Protein AF-A0A3R8VRS1-F1 (afdb_monomer_lite)

pLDDT: mean 82.34, std 13.47, range [30.94, 97.69]

Foldseek 3Di:
DPQQQADDPVLLCVLQPDDLDPVVCVVQLDDDPVLVVVLVVDPFLQLSLLLSVQLSSCLPLNAGDDVPDDDDPSSQCSSCVNVVHHSVRNPCHPPPVVSSVVSNVVSCVPVVAAECDDPVVVVLLVVLLVCLLVALGSSRSLNVSSVVCSVVNYHDDDPVVSSNSSLVSNVVSLVVQLQLLLVQDDPVLLVVLLQQLVDDDVVPAGNLVLLLDAAQFAFLVNLVSLLVSLVSLVVSPHDPCSCPPRDPSSLVLLLLVSSLDGSVRLVPDDSSSSSSSSSSNSLASNQVSLVSSLSNLLNNLVVLLVVLVVVLVVLLVVCVVVVVVLVVVCVVLVVQLVVCVVVVHDSQVSCCVPPHPVVVVVSVVSVVVSVCSNVDDSLVRSLVCLVRCVSNVLSSLVSFAKDFDPLCVLLVVLSVCVNVVNQDLVSPSNDDPPDPLVVVSVPDDPPDRSSVVSVSSSSVSVCQVVLRMATCRHDNRHNCVVVDDPPVCCVVPNDWLADPDVVVRVVVVVVVVVVVVVVVVVCQVVVNDVQWHQALNDIAHHDDDDPDDPCPVVVVVVVVVVDDDDDPLVVVVVLCVQQVLQLLQAFSVSSGGDPPPVLLVLLVVCVVVVVDLCSSQVVDPPDHSVSSSVSCSGGNDLSSVLSSLVSSVVSLCPDPLLVVQDDLAEKEKDWDKDFDDPVLVRVVQADPVVNRTGTWIWIWMATSSRRTNDTDIHRNPDQCQVCLVVSLVSHVSSVSHAEYEYEPSNDDPVSCVVCVRNRHHYDYDYPDDDHDDDDDDPPVCVVVLVVLVVVCCVVPVCDPSPDSDPDADPVGDDPPDDDDCVVVCVVCVVVVHDDDDPVNVLLVVLQVCCVVVVDLCVSCVVNVHDSVCSCPPRHDDDCVVVCVVVVVVCVVPVLLFPALAQFTFQDSDFDFAPPADPQAADQDSPDNRNLLRGPRGDQDPDLLSLLRLLQVLLLLVLVVVPDDDDPDDDDPPDDHNSVVSNVSSVVVLVCLCPVDPVSVVSNVVSVVCVVVLNGRPSRSVSNVVSVVVVVVD

Sequence (1033 aa):
MPRRVTLTDRQKDALLRLPTSQTDLLKHYTLSDEDFGHIRLRRRAHNRFGFALQLCVLRYPGRVLAPGELIPAEVIEFIGAQLGLGADDLVDYAAREETRHEHLAELRGLYGFRTFSGRGASELKEWLFREAEMAVSNEDIARRFVAECRRTRTVLPATSTIERLCAAALVDAERRIETRIASRLPMSIREQLLALLEETADDRVTRFVWLRQFEPGSNSSSANRLLDRLEYLQRVDLPEDLLAGVPAHRVTRLRRQGERYYADGMRDLPEDRRLAILAVCVSEWQAMLADAVVETHDRIVGRLYRASERICHAKVADEAGVVRDTLKSFAEIGGALVDAQDDGQPLGDVIASGSGWDGFKTLVAMATRLTATMADDPLNHVLDGYHRFRRYAPRMLRLLDLRAAPVALPLLEAVTALRTGLNDAAMTSFLRPSSKWHRHLRAQRAGDARLWEIAVLFHLRDAFRSGDVWLTRSRRYGDLKHALVPAQAIAEGGRLAVPLRPEEWLADRQARLDMRLRELGRAARAGTIPGGSIENGVLHIEKLEAAAPTGAEDLVLDLYKQIPPTRITDLLLEVDAATGFTEAFTHLRTGAPCADRIGLMNVILAEGINLGLRKMADATNTHTFWELIRIGRWHVEGEAYDRALAMVVEAQAALPMARFWGMGTSASSDGQFFVATEQGEAMNLVNAKYGNTPGLKAYSHVSDQYAPFATQVIPATASEAPYILDGLLMNDAGRHIREQFTDTGGFTDHVFAACAILGYQVRTYKNRREGEVLFEIFASYREWFERYLEWRSEWFPNEPDGLLFPLIRSGGRILEEATQFTNVTRICRELGIPIVRPRKLRGTRINWLLRESQNPQQVAELAQHTVQTLIRVYADPHPQIAMVEITRFHQQTDPSLSPPAPGRCVSATPEPVGTMPKNGPRPDCINAAGCLFCTQHRDIESEDHVWSLGSLRHLKSLELARYRPSSSGKHLTTEHPALLVIDRLTAKLRFFEESSEVRRLWVEEARARISEGDYHPAWDGFIRLAELRQRSA

Secondary structure (DSSP, 8-state):
------S-HHHHHHHHSPP-SHHHHHHHSPPPHHHHHHHTTSSSHHHHHHHHHHHHHHHTT-SPPPTTPPPPHHHHHHHHHHHT--GGGGTTTTSSHHHHHHHHHHHHHHHTPBPS-HHHHHHHHHHHHHHTTT-SSHHHHHHHHHHHHHHTTBPPPPHHHHHHHHHHHHHHHHHHHHHHHHHTS-HHHHHHHHHTTTPEETTTEEHHHHHH-----SSHHHHHHHHHHHHHHHTS---TTTTTT--HHHHHHHHHHHHH--HHHHHTS-HHHHHHHHHHHHHHHHHHHHHHHHHHHHHHHHHHHHHHHHHHHHHHHHTHHHHHHHHHHHHHHHHHHHHHHHTT--HHHHHHHTTHHHHHHHHHHHHHHHHHHHT--GGGGGGGGHHHHHTTHHHHHHHS-EEE-GGGHHHHHHHHHHHHT---TT--TTS-TT-THHHHHHTSPTT--HHHHHHHHHHHHHHHHHTSEEESS-SSSS-GGGGSPPHHHHHHH---SS-SSHHHHHHHHHHHHHHHHHHHHHHHHHT--TTEEEETTEEEE------PPTTHHHHHHHHHHHS----HHHHHHHHHHHH-GGGG-B-TTT-PBPS-HHHHHHHHHHHHTT--HHHHHHH-SS--HHHHHHHHHHH--HHHHHHHHHHHHHHHHTSTTHHHH--SSEEEEEEEEEE--HHHHTTT-B-GGG-SSBEEEEEEEEETTS-EEEEEEEETTS-STHHHHHHHHSSHHHHH--EEEE-GGG--HHHHHHHHHTT-EEEE--------------HHHHHHHHHHHHHHHHH-TT-TT--SS----TT---TTS---THHHHHHHHHTT-----HHHHHHHHHHHHHHHH--HHHHHHHTTS-HHHHHHHT----HHHHHHHHHHHHHHH-TTSS-SSSSEES-SS--B-TT--TTSPPP-SS-HHHHTTBTTEE--SSHHHHHHHHHHHHHHHHHHHT----SS-S------HHHHHHHHHHHHHHHHHHH-HHHHHHHHHHHHHHHHT---HHHHHHHHHHHHHHTT-

Structure (mmCIF, N/CA/C/O backbone):
data_AF-A0A3R8VRS1-F1
#
_entry.id   AF-A0A3R8VRS1-F1
#
loop_
_atom_site.group_PDB
_atom_site.id
_atom_site.type_symbol
_atom_site.label_atom_id
_atom_site.label_alt_id
_atom_site.label_comp_id
_atom_site.label_asym_id
_atom_site.label_entity_id
_atom_site.label_seq_id
_atom_site.pdbx_PDB_ins_code
_atom_site.Cartn_x
_atom_site.Cartn_y
_atom_site.Cartn_z
_atom_site.occupancy
_atom_site.B_iso_or_equiv
_atom_site.auth_seq_id
_atom_site.auth_comp_id
_atom_site.auth_asym_id
_atom_site.auth_atom_id
_atom_site.pdbx_PDB_model_num
ATOM 1 N N . MET A 1 1 ? 4.275 6.989 36.056 1.00 30.94 1 MET A N 1
ATOM 2 C CA . MET A 1 1 ? 4.007 6.864 34.605 1.00 30.94 1 MET A CA 1
ATOM 3 C C . MET A 1 1 ? 2.560 7.251 34.345 1.00 30.94 1 MET A C 1
ATOM 5 O O . MET A 1 1 ? 1.705 6.723 35.052 1.00 30.94 1 MET A O 1
ATOM 9 N N . PRO A 1 2 ? 2.268 8.165 33.404 1.00 34.53 2 PRO A N 1
ATOM 10 C CA . PRO A 1 2 ? 0.888 8.459 33.020 1.00 34.53 2 PRO A CA 1
ATOM 11 C C . PRO A 1 2 ? 0.193 7.171 32.550 1.00 34.53 2 PRO A C 1
ATOM 13 O O . PRO A 1 2 ? 0.825 6.308 31.934 1.00 34.53 2 PRO A O 1
ATOM 16 N N . ARG A 1 3 ? -1.088 7.004 32.902 1.00 52.78 3 ARG A N 1
ATOM 17 C CA . ARG A 1 3 ? -1.889 5.830 32.516 1.00 52.78 3 ARG A CA 1
ATOM 18 C C . ARG A 1 3 ? -1.912 5.736 30.984 1.00 52.78 3 ARG A C 1
ATOM 20 O O . ARG A 1 3 ? -2.276 6.702 30.324 1.00 52.78 3 ARG A O 1
ATOM 27 N N . ARG A 1 4 ? -1.508 4.589 30.421 1.00 63.31 4 ARG A N 1
ATOM 28 C CA . ARG A 1 4 ? -1.592 4.305 28.976 1.00 63.31 4 ARG A CA 1
ATOM 29 C C . ARG A 1 4 ? -3.073 4.326 28.586 1.00 63.31 4 ARG A C 1
ATOM 31 O O . ARG A 1 4 ? -3.785 3.373 28.893 1.00 63.31 4 ARG A O 1
ATOM 38 N N . VAL A 1 5 ? -3.532 5.408 27.958 1.00 66.56 5 VAL A N 1
ATOM 39 C CA . VAL A 1 5 ? -4.848 5.446 27.306 1.00 66.56 5 VAL A CA 1
ATOM 40 C C . VAL A 1 5 ? -4.789 4.448 26.156 1.00 66.56 5 VAL A C 1
ATOM 42 O O . VAL A 1 5 ? -3.890 4.522 25.316 1.00 66.56 5 VAL A O 1
ATOM 45 N N . THR A 1 6 ? -5.669 3.451 26.192 1.00 72.81 6 THR A N 1
ATOM 46 C CA . THR A 1 6 ? -5.644 2.330 25.243 1.00 72.81 6 THR A CA 1
ATOM 47 C C . THR A 1 6 ? -6.783 2.389 24.244 1.00 72.81 6 THR A C 1
ATOM 49 O O . THR A 1 6 ? -6.569 1.942 23.122 1.00 72.81 6 THR A O 1
ATOM 52 N N . LEU A 1 7 ? -7.929 2.969 24.619 1.00 85.12 7 LEU A N 1
ATOM 53 C CA . LEU A 1 7 ? -9.112 3.082 23.772 1.00 85.12 7 LEU A CA 1
ATOM 54 C C . LEU A 1 7 ? -9.527 4.548 23.611 1.00 85.12 7 LEU A C 1
ATOM 56 O O . LEU A 1 7 ? -9.480 5.324 24.570 1.00 85.12 7 LEU A O 1
ATOM 60 N N . THR A 1 8 ? -9.951 4.922 22.407 1.00 86.06 8 THR A N 1
ATOM 61 C CA . THR A 1 8 ? -10.602 6.214 22.146 1.00 86.06 8 THR A CA 1
ATOM 62 C C . THR A 1 8 ? -12.037 6.199 22.661 1.00 86.06 8 THR A C 1
ATOM 64 O O . THR A 1 8 ? -12.597 5.136 22.933 1.00 86.06 8 THR A O 1
ATOM 67 N N . ASP A 1 9 ? -12.660 7.366 22.808 1.00 85.44 9 ASP A N 1
ATOM 68 C CA . ASP A 1 9 ? -14.050 7.425 23.271 1.00 85.44 9 ASP A CA 1
ATOM 69 C C . ASP A 1 9 ? -15.010 6.780 22.261 1.00 85.44 9 ASP A C 1
ATOM 71 O O . ASP A 1 9 ? -15.908 6.048 22.671 1.00 85.44 9 ASP A O 1
ATOM 75 N N . ARG A 1 10 ? -14.733 6.908 20.953 1.00 85.31 10 ARG A N 1
ATOM 76 C CA . ARG A 1 10 ? -15.436 6.164 19.894 1.00 85.31 10 ARG A CA 1
ATOM 77 C C . ARG A 1 10 ? -15.290 4.650 20.049 1.00 85.31 10 ARG A C 1
ATOM 79 O O . ARG A 1 10 ? -16.277 3.929 19.957 1.00 85.31 10 ARG A O 1
ATOM 86 N N . GLN A 1 11 ? -14.085 4.154 20.334 1.00 88.38 11 GLN A N 1
ATOM 87 C CA . GLN A 1 11 ? -13.861 2.721 20.562 1.00 88.38 11 GLN A CA 1
ATOM 88 C C . GLN A 1 11 ? -14.570 2.216 21.825 1.00 88.38 11 GLN A C 1
ATOM 90 O O . GLN A 1 11 ? -15.114 1.113 21.831 1.00 88.38 11 GLN A O 1
ATOM 95 N N . LYS A 1 12 ? -14.590 3.011 22.901 1.00 89.38 12 LYS A N 1
ATOM 96 C CA . LYS A 1 12 ? -15.334 2.676 24.126 1.00 89.38 12 LYS A CA 1
ATOM 97 C C . LYS A 1 12 ? -16.833 2.604 23.856 1.00 89.38 12 LYS A C 1
ATOM 99 O O . LYS A 1 12 ? -17.473 1.661 24.318 1.00 89.38 12 LYS A O 1
ATOM 104 N N . ASP A 1 13 ? -17.365 3.570 23.112 1.00 87.69 13 ASP A N 1
ATOM 105 C CA . ASP A 1 13 ? -18.770 3.592 22.718 1.00 87.69 13 ASP A CA 1
ATOM 106 C C . ASP A 1 13 ? -19.110 2.383 21.837 1.00 87.69 13 ASP A C 1
ATOM 108 O O . ASP A 1 13 ? -19.998 1.607 22.173 1.00 87.69 13 ASP A O 1
ATOM 112 N N . ALA A 1 14 ? -18.314 2.102 20.801 1.00 87.25 14 ALA A N 1
ATOM 113 C CA . ALA A 1 14 ? -18.514 0.950 19.922 1.00 87.25 14 ALA A CA 1
ATOM 114 C C . ALA A 1 14 ? -18.547 -0.401 20.666 1.00 87.25 14 ALA A C 1
ATOM 116 O O . ALA A 1 14 ? -19.270 -1.311 20.261 1.00 87.25 14 ALA A O 1
ATOM 117 N N . LEU A 1 15 ? -17.792 -0.538 21.762 1.00 89.12 15 LEU A N 1
ATOM 118 C CA . LEU A 1 15 ? -17.776 -1.745 22.595 1.00 89.12 15 LEU A CA 1
ATOM 119 C C . LEU A 1 15 ? -19.008 -1.893 23.499 1.00 89.12 15 LEU A C 1
ATOM 121 O O . LEU A 1 15 ? -19.343 -3.017 23.879 1.00 89.12 15 LEU A O 1
ATOM 125 N N . LEU A 1 16 ? -19.630 -0.783 23.908 1.00 90.12 16 LEU A N 1
ATOM 126 C CA . LEU A 1 16 ? -20.580 -0.745 25.026 1.00 90.12 16 LEU A CA 1
ATOM 127 C C . LEU A 1 16 ? -21.947 -0.146 24.675 1.00 90.12 16 LEU A C 1
ATOM 129 O O . LEU A 1 16 ? -22.847 -0.188 25.524 1.00 90.12 16 LEU A O 1
ATOM 133 N N . ARG A 1 17 ? -22.118 0.405 23.471 1.00 91.25 17 ARG A N 1
ATOM 134 C CA . ARG A 1 17 ? -23.378 0.980 22.996 1.00 91.25 17 ARG A CA 1
ATOM 135 C C . ARG A 1 17 ? -24.442 -0.089 22.784 1.00 91.25 17 ARG A C 1
ATOM 137 O O . ARG A 1 17 ? -24.144 -1.248 22.482 1.00 91.25 17 ARG A O 1
ATOM 144 N N . LEU A 1 18 ? -25.698 0.319 22.934 1.00 93.56 18 LEU A N 1
ATOM 145 C CA . LEU A 1 18 ? -26.839 -0.531 22.609 1.00 93.56 18 LEU A CA 1
ATOM 146 C C . LEU A 1 18 ? -26.948 -0.686 21.078 1.00 93.56 18 LEU A C 1
ATOM 148 O O . LEU A 1 18 ? -26.645 0.261 20.346 1.00 93.56 18 LEU A O 1
ATOM 152 N N . PRO A 1 19 ? -27.340 -1.868 20.572 1.00 93.19 19 PRO A N 1
ATOM 153 C CA . PRO A 1 19 ? -27.495 -2.091 19.143 1.00 93.19 19 PRO A CA 1
ATOM 154 C C . PRO A 1 19 ? -28.690 -1.294 18.613 1.00 93.19 19 PRO A C 1
ATOM 156 O O . PRO A 1 19 ? -29.781 -1.372 19.167 1.00 93.19 19 PRO A O 1
ATOM 159 N N . THR A 1 20 ? -28.482 -0.551 17.528 1.00 91.44 20 THR A N 1
ATOM 160 C CA . THR A 1 20 ? -29.537 0.212 16.835 1.00 91.44 20 THR A CA 1
ATOM 161 C C . THR A 1 20 ? -29.851 -0.343 15.449 1.00 91.44 20 THR A C 1
ATOM 163 O O . THR A 1 20 ? -30.882 -0.019 14.869 1.00 91.44 20 THR A O 1
ATOM 166 N N . SER A 1 21 ? -28.989 -1.208 14.902 1.00 89.00 21 SER A N 1
ATOM 167 C CA . SER A 1 21 ? -29.241 -1.836 13.607 1.00 89.00 21 SER A CA 1
ATOM 168 C C . SER A 1 21 ? -30.283 -2.947 13.747 1.00 89.00 21 SER A C 1
ATOM 170 O O . SER A 1 21 ? -30.253 -3.733 14.698 1.00 89.00 21 SER A O 1
ATOM 172 N N . GLN A 1 22 ? -31.183 -3.056 12.769 1.00 88.31 22 GLN A N 1
ATOM 173 C CA . GLN A 1 22 ? -32.208 -4.102 12.760 1.00 88.31 22 GLN A CA 1
ATOM 174 C C . GLN A 1 22 ? -31.589 -5.508 12.831 1.00 88.31 22 GLN A C 1
ATOM 176 O O . GLN A 1 22 ? -32.089 -6.373 13.547 1.00 88.31 22 GLN A O 1
ATOM 181 N N . THR A 1 23 ? -30.474 -5.732 12.132 1.00 89.12 23 THR A N 1
ATOM 182 C CA . THR A 1 23 ? -29.750 -7.009 12.135 1.00 89.12 23 THR A CA 1
ATOM 183 C C . THR A 1 23 ? -29.224 -7.368 13.524 1.00 89.12 23 THR A C 1
ATOM 185 O O . THR A 1 23 ? -29.376 -8.511 13.958 1.00 89.12 23 THR A O 1
ATOM 188 N N . ASP A 1 24 ? -28.630 -6.411 14.243 1.00 90.06 24 ASP A N 1
ATOM 189 C CA . ASP A 1 24 ? -28.095 -6.660 15.584 1.00 90.06 24 ASP A CA 1
ATOM 190 C C . ASP A 1 24 ? -29.215 -6.862 16.608 1.00 90.06 24 ASP A C 1
ATOM 192 O O . ASP A 1 24 ? -29.109 -7.746 17.460 1.00 90.06 24 ASP A O 1
ATOM 196 N N . LEU A 1 25 ? -30.306 -6.098 16.496 1.00 94.31 25 LEU A N 1
ATOM 197 C CA . LEU A 1 25 ? -31.498 -6.262 17.328 1.00 94.31 25 LEU A CA 1
ATOM 198 C C . LEU A 1 25 ? -32.117 -7.653 17.143 1.00 94.31 25 LEU A C 1
ATOM 200 O O . LEU A 1 25 ? -32.318 -8.368 18.122 1.00 94.31 25 LEU A O 1
ATOM 204 N N . LEU A 1 26 ? -32.315 -8.100 15.900 1.00 93.06 26 LEU A N 1
ATOM 205 C CA . LEU A 1 26 ? -32.807 -9.452 15.608 1.00 93.06 26 LEU A CA 1
ATOM 206 C C . LEU A 1 26 ? -31.881 -10.536 16.170 1.00 93.06 26 LEU A C 1
ATOM 208 O O . LEU A 1 26 ? -32.342 -11.543 16.711 1.00 93.06 26 LEU A O 1
ATOM 212 N N . LYS A 1 27 ? -30.567 -10.328 16.071 1.00 92.25 27 LYS A N 1
ATOM 213 C CA . LYS A 1 27 ? -29.567 -11.294 16.528 1.00 92.25 27 LYS A CA 1
ATOM 214 C C . LYS A 1 27 ? -29.473 -11.390 18.049 1.00 92.25 27 LYS A C 1
ATOM 216 O O . LYS A 1 27 ? -29.217 -12.473 18.572 1.00 92.25 27 LYS A O 1
ATOM 221 N N . HIS A 1 28 ? -29.607 -10.270 18.753 1.00 93.31 28 HIS A N 1
ATOM 222 C CA . HIS A 1 28 ? -29.262 -10.190 20.171 1.00 93.31 28 HIS A CA 1
ATOM 223 C C . HIS A 1 28 ? -30.455 -9.944 21.099 1.00 93.31 28 HIS A C 1
ATOM 225 O O . HIS A 1 28 ? -30.385 -10.337 22.263 1.00 93.31 28 HIS A O 1
ATOM 231 N N . TYR A 1 29 ? -31.510 -9.272 20.628 1.00 96.12 29 TYR A N 1
ATOM 232 C CA . TYR A 1 29 ? -32.618 -8.752 21.449 1.00 96.12 29 TYR A CA 1
ATOM 233 C C . TYR A 1 29 ? -33.948 -9.483 21.204 1.00 96.12 29 TYR A C 1
ATOM 235 O O . TYR A 1 29 ? -34.981 -9.081 21.742 1.00 96.12 29 TYR A O 1
ATOM 243 N N . THR A 1 30 ? -33.941 -10.555 20.411 1.00 95.69 30 THR A N 1
ATOM 244 C CA . THR A 1 30 ? -35.110 -11.428 20.253 1.00 95.69 30 THR A CA 1
ATOM 245 C C . THR A 1 30 ? -35.330 -12.241 21.533 1.00 95.69 30 THR A C 1
ATOM 247 O O . THR A 1 30 ? -34.419 -12.926 22.010 1.00 95.69 30 THR A O 1
ATOM 250 N N . LEU A 1 31 ? -36.531 -12.145 22.103 1.00 96.31 31 LEU A N 1
ATOM 251 C CA . LEU A 1 31 ? -36.949 -12.826 23.326 1.00 96.31 31 LEU A CA 1
ATOM 252 C C . LEU A 1 31 ? -37.518 -14.213 23.003 1.00 96.31 31 LEU A C 1
ATOM 254 O O . LEU A 1 31 ? -38.316 -14.378 22.084 1.00 96.31 31 LEU A O 1
ATOM 258 N N . SER A 1 32 ? -37.102 -15.212 23.774 1.00 94.56 32 SER A N 1
ATOM 259 C CA . SER A 1 32 ? -37.603 -16.586 23.703 1.00 94.56 32 SER A CA 1
ATOM 260 C C . SER A 1 32 ? -38.860 -16.786 24.556 1.00 94.56 32 SER A C 1
ATOM 262 O O . SER A 1 32 ? -39.169 -15.974 25.430 1.00 94.56 32 SER A O 1
ATOM 264 N N . ASP A 1 33 ? -39.562 -17.904 24.363 1.00 93.94 33 ASP A N 1
ATOM 265 C CA . ASP A 1 33 ? -40.737 -18.261 25.174 1.00 93.94 33 ASP A CA 1
ATOM 266 C C . ASP A 1 33 ? -40.416 -18.365 26.677 1.00 93.94 33 ASP A C 1
ATOM 268 O O . ASP A 1 33 ? -41.230 -17.975 27.519 1.00 93.94 33 ASP A O 1
ATOM 272 N N . GLU A 1 34 ? -39.209 -18.828 27.022 1.00 94.31 34 GLU A N 1
ATOM 273 C CA . GLU A 1 34 ? -38.708 -18.855 28.403 1.00 94.31 34 GLU A CA 1
ATOM 274 C C . GLU A 1 34 ? -38.570 -17.432 28.970 1.00 94.31 34 GLU A C 1
ATOM 276 O O . GLU A 1 34 ? -39.020 -17.152 30.086 1.00 94.31 34 GLU A O 1
ATOM 281 N N . ASP A 1 35 ? -38.050 -16.499 28.165 1.00 95.75 35 ASP A N 1
ATOM 282 C CA . ASP A 1 35 ? -37.916 -15.092 28.552 1.00 95.75 35 ASP A CA 1
ATOM 283 C C . ASP A 1 35 ? -39.282 -14.470 28.838 1.00 95.75 35 ASP A C 1
ATOM 285 O O . ASP A 1 35 ? -39.471 -13.829 29.875 1.00 95.75 35 ASP A O 1
ATOM 289 N N . PHE A 1 36 ? -40.258 -14.700 27.953 1.00 95.50 36 PHE A N 1
ATOM 290 C CA . PHE A 1 36 ? -41.633 -14.244 28.151 1.00 95.50 36 PHE A CA 1
ATOM 291 C C . PHE A 1 36 ? -42.246 -14.812 29.432 1.00 95.50 36 PHE A C 1
ATOM 293 O O . PHE A 1 36 ? -42.948 -14.084 30.142 1.00 95.50 36 PHE A O 1
ATOM 300 N N . GLY A 1 37 ? -41.965 -16.079 29.752 1.00 93.44 37 GLY A N 1
ATOM 301 C CA . GLY A 1 37 ? -42.376 -16.714 31.002 1.00 93.44 37 GLY A CA 1
ATOM 302 C C . GLY A 1 37 ? -41.897 -15.937 32.228 1.00 93.44 37 GLY A C 1
ATOM 303 O O . GLY A 1 37 ? -42.701 -15.599 33.098 1.00 93.44 37 GLY A O 1
ATOM 304 N N . HIS A 1 38 ? -40.614 -15.570 32.266 1.00 94.81 38 HIS A N 1
ATOM 305 C CA . HIS A 1 38 ? -40.040 -14.788 33.364 1.00 94.81 38 HIS A CA 1
ATOM 306 C C . HIS A 1 38 ? -40.511 -13.329 33.387 1.00 94.81 38 HIS A C 1
ATOM 308 O O . HIS A 1 38 ? -40.818 -12.798 34.457 1.00 94.81 38 HIS A O 1
ATOM 314 N N . ILE A 1 39 ? -40.618 -12.680 32.224 1.00 95.31 39 ILE A N 1
ATOM 315 C CA . ILE A 1 39 ? -41.050 -11.280 32.107 1.00 95.31 39 ILE A CA 1
ATOM 316 C C . ILE A 1 39 ? -42.489 -11.112 32.610 1.00 95.31 39 ILE A C 1
ATOM 318 O O . ILE A 1 39 ? -42.777 -10.172 33.353 1.00 95.31 39 ILE A O 1
ATOM 322 N N . ARG A 1 40 ? -43.398 -12.040 32.279 1.00 93.38 40 ARG A N 1
ATOM 323 C CA . ARG A 1 40 ? -44.820 -11.980 32.675 1.00 93.38 40 ARG A CA 1
ATOM 324 C C . ARG A 1 40 ? -45.052 -12.056 34.189 1.00 93.38 40 ARG A C 1
ATOM 326 O O . ARG A 1 40 ? -46.115 -11.641 34.643 1.00 93.38 40 ARG A O 1
ATOM 333 N N . LEU A 1 41 ? -44.072 -12.513 34.973 1.00 93.12 41 LEU A N 1
ATOM 334 C CA . LEU A 1 41 ? -44.145 -12.530 36.441 1.00 93.12 41 LEU A CA 1
ATOM 335 C C . LEU A 1 41 ? -44.061 -11.125 37.063 1.00 93.12 41 LEU A C 1
ATOM 337 O O . LEU A 1 41 ? -44.398 -10.947 38.236 1.00 93.12 41 LEU A O 1
ATOM 341 N N . ARG A 1 42 ? -43.596 -10.116 36.315 1.00 93.31 42 ARG A N 1
ATOM 342 C CA . ARG A 1 42 ? -43.442 -8.745 36.817 1.00 93.31 42 ARG A CA 1
ATOM 343 C C . ARG A 1 42 ? -44.772 -7.993 36.773 1.00 93.31 42 ARG A C 1
ATOM 345 O O . ARG A 1 42 ? -45.489 -7.999 35.775 1.00 93.31 42 ARG A O 1
ATOM 352 N N . ARG A 1 43 ? -45.100 -7.309 37.873 1.00 88.00 43 ARG A N 1
ATOM 353 C CA . ARG A 1 43 ? -46.319 -6.491 37.982 1.00 88.00 43 ARG A CA 1
ATOM 354 C C . ARG A 1 43 ? -46.114 -5.147 37.282 1.00 88.00 43 ARG A C 1
ATOM 356 O O . ARG A 1 43 ? -45.124 -4.484 37.570 1.00 88.00 43 ARG A O 1
ATOM 363 N N . ARG A 1 44 ? -47.111 -4.699 36.504 1.00 90.44 44 ARG A N 1
ATOM 364 C CA . ARG A 1 44 ? -47.151 -3.431 35.729 1.00 90.44 44 ARG A CA 1
ATOM 365 C C . ARG A 1 44 ? -46.324 -3.456 34.436 1.00 90.44 44 ARG A C 1
ATOM 367 O O . ARG A 1 44 ? -45.413 -4.262 34.282 1.00 90.44 44 ARG A O 1
ATOM 374 N N . ALA A 1 45 ? -46.684 -2.603 33.475 1.00 91.00 45 ALA A N 1
ATOM 375 C CA . ALA A 1 45 ? -46.044 -2.544 32.159 1.00 91.00 45 ALA A CA 1
ATOM 376 C C . ALA A 1 45 ? -44.561 -2.135 32.239 1.00 91.00 45 ALA A C 1
ATOM 378 O O . ALA A 1 45 ? -43.721 -2.890 31.757 1.00 91.00 45 ALA A O 1
ATOM 379 N N . HIS A 1 46 ? -44.230 -1.073 32.982 1.00 90.31 46 HIS A N 1
ATOM 380 C CA . HIS A 1 46 ? -42.846 -0.605 33.155 1.00 90.31 46 HIS A CA 1
ATOM 381 C C . HIS A 1 46 ? -41.889 -1.643 33.729 1.00 90.31 46 HIS A C 1
ATOM 383 O O . HIS A 1 46 ? -40.751 -1.738 33.282 1.00 90.31 46 HIS A O 1
ATOM 389 N N . ASN A 1 47 ? -42.326 -2.478 34.676 1.00 92.12 47 ASN A N 1
ATOM 390 C CA . ASN A 1 47 ? -41.452 -3.516 35.224 1.00 92.12 47 ASN A CA 1
ATOM 391 C C . ASN A 1 47 ? -41.239 -4.669 34.245 1.00 92.12 47 ASN A C 1
ATOM 393 O O . ASN A 1 47 ? -40.145 -5.225 34.214 1.00 92.12 47 ASN A O 1
ATOM 397 N N . ARG A 1 48 ? -42.255 -5.021 33.445 1.00 93.94 48 ARG A N 1
ATOM 398 C CA . ARG A 1 48 ? -42.124 -6.027 32.379 1.00 93.94 48 ARG A CA 1
ATOM 399 C C . ARG A 1 48 ? -41.164 -5.536 31.299 1.00 93.94 48 ARG A C 1
ATOM 401 O O . ARG A 1 48 ? -40.222 -6.246 30.961 1.00 93.94 48 ARG A O 1
ATOM 408 N N . PHE A 1 49 ? -41.363 -4.301 30.837 1.00 95.06 49 PHE A N 1
ATOM 409 C CA . PHE A 1 49 ? -40.496 -3.660 29.854 1.00 95.06 49 PHE A CA 1
ATOM 410 C C . PHE A 1 49 ? -39.065 -3.552 30.382 1.00 95.06 49 PHE A C 1
ATOM 412 O O . PHE A 1 49 ? -38.135 -4.072 29.775 1.00 95.06 49 PHE A O 1
ATOM 419 N N . GLY A 1 50 ? -38.874 -2.945 31.551 1.00 92.81 50 GLY A N 1
ATOM 420 C CA . GLY A 1 50 ? -37.550 -2.730 32.115 1.00 92.81 50 GLY A CA 1
ATOM 421 C C . GLY A 1 50 ? -36.795 -4.014 32.464 1.00 92.81 50 GLY A C 1
ATOM 422 O O . GLY A 1 50 ? -35.578 -4.068 32.306 1.00 92.81 50 GLY A O 1
ATOM 423 N N . PHE A 1 51 ? -37.494 -5.077 32.882 1.00 95.06 51 PHE A N 1
ATOM 424 C CA . PHE A 1 51 ? -36.884 -6.398 33.072 1.00 95.06 51 PHE A CA 1
ATOM 425 C C . PHE A 1 51 ? -36.397 -6.997 31.744 1.00 95.06 51 PHE A C 1
ATOM 427 O O . PHE A 1 51 ? -35.272 -7.491 31.678 1.00 95.06 51 PHE A O 1
ATOM 434 N N . ALA A 1 52 ? -37.201 -6.901 30.678 1.00 96.00 52 ALA A N 1
ATOM 435 C CA . ALA A 1 52 ? -36.801 -7.327 29.336 1.00 96.00 52 ALA A CA 1
ATOM 436 C C . ALA A 1 52 ? -35.618 -6.501 28.804 1.00 96.00 52 ALA A C 1
ATOM 438 O O . ALA A 1 52 ? -34.654 -7.063 28.290 1.00 96.00 52 ALA A O 1
ATOM 439 N N . LEU A 1 53 ? -35.643 -5.180 29.003 1.00 95.25 53 LEU A N 1
ATOM 440 C CA . LEU A 1 53 ? -34.549 -4.285 28.634 1.00 95.25 53 LEU A CA 1
ATOM 441 C C . LEU A 1 53 ? -33.250 -4.674 29.348 1.00 95.25 53 LEU A C 1
ATOM 443 O O . LEU A 1 53 ? -32.229 -4.852 28.690 1.00 95.25 53 LEU A O 1
ATOM 447 N N . GLN A 1 54 ? -33.274 -4.874 30.671 1.00 94.56 54 GLN A N 1
ATOM 448 C CA . GLN A 1 54 ? -32.086 -5.321 31.403 1.00 94.56 54 GLN A CA 1
ATOM 449 C C . GLN A 1 54 ? -31.559 -6.673 30.903 1.00 94.56 54 GLN A C 1
ATOM 451 O O . GLN A 1 54 ? -30.345 -6.836 30.777 1.00 94.56 54 GLN A O 1
ATOM 456 N N . LEU A 1 55 ? -32.444 -7.630 30.600 1.00 95.75 55 LEU A N 1
ATOM 457 C CA . LEU A 1 55 ? -32.052 -8.920 30.030 1.00 95.75 55 LEU A CA 1
ATOM 458 C C . LEU A 1 5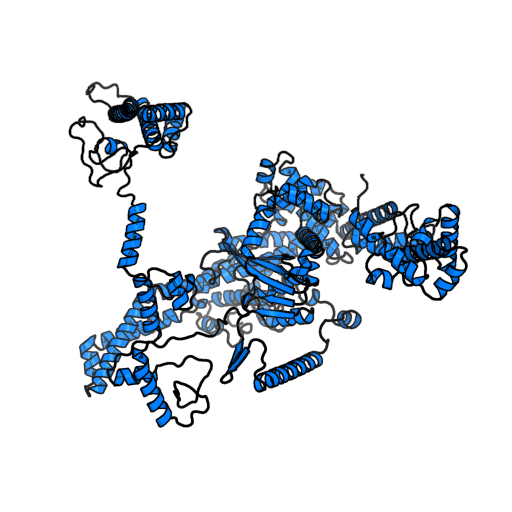5 ? -31.333 -8.739 28.688 1.00 95.75 55 LEU A C 1
ATOM 460 O O . LEU A 1 55 ? -30.257 -9.307 28.492 1.00 95.75 55 LEU A O 1
ATOM 464 N N . CYS A 1 56 ? -31.892 -7.927 27.790 1.00 96.06 56 CYS A N 1
ATOM 465 C CA . CYS A 1 56 ? -31.289 -7.631 26.493 1.00 96.06 56 CYS A CA 1
ATOM 466 C C . CYS A 1 56 ? -29.902 -6.989 26.651 1.00 96.06 56 CYS A C 1
ATOM 468 O O . CYS A 1 56 ? -28.944 -7.493 26.069 1.00 96.06 56 CYS A O 1
ATOM 470 N N . VAL A 1 57 ? -29.755 -5.981 27.522 1.00 95.00 57 VAL A N 1
ATOM 471 C CA . VAL A 1 57 ? -28.467 -5.303 27.784 1.00 95.00 57 VAL A CA 1
ATOM 472 C C . VAL A 1 57 ? -27.417 -6.254 28.395 1.00 95.00 57 VAL A C 1
ATOM 474 O O . VAL A 1 57 ? -26.229 -6.190 28.050 1.00 95.00 57 VAL A O 1
ATOM 477 N N . LEU A 1 58 ? -27.842 -7.191 29.255 1.00 94.50 58 LEU A N 1
ATOM 478 C CA . LEU A 1 58 ? -26.981 -8.241 29.818 1.00 94.50 58 LEU A CA 1
ATOM 479 C C . LEU A 1 58 ? -26.558 -9.291 28.783 1.00 94.50 58 LEU A C 1
ATOM 481 O O . LEU A 1 58 ? -25.465 -9.843 28.894 1.00 94.50 58 LEU A O 1
ATOM 485 N N . ARG A 1 59 ? -27.392 -9.586 27.781 1.00 93.00 59 ARG A N 1
ATOM 486 C CA . ARG A 1 59 ? -27.020 -10.467 26.660 1.00 93.00 59 ARG A CA 1
ATOM 487 C C . ARG A 1 59 ? -26.042 -9.772 25.723 1.00 93.00 59 ARG A C 1
ATOM 489 O O . ARG A 1 59 ? -25.026 -10.351 25.334 1.00 93.00 59 ARG A O 1
ATOM 496 N N . TYR A 1 60 ? -26.347 -8.529 25.376 1.00 93.69 60 TYR A N 1
ATOM 497 C CA . TYR A 1 60 ? -25.533 -7.694 24.513 1.00 93.69 60 TYR A CA 1
ATOM 498 C C . TYR A 1 60 ? -25.775 -6.218 24.863 1.00 93.69 60 TYR A C 1
ATOM 500 O O . TYR A 1 60 ? -26.918 -5.792 24.883 1.00 93.69 60 TYR A O 1
ATOM 508 N N . PRO A 1 61 ? -24.741 -5.410 25.135 1.00 93.69 61 PRO A N 1
ATOM 509 C CA . PRO A 1 61 ? -23.322 -5.709 24.976 1.00 93.69 61 PRO A CA 1
ATOM 510 C C . PRO A 1 61 ? -22.701 -6.516 26.130 1.00 93.69 61 PRO A C 1
ATOM 512 O O . PRO A 1 61 ? -21.514 -6.821 26.070 1.00 93.69 61 PRO A O 1
ATOM 515 N N . GLY A 1 62 ? -23.465 -6.929 27.149 1.00 93.94 62 GLY A N 1
ATOM 516 C CA . GLY A 1 62 ? -22.947 -7.760 28.249 1.00 93.94 62 GLY A CA 1
ATOM 517 C C . GLY A 1 62 ? -22.711 -7.014 29.561 1.00 93.94 62 GLY A C 1
ATOM 518 O O . GLY A 1 62 ? -21.979 -7.497 30.427 1.00 93.94 62 GLY A O 1
ATOM 519 N N . ARG A 1 63 ? -23.285 -5.818 29.712 1.00 94.00 63 ARG A N 1
ATOM 520 C CA . ARG A 1 63 ? -23.098 -4.945 30.881 1.00 94.00 63 ARG A CA 1
ATOM 521 C C . ARG A 1 63 ? -24.410 -4.711 31.620 1.00 94.00 63 ARG A C 1
ATOM 523 O O . ARG A 1 63 ? -25.467 -5.164 31.202 1.00 94.00 63 ARG A O 1
ATOM 530 N N . VAL A 1 64 ? -24.328 -3.972 32.719 1.00 92.06 64 VAL A N 1
ATOM 531 C CA . VAL A 1 64 ? -25.507 -3.470 33.431 1.00 92.06 64 VAL A CA 1
ATOM 532 C C . VAL A 1 64 ? -25.997 -2.181 32.763 1.00 92.06 64 VAL A C 1
ATOM 534 O O . VAL A 1 64 ? -25.185 -1.369 32.307 1.00 92.06 64 VAL A O 1
ATOM 537 N N . LEU A 1 65 ? -27.318 -2.001 32.713 1.00 89.12 65 LEU A N 1
ATOM 538 C CA . LEU A 1 65 ? -27.948 -0.750 32.295 1.00 89.12 65 LEU A CA 1
ATOM 539 C C . LEU A 1 65 ? -27.633 0.360 33.309 1.00 89.12 65 LEU A C 1
ATOM 541 O O . LEU A 1 65 ? -27.866 0.180 34.510 1.00 89.12 65 LEU A O 1
ATOM 545 N N . ALA A 1 66 ? -27.087 1.486 32.847 1.00 84.50 66 ALA A N 1
ATOM 546 C CA . ALA A 1 66 ? -26.699 2.571 33.738 1.00 84.50 66 ALA A CA 1
ATOM 547 C C . ALA A 1 66 ? -27.930 3.360 34.242 1.00 84.50 66 ALA A C 1
ATOM 549 O O . ALA A 1 66 ? -28.949 3.442 33.551 1.00 84.50 66 ALA A O 1
ATOM 550 N N . PRO A 1 67 ? -27.872 3.947 35.454 1.00 82.69 67 PRO A N 1
ATOM 551 C CA . PRO A 1 67 ? -28.918 4.849 35.936 1.00 82.69 67 PRO A CA 1
ATOM 552 C C . PRO A 1 67 ? -29.115 6.031 34.977 1.00 82.69 67 PRO A C 1
ATOM 554 O O . PRO A 1 67 ? -28.144 6.712 34.657 1.00 82.69 67 PRO A O 1
ATOM 557 N N . GLY A 1 68 ? -30.355 6.290 34.549 1.00 81.69 68 GLY A N 1
ATOM 558 C CA . GLY A 1 68 ? -30.677 7.431 33.681 1.00 81.69 68 GLY A CA 1
ATOM 559 C C . GLY A 1 68 ? -30.084 7.352 32.269 1.00 81.69 68 GLY A C 1
ATOM 560 O O . GLY A 1 68 ? -29.983 8.372 31.595 1.00 81.69 68 GLY A O 1
ATOM 561 N N . GLU A 1 69 ? -29.660 6.165 31.829 1.00 87.19 69 GLU A N 1
ATOM 562 C CA . GLU A 1 69 ? -29.146 5.957 30.478 1.00 87.19 69 GLU A CA 1
ATOM 563 C C . GLU A 1 69 ? -30.238 6.209 29.429 1.00 87.19 69 GLU A C 1
ATOM 565 O O . GLU A 1 69 ? -31.338 5.661 29.526 1.00 87.19 69 GLU A O 1
ATOM 570 N N . LEU A 1 70 ? -29.929 7.020 28.414 1.00 88.00 70 LEU A N 1
ATOM 571 C CA . LEU A 1 70 ? -30.831 7.256 27.290 1.00 88.00 70 LEU A CA 1
ATOM 572 C C . LEU A 1 70 ? -30.892 6.007 26.407 1.00 88.00 70 LEU A C 1
ATOM 574 O O . LEU A 1 70 ? -29.877 5.564 25.868 1.00 88.00 70 LEU A O 1
ATOM 578 N N . ILE A 1 71 ? -32.092 5.449 26.259 1.00 92.19 71 ILE A N 1
ATOM 579 C CA . ILE A 1 71 ? -32.327 4.256 25.445 1.00 92.19 71 ILE A CA 1
ATOM 580 C C . ILE A 1 71 ? -32.710 4.692 24.024 1.00 92.19 71 ILE A C 1
ATOM 582 O O . ILE A 1 71 ? -33.639 5.489 23.884 1.00 92.19 71 ILE A O 1
ATOM 586 N N . PRO A 1 72 ? -32.037 4.187 22.972 1.00 93.31 72 PRO A N 1
ATOM 587 C CA . PRO A 1 72 ? -32.401 4.489 21.589 1.00 93.31 72 PRO A CA 1
ATOM 588 C C . PRO A 1 72 ? -33.843 4.085 21.264 1.00 93.31 72 PRO A C 1
ATOM 590 O O . PRO A 1 72 ? -34.318 3.046 21.735 1.00 93.31 72 PRO A O 1
ATOM 593 N N . ALA A 1 73 ? -34.518 4.875 20.427 1.00 93.06 73 ALA A N 1
ATOM 594 C CA . ALA A 1 73 ? -35.908 4.629 20.042 1.00 93.06 73 ALA A CA 1
ATOM 595 C C . ALA A 1 73 ? -36.076 3.253 19.380 1.00 93.06 73 ALA A C 1
ATOM 597 O O . ALA A 1 73 ? -37.000 2.521 19.715 1.00 93.06 73 ALA A O 1
ATOM 598 N N . GLU A 1 74 ? -35.117 2.842 18.549 1.00 94.69 74 GLU A N 1
ATOM 599 C CA . GLU A 1 74 ? -35.116 1.555 17.852 1.00 94.69 74 GLU A CA 1
ATOM 600 C C . GLU A 1 74 ? -35.123 0.374 18.833 1.00 94.69 74 GLU A C 1
ATOM 602 O O . GLU A 1 74 ? -35.778 -0.639 18.600 1.00 94.69 74 GLU A O 1
ATOM 607 N N . VAL A 1 75 ? -34.422 0.507 19.966 1.00 95.50 75 VAL A N 1
ATOM 608 C CA . VAL A 1 75 ? -34.404 -0.510 21.028 1.00 95.50 75 VAL A CA 1
ATOM 609 C C . VAL A 1 75 ? -35.755 -0.567 21.740 1.00 95.50 75 VAL A C 1
ATOM 611 O O . VAL A 1 75 ? -36.265 -1.659 21.999 1.00 95.50 75 VAL A O 1
ATOM 614 N N . ILE A 1 76 ? -36.323 0.599 22.068 1.00 94.38 76 ILE A N 1
ATOM 615 C CA . ILE A 1 76 ? -37.625 0.707 22.737 1.00 94.38 76 ILE A CA 1
ATOM 616 C C . ILE A 1 76 ? -38.708 0.102 21.840 1.00 94.38 76 ILE A C 1
ATOM 618 O O . ILE A 1 76 ? -39.448 -0.772 22.278 1.00 94.38 76 ILE A O 1
ATOM 622 N N . GLU A 1 77 ? -38.768 0.501 20.574 1.00 94.88 77 GLU A N 1
ATOM 623 C CA . GLU A 1 77 ? -39.745 -0.003 19.610 1.00 94.88 77 GLU A CA 1
ATOM 624 C C . GLU A 1 77 ? -39.601 -1.513 19.396 1.00 94.88 77 GLU A C 1
ATOM 626 O O . GLU A 1 77 ? -40.595 -2.238 19.429 1.00 94.88 77 GLU A O 1
ATOM 631 N N . PHE A 1 78 ? -38.371 -2.019 19.257 1.00 96.19 78 PHE A N 1
ATOM 632 C CA . PHE A 1 78 ? -38.127 -3.442 19.020 1.00 96.19 78 PHE A CA 1
ATOM 633 C C . PHE A 1 78 ? -38.509 -4.328 20.216 1.00 96.19 78 PHE A C 1
ATOM 635 O O . PHE A 1 78 ? -39.090 -5.402 20.041 1.00 96.19 78 PHE A O 1
ATOM 642 N N . ILE A 1 79 ? -38.199 -3.907 21.446 1.00 96.38 79 ILE A N 1
ATOM 643 C CA . ILE A 1 79 ? -38.588 -4.649 22.658 1.00 96.38 79 ILE A CA 1
ATOM 644 C C . ILE A 1 79 ? -40.089 -4.477 22.927 1.00 96.38 79 ILE A C 1
ATOM 646 O O . ILE A 1 79 ? -40.777 -5.454 23.227 1.00 96.38 79 ILE A O 1
ATOM 650 N N . GLY A 1 80 ? -40.613 -3.259 22.778 1.00 95.50 80 GLY A N 1
ATOM 651 C CA . GLY A 1 80 ? -42.028 -2.939 22.952 1.00 95.50 80 GLY A CA 1
ATOM 652 C C . GLY A 1 80 ? -42.922 -3.758 22.024 1.00 95.50 80 GLY A C 1
ATOM 653 O O . GLY A 1 80 ? -43.876 -4.381 22.491 1.00 95.50 80 GLY A O 1
ATOM 654 N N . ALA A 1 81 ? -42.554 -3.877 20.744 1.00 95.25 81 ALA A N 1
ATOM 655 C CA . ALA A 1 81 ? -43.271 -4.691 19.764 1.00 95.25 81 ALA A CA 1
ATOM 656 C C . ALA A 1 81 ? -43.354 -6.175 20.162 1.00 95.25 81 ALA A C 1
ATOM 658 O O . ALA A 1 81 ? -44.403 -6.795 20.000 1.00 95.25 81 ALA A O 1
ATOM 659 N N . GLN A 1 82 ? -42.286 -6.740 20.735 1.00 96.56 82 GLN A N 1
ATOM 660 C CA . GLN A 1 82 ? -42.286 -8.126 21.222 1.00 96.56 82 GLN A CA 1
ATOM 661 C C . GLN A 1 82 ? -43.185 -8.315 22.453 1.00 96.56 82 GLN A C 1
ATOM 663 O O . GLN A 1 82 ? -43.790 -9.371 22.624 1.00 96.56 82 GLN A O 1
ATOM 668 N N . LEU A 1 83 ? -43.280 -7.302 23.320 1.00 95.06 83 LEU A N 1
ATOM 669 C CA . LEU A 1 83 ? -44.073 -7.345 24.553 1.00 95.06 83 LEU A CA 1
ATOM 670 C C . LEU A 1 83 ? -45.533 -6.897 24.371 1.00 95.06 83 LEU A C 1
ATOM 672 O O . LEU A 1 83 ? -46.342 -7.117 25.276 1.00 95.06 83 LEU A O 1
ATOM 676 N N . GLY A 1 84 ? -45.862 -6.258 23.245 1.00 93.00 84 GLY A N 1
ATOM 677 C CA . GLY A 1 84 ? -47.134 -5.563 23.037 1.00 93.00 84 GLY A CA 1
ATOM 678 C C . GLY A 1 84 ? -47.277 -4.303 23.901 1.00 93.00 84 GLY A C 1
ATOM 679 O O . GLY A 1 84 ? -48.366 -4.045 24.409 1.00 93.00 84 GLY A O 1
ATOM 680 N N . LEU A 1 85 ? -46.180 -3.568 24.122 1.00 94.06 85 LEU A N 1
ATOM 681 C CA . LEU A 1 85 ? -46.106 -2.358 24.954 1.00 94.06 85 LEU A CA 1
ATOM 682 C C . LEU A 1 85 ? -45.590 -1.156 24.146 1.00 94.06 85 LEU A C 1
ATOM 684 O O . LEU A 1 85 ? -44.828 -1.329 23.194 1.00 94.06 85 LEU A O 1
ATOM 688 N N . GLY A 1 86 ? -45.996 0.053 24.538 1.00 90.62 86 GLY A N 1
ATOM 689 C CA . GLY A 1 86 ? -45.557 1.312 23.928 1.00 90.62 86 GLY A CA 1
ATOM 690 C C . GLY A 1 86 ? -44.331 1.920 24.618 1.00 90.62 86 GLY A C 1
ATOM 691 O O . GLY A 1 86 ? -43.901 1.459 25.673 1.00 90.62 86 GLY A O 1
ATOM 692 N N . ALA A 1 87 ? -43.771 2.988 24.042 1.00 88.81 87 ALA A N 1
ATOM 693 C CA . ALA A 1 87 ? -42.625 3.695 24.626 1.00 88.81 87 ALA A CA 1
ATOM 694 C C . ALA A 1 87 ? -42.943 4.300 26.009 1.00 88.81 87 ALA A C 1
ATOM 696 O O . ALA A 1 87 ? -42.120 4.222 26.923 1.00 88.81 87 ALA A O 1
ATOM 697 N N . ASP A 1 88 ? -44.161 4.821 26.182 1.00 89.44 88 ASP A N 1
ATOM 698 C CA . ASP A 1 88 ? -44.631 5.419 27.439 1.00 89.44 88 ASP A CA 1
ATOM 699 C C . ASP A 1 88 ? -44.652 4.413 28.599 1.00 89.44 88 ASP A C 1
ATOM 701 O O . ASP A 1 88 ? -44.473 4.786 29.759 1.00 89.44 88 ASP A O 1
ATOM 705 N N . ASP A 1 89 ? -44.788 3.117 28.296 1.00 89.69 89 ASP A N 1
ATOM 706 C CA . ASP A 1 89 ? -44.775 2.068 29.311 1.00 89.69 89 ASP A CA 1
ATOM 707 C C . ASP A 1 89 ? -43.413 1.934 29.998 1.00 89.69 89 ASP A C 1
ATOM 709 O O . ASP A 1 89 ? -43.365 1.351 31.074 1.00 89.69 89 ASP A O 1
ATOM 713 N N . LEU A 1 90 ? -42.312 2.443 29.429 1.00 88.50 90 LEU A N 1
ATOM 714 C CA . LEU A 1 90 ? -40.977 2.381 30.037 1.00 88.50 90 LEU A CA 1
ATOM 715 C C . LEU A 1 90 ? -40.688 3.557 30.989 1.00 88.50 90 LEU A C 1
ATOM 717 O O . LEU A 1 90 ? -39.809 3.429 31.838 1.00 88.50 90 LEU A O 1
ATOM 721 N N . VAL A 1 91 ? -41.415 4.675 30.888 1.00 84.50 91 VAL A N 1
ATOM 722 C CA . VAL A 1 91 ? -41.073 5.960 31.539 1.00 84.50 91 VAL A CA 1
ATOM 723 C C . VAL A 1 91 ? -40.921 5.839 33.060 1.00 84.50 91 VAL A C 1
ATOM 725 O O . VAL A 1 91 ? -39.961 6.353 33.628 1.00 84.50 91 VAL A O 1
ATOM 728 N N . ASP A 1 92 ? -41.821 5.101 33.714 1.00 83.00 92 ASP A N 1
ATOM 729 C CA . ASP A 1 92 ? -41.813 4.918 35.174 1.00 83.00 92 ASP A CA 1
ATOM 730 C C . ASP A 1 92 ? -40.851 3.817 35.656 1.00 83.00 92 ASP A C 1
ATOM 732 O O . ASP A 1 92 ? -40.776 3.505 36.853 1.00 83.00 92 ASP A O 1
ATOM 736 N N . TYR A 1 93 ? -40.135 3.158 34.741 1.00 82.00 93 TYR A N 1
ATOM 737 C CA . TYR A 1 93 ? -39.264 2.055 35.108 1.00 82.00 93 TYR A CA 1
ATOM 738 C C . TYR A 1 93 ? -38.085 2.534 35.956 1.00 82.00 93 TYR A C 1
ATOM 740 O O . TYR A 1 93 ? -37.382 3.478 35.612 1.00 82.00 93 TYR A O 1
ATOM 748 N N . ALA A 1 94 ? -37.838 1.825 37.062 1.00 67.44 94 ALA A N 1
ATOM 749 C CA . ALA A 1 94 ? -36.748 2.121 37.988 1.00 67.44 94 ALA A CA 1
ATOM 750 C C . ALA A 1 94 ? -36.773 3.548 38.578 1.00 67.44 94 ALA A C 1
ATOM 752 O O . ALA A 1 94 ? -35.736 4.029 39.032 1.00 67.44 94 ALA A O 1
ATOM 753 N N . ALA A 1 95 ? -37.954 4.181 38.678 1.00 71.62 95 ALA A N 1
ATOM 754 C CA . ALA A 1 95 ? -38.145 5.389 39.492 1.00 71.62 95 ALA A CA 1
ATOM 755 C C . ALA A 1 95 ? -37.664 5.188 40.947 1.00 71.62 95 ALA A C 1
ATOM 757 O O . ALA A 1 95 ? -37.202 6.122 41.598 1.00 71.62 95 ALA A O 1
ATOM 758 N N . ARG A 1 96 ? -37.733 3.941 41.436 1.00 74.38 96 ARG A N 1
ATOM 759 C CA . ARG A 1 96 ? -37.085 3.474 42.662 1.00 74.38 96 ARG A CA 1
ATOM 760 C C . ARG A 1 96 ? -35.859 2.626 42.317 1.00 74.38 96 ARG A C 1
ATOM 762 O O . ARG A 1 96 ? -35.967 1.642 41.581 1.00 74.38 96 ARG A O 1
ATOM 769 N N . GLU A 1 97 ? -34.705 2.978 42.879 1.00 73.94 97 GLU A N 1
ATOM 770 C CA . GLU A 1 97 ? -33.428 2.334 42.561 1.00 73.94 97 GLU A CA 1
ATOM 771 C C . GLU A 1 97 ? -33.408 0.834 42.921 1.00 73.94 97 GLU A C 1
ATOM 773 O O . GLU A 1 97 ? -32.833 0.020 42.192 1.00 73.94 97 GLU A O 1
ATOM 778 N N . GLU A 1 98 ? -34.088 0.445 44.001 1.00 82.31 98 GLU A N 1
ATOM 779 C CA . GLU A 1 98 ? -34.175 -0.940 44.468 1.00 82.31 98 GLU A CA 1
ATOM 780 C C . GLU A 1 98 ? -34.775 -1.881 43.419 1.00 82.31 98 GLU A C 1
ATOM 782 O O . GLU A 1 98 ? -34.256 -2.977 43.226 1.00 82.31 98 GLU A O 1
ATOM 787 N N . THR A 1 99 ? -35.777 -1.438 42.652 1.00 83.81 99 THR A N 1
ATOM 788 C CA . THR A 1 99 ? -36.407 -2.265 41.609 1.00 83.81 99 THR A CA 1
ATOM 789 C C . THR A 1 99 ? -35.416 -2.642 40.505 1.00 83.81 99 THR A C 1
ATOM 791 O O . THR A 1 99 ? -35.422 -3.771 40.013 1.00 83.81 99 THR A O 1
ATOM 794 N N . ARG A 1 100 ? -34.508 -1.729 40.131 1.00 85.44 100 ARG A N 1
ATOM 795 C CA . ARG A 1 100 ? -33.462 -2.014 39.136 1.00 85.44 100 ARG A CA 1
ATOM 796 C C . ARG A 1 100 ? -32.483 -3.067 39.655 1.00 85.44 100 ARG A C 1
ATOM 798 O O . ARG A 1 100 ? -32.101 -3.959 38.899 1.00 85.44 100 ARG A O 1
ATOM 805 N N . HIS A 1 101 ? -32.081 -2.959 40.922 1.00 87.31 101 HIS A N 1
ATOM 806 C CA . HIS A 1 101 ? -31.139 -3.883 41.555 1.00 87.31 101 HIS A CA 1
ATOM 807 C C . HIS A 1 101 ? -31.743 -5.268 41.811 1.00 87.31 101 HIS A C 1
ATOM 809 O O . HIS A 1 101 ? -31.062 -6.267 41.580 1.00 87.31 101 HIS A O 1
ATOM 815 N N . GLU A 1 102 ? -33.010 -5.338 42.224 1.00 90.12 102 GLU A N 1
ATOM 816 C CA . GLU A 1 102 ? -33.755 -6.592 42.382 1.00 90.12 102 GLU A CA 1
ATOM 817 C C . GLU A 1 102 ? -33.865 -7.331 41.046 1.00 90.12 102 GLU A C 1
ATOM 819 O O . GLU A 1 102 ? -33.459 -8.489 40.951 1.00 90.12 102 GLU A O 1
ATOM 824 N N . HIS A 1 103 ? -34.300 -6.640 39.985 1.00 92.31 103 HIS A N 1
ATOM 825 C CA . HIS A 1 103 ? -34.382 -7.223 38.644 1.00 92.31 103 HIS A CA 1
ATOM 826 C C . HIS A 1 103 ? -33.019 -7.737 38.162 1.00 92.31 103 HIS A C 1
ATOM 828 O O . HIS A 1 103 ? -32.926 -8.849 37.648 1.00 92.31 103 HIS A O 1
ATOM 834 N N . LEU A 1 104 ? -31.944 -6.971 38.375 1.00 92.00 104 LEU A N 1
ATOM 835 C CA . LEU A 1 104 ? -30.591 -7.391 38.015 1.00 92.00 104 LEU A CA 1
ATOM 836 C C . LEU A 1 104 ? -30.157 -8.649 38.782 1.00 92.00 104 LEU A C 1
ATOM 838 O O . LEU A 1 104 ? -29.544 -9.548 38.201 1.00 92.00 104 LEU A O 1
ATOM 842 N N . ALA A 1 105 ? -30.440 -8.721 40.084 1.00 93.38 105 ALA A N 1
ATOM 843 C CA . ALA A 1 105 ? -30.104 -9.878 40.911 1.00 93.38 105 ALA A CA 1
ATOM 844 C C . ALA A 1 105 ? -30.861 -11.135 40.457 1.00 93.38 105 ALA A C 1
ATOM 846 O O . ALA A 1 105 ? -30.256 -12.201 40.317 1.00 93.38 105 ALA A O 1
ATOM 847 N N . GLU A 1 106 ? -32.151 -10.998 40.152 1.00 94.38 106 GLU A N 1
ATOM 848 C CA . GLU A 1 106 ? -32.977 -12.079 39.613 1.00 94.38 106 GLU A CA 1
ATOM 849 C C . GLU A 1 106 ? -32.490 -12.542 38.236 1.00 94.38 106 GLU A C 1
ATOM 851 O O . GLU A 1 106 ? -32.301 -13.738 38.028 1.00 94.38 106 GLU A O 1
ATOM 856 N N . LEU A 1 107 ? -32.218 -11.616 37.309 1.00 95.38 107 LEU A N 1
ATOM 857 C CA . LEU A 1 107 ? -31.695 -11.933 35.975 1.00 95.38 107 LEU A CA 1
ATOM 858 C C . LEU A 1 107 ? -30.368 -12.693 36.050 1.00 95.38 107 LEU A C 1
ATOM 860 O O . LEU A 1 107 ? -30.144 -13.648 35.304 1.00 95.38 107 LEU A O 1
ATOM 864 N N . ARG A 1 108 ? -29.491 -12.312 36.982 1.00 94.44 108 ARG A N 1
ATOM 865 C CA . ARG A 1 108 ? -28.239 -13.034 37.223 1.00 94.44 108 ARG A CA 1
ATOM 866 C C . ARG A 1 108 ? -28.471 -14.458 37.715 1.00 94.44 108 ARG A C 1
ATOM 868 O O . ARG A 1 108 ? -27.781 -15.360 37.244 1.00 94.44 108 ARG A O 1
ATOM 875 N N . GLY A 1 109 ? -29.423 -14.652 38.627 1.00 93.31 109 GLY A N 1
ATOM 876 C CA . GLY A 1 109 ? -29.797 -15.971 39.137 1.00 93.31 109 GLY A CA 1
ATOM 877 C C . GLY A 1 109 ? -30.404 -16.872 38.060 1.00 93.31 109 GLY A C 1
ATOM 878 O O . GLY A 1 109 ? -29.973 -18.011 37.916 1.00 93.31 109 GLY A O 1
ATOM 879 N N . LEU A 1 110 ? -31.347 -16.344 37.274 1.00 94.38 110 LEU A N 1
ATOM 880 C CA . LEU A 1 110 ? -32.079 -17.091 36.245 1.00 94.38 110 LEU A CA 1
ATOM 881 C C . LEU A 1 110 ? -31.188 -17.505 35.067 1.00 94.38 110 LEU A C 1
ATOM 883 O O . LEU A 1 110 ? -31.166 -18.670 34.686 1.00 94.38 110 LEU A O 1
ATOM 887 N N . TYR A 1 111 ? -30.407 -16.573 34.514 1.00 93.19 111 TYR A N 1
ATOM 888 C CA . TYR A 1 111 ? -29.632 -16.810 33.284 1.00 93.19 111 TYR A CA 1
ATOM 889 C C . TYR A 1 111 ? -28.152 -17.163 33.541 1.00 93.19 111 TYR A C 1
ATOM 891 O O . TYR A 1 111 ? -27.382 -17.429 32.609 1.00 93.19 111 TYR A O 1
ATOM 899 N N . GLY A 1 112 ? -27.736 -17.196 34.812 1.00 93.00 112 GLY A N 1
ATOM 900 C CA . GLY A 1 112 ? -26.392 -17.594 35.234 1.00 93.00 112 GLY A CA 1
ATOM 901 C C . GLY A 1 112 ? -25.310 -16.532 35.015 1.00 93.00 112 GLY A C 1
ATOM 902 O O . GLY A 1 112 ? -24.140 -16.885 34.852 1.00 93.00 112 GLY A O 1
ATOM 903 N N . PHE A 1 113 ? -25.672 -15.244 35.001 1.00 93.50 113 PHE A N 1
ATOM 904 C CA . PHE A 1 113 ? -24.701 -14.156 34.849 1.00 93.50 113 PHE A CA 1
ATOM 905 C C . PHE A 1 113 ? -23.878 -13.932 36.127 1.00 93.50 113 PHE A C 1
ATOM 907 O O . PHE A 1 113 ? -24.402 -13.734 37.230 1.00 93.50 113 PHE A O 1
ATOM 914 N N . ARG A 1 114 ? -22.553 -13.898 35.974 1.00 92.69 114 ARG A N 1
ATOM 915 C CA . ARG A 1 114 ? -21.583 -13.750 37.070 1.00 92.69 114 ARG A CA 1
ATOM 916 C C . ARG A 1 114 ? -21.045 -12.326 37.131 1.00 92.69 114 ARG A C 1
ATOM 918 O O . ARG A 1 114 ? -20.822 -11.699 36.103 1.00 92.69 114 ARG A O 1
ATOM 925 N N . THR A 1 115 ? -20.790 -11.809 38.329 1.00 91.25 115 THR A N 1
ATOM 926 C CA . THR A 1 115 ? -20.055 -10.544 38.486 1.00 91.25 115 THR A CA 1
ATOM 927 C C . THR A 1 115 ? -18.582 -10.735 38.167 1.00 91.25 115 THR A C 1
ATOM 929 O O . THR A 1 115 ? -18.018 -11.795 38.443 1.00 91.25 115 THR A O 1
ATOM 932 N N . PHE A 1 116 ? -17.932 -9.684 37.671 1.00 91.81 116 PHE A N 1
ATOM 933 C CA . PHE A 1 116 ? -16.481 -9.651 37.522 1.00 91.81 116 PHE A CA 1
ATOM 934 C C . PHE A 1 116 ? -15.783 -9.537 38.893 1.00 91.81 116 PHE A C 1
ATOM 936 O O . PHE A 1 116 ? -15.333 -8.469 39.307 1.00 91.81 116 PHE A O 1
ATOM 943 N N . SER A 1 117 ? -15.721 -10.642 39.636 1.00 89.44 117 SER A N 1
ATOM 944 C CA . SER A 1 117 ? -15.077 -10.731 40.951 1.00 89.44 117 SER A CA 1
ATOM 945 C C . SER A 1 117 ? -14.531 -12.139 41.232 1.00 89.44 117 SER A C 1
ATOM 947 O O . SER A 1 117 ? -14.845 -13.104 40.531 1.00 89.44 117 SER A O 1
ATOM 949 N N . GLY A 1 118 ? -13.671 -12.259 42.250 1.00 89.50 118 GLY A N 1
ATOM 950 C CA . GLY A 1 118 ? -13.155 -13.544 42.734 1.00 89.50 118 GLY A CA 1
ATOM 951 C C . GLY A 1 118 ? -12.435 -14.380 41.666 1.00 89.50 118 GLY A C 1
ATOM 952 O O . GLY A 1 118 ? -11.656 -13.857 40.866 1.00 89.50 118 GLY A O 1
ATOM 953 N N . ARG A 1 119 ? -12.704 -15.693 41.665 1.00 83.94 119 ARG A N 1
ATOM 954 C CA . ARG A 1 119 ? -12.049 -16.683 40.792 1.00 83.94 119 ARG A CA 1
ATOM 955 C C . ARG A 1 119 ? -12.304 -16.437 39.300 1.00 83.94 119 ARG A C 1
ATOM 957 O O . ARG A 1 119 ? -11.352 -16.456 38.530 1.00 83.94 119 ARG A O 1
ATOM 964 N N . GLY A 1 120 ? -13.539 -16.120 38.901 1.00 82.44 120 GLY A N 1
ATOM 965 C CA . GLY A 1 120 ? -13.871 -15.870 37.489 1.00 82.44 120 GLY A CA 1
ATOM 966 C C . GLY A 1 120 ? -13.141 -14.653 36.911 1.00 82.44 120 GLY A C 1
ATOM 967 O O . GLY A 1 120 ? -12.638 -14.693 35.792 1.00 82.44 120 GLY A O 1
ATOM 968 N N . ALA A 1 121 ? -12.981 -13.589 37.705 1.00 88.62 121 ALA A N 1
ATOM 969 C CA . ALA A 1 121 ? -12.159 -12.448 37.304 1.00 88.62 121 ALA A CA 1
ATOM 970 C C . ALA A 1 121 ? -10.665 -12.802 37.192 1.00 88.62 121 ALA A C 1
ATOM 972 O O . ALA A 1 121 ? -9.959 -12.191 36.394 1.00 88.62 121 ALA A O 1
ATOM 973 N N . SER A 1 122 ? -10.167 -13.756 37.985 1.00 89.94 122 SER A N 1
ATOM 974 C CA . SER A 1 122 ? -8.787 -14.249 37.879 1.00 89.94 122 SER A CA 1
ATOM 975 C C . SER A 1 122 ? -8.575 -15.047 36.592 1.00 89.94 122 SER A C 1
ATOM 977 O O . SER A 1 122 ? -7.626 -14.775 35.864 1.00 89.94 122 SER A O 1
ATOM 979 N N . GLU A 1 123 ? -9.496 -15.958 36.274 1.00 91.62 123 GLU A N 1
ATOM 980 C CA . GLU A 1 123 ? -9.465 -16.773 35.050 1.00 91.62 123 GLU A CA 1
ATOM 981 C C . GLU A 1 123 ? -9.496 -15.891 33.789 1.00 91.62 123 GLU A C 1
ATOM 983 O O . GLU A 1 123 ? -8.699 -16.083 32.872 1.00 91.62 123 GLU A O 1
ATOM 988 N N . LEU A 1 124 ? -10.338 -14.849 33.770 1.00 93.69 124 LEU A N 1
ATOM 989 C CA . LEU A 1 124 ? -10.390 -13.883 32.665 1.00 93.69 124 LEU A CA 1
ATOM 990 C C . LEU A 1 124 ? -9.115 -13.036 32.539 1.00 93.69 124 LEU A C 1
ATOM 992 O O . LEU A 1 124 ? -8.708 -12.706 31.426 1.00 93.69 124 LEU A O 1
ATOM 996 N N . LYS A 1 125 ? -8.463 -12.678 33.654 1.00 92.81 125 LYS A N 1
ATOM 997 C CA . LYS A 1 125 ? -7.172 -11.966 33.624 1.00 92.81 125 LYS A CA 1
ATOM 998 C C . LYS A 1 125 ? -6.054 -12.847 33.077 1.00 92.81 125 LYS A C 1
ATOM 1000 O O . LYS A 1 125 ? -5.241 -12.367 32.296 1.00 92.81 125 LYS A O 1
ATOM 1005 N N . GLU A 1 126 ? -6.018 -14.116 33.470 1.00 92.62 126 GLU A N 1
ATOM 1006 C CA . GLU A 1 126 ? -5.044 -15.088 32.970 1.00 92.62 126 GLU A CA 1
ATOM 1007 C C . GLU A 1 126 ? -5.261 -15.390 31.482 1.00 92.62 126 GLU A C 1
ATOM 1009 O O . GLU A 1 126 ? -4.310 -15.471 30.705 1.00 92.62 126 GLU A O 1
ATOM 1014 N N . TRP A 1 127 ? -6.520 -15.491 31.055 1.00 94.81 127 TRP A N 1
ATOM 1015 C CA . TRP A 1 127 ? -6.864 -15.565 29.640 1.00 94.81 127 TRP A CA 1
ATOM 1016 C C . TRP A 1 127 ? -6.373 -14.327 28.876 1.00 94.81 127 TRP A C 1
ATOM 1018 O O . TRP A 1 127 ? -5.638 -14.462 27.900 1.00 94.81 127 TRP A O 1
ATOM 1028 N N . LEU A 1 128 ? -6.674 -13.123 29.377 1.00 94.00 128 LEU A N 1
ATOM 1029 C CA . LEU A 1 128 ? -6.262 -11.860 28.757 1.00 94.00 128 LEU A CA 1
ATOM 1030 C C . LEU A 1 128 ? -4.737 -11.759 28.623 1.00 94.00 128 LEU A C 1
ATOM 1032 O O . LEU A 1 128 ? -4.219 -11.284 27.615 1.00 94.00 128 LEU A O 1
ATOM 1036 N N . PHE A 1 129 ? -4.017 -12.229 29.639 1.00 90.69 129 PHE A N 1
ATOM 1037 C CA . PHE A 1 129 ? -2.562 -12.258 29.667 1.00 90.69 129 PHE A CA 1
ATOM 1038 C C . PHE A 1 129 ? -1.962 -13.135 28.561 1.00 90.69 129 PHE A C 1
ATOM 1040 O O . PHE A 1 129 ? -0.958 -12.744 27.960 1.00 90.69 129 PHE A O 1
ATOM 1047 N N . ARG A 1 130 ? -2.578 -14.291 28.277 1.00 89.88 130 ARG A N 1
ATOM 1048 C CA . ARG A 1 130 ? -2.167 -15.199 27.193 1.00 89.88 130 ARG A CA 1
ATOM 1049 C C . ARG A 1 130 ? -2.494 -14.623 25.816 1.00 89.88 130 ARG A C 1
ATOM 1051 O O . ARG A 1 130 ? -1.632 -14.615 24.942 1.00 89.88 130 ARG A O 1
ATOM 1058 N N . GLU A 1 131 ? -3.688 -14.061 25.650 1.00 93.31 131 GLU A N 1
ATOM 1059 C CA . GLU A 1 131 ? -4.142 -13.505 24.368 1.00 93.31 131 GLU A CA 1
ATOM 1060 C C . GLU A 1 131 ? -3.413 -12.217 23.956 1.00 93.31 131 GLU A C 1
ATOM 1062 O O . GLU A 1 131 ? -3.299 -11.913 22.767 1.00 93.31 131 GLU A O 1
ATOM 1067 N N . ALA A 1 132 ? -2.874 -11.457 24.914 1.00 92.62 132 ALA A N 1
ATOM 1068 C CA . ALA A 1 132 ? -2.238 -10.168 24.645 1.00 92.62 132 ALA A CA 1
ATOM 1069 C C . ALA A 1 132 ? -1.017 -10.238 23.703 1.00 92.62 132 ALA A C 1
ATOM 1071 O O . ALA A 1 132 ? -0.734 -9.247 23.026 1.00 92.62 132 ALA A O 1
ATOM 1072 N N . GLU A 1 133 ? -0.308 -11.373 23.615 1.00 91.50 133 GLU A N 1
ATOM 1073 C CA . GLU A 1 133 ? 0.790 -11.553 22.643 1.00 91.50 133 GLU A CA 1
ATOM 1074 C C . GLU A 1 133 ? 0.269 -11.578 21.197 1.00 91.50 133 GLU A C 1
ATOM 1076 O O . GLU A 1 133 ? 0.920 -11.039 20.300 1.00 91.50 133 GLU A O 1
ATOM 1081 N N . MET A 1 134 ? -0.929 -12.134 20.986 1.00 90.88 134 MET A N 1
ATOM 1082 C CA . MET A 1 134 ? -1.568 -12.294 19.675 1.00 90.88 134 MET A CA 1
ATOM 1083 C C . MET A 1 134 ? -2.390 -11.076 19.241 1.00 90.88 134 MET A C 1
ATOM 1085 O O . MET A 1 134 ? -2.837 -11.016 18.094 1.00 90.88 134 MET A O 1
ATOM 1089 N N . ALA A 1 135 ? -2.598 -10.116 20.142 1.00 90.62 135 ALA A N 1
ATOM 1090 C CA . ALA A 1 135 ? -3.358 -8.909 19.860 1.00 90.62 135 ALA A CA 1
ATOM 1091 C C . ALA A 1 135 ? -2.633 -8.001 18.861 1.00 90.62 135 ALA A C 1
ATOM 1093 O O . ALA A 1 135 ? -1.487 -7.605 19.103 1.00 90.62 135 ALA A O 1
ATOM 1094 N N . VAL A 1 136 ? -3.325 -7.609 17.790 1.00 86.81 136 VAL A N 1
ATOM 1095 C CA . VAL A 1 136 ? -2.767 -6.730 16.744 1.00 86.81 136 VAL A CA 1
ATOM 1096 C C . VAL A 1 136 ? -2.955 -5.243 17.053 1.00 86.81 136 VAL A C 1
ATOM 1098 O O . VAL A 1 136 ? -2.178 -4.410 16.590 1.00 86.81 136 VAL A O 1
ATOM 1101 N N . SER A 1 137 ? -3.938 -4.894 17.886 1.00 86.75 137 SER A N 1
ATOM 1102 C CA . SER A 1 137 ? -4.199 -3.522 18.328 1.00 86.75 137 SER A CA 1
ATOM 1103 C C . SER A 1 137 ? -4.741 -3.479 19.761 1.00 86.75 137 SER A C 1
ATOM 1105 O O . SER A 1 137 ? -5.124 -4.502 20.335 1.00 86.75 137 SER A O 1
ATOM 1107 N N . ASN A 1 138 ? -4.773 -2.281 20.355 1.00 89.06 138 ASN A N 1
ATOM 1108 C CA . ASN A 1 138 ? -5.383 -2.080 21.674 1.00 89.06 138 ASN A CA 1
ATOM 1109 C C . ASN A 1 138 ? -6.896 -2.357 21.646 1.00 89.06 138 ASN A C 1
ATOM 1111 O O . ASN A 1 138 ? -7.457 -2.866 22.613 1.00 89.06 138 ASN A O 1
ATOM 1115 N N . GLU A 1 139 ? -7.543 -2.045 20.527 1.00 89.25 139 GLU A N 1
ATOM 1116 C CA . GLU A 1 139 ? -8.964 -2.292 20.328 1.00 89.25 139 GLU A CA 1
ATOM 1117 C C . GLU A 1 139 ? -9.267 -3.782 20.140 1.00 89.25 139 GLU A C 1
ATOM 1119 O O . GLU A 1 139 ? -10.221 -4.288 20.724 1.00 89.25 139 GLU A O 1
ATOM 1124 N N . ASP A 1 140 ? -8.432 -4.502 19.386 1.00 91.19 140 ASP A N 1
ATOM 1125 C CA . ASP A 1 140 ? -8.571 -5.943 19.155 1.00 91.19 140 ASP A CA 1
ATOM 1126 C C . ASP A 1 140 ? -8.621 -6.713 20.482 1.00 91.19 140 ASP A C 1
ATOM 1128 O O . ASP A 1 140 ? -9.575 -7.445 20.744 1.00 91.19 140 ASP A O 1
ATOM 1132 N N . ILE A 1 141 ? -7.664 -6.471 21.387 1.00 93.12 141 ILE A N 1
ATOM 1133 C CA . ILE A 1 141 ? -7.659 -7.149 22.690 1.00 93.12 141 ILE A CA 1
ATOM 1134 C C . ILE A 1 141 ? -8.872 -6.778 23.554 1.00 93.12 141 ILE A C 1
ATOM 1136 O O . ILE A 1 141 ? -9.414 -7.642 24.245 1.00 93.12 141 ILE A O 1
ATOM 1140 N N . ALA A 1 142 ? -9.349 -5.531 23.484 1.00 93.81 142 ALA A N 1
ATOM 1141 C CA . ALA A 1 142 ? -10.542 -5.104 24.210 1.00 93.81 142 ALA A CA 1
ATOM 1142 C C . ALA A 1 142 ? -11.813 -5.774 23.663 1.00 93.81 142 ALA A C 1
ATOM 1144 O O . ALA A 1 142 ? -12.611 -6.297 24.444 1.00 93.81 142 ALA A O 1
ATOM 1145 N N . ARG A 1 143 ? -11.974 -5.844 22.332 1.00 94.12 143 ARG A N 1
ATOM 1146 C CA . ARG A 1 143 ? -13.079 -6.565 21.675 1.00 94.12 143 ARG A CA 1
ATOM 1147 C C . ARG A 1 143 ? -13.069 -8.047 22.048 1.00 94.12 143 ARG A C 1
ATOM 1149 O O . ARG A 1 143 ? -14.114 -8.588 22.419 1.00 94.12 143 ARG A O 1
ATOM 1156 N N . ARG A 1 144 ? -11.898 -8.696 22.008 1.00 94.81 144 ARG A N 1
ATOM 1157 C CA . ARG A 1 144 ? -11.726 -10.100 22.419 1.00 94.81 144 ARG A CA 1
ATOM 1158 C C . ARG A 1 144 ? -12.088 -10.302 23.890 1.00 94.81 144 ARG A C 1
ATOM 1160 O O . ARG A 1 144 ? -12.836 -11.221 24.204 1.00 94.81 144 ARG A O 1
ATOM 1167 N N . PHE A 1 145 ? -11.639 -9.420 24.782 1.00 95.50 145 PHE A N 1
ATOM 1168 C CA . PHE A 1 145 ? -11.979 -9.480 26.207 1.00 95.50 145 PHE A CA 1
ATOM 1169 C C . PHE A 1 145 ? -13.482 -9.331 26.469 1.00 95.50 145 PHE A C 1
ATOM 1171 O O . PHE A 1 145 ? -14.051 -10.080 27.263 1.00 95.50 145 PHE A O 1
ATOM 1178 N N . VAL A 1 146 ? -14.150 -8.405 25.775 1.00 94.88 146 VAL A N 1
ATOM 1179 C CA . VAL A 1 146 ? -15.609 -8.236 25.855 1.00 94.88 146 VAL A CA 1
ATOM 1180 C C . VAL A 1 146 ? -16.342 -9.471 25.321 1.00 94.88 146 VAL A C 1
ATOM 1182 O O . VAL A 1 146 ? -17.330 -9.918 25.907 1.00 94.88 146 VAL A O 1
ATOM 1185 N N . ALA A 1 147 ? -15.870 -10.058 24.219 1.00 94.25 147 ALA A N 1
ATOM 1186 C CA . ALA A 1 147 ? -16.419 -11.304 23.688 1.00 94.25 147 ALA A CA 1
ATOM 1187 C C . ALA A 1 147 ? -16.252 -12.477 24.667 1.00 94.25 147 ALA A C 1
ATOM 1189 O O . ALA A 1 147 ? -17.204 -13.225 24.880 1.00 94.25 147 ALA A O 1
ATOM 1190 N N . GLU A 1 148 ? -15.096 -12.599 25.317 1.00 95.62 148 GLU A N 1
ATOM 1191 C CA . GLU A 1 148 ? -14.822 -13.671 26.275 1.00 95.62 148 GLU A CA 1
ATOM 1192 C C . GLU A 1 148 ? -15.628 -13.525 27.573 1.00 95.62 148 GLU A C 1
ATOM 1194 O O . GLU A 1 148 ? -16.177 -14.507 28.086 1.00 95.62 148 GLU A O 1
ATOM 1199 N N . CYS A 1 149 ? -15.789 -12.297 28.076 1.00 94.81 149 CYS A N 1
ATOM 1200 C CA . CYS A 1 149 ? -16.710 -12.014 29.177 1.00 94.81 149 CYS A CA 1
ATOM 1201 C C . CYS A 1 149 ? -18.132 -12.485 28.831 1.00 94.81 149 CYS A C 1
ATOM 1203 O O . CYS A 1 149 ? -18.741 -13.217 29.607 1.00 94.81 149 CYS A O 1
ATOM 1205 N N . ARG A 1 150 ? -18.638 -12.161 27.632 1.00 93.31 150 ARG A N 1
ATOM 1206 C CA . ARG A 1 150 ? -19.964 -12.617 27.178 1.00 93.31 150 ARG A CA 1
ATOM 1207 C C . ARG A 1 150 ? -20.048 -14.136 27.048 1.00 93.31 150 ARG A C 1
ATOM 1209 O O . ARG A 1 150 ? -20.998 -14.734 27.550 1.00 93.31 150 ARG A O 1
ATOM 1216 N N . ARG A 1 151 ? -19.043 -14.775 26.439 1.00 93.94 151 ARG A N 1
ATOM 1217 C CA . ARG A 1 151 ? -18.972 -16.239 26.279 1.00 93.94 151 ARG A CA 1
ATOM 1218 C C . ARG A 1 151 ? -19.040 -16.962 27.624 1.00 93.94 151 ARG A C 1
ATOM 1220 O O . ARG A 1 151 ? -19.702 -17.989 27.744 1.00 93.94 151 ARG A O 1
ATOM 1227 N N . THR A 1 152 ? -18.388 -16.407 28.644 1.00 93.19 152 THR A N 1
ATOM 1228 C CA . THR A 1 152 ? -18.374 -16.948 30.011 1.00 93.19 152 THR A CA 1
ATOM 1229 C C . THR A 1 152 ? -19.537 -16.456 30.881 1.00 93.19 152 THR A C 1
ATOM 1231 O O . THR A 1 152 ? -19.597 -16.802 32.061 1.00 93.19 152 THR A O 1
ATOM 1234 N N . ARG A 1 153 ? -20.472 -15.672 30.314 1.00 93.19 153 ARG A N 1
ATOM 1235 C CA . ARG A 1 153 ? -21.591 -15.015 31.019 1.00 93.19 153 ARG A CA 1
ATOM 1236 C C . ARG A 1 153 ? -21.131 -14.163 32.208 1.00 93.19 153 ARG A C 1
ATOM 1238 O O . ARG A 1 153 ? -21.818 -14.058 33.222 1.00 93.19 153 ARG A O 1
ATOM 1245 N N . THR A 1 154 ? -19.959 -13.550 32.094 1.00 95.00 154 THR A N 1
ATOM 1246 C CA . THR A 1 154 ? -19.439 -12.592 33.066 1.00 95.00 154 THR A CA 1
ATOM 1247 C C . THR A 1 154 ? -19.875 -11.185 32.676 1.00 95.00 154 THR A C 1
ATOM 1249 O O . THR A 1 154 ? -19.563 -10.715 31.584 1.00 95.00 154 THR A O 1
ATOM 1252 N N . VAL A 1 155 ? -20.578 -10.503 33.581 1.00 94.25 155 VAL A N 1
ATOM 1253 C CA . VAL A 1 155 ? -20.989 -9.106 33.406 1.00 94.25 155 VAL A CA 1
ATOM 1254 C C . VAL A 1 155 ? -19.746 -8.234 33.277 1.00 94.25 155 VAL A C 1
ATOM 1256 O O . VAL A 1 155 ? -18.838 -8.310 34.113 1.00 94.25 155 VAL A O 1
ATOM 1259 N N . LEU A 1 156 ? -19.714 -7.406 32.233 1.00 94.62 156 LEU A N 1
ATOM 1260 C CA . LEU A 1 156 ? -18.579 -6.544 31.933 1.00 94.62 156 LEU A CA 1
ATOM 1261 C C . LEU A 1 156 ? -18.252 -5.616 33.116 1.00 94.62 156 LEU A C 1
ATOM 1263 O O . LEU A 1 156 ? -19.160 -4.996 33.681 1.00 94.62 156 LEU A O 1
ATOM 1267 N N . PRO A 1 157 ? -16.966 -5.483 33.498 1.00 92.88 157 PRO A N 1
ATOM 1268 C CA . PRO A 1 157 ? -16.560 -4.477 34.466 1.00 92.88 157 PRO A CA 1
ATOM 1269 C C . PRO A 1 157 ? -16.637 -3.073 33.847 1.00 92.88 157 PRO A C 1
ATOM 1271 O O . PRO A 1 157 ? -16.770 -2.916 32.634 1.00 92.88 157 PRO A O 1
ATOM 1274 N N . ALA A 1 158 ? -16.494 -2.039 34.680 1.00 89.75 158 ALA A N 1
ATOM 1275 C CA . ALA A 1 158 ? -16.441 -0.656 34.206 1.00 89.75 158 ALA A CA 1
ATOM 1276 C C . ALA A 1 158 ? -15.370 -0.468 33.114 1.00 89.75 158 ALA A C 1
ATOM 1278 O O . ALA A 1 158 ? -14.292 -1.065 33.188 1.00 89.75 158 ALA A O 1
ATOM 1279 N N . THR A 1 159 ? -15.624 0.420 32.151 1.00 88.94 159 THR A N 1
ATOM 1280 C CA . THR A 1 159 ? -14.741 0.678 30.997 1.00 88.94 159 THR A CA 1
ATOM 1281 C C . THR A 1 159 ? -13.304 0.985 31.411 1.00 88.94 159 THR A C 1
ATOM 1283 O O . THR A 1 159 ? -12.361 0.423 30.861 1.00 88.94 159 THR A O 1
ATOM 1286 N N . SER A 1 160 ? -13.123 1.776 32.472 1.00 89.00 160 SER A N 1
ATOM 1287 C CA . SER A 1 160 ? -11.806 2.094 33.041 1.00 89.00 160 SER A CA 1
ATOM 1288 C C . SER A 1 160 ? -11.052 0.860 33.558 1.00 89.00 160 SER A C 1
ATOM 1290 O O . SER A 1 160 ? -9.820 0.816 33.551 1.00 89.00 160 SER A O 1
ATOM 1292 N N . THR A 1 161 ? -11.774 -0.172 34.001 1.00 91.50 161 THR A N 1
ATOM 1293 C CA . THR A 1 161 ? -11.189 -1.460 34.386 1.00 91.50 161 THR A CA 1
ATOM 1294 C C . THR A 1 161 ? -10.799 -2.270 33.160 1.00 91.50 161 THR A C 1
ATOM 1296 O O . THR A 1 161 ? -9.701 -2.821 33.162 1.00 91.50 161 THR A O 1
ATOM 1299 N N . ILE A 1 162 ? -11.632 -2.300 32.114 1.00 91.88 162 ILE A N 1
ATOM 1300 C CA . ILE A 1 162 ? -11.303 -2.957 30.839 1.00 91.88 162 ILE A CA 1
ATOM 1301 C C . ILE A 1 162 ? -10.010 -2.367 30.265 1.00 91.88 162 ILE A C 1
ATOM 1303 O O . ILE A 1 162 ? -9.058 -3.109 30.022 1.00 91.88 162 ILE A O 1
ATOM 1307 N N . GLU A 1 163 ? -9.931 -1.039 30.144 1.00 90.75 163 GLU A N 1
ATOM 1308 C CA . GLU A 1 163 ? -8.740 -0.338 29.648 1.00 90.75 163 GLU A CA 1
ATOM 1309 C C . GLU A 1 163 ? -7.496 -0.659 30.477 1.00 90.75 163 GLU A C 1
ATOM 1311 O O . GLU A 1 163 ? -6.445 -0.994 29.934 1.00 90.75 163 GLU A O 1
ATOM 1316 N N . ARG A 1 164 ? -7.606 -0.600 31.810 1.00 90.50 164 ARG A N 1
ATOM 1317 C CA . ARG A 1 164 ? -6.480 -0.883 32.708 1.00 90.50 164 ARG A CA 1
ATOM 1318 C C . ARG A 1 164 ? -5.986 -2.323 32.575 1.00 90.50 164 ARG A C 1
ATOM 1320 O O . ARG A 1 164 ? -4.776 -2.538 32.588 1.00 90.50 164 ARG A O 1
ATOM 1327 N N . LEU A 1 165 ? -6.894 -3.294 32.477 1.00 92.31 165 LEU A N 1
ATOM 1328 C CA . LEU A 1 165 ? -6.538 -4.706 32.325 1.00 92.31 165 LEU A CA 1
ATOM 1329 C C . LEU A 1 165 ? -5.882 -4.967 30.968 1.00 92.31 165 LEU A C 1
ATOM 1331 O O . LEU A 1 165 ? -4.825 -5.594 30.927 1.00 92.31 165 LEU A O 1
ATOM 1335 N N . CYS A 1 166 ? -6.446 -4.426 29.885 1.00 92.69 166 CYS A N 1
ATOM 1336 C CA . CYS A 1 166 ? -5.874 -4.550 28.544 1.00 92.69 166 CYS A CA 1
ATOM 1337 C C . CYS A 1 166 ? -4.491 -3.890 28.470 1.00 92.69 166 CYS A C 1
ATOM 1339 O O . CYS A 1 166 ? -3.536 -4.503 27.998 1.00 92.69 166 CYS A O 1
ATOM 1341 N N . ALA A 1 167 ? -4.343 -2.673 29.004 1.00 90.06 167 ALA A N 1
ATOM 1342 C CA . ALA A 1 167 ? -3.063 -1.972 29.056 1.00 90.06 167 ALA A CA 1
ATOM 1343 C C . ALA A 1 167 ? -2.001 -2.759 29.837 1.00 90.06 167 ALA A C 1
ATOM 1345 O O . ALA A 1 167 ? -0.863 -2.865 29.380 1.00 90.06 167 ALA A O 1
ATOM 1346 N N . ALA A 1 168 ? -2.364 -3.315 30.998 1.00 91.38 168 ALA A N 1
ATOM 1347 C CA . ALA A 1 168 ? -1.455 -4.116 31.813 1.00 91.38 168 ALA A CA 1
ATOM 1348 C C . ALA A 1 168 ? -1.027 -5.401 31.090 1.00 91.38 168 ALA A C 1
ATOM 1350 O O . ALA A 1 168 ? 0.166 -5.688 31.024 1.00 91.38 168 ALA A O 1
ATOM 1351 N N . ALA A 1 169 ? -1.977 -6.125 30.493 1.00 93.06 169 ALA A N 1
ATOM 1352 C CA . ALA A 1 169 ? -1.698 -7.348 29.746 1.00 93.06 169 ALA A CA 1
ATOM 1353 C C . ALA A 1 169 ? -0.799 -7.092 28.524 1.00 93.06 169 ALA A C 1
ATOM 1355 O O . ALA A 1 169 ? 0.127 -7.859 28.277 1.00 93.06 169 ALA A O 1
ATOM 1356 N N . LEU A 1 170 ? -1.012 -5.986 27.801 1.00 91.38 170 LEU A N 1
ATOM 1357 C CA . LEU A 1 170 ? -0.172 -5.592 26.663 1.00 91.38 170 LEU A CA 1
ATOM 1358 C C . LEU A 1 170 ? 1.254 -5.216 27.081 1.00 91.38 170 LEU A C 1
ATOM 1360 O O . LEU A 1 170 ? 2.203 -5.610 26.409 1.00 91.38 170 LEU A O 1
ATOM 1364 N N . VAL A 1 171 ? 1.417 -4.460 28.173 1.00 90.94 171 VAL A N 1
ATOM 1365 C CA . VAL A 1 171 ? 2.749 -4.105 28.698 1.00 90.94 171 VAL A CA 1
ATOM 1366 C C . VAL A 1 171 ? 3.505 -5.352 29.146 1.00 90.94 171 VAL A C 1
ATOM 1368 O O . VAL A 1 171 ? 4.704 -5.455 28.896 1.00 90.94 171 VAL A O 1
ATOM 1371 N N . ASP A 1 172 ? 2.822 -6.297 29.787 1.00 92.38 172 ASP A N 1
ATOM 1372 C CA . ASP A 1 172 ? 3.455 -7.544 30.197 1.00 92.38 172 ASP A CA 1
ATOM 1373 C C . ASP A 1 172 ? 3.838 -8.413 28.992 1.00 92.38 172 ASP A C 1
ATOM 1375 O O . ASP A 1 172 ? 4.980 -8.852 28.894 1.00 92.38 172 ASP A O 1
ATOM 1379 N N . ALA A 1 173 ? 2.941 -8.559 28.012 1.00 92.62 173 ALA A N 1
ATOM 1380 C CA . ALA A 1 173 ? 3.229 -9.270 26.768 1.00 92.62 173 ALA A CA 1
ATOM 1381 C C . ALA A 1 173 ? 4.443 -8.687 26.023 1.00 92.62 173 ALA A C 1
ATOM 1383 O O . ALA A 1 173 ? 5.287 -9.444 25.546 1.00 92.62 173 ALA A O 1
ATOM 1384 N N . GLU A 1 174 ? 4.571 -7.355 25.958 1.00 91.69 174 GLU A N 1
ATOM 1385 C CA . GLU A 1 174 ? 5.758 -6.689 25.400 1.00 91.69 174 GLU A CA 1
ATOM 1386 C C . GLU A 1 174 ? 7.037 -7.115 26.142 1.00 91.69 174 GLU A C 1
ATOM 1388 O O . GLU A 1 174 ? 7.985 -7.564 25.500 1.00 91.69 174 GLU A O 1
ATOM 1393 N N . ARG A 1 175 ? 7.041 -7.063 27.481 1.00 93.44 175 ARG A N 1
ATOM 1394 C CA . ARG A 1 175 ? 8.200 -7.465 28.297 1.00 93.44 175 ARG A CA 1
ATOM 1395 C C . ARG A 1 175 ? 8.557 -8.937 28.119 1.00 93.44 175 ARG A C 1
ATOM 1397 O O . ARG A 1 175 ? 9.725 -9.257 27.955 1.00 93.44 175 ARG A O 1
ATOM 1404 N N . ARG A 1 176 ? 7.571 -9.839 28.110 1.00 94.25 176 ARG A N 1
ATOM 1405 C CA . ARG A 1 176 ? 7.817 -11.278 27.917 1.00 94.25 176 ARG A CA 1
ATOM 1406 C C . ARG A 1 176 ? 8.443 -11.573 26.562 1.00 94.25 176 ARG A C 1
ATOM 1408 O O . ARG A 1 176 ? 9.333 -12.413 26.492 1.00 94.25 176 ARG A O 1
ATOM 1415 N N . ILE A 1 177 ? 7.994 -10.899 25.502 1.00 95.31 177 ILE A N 1
ATOM 1416 C CA . ILE A 1 177 ? 8.586 -11.035 24.166 1.00 95.31 177 ILE A CA 1
ATOM 1417 C C . ILE A 1 177 ? 10.027 -10.516 24.174 1.00 95.31 177 ILE A C 1
ATOM 1419 O O . ILE A 1 177 ? 10.919 -11.209 23.690 1.00 95.31 177 ILE A O 1
ATOM 1423 N N . GLU A 1 178 ? 10.260 -9.331 24.747 1.00 96.12 178 GLU A N 1
ATOM 1424 C CA . GLU A 1 178 ? 11.592 -8.721 24.858 1.00 96.12 178 GLU A CA 1
ATOM 1425 C C . GLU A 1 178 ? 12.562 -9.648 25.613 1.00 96.12 178 GLU A C 1
ATOM 1427 O O . GLU A 1 178 ? 13.611 -10.010 25.078 1.00 96.12 178 GLU A O 1
ATOM 1432 N N . THR A 1 179 ? 12.172 -10.130 26.795 1.00 96.62 179 THR A N 1
ATOM 1433 C CA . THR A 1 179 ? 12.975 -11.057 27.602 1.00 96.62 179 THR A CA 1
ATOM 1434 C C . THR A 1 179 ? 13.170 -12.408 26.912 1.00 96.62 179 THR A C 1
ATOM 1436 O O . THR A 1 179 ? 14.280 -12.927 26.935 1.00 96.62 179 THR A O 1
ATOM 1439 N N . ARG A 1 180 ? 12.147 -12.972 26.246 1.00 96.31 180 ARG A N 1
ATOM 1440 C CA . ARG A 1 180 ? 12.250 -14.249 25.503 1.00 96.31 180 ARG A CA 1
ATOM 1441 C C . ARG A 1 180 ? 13.285 -14.172 24.379 1.00 96.31 180 ARG A C 1
ATOM 1443 O O . ARG A 1 180 ? 14.033 -15.125 24.177 1.00 96.31 180 ARG A O 1
ATOM 1450 N N . ILE A 1 181 ? 13.329 -13.055 23.650 1.00 97.50 181 ILE A N 1
ATOM 1451 C CA . ILE A 1 181 ? 14.329 -12.831 22.598 1.00 97.50 181 ILE A CA 1
ATOM 1452 C C . ILE A 1 181 ? 15.706 -12.629 23.236 1.00 97.50 181 ILE A C 1
ATOM 1454 O O . ILE A 1 181 ? 16.659 -13.306 22.858 1.00 97.50 181 ILE A O 1
ATOM 1458 N N . ALA A 1 182 ? 15.812 -11.750 24.237 1.00 96.81 182 ALA A N 1
ATOM 1459 C CA . ALA A 1 182 ? 17.078 -11.457 24.899 1.00 96.81 182 ALA A CA 1
ATOM 1460 C C . ALA A 1 182 ? 17.707 -12.710 25.533 1.00 96.81 182 ALA A C 1
ATOM 1462 O O . ALA A 1 182 ? 18.900 -12.954 25.357 1.00 96.81 182 ALA A O 1
ATOM 1463 N N . SER A 1 183 ? 16.923 -13.556 26.209 1.00 96.06 183 SER A N 1
ATOM 1464 C CA . SER A 1 183 ? 17.407 -14.770 26.883 1.00 96.06 183 SER A CA 1
ATOM 1465 C C . SER A 1 183 ? 18.015 -15.807 25.939 1.00 96.06 183 SER A C 1
ATOM 1467 O O . SER A 1 183 ? 18.805 -16.631 26.385 1.00 96.06 183 SER A O 1
ATOM 1469 N N . ARG A 1 184 ? 17.666 -15.771 24.647 1.00 96.56 184 ARG A N 1
ATOM 1470 C CA . ARG A 1 184 ? 18.230 -16.667 23.626 1.00 96.56 184 ARG A CA 1
ATOM 1471 C C . ARG A 1 184 ? 19.562 -16.177 23.063 1.00 96.56 184 ARG A C 1
ATOM 1473 O O . ARG A 1 184 ? 20.223 -16.929 22.361 1.00 96.56 184 ARG A O 1
ATOM 1480 N N . LEU A 1 185 ? 19.968 -14.939 23.352 1.00 96.75 185 LEU A N 1
ATOM 1481 C CA . LEU A 1 185 ? 21.214 -14.363 22.847 1.00 96.75 185 LEU A CA 1
ATOM 1482 C C . LEU A 1 185 ? 22.405 -14.755 23.743 1.00 96.75 185 LEU A C 1
ATOM 1484 O O . LEU A 1 185 ? 22.431 -14.343 24.912 1.00 96.75 185 LEU A O 1
ATOM 1488 N N . PRO A 1 186 ? 23.417 -15.470 23.208 1.00 95.44 186 PRO A N 1
ATOM 1489 C CA . PRO A 1 186 ? 24.702 -15.679 23.871 1.00 95.44 186 PRO A CA 1
ATOM 1490 C C . PRO A 1 186 ? 25.401 -14.354 24.183 1.00 95.44 186 PRO A C 1
ATOM 1492 O O . PRO A 1 186 ? 25.221 -13.366 23.467 1.00 95.44 186 PRO A O 1
ATOM 1495 N N . MET A 1 187 ? 26.252 -14.340 25.213 1.00 94.94 187 MET A N 1
ATOM 1496 C CA . MET A 1 187 ? 26.924 -13.114 25.663 1.00 94.94 187 MET A CA 1
ATOM 1497 C C . MET A 1 187 ? 27.753 -12.440 24.557 1.00 94.94 187 MET A C 1
ATOM 1499 O O . MET A 1 187 ? 27.656 -11.230 24.376 1.00 94.94 187 MET A O 1
ATOM 1503 N N . SER A 1 188 ? 28.473 -13.222 23.747 1.00 95.25 188 SER A N 1
ATOM 1504 C CA . SER A 1 188 ? 29.255 -12.710 22.612 1.00 95.25 188 SER A CA 1
ATOM 1505 C C . SER A 1 188 ? 28.399 -11.957 21.588 1.00 95.25 188 SER A C 1
ATOM 1507 O O . SER A 1 188 ? 28.807 -10.921 21.070 1.00 95.25 188 SER A O 1
ATOM 1509 N N . ILE A 1 189 ? 27.187 -12.443 21.313 1.00 95.25 189 ILE A N 1
ATOM 1510 C CA . ILE A 1 189 ? 26.255 -11.795 20.385 1.00 95.25 189 ILE A CA 1
ATOM 1511 C C . ILE A 1 189 ? 25.673 -10.529 21.011 1.00 95.25 189 ILE A C 1
ATOM 1513 O O . ILE A 1 189 ? 25.526 -9.521 20.326 1.00 95.25 189 ILE A O 1
ATOM 1517 N N . ARG A 1 190 ? 25.371 -10.542 22.316 1.00 96.75 190 ARG A N 1
ATOM 1518 C CA . ARG A 1 190 ? 24.902 -9.342 23.028 1.00 96.75 190 ARG A CA 1
ATOM 1519 C C . ARG A 1 190 ? 25.913 -8.204 22.909 1.00 96.75 190 ARG A C 1
ATOM 1521 O O . ARG A 1 190 ? 25.520 -7.091 22.576 1.00 96.75 190 ARG A O 1
ATOM 1528 N N . GLU A 1 191 ? 27.195 -8.491 23.113 1.00 95.38 191 GLU A N 1
ATOM 1529 C CA . GLU A 1 191 ? 28.278 -7.512 22.963 1.00 95.38 191 GLU A CA 1
ATOM 1530 C C . GLU A 1 191 ? 28.352 -6.960 21.535 1.00 95.38 191 GLU A C 1
ATOM 1532 O O . GLU A 1 191 ? 28.368 -5.743 21.357 1.00 95.38 191 GLU A O 1
ATOM 1537 N N . GLN A 1 192 ? 28.293 -7.827 20.517 1.00 95.56 192 GLN A N 1
ATOM 1538 C CA . GLN A 1 192 ? 28.277 -7.403 19.110 1.00 95.56 192 GLN A CA 1
ATOM 1539 C C . GLN A 1 192 ? 27.078 -6.507 18.778 1.00 95.56 192 GLN A C 1
ATOM 1541 O O . GLN A 1 192 ? 27.233 -5.499 18.094 1.00 95.56 192 GLN A O 1
ATOM 1546 N N . LEU A 1 193 ? 25.881 -6.846 19.270 1.00 96.31 193 LEU A N 1
ATOM 1547 C CA . LEU A 1 193 ? 24.676 -6.046 19.045 1.00 96.31 193 LEU A CA 1
ATOM 1548 C C . LEU A 1 193 ? 24.785 -4.667 19.702 1.00 96.31 193 LEU A C 1
ATOM 1550 O O . LEU A 1 193 ? 24.409 -3.668 19.090 1.00 96.31 193 LEU A O 1
ATOM 1554 N N . LEU A 1 194 ? 25.303 -4.597 20.929 1.00 95.69 194 LEU A N 1
ATOM 1555 C CA . LEU A 1 194 ? 25.496 -3.331 21.635 1.00 95.69 194 LEU A CA 1
ATOM 1556 C C . LEU A 1 194 ? 26.581 -2.471 20.974 1.00 95.69 194 LEU A C 1
ATOM 1558 O O . LEU A 1 194 ? 26.391 -1.261 20.854 1.00 95.69 194 LEU A O 1
ATOM 1562 N N . ALA A 1 195 ? 27.650 -3.084 20.456 1.00 94.56 195 ALA A N 1
ATOM 1563 C CA . ALA A 1 195 ? 28.703 -2.390 19.716 1.00 94.56 195 ALA A CA 1
ATOM 1564 C C . ALA A 1 195 ? 28.169 -1.642 18.481 1.00 94.56 195 ALA A C 1
ATOM 1566 O O . ALA A 1 195 ? 28.705 -0.594 18.123 1.00 94.56 195 ALA A O 1
ATOM 1567 N N . LEU A 1 196 ? 27.048 -2.082 17.886 1.00 94.56 196 LEU A N 1
ATOM 1568 C CA . LEU A 1 196 ? 26.403 -1.370 16.772 1.00 94.56 196 LEU A CA 1
ATOM 1569 C C . LEU A 1 196 ? 25.994 0.074 17.114 1.00 94.56 196 LEU A C 1
ATOM 1571 O O . LEU A 1 196 ? 25.833 0.898 16.207 1.00 94.56 196 LEU A O 1
ATOM 1575 N N . LEU A 1 197 ? 25.765 0.368 18.398 1.00 94.44 197 LEU A N 1
ATOM 1576 C CA . LEU A 1 197 ? 25.360 1.686 18.892 1.00 94.44 197 LEU A CA 1
ATOM 1577 C C . LEU A 1 197 ? 26.545 2.603 19.227 1.00 94.44 197 LEU A C 1
ATOM 1579 O O . LEU A 1 197 ? 26.335 3.812 19.343 1.00 94.44 197 LEU A O 1
ATOM 1583 N N . GLU A 1 198 ? 27.749 2.041 19.353 1.00 91.81 198 GLU A N 1
ATOM 1584 C CA . GLU A 1 198 ? 28.974 2.752 19.739 1.00 91.81 198 GLU A CA 1
ATOM 1585 C C . GLU A 1 198 ? 29.926 2.932 18.550 1.00 91.81 198 GLU A C 1
ATOM 1587 O O . GLU A 1 198 ? 30.441 4.023 18.315 1.00 91.81 198 GLU A O 1
ATOM 1592 N N . GLU A 1 199 ? 30.132 1.879 17.756 1.00 90.31 199 GLU A N 1
ATOM 1593 C CA . GLU A 1 199 ? 31.047 1.904 16.618 1.00 90.31 199 GLU A CA 1
ATOM 1594 C C . GLU A 1 199 ? 30.513 2.775 15.481 1.00 90.31 199 GLU A C 1
ATOM 1596 O O . GLU A 1 199 ? 29.344 2.684 15.087 1.00 90.31 199 GLU A O 1
ATOM 1601 N N . THR A 1 200 ? 31.396 3.569 14.879 1.00 88.56 200 THR A N 1
ATOM 1602 C CA . THR A 1 200 ? 31.101 4.379 13.699 1.00 88.56 200 THR A CA 1
ATOM 1603 C C . THR A 1 200 ? 31.519 3.676 12.407 1.00 88.56 200 THR A C 1
ATOM 1605 O O . THR A 1 200 ? 32.521 2.964 12.327 1.00 88.56 200 THR A O 1
ATOM 1608 N N . ALA A 1 201 ? 30.724 3.870 11.357 1.00 84.56 201 ALA A N 1
ATOM 1609 C CA . ALA A 1 201 ? 31.123 3.633 9.978 1.00 84.56 201 ALA A CA 1
ATOM 1610 C C . ALA A 1 201 ? 31.554 4.971 9.360 1.00 84.56 201 ALA A C 1
ATOM 1612 O O . ALA A 1 201 ? 30.841 5.974 9.487 1.00 84.56 201 ALA A O 1
ATOM 1613 N N . ASP A 1 202 ? 32.717 4.978 8.704 1.00 79.31 202 ASP A N 1
ATOM 1614 C CA . ASP A 1 202 ? 33.310 6.148 8.039 1.00 79.31 202 ASP A CA 1
ATOM 1615 C C . ASP A 1 202 ? 33.394 7.406 8.938 1.00 79.31 202 ASP A C 1
ATOM 1617 O O . ASP A 1 202 ? 33.235 8.524 8.449 1.00 79.31 202 ASP A O 1
ATOM 1621 N N . ASP A 1 203 ? 33.562 7.223 10.258 1.00 76.25 203 ASP A N 1
ATOM 1622 C CA . ASP A 1 203 ? 33.620 8.266 11.304 1.00 76.25 203 ASP A CA 1
ATOM 1623 C C . ASP A 1 203 ? 32.458 9.278 11.319 1.00 76.25 203 ASP A C 1
ATOM 1625 O O . ASP A 1 203 ? 32.569 10.367 11.882 1.00 76.25 203 ASP A O 1
ATOM 1629 N N . ARG A 1 204 ? 31.316 8.937 10.707 1.00 82.00 204 ARG A N 1
ATOM 1630 C CA . ARG A 1 204 ? 30.178 9.864 10.545 1.00 82.00 204 ARG A CA 1
ATOM 1631 C C . ARG A 1 204 ? 28.883 9.390 11.180 1.00 82.00 204 ARG A C 1
ATOM 1633 O O . ARG A 1 204 ? 28.117 10.207 11.683 1.00 82.00 204 ARG A O 1
ATOM 1640 N N . VAL A 1 205 ? 28.598 8.095 11.110 1.00 89.25 205 VAL A N 1
ATOM 1641 C CA . VAL A 1 205 ? 27.336 7.511 11.587 1.00 89.25 205 VAL A CA 1
ATOM 1642 C C . VAL A 1 205 ? 27.613 6.219 12.334 1.00 89.25 205 VAL A C 1
ATOM 1644 O O . VAL A 1 205 ? 28.558 5.512 12.000 1.00 89.25 205 VAL A O 1
ATOM 1647 N N . THR A 1 206 ? 26.788 5.876 13.322 1.00 92.06 206 THR A N 1
ATOM 1648 C CA . THR A 1 206 ? 26.923 4.584 14.009 1.00 92.06 206 THR A CA 1
ATOM 1649 C C . THR A 1 206 ? 26.644 3.422 13.054 1.00 92.06 206 THR A C 1
ATOM 1651 O O . THR A 1 206 ? 25.875 3.564 12.093 1.00 92.06 206 THR A O 1
ATOM 1654 N N . ARG A 1 207 ? 27.226 2.247 13.323 1.00 93.31 207 ARG A N 1
ATOM 1655 C CA . ARG A 1 207 ? 26.986 1.014 12.554 1.00 93.31 207 ARG A CA 1
ATOM 1656 C C . ARG A 1 207 ? 25.497 0.704 12.444 1.00 93.31 207 ARG A C 1
ATOM 1658 O O . ARG A 1 207 ? 25.029 0.381 11.357 1.00 93.31 207 ARG A O 1
ATOM 1665 N N . PHE A 1 208 ? 24.736 0.906 13.517 1.00 93.81 208 PHE A N 1
ATOM 1666 C CA . PHE A 1 208 ? 23.281 0.766 13.518 1.00 93.81 208 PHE A CA 1
ATOM 1667 C C . PHE A 1 208 ? 22.588 1.651 12.467 1.00 93.81 208 PHE A C 1
ATOM 1669 O O . PHE A 1 208 ? 21.762 1.173 11.689 1.00 93.81 208 PHE A O 1
ATOM 1676 N N . VAL A 1 209 ? 22.941 2.940 12.394 1.00 91.75 209 VAL A N 1
ATOM 1677 C CA . VAL A 1 209 ? 22.355 3.867 11.410 1.00 91.75 209 VAL A CA 1
ATOM 1678 C C . VAL A 1 209 ? 22.808 3.526 9.988 1.00 91.75 209 VAL A C 1
ATOM 1680 O O . VAL A 1 209 ? 21.993 3.579 9.066 1.00 91.75 209 VAL A O 1
ATOM 1683 N N . TRP A 1 210 ? 24.071 3.137 9.808 1.00 93.31 210 TRP A N 1
ATOM 1684 C CA . TRP A 1 210 ? 24.622 2.721 8.515 1.00 93.31 210 TRP A CA 1
ATOM 1685 C C . TRP A 1 210 ? 23.927 1.475 7.944 1.00 93.31 210 TRP A C 1
ATOM 1687 O O . TRP A 1 210 ? 23.617 1.437 6.749 1.00 93.31 210 TRP A O 1
ATOM 1697 N N . LEU A 1 211 ? 23.639 0.487 8.798 1.00 93.94 211 LEU A N 1
ATOM 1698 C CA . LEU A 1 211 ? 22.935 -0.749 8.444 1.00 93.94 211 LEU A CA 1
ATOM 1699 C C . LEU A 1 211 ? 21.463 -0.516 8.106 1.00 93.94 211 LEU A C 1
ATOM 1701 O O . LEU A 1 211 ? 20.938 -1.190 7.228 1.00 93.94 211 LEU A O 1
ATOM 1705 N N . ARG A 1 212 ? 20.819 0.465 8.747 1.00 92.12 212 ARG A N 1
ATOM 1706 C CA . ARG A 1 212 ? 19.442 0.879 8.439 1.00 92.12 212 ARG A CA 1
ATOM 1707 C C . ARG A 1 212 ? 19.316 1.559 7.072 1.00 92.12 212 ARG A C 1
ATOM 1709 O O . ARG A 1 212 ? 18.269 1.488 6.441 1.00 92.12 212 ARG A O 1
ATOM 1716 N N . GLN A 1 213 ? 20.345 2.287 6.639 1.00 89.38 213 GLN A N 1
ATOM 1717 C CA . GLN A 1 213 ? 20.299 3.119 5.435 1.00 89.38 213 GLN A CA 1
ATOM 1718 C C . GLN A 1 213 ? 20.717 2.329 4.193 1.00 89.38 213 GLN A C 1
ATOM 1720 O O . GLN A 1 213 ? 21.900 2.292 3.833 1.00 89.38 213 GLN A O 1
ATOM 1725 N N . PHE A 1 214 ? 19.739 1.728 3.519 1.00 91.19 214 PHE A N 1
ATOM 1726 C CA . PHE A 1 214 ? 19.936 1.061 2.239 1.00 91.19 214 PHE A CA 1
ATOM 1727 C C . PHE A 1 214 ? 18.733 1.228 1.314 1.00 91.19 214 PHE A C 1
ATOM 1729 O O . PHE A 1 214 ? 17.586 1.217 1.746 1.00 91.19 214 PHE A O 1
ATOM 1736 N N . GLU A 1 215 ? 19.021 1.328 0.020 1.00 88.00 215 GLU A N 1
ATOM 1737 C CA . GLU A 1 215 ? 18.029 1.315 -1.049 1.00 88.00 215 GLU A CA 1
ATOM 1738 C C . GLU A 1 215 ? 18.582 0.512 -2.233 1.00 88.00 215 GLU A C 1
ATOM 1740 O O . GLU A 1 215 ? 19.804 0.510 -2.454 1.00 88.00 215 GLU A O 1
ATOM 1745 N N . PRO A 1 216 ? 17.721 -0.161 -3.018 1.00 88.31 216 PRO A N 1
ATOM 1746 C CA . PRO A 1 216 ? 18.155 -0.832 -4.232 1.00 88.31 216 PRO A CA 1
ATOM 1747 C C . PRO A 1 216 ? 18.788 0.162 -5.212 1.00 88.31 216 PRO A C 1
ATOM 1749 O O . PRO A 1 216 ? 18.207 1.185 -5.577 1.00 88.31 216 PRO A O 1
ATOM 1752 N N . GLY A 1 217 ? 19.993 -0.153 -5.672 1.00 86.94 217 GLY A N 1
ATOM 1753 C CA . GLY A 1 217 ? 20.731 0.666 -6.622 1.00 86.94 217 GLY A CA 1
ATOM 1754 C C . GLY A 1 217 ? 20.524 0.231 -8.065 1.00 86.94 217 GLY A C 1
ATOM 1755 O O . GLY A 1 217 ? 19.663 -0.574 -8.395 1.00 86.94 217 GLY A O 1
ATOM 1756 N N . SER A 1 218 ? 21.358 0.756 -8.958 1.00 83.56 218 SER A N 1
ATOM 1757 C CA . SER A 1 218 ? 21.291 0.427 -10.389 1.00 83.56 218 SER A CA 1
ATOM 1758 C C . SER A 1 218 ? 22.668 0.292 -11.052 1.00 83.56 218 SER A C 1
ATOM 1760 O O . SER A 1 218 ? 22.791 0.240 -12.277 1.00 83.56 218 SER A O 1
ATOM 1762 N N . ASN A 1 219 ? 23.732 0.256 -10.249 1.00 88.69 219 ASN A N 1
ATOM 1763 C CA . ASN A 1 219 ? 25.110 0.126 -10.708 1.00 88.69 219 ASN A CA 1
ATOM 1764 C C . ASN A 1 219 ? 25.928 -0.758 -9.749 1.00 88.69 219 ASN A C 1
ATOM 1766 O O . ASN A 1 219 ? 25.523 -1.020 -8.615 1.00 88.69 219 ASN A O 1
ATOM 1770 N N . SER A 1 220 ? 27.106 -1.195 -10.200 1.00 92.25 220 SER A N 1
ATOM 1771 C CA . SER A 1 220 ? 27.976 -2.105 -9.443 1.00 92.25 220 SER A CA 1
ATOM 1772 C C . SER A 1 220 ? 28.508 -1.515 -8.130 1.00 92.25 220 SER A C 1
ATOM 1774 O O . SER A 1 220 ? 28.848 -2.275 -7.228 1.00 92.25 220 SER A O 1
ATOM 1776 N N . SER A 1 221 ? 28.614 -0.184 -8.006 1.00 93.50 221 SER A N 1
ATOM 1777 C CA . SER A 1 221 ? 29.049 0.460 -6.758 1.00 93.50 221 SER A CA 1
ATOM 1778 C C . SER A 1 221 ? 27.960 0.354 -5.695 1.00 93.50 221 SER A C 1
ATOM 1780 O O . SER A 1 221 ? 28.242 -0.075 -4.579 1.00 93.50 221 SER A O 1
ATOM 1782 N N . SER A 1 222 ? 26.708 0.644 -6.056 1.00 92.25 222 SER A N 1
ATOM 1783 C CA . SER A 1 222 ? 25.561 0.444 -5.170 1.00 92.25 222 SER A CA 1
ATOM 1784 C C . SER A 1 222 ? 25.424 -1.019 -4.748 1.00 92.25 222 SER A C 1
ATOM 1786 O O . SER A 1 222 ? 25.253 -1.279 -3.564 1.00 92.25 222 SER A O 1
ATOM 1788 N N . ALA A 1 223 ? 25.582 -1.971 -5.679 1.00 95.19 223 ALA A N 1
ATOM 1789 C CA . ALA A 1 223 ? 25.562 -3.399 -5.354 1.00 95.19 223 ALA A CA 1
ATOM 1790 C C . ALA A 1 223 ? 26.628 -3.761 -4.307 1.00 95.19 223 ALA A C 1
ATOM 1792 O O . ALA A 1 223 ? 26.313 -4.393 -3.305 1.00 95.19 223 ALA A O 1
ATOM 1793 N N . ASN A 1 224 ? 27.874 -3.306 -4.486 1.00 96.12 224 ASN A N 1
ATOM 1794 C CA . ASN A 1 224 ? 28.938 -3.560 -3.511 1.00 96.12 224 ASN A CA 1
ATOM 1795 C C . ASN A 1 224 ? 28.661 -2.924 -2.145 1.00 96.12 224 ASN A C 1
ATOM 1797 O O . ASN A 1 224 ? 28.846 -3.598 -1.142 1.00 96.12 224 ASN A O 1
ATOM 1801 N N . ARG A 1 225 ? 28.125 -1.698 -2.091 1.00 94.75 225 ARG A N 1
ATOM 1802 C CA . ARG A 1 225 ? 27.734 -1.058 -0.821 1.00 94.75 225 ARG A CA 1
ATOM 1803 C C . ARG A 1 225 ? 26.658 -1.847 -0.067 1.00 94.75 225 ARG A C 1
ATOM 1805 O O . ARG A 1 225 ? 26.650 -1.836 1.163 1.00 94.75 225 ARG A O 1
ATOM 1812 N N . LEU A 1 226 ? 25.726 -2.486 -0.778 1.00 96.38 226 LEU A N 1
ATOM 1813 C CA . LEU A 1 226 ? 24.732 -3.374 -0.164 1.00 96.38 226 LEU A CA 1
ATOM 1814 C C . LEU A 1 226 ? 25.381 -4.676 0.319 1.00 96.38 226 LEU A C 1
ATOM 1816 O O . LEU A 1 226 ? 25.110 -5.110 1.434 1.00 96.38 226 LEU A O 1
ATOM 1820 N N . LEU A 1 227 ? 26.283 -5.256 -0.479 1.00 96.69 227 LEU A N 1
ATOM 1821 C CA . LEU A 1 227 ? 27.037 -6.458 -0.111 1.00 96.69 227 LEU A CA 1
ATOM 1822 C C . LEU A 1 227 ? 27.951 -6.225 1.102 1.00 96.69 227 LEU A C 1
ATOM 1824 O O . LEU A 1 227 ? 28.051 -7.113 1.936 1.00 96.69 227 LEU A O 1
ATOM 1828 N N . ASP A 1 228 ? 28.555 -5.040 1.251 1.00 95.25 228 ASP A N 1
ATOM 1829 C CA . ASP A 1 228 ? 29.352 -4.673 2.432 1.00 95.25 228 ASP A CA 1
ATOM 1830 C C . ASP A 1 228 ? 28.517 -4.734 3.719 1.00 95.25 228 ASP A C 1
ATOM 1832 O O . ASP A 1 228 ? 28.975 -5.238 4.745 1.00 95.25 228 ASP A O 1
ATOM 1836 N N . ARG A 1 229 ? 27.271 -4.247 3.661 1.00 95.50 229 ARG A N 1
ATOM 1837 C CA . ARG A 1 229 ? 26.329 -4.298 4.788 1.00 95.50 229 ARG A CA 1
ATOM 1838 C C . ARG A 1 229 ? 25.854 -5.719 5.057 1.00 95.50 229 ARG A C 1
ATOM 1840 O O . ARG A 1 229 ? 25.844 -6.141 6.209 1.00 95.50 229 ARG A O 1
ATOM 1847 N N . LEU A 1 230 ? 25.480 -6.452 4.007 1.00 95.19 230 LEU A N 1
ATOM 1848 C CA . LEU A 1 230 ? 25.018 -7.834 4.125 1.00 95.19 230 LEU A CA 1
ATOM 1849 C C . LEU A 1 230 ? 26.102 -8.729 4.734 1.00 95.19 230 LEU A C 1
ATOM 1851 O O . LEU A 1 230 ? 25.818 -9.489 5.653 1.00 95.19 230 LEU A O 1
ATOM 1855 N N . GLU A 1 231 ? 27.344 -8.593 4.267 1.00 94.69 231 GLU A N 1
ATOM 1856 C CA . GLU A 1 231 ? 28.487 -9.333 4.800 1.00 94.69 231 GLU A CA 1
ATOM 1857 C C . GLU A 1 231 ? 28.747 -8.986 6.270 1.00 94.69 231 GLU A C 1
ATOM 1859 O O . GLU A 1 231 ? 29.035 -9.875 7.066 1.00 94.69 231 GLU A O 1
ATOM 1864 N N . TYR A 1 232 ? 28.617 -7.711 6.654 1.00 94.50 232 TYR A N 1
ATOM 1865 C CA . TYR A 1 232 ? 28.747 -7.306 8.054 1.00 94.50 232 TYR A CA 1
ATOM 1866 C C . TYR A 1 232 ? 27.665 -7.954 8.931 1.00 94.50 232 TYR A C 1
ATOM 1868 O O . TYR A 1 232 ? 27.993 -8.523 9.969 1.00 94.50 232 TYR A O 1
ATOM 1876 N N . LEU A 1 233 ? 26.394 -7.932 8.506 1.00 93.25 233 LEU A N 1
ATOM 1877 C CA . LEU A 1 233 ? 25.301 -8.567 9.255 1.00 93.25 233 LEU A CA 1
ATOM 1878 C C . LEU A 1 233 ? 25.458 -10.086 9.347 1.00 93.25 233 LEU A C 1
ATOM 1880 O O . LEU A 1 233 ? 25.170 -10.655 10.391 1.00 93.25 233 LEU A O 1
ATOM 1884 N N . GLN A 1 234 ? 25.948 -10.741 8.292 1.00 91.50 234 GLN A N 1
ATOM 1885 C CA . GLN A 1 234 ? 26.173 -12.191 8.276 1.00 91.50 234 GLN A CA 1
ATOM 1886 C C . GLN A 1 234 ? 27.244 -12.664 9.267 1.00 91.50 234 GLN A C 1
ATOM 1888 O O . GLN A 1 234 ? 27.273 -13.847 9.590 1.00 91.50 234 GLN A O 1
ATOM 1893 N N . ARG A 1 235 ? 28.108 -11.769 9.767 1.00 91.69 235 ARG A N 1
ATOM 1894 C CA . ARG A 1 235 ? 29.061 -12.090 10.845 1.00 91.69 235 ARG A CA 1
ATOM 1895 C C . ARG A 1 235 ? 28.393 -12.161 12.220 1.00 91.69 235 ARG A C 1
ATOM 1897 O O . ARG A 1 235 ? 28.961 -12.767 13.123 1.00 91.69 235 ARG A O 1
ATOM 1904 N N . VAL A 1 236 ? 27.214 -11.555 12.376 1.00 91.75 236 VAL A N 1
ATOM 1905 C CA . VAL A 1 236 ? 26.400 -11.651 13.591 1.00 91.75 236 VAL A CA 1
ATOM 1906 C C . VAL A 1 236 ? 25.557 -12.922 13.487 1.00 91.75 236 VAL A C 1
ATOM 1908 O O . VAL A 1 236 ? 24.455 -12.913 12.939 1.00 91.75 236 VAL A O 1
ATOM 1911 N N . ASP A 1 237 ? 26.102 -14.034 13.976 1.00 88.19 237 ASP A N 1
ATOM 1912 C CA . ASP A 1 237 ? 25.503 -15.369 13.848 1.00 88.19 237 ASP A CA 1
ATOM 1913 C C . ASP A 1 237 ? 24.332 -15.580 14.824 1.00 88.19 237 ASP A C 1
ATOM 1915 O O . ASP A 1 237 ? 24.459 -16.215 15.869 1.00 88.19 237 ASP A O 1
ATOM 1919 N N . LEU A 1 238 ? 23.186 -14.965 14.520 1.00 92.06 238 LEU A N 1
ATOM 1920 C CA . LEU A 1 238 ? 21.987 -15.058 15.351 1.00 92.06 238 LEU A CA 1
ATOM 1921 C C . LEU A 1 238 ? 21.456 -16.509 15.429 1.00 92.06 238 LEU A C 1
ATOM 1923 O O . LEU A 1 238 ? 21.358 -17.165 14.389 1.00 92.06 238 LEU A O 1
ATOM 1927 N N . PRO A 1 239 ? 21.011 -16.980 16.615 1.00 93.00 239 PRO A N 1
ATOM 1928 C CA . PRO A 1 239 ? 20.408 -18.307 16.769 1.00 93.00 239 PRO A CA 1
ATOM 1929 C C . PRO A 1 239 ? 19.191 -18.517 15.857 1.00 93.00 239 PRO A C 1
ATOM 1931 O O . PRO A 1 239 ? 18.351 -17.625 15.720 1.00 93.00 239 PRO A O 1
ATOM 1934 N N . GLU A 1 240 ? 19.044 -19.709 15.271 1.00 87.69 240 GLU A N 1
ATOM 1935 C CA . GLU A 1 240 ? 17.922 -20.015 14.365 1.00 87.69 240 GLU A CA 1
ATOM 1936 C C . GLU A 1 240 ? 16.554 -19.980 15.067 1.00 87.69 240 GLU A C 1
ATOM 1938 O O . GLU A 1 240 ? 15.544 -19.621 14.463 1.00 87.69 240 GLU A O 1
ATOM 1943 N N . ASP A 1 241 ? 16.516 -20.292 16.363 1.00 91.94 241 ASP A N 1
ATOM 1944 C CA . ASP A 1 241 ? 15.314 -20.291 17.196 1.00 91.94 241 ASP A CA 1
ATOM 1945 C C . ASP A 1 241 ? 15.042 -18.936 17.879 1.00 91.94 241 ASP A C 1
ATOM 1947 O O . ASP A 1 241 ? 14.100 -18.824 18.672 1.00 91.94 241 ASP A O 1
ATOM 1951 N N . LEU A 1 242 ? 15.807 -17.883 17.552 1.00 94.00 242 LEU A N 1
ATOM 1952 C CA . LEU A 1 242 ? 15.705 -16.547 18.158 1.00 94.00 242 LEU A CA 1
ATOM 1953 C C . LEU A 1 242 ? 14.252 -16.054 18.248 1.00 94.00 242 LEU A C 1
ATOM 1955 O O . LEU A 1 242 ? 13.805 -15.603 19.305 1.00 94.00 242 LEU A O 1
ATOM 1959 N N . LEU A 1 243 ? 13.498 -16.189 17.154 1.00 93.38 243 LEU A N 1
ATOM 1960 C CA . LEU A 1 243 ? 12.119 -15.704 17.025 1.00 93.38 243 LEU A CA 1
ATOM 1961 C C . LEU A 1 243 ? 11.059 -16.794 17.260 1.00 93.38 243 LEU A C 1
ATOM 1963 O O . LEU A 1 243 ? 9.866 -16.533 17.100 1.00 93.38 243 LEU A O 1
ATOM 1967 N N . ALA A 1 244 ? 11.449 -18.004 17.674 1.00 91.94 244 ALA A N 1
ATOM 1968 C CA . ALA A 1 244 ? 10.514 -19.106 17.889 1.00 91.94 244 ALA A CA 1
ATOM 1969 C C . ALA A 1 244 ? 9.447 -18.743 18.939 1.00 91.94 244 ALA A C 1
ATOM 1971 O O . ALA A 1 244 ? 9.764 -18.342 20.066 1.00 91.94 244 ALA A O 1
ATOM 1972 N N . GLY A 1 245 ? 8.170 -18.874 18.574 1.00 89.06 245 GLY A N 1
ATOM 1973 C CA . GLY A 1 245 ? 7.039 -18.507 19.432 1.00 89.06 245 GLY A CA 1
ATOM 1974 C C . GLY A 1 245 ? 6.803 -16.999 19.576 1.00 89.06 245 GLY A C 1
ATOM 1975 O O . GLY A 1 245 ? 6.048 -16.601 20.459 1.00 89.06 245 GLY A O 1
ATOM 1976 N N . VAL A 1 246 ? 7.437 -16.146 18.763 1.00 93.00 246 VAL A N 1
ATOM 1977 C CA . VAL A 1 246 ? 7.119 -14.711 18.683 1.00 93.00 246 VAL A CA 1
ATOM 1978 C C . VAL A 1 246 ? 6.193 -14.473 17.484 1.00 93.00 246 VAL A C 1
ATOM 1980 O O . VAL A 1 246 ? 6.552 -14.832 16.363 1.00 93.00 246 VAL A O 1
ATOM 1983 N N . PRO A 1 247 ? 5.014 -13.851 17.664 1.00 91.62 247 PRO A N 1
ATOM 1984 C CA . PRO A 1 247 ? 4.117 -13.572 16.544 1.00 91.62 247 PRO A CA 1
ATOM 1985 C C . PRO A 1 247 ? 4.756 -12.645 15.495 1.00 91.62 247 PRO A C 1
ATOM 1987 O O . PRO A 1 247 ? 5.363 -11.631 15.844 1.00 91.62 247 PRO A O 1
ATOM 1990 N N . ALA A 1 248 ? 4.557 -12.926 14.202 1.00 88.94 248 ALA A N 1
ATOM 1991 C CA . ALA A 1 248 ? 5.185 -12.179 13.100 1.00 88.94 248 ALA A CA 1
ATOM 1992 C C . ALA A 1 248 ? 4.894 -10.662 13.125 1.00 88.94 248 ALA A C 1
ATOM 1994 O O . ALA A 1 248 ? 5.773 -9.838 12.855 1.00 88.94 248 ALA A O 1
ATOM 1995 N N . HIS A 1 249 ? 3.681 -10.265 13.528 1.00 88.50 249 HIS A N 1
ATOM 1996 C CA . HIS A 1 249 ? 3.321 -8.850 13.675 1.00 88.50 249 HIS A CA 1
ATOM 1997 C C . HIS A 1 249 ? 4.127 -8.153 14.792 1.00 88.50 249 HIS A C 1
ATOM 1999 O O . HIS A 1 249 ? 4.420 -6.961 14.695 1.00 88.50 249 HIS A O 1
ATOM 2005 N N . ARG A 1 250 ? 4.554 -8.885 15.835 1.00 91.94 250 ARG A N 1
ATOM 2006 C CA . ARG A 1 250 ? 5.410 -8.360 16.914 1.00 91.94 250 ARG A CA 1
ATOM 2007 C C . ARG A 1 250 ? 6.849 -8.183 16.456 1.00 91.94 250 ARG A C 1
ATOM 2009 O O . ARG A 1 250 ? 7.435 -7.145 16.756 1.00 91.94 250 ARG A O 1
ATOM 2016 N N . VAL A 1 251 ? 7.375 -9.124 15.672 1.00 93.88 251 VAL A N 1
ATOM 2017 C CA . VAL A 1 251 ? 8.687 -8.990 15.016 1.00 93.88 251 VAL A CA 1
ATOM 2018 C C . VAL A 1 251 ? 8.696 -7.749 14.120 1.00 93.88 251 VAL A C 1
ATOM 2020 O O . VAL A 1 251 ? 9.530 -6.859 14.289 1.00 93.88 251 VAL A O 1
ATOM 2023 N N . THR A 1 252 ? 7.680 -7.607 13.263 1.00 91.50 252 THR A N 1
ATOM 2024 C CA . THR A 1 252 ? 7.527 -6.438 12.383 1.00 91.50 252 THR A CA 1
ATOM 2025 C C . THR A 1 252 ? 7.495 -5.132 13.178 1.00 91.50 252 THR A C 1
ATOM 2027 O O . THR A 1 252 ? 8.163 -4.163 12.810 1.00 91.50 252 THR A O 1
ATOM 2030 N N . ARG A 1 253 ? 6.765 -5.103 14.298 1.00 91.25 253 ARG A N 1
ATOM 2031 C CA . ARG A 1 253 ? 6.660 -3.933 15.178 1.00 91.25 253 ARG A CA 1
ATOM 2032 C C . ARG A 1 253 ? 7.980 -3.585 15.874 1.00 91.25 253 ARG A C 1
ATOM 2034 O O . ARG A 1 253 ? 8.277 -2.401 16.020 1.00 91.25 253 ARG A O 1
ATOM 2041 N N . LEU A 1 254 ? 8.761 -4.574 16.319 1.00 95.00 254 LEU A N 1
ATOM 2042 C CA . LEU A 1 254 ? 10.081 -4.354 16.928 1.00 95.00 254 LEU A CA 1
ATOM 2043 C C . LEU A 1 254 ? 11.080 -3.806 15.902 1.00 95.00 254 LEU A C 1
ATOM 2045 O O . LEU A 1 254 ? 11.743 -2.808 16.185 1.00 95.00 254 LEU A O 1
ATOM 2049 N N . ARG A 1 255 ? 11.099 -4.362 14.683 1.00 95.06 255 ARG A N 1
ATOM 2050 C CA . ARG A 1 255 ? 11.888 -3.823 13.564 1.00 95.06 255 ARG A CA 1
ATOM 2051 C C . ARG A 1 255 ? 11.528 -2.362 13.275 1.00 95.06 255 ARG A C 1
ATOM 2053 O O . ARG A 1 255 ? 12.415 -1.512 13.254 1.00 95.06 255 ARG A O 1
ATOM 2060 N N . ARG A 1 256 ? 10.232 -2.050 13.103 1.00 92.56 256 ARG A N 1
ATOM 2061 C CA . ARG A 1 256 ? 9.762 -0.669 12.849 1.00 92.56 256 ARG A CA 1
ATOM 2062 C C . ARG A 1 256 ? 10.183 0.292 13.971 1.00 92.56 256 ARG A C 1
ATOM 2064 O O . ARG A 1 256 ? 10.511 1.443 13.700 1.00 92.56 256 ARG A O 1
ATOM 2071 N N . GLN A 1 257 ? 10.196 -0.160 15.230 1.00 92.94 257 GLN A N 1
ATOM 2072 C CA . GLN A 1 257 ? 10.683 0.655 16.350 1.00 92.94 257 GLN A CA 1
ATOM 2073 C C . GLN A 1 257 ? 12.178 0.957 16.216 1.00 92.94 257 GLN A C 1
ATOM 2075 O O . GLN A 1 257 ? 12.563 2.121 16.325 1.00 92.94 257 GLN A O 1
ATOM 2080 N N . GLY A 1 258 ? 13.007 -0.053 15.936 1.00 92.88 258 GLY A N 1
ATOM 2081 C CA . GLY A 1 258 ? 14.442 0.147 15.718 1.00 92.88 258 GLY A CA 1
ATOM 2082 C C . GLY A 1 258 ? 14.731 1.100 14.558 1.00 92.88 258 GLY A C 1
ATOM 2083 O O . GLY A 1 258 ? 15.580 1.979 14.668 1.00 92.88 258 GLY A O 1
ATOM 2084 N N . GLU A 1 259 ? 13.943 1.037 13.485 1.00 91.25 259 GLU A N 1
ATOM 2085 C CA . GLU A 1 259 ? 14.072 1.960 12.353 1.00 91.25 259 GLU A CA 1
ATOM 2086 C C . GLU A 1 259 ? 13.774 3.425 12.698 1.00 91.25 259 GLU A C 1
ATOM 2088 O O . GLU A 1 259 ? 14.253 4.318 12.000 1.00 91.25 259 GLU A O 1
ATOM 2093 N N . ARG A 1 260 ? 13.048 3.699 13.787 1.00 89.50 260 ARG A N 1
ATOM 2094 C CA . ARG A 1 260 ? 12.685 5.060 14.222 1.00 89.50 260 ARG A CA 1
ATOM 2095 C C . ARG A 1 260 ? 13.620 5.632 15.273 1.00 89.50 260 ARG A C 1
ATOM 2097 O O . ARG A 1 260 ? 13.798 6.854 15.318 1.00 89.50 260 ARG A O 1
ATOM 2104 N N . TYR A 1 261 ? 14.216 4.778 16.100 1.00 89.75 261 TYR A N 1
ATOM 2105 C CA . TYR A 1 261 ? 15.202 5.218 17.075 1.00 89.75 261 TYR A CA 1
ATOM 2106 C C . TYR A 1 261 ? 16.504 5.680 16.396 1.00 89.75 261 TYR A C 1
ATOM 2108 O O . TYR A 1 261 ? 16.903 5.221 15.321 1.00 89.75 261 TYR A O 1
ATOM 2116 N N . TYR A 1 262 ? 17.170 6.638 17.035 1.00 85.94 262 TYR A N 1
ATOM 2117 C CA . TYR A 1 262 ? 18.589 6.918 16.816 1.00 85.94 262 TYR A CA 1
ATOM 2118 C C . TYR A 1 262 ? 19.423 6.140 17.833 1.00 85.94 262 TYR A C 1
ATOM 2120 O O . TYR A 1 262 ? 18.866 5.585 18.778 1.00 85.94 262 TYR A O 1
ATOM 2128 N N . ALA A 1 263 ? 20.746 6.120 17.657 1.00 87.50 263 ALA A N 1
ATOM 2129 C CA . ALA A 1 263 ? 21.637 5.402 18.563 1.00 87.50 263 ALA A CA 1
ATOM 2130 C C . ALA A 1 263 ? 21.462 5.850 20.023 1.00 87.50 263 ALA A C 1
ATOM 2132 O O . ALA A 1 263 ? 21.267 5.001 20.886 1.00 87.50 263 ALA A O 1
ATOM 2133 N N . ASP A 1 264 ? 21.402 7.161 20.281 1.00 86.38 264 ASP A N 1
ATOM 2134 C CA . ASP A 1 264 ? 21.204 7.694 21.636 1.00 86.38 264 ASP A CA 1
ATOM 2135 C C . ASP A 1 264 ? 19.885 7.204 22.252 1.00 86.38 264 ASP A C 1
ATOM 2137 O O . ASP A 1 264 ? 19.875 6.598 23.319 1.00 86.38 264 ASP A O 1
ATOM 2141 N N . GLY A 1 265 ? 18.775 7.340 21.517 1.00 87.25 265 GLY A N 1
ATOM 2142 C CA . GLY A 1 265 ? 17.467 6.873 21.983 1.00 87.25 265 GLY A CA 1
ATOM 2143 C C . GLY A 1 265 ? 17.366 5.350 22.145 1.00 87.25 265 GLY A C 1
ATOM 2144 O O . GLY A 1 265 ? 16.538 4.888 22.924 1.00 87.25 265 GLY A O 1
ATOM 2145 N N . MET A 1 266 ? 18.190 4.569 21.434 1.00 92.12 266 MET A N 1
ATOM 2146 C CA . MET A 1 266 ? 18.330 3.127 21.662 1.00 92.12 266 MET A CA 1
ATOM 2147 C C . MET A 1 266 ? 19.105 2.827 22.948 1.00 92.12 266 MET A C 1
ATOM 2149 O O . MET A 1 266 ? 18.742 1.882 23.648 1.00 92.12 266 MET A O 1
ATOM 2153 N N . ARG A 1 267 ? 20.158 3.596 23.267 1.00 92.69 267 ARG A N 1
ATOM 2154 C CA . ARG A 1 267 ? 20.980 3.384 24.473 1.00 92.69 267 ARG A CA 1
ATOM 2155 C C . ARG A 1 267 ? 20.177 3.564 25.757 1.00 92.69 267 ARG A C 1
ATOM 2157 O O . ARG A 1 267 ? 20.395 2.789 26.685 1.00 92.69 267 ARG A O 1
ATOM 2164 N N . ASP A 1 268 ? 19.223 4.491 25.758 1.00 92.31 268 ASP A N 1
ATOM 2165 C CA . ASP A 1 268 ? 18.355 4.804 26.903 1.00 92.31 268 ASP A CA 1
ATOM 2166 C C . ASP A 1 268 ? 17.305 3.718 27.216 1.00 92.31 268 ASP A C 1
ATOM 2168 O O . ASP A 1 268 ? 16.590 3.798 28.220 1.00 92.31 268 ASP A O 1
ATOM 2172 N N . LEU A 1 269 ? 17.158 2.705 26.355 1.00 93.31 269 LEU A N 1
ATOM 2173 C CA . LEU A 1 269 ? 16.190 1.630 26.562 1.00 93.31 269 LEU A CA 1
ATOM 2174 C C . LEU A 1 269 ? 16.682 0.606 27.599 1.00 93.31 269 LEU A C 1
ATOM 2176 O O . LEU A 1 269 ? 17.881 0.333 27.678 1.00 93.31 269 LEU A O 1
ATOM 2180 N N . PRO A 1 270 ? 15.755 -0.049 28.331 1.00 95.00 270 PRO A N 1
ATOM 2181 C CA . PRO A 1 270 ? 16.083 -1.223 29.137 1.00 95.00 270 PRO A CA 1
ATOM 2182 C C . PRO A 1 270 ? 16.815 -2.284 28.310 1.00 95.00 270 PRO A C 1
ATOM 2184 O O . PRO A 1 270 ? 16.488 -2.485 27.139 1.00 95.00 270 PRO A O 1
ATOM 2187 N N . GLU A 1 271 ? 17.772 -2.983 28.921 1.00 94.75 271 GLU A N 1
ATOM 2188 C CA . GLU A 1 271 ? 18.704 -3.861 28.204 1.00 94.75 271 GLU A CA 1
ATOM 2189 C C . GLU A 1 271 ? 18.004 -4.946 27.374 1.00 94.75 271 GLU A C 1
ATOM 2191 O O . GLU A 1 271 ? 18.245 -5.019 26.170 1.00 94.75 271 GLU A O 1
ATOM 2196 N N . ASP A 1 272 ? 17.085 -5.718 27.966 1.00 96.75 272 ASP A N 1
ATOM 2197 C CA . ASP A 1 272 ? 16.319 -6.758 27.258 1.00 96.75 272 ASP A CA 1
ATOM 2198 C C . ASP A 1 272 ? 15.607 -6.200 26.023 1.00 96.75 272 ASP A C 1
ATOM 2200 O O . ASP A 1 272 ? 15.650 -6.780 24.938 1.00 96.75 272 ASP A O 1
ATOM 2204 N N . ARG A 1 273 ? 14.990 -5.025 26.168 1.00 95.81 273 ARG A N 1
ATOM 2205 C CA . ARG A 1 273 ? 14.284 -4.346 25.081 1.00 95.81 273 ARG A CA 1
ATOM 2206 C C . ARG A 1 273 ? 15.240 -3.897 23.986 1.00 95.81 273 ARG A C 1
ATOM 2208 O O . ARG A 1 273 ? 14.954 -4.079 22.803 1.00 95.81 273 ARG A O 1
ATOM 2215 N N . ARG A 1 274 ? 16.358 -3.289 24.378 1.00 97.25 274 ARG A N 1
ATOM 2216 C CA . ARG A 1 274 ? 17.405 -2.824 23.469 1.00 97.25 274 ARG A CA 1
ATOM 2217 C C . ARG A 1 274 ? 17.953 -3.993 22.653 1.00 97.25 274 ARG A C 1
ATOM 2219 O O . ARG A 1 274 ? 17.979 -3.908 21.429 1.00 97.25 274 ARG A O 1
ATOM 2226 N N . LEU A 1 275 ? 18.303 -5.095 23.317 1.00 97.56 275 LEU A N 1
ATOM 2227 C CA . LEU A 1 275 ? 18.789 -6.324 22.688 1.00 97.56 275 LEU A CA 1
ATOM 2228 C C . LEU A 1 275 ? 17.741 -6.951 21.766 1.00 97.56 275 LEU A C 1
ATOM 2230 O O . LEU A 1 275 ? 18.069 -7.304 20.637 1.00 97.56 275 LEU A O 1
ATOM 2234 N N . ALA A 1 276 ? 16.481 -7.039 22.200 1.00 97.69 276 ALA A N 1
ATOM 2235 C CA . ALA A 1 276 ? 15.408 -7.601 21.386 1.00 97.69 276 ALA A CA 1
ATOM 2236 C C . ALA A 1 276 ? 15.185 -6.808 20.090 1.00 97.69 276 ALA A C 1
ATOM 2238 O O . ALA A 1 276 ? 15.083 -7.400 19.017 1.00 97.69 276 ALA A O 1
ATOM 2239 N N . ILE A 1 277 ? 15.150 -5.471 20.166 1.00 97.44 277 ILE A N 1
ATOM 2240 C CA . ILE A 1 277 ? 15.016 -4.612 18.981 1.00 97.44 277 ILE A CA 1
ATOM 2241 C C . ILE A 1 277 ? 16.234 -4.765 18.063 1.00 97.44 277 ILE A C 1
ATOM 2243 O O . ILE A 1 277 ? 16.054 -4.941 16.861 1.00 97.44 277 ILE A O 1
ATOM 2247 N N . LEU A 1 278 ? 17.458 -4.730 18.604 1.00 97.50 278 LEU A N 1
ATOM 2248 C CA . LEU A 1 278 ? 18.684 -4.872 17.810 1.00 97.50 278 LEU A CA 1
ATOM 2249 C C . LEU A 1 278 ? 18.754 -6.229 17.102 1.00 97.50 278 LEU A C 1
ATOM 2251 O O . LEU A 1 278 ? 19.016 -6.269 15.903 1.00 97.50 278 LEU A O 1
ATOM 2255 N N . ALA A 1 279 ? 18.465 -7.322 17.811 1.00 97.19 279 ALA A N 1
ATOM 2256 C CA . ALA A 1 279 ? 18.483 -8.669 17.250 1.00 97.19 279 ALA A CA 1
ATOM 2257 C C . ALA A 1 279 ? 17.431 -8.839 16.141 1.00 97.19 279 ALA A C 1
ATOM 2259 O O . ALA A 1 279 ? 17.735 -9.371 15.073 1.00 97.19 279 ALA A O 1
ATOM 2260 N N . VAL A 1 280 ? 16.215 -8.320 16.354 1.00 97.00 280 VAL A N 1
ATOM 2261 C CA . VAL A 1 280 ? 15.162 -8.306 15.327 1.00 97.00 280 VAL A CA 1
ATOM 2262 C C . VAL A 1 280 ? 15.575 -7.455 14.123 1.00 97.00 280 VAL A C 1
ATOM 2264 O O . VAL A 1 280 ? 15.412 -7.900 12.992 1.00 97.00 280 VAL A O 1
ATOM 2267 N N . CYS A 1 281 ? 16.135 -6.260 14.334 1.00 96.56 281 CYS A N 1
ATOM 2268 C CA . CYS A 1 281 ? 16.621 -5.408 13.247 1.00 96.56 281 CYS A CA 1
ATOM 2269 C C . CYS A 1 281 ? 17.724 -6.090 12.436 1.00 96.56 281 CYS A C 1
ATOM 2271 O O . CYS A 1 281 ? 17.627 -6.101 11.219 1.00 96.56 281 CYS A O 1
ATOM 2273 N N . VAL A 1 282 ? 18.729 -6.695 13.074 1.00 95.38 282 VAL A N 1
ATOM 2274 C CA . VAL A 1 282 ? 19.804 -7.424 12.378 1.00 95.38 282 VAL A CA 1
ATOM 2275 C C . VAL A 1 282 ? 19.237 -8.570 11.539 1.00 95.38 282 VAL A C 1
ATOM 2277 O O . VAL A 1 282 ? 19.542 -8.656 10.351 1.00 95.38 282 VAL A O 1
ATOM 2280 N N . SER A 1 283 ? 18.365 -9.397 12.126 1.00 93.69 283 SER A N 1
ATOM 2281 C CA . SER A 1 283 ? 17.724 -10.520 11.430 1.00 93.69 283 SER A CA 1
ATOM 2282 C C . SER A 1 283 ? 16.907 -10.057 10.217 1.00 93.69 283 SER A C 1
ATOM 2284 O O . SER A 1 283 ? 17.062 -10.573 9.110 1.00 93.69 283 SER A O 1
ATOM 2286 N N . GLU A 1 284 ? 16.072 -9.036 10.398 1.00 93.69 284 GLU A N 1
ATOM 2287 C CA . GLU A 1 284 ? 15.165 -8.555 9.356 1.00 93.69 284 GLU A CA 1
ATOM 2288 C C . GLU A 1 284 ? 15.895 -7.731 8.285 1.00 93.69 284 GLU A C 1
ATOM 2290 O O . GLU A 1 284 ? 15.601 -7.862 7.096 1.00 93.69 284 GLU A O 1
ATOM 2295 N N . TRP A 1 285 ? 16.884 -6.914 8.666 1.00 95.06 285 TRP A N 1
ATOM 2296 C CA . TRP A 1 285 ? 17.710 -6.160 7.720 1.00 95.06 285 TRP A CA 1
ATOM 2297 C C . TRP A 1 285 ? 18.597 -7.072 6.885 1.00 95.06 285 TRP A C 1
ATOM 2299 O O . TRP A 1 285 ? 18.835 -6.750 5.727 1.00 95.06 285 TRP A O 1
ATOM 2309 N N . GLN A 1 286 ? 19.036 -8.222 7.406 1.00 93.50 286 GLN A N 1
ATOM 2310 C CA . GLN A 1 286 ? 19.753 -9.217 6.608 1.00 93.50 286 GLN A CA 1
ATOM 2311 C C . GLN A 1 286 ? 18.887 -9.714 5.439 1.00 93.50 286 GLN A C 1
ATOM 2313 O O . GLN A 1 286 ? 19.347 -9.709 4.296 1.00 93.50 286 GLN A O 1
ATOM 2318 N N . ALA A 1 287 ? 17.623 -10.065 5.703 1.00 92.19 287 ALA A N 1
ATOM 2319 C CA . ALA A 1 287 ? 16.673 -10.474 4.668 1.00 92.19 287 ALA A CA 1
ATOM 2320 C C . ALA A 1 287 ? 16.363 -9.330 3.683 1.00 92.19 287 ALA A C 1
ATOM 2322 O O . ALA A 1 287 ? 16.393 -9.524 2.469 1.00 92.19 287 ALA A O 1
ATOM 2323 N N . MET A 1 288 ? 16.131 -8.113 4.188 1.00 94.12 288 MET A N 1
ATOM 2324 C CA . MET A 1 288 ? 15.831 -6.943 3.351 1.00 94.12 288 MET A CA 1
ATOM 2325 C C . MET A 1 288 ? 17.025 -6.496 2.489 1.00 94.12 288 MET A C 1
ATOM 2327 O O . MET A 1 288 ? 16.835 -6.073 1.350 1.00 94.12 288 MET A O 1
ATOM 2331 N N . LEU A 1 289 ? 18.257 -6.590 2.997 1.00 95.38 289 LEU A N 1
ATOM 2332 C CA . LEU A 1 289 ? 19.471 -6.289 2.232 1.00 95.38 289 LEU A CA 1
ATOM 2333 C C . LEU A 1 289 ? 19.714 -7.333 1.147 1.00 95.38 289 LEU A C 1
ATOM 2335 O O . LEU A 1 289 ? 20.085 -6.964 0.034 1.00 95.38 289 LEU A O 1
ATOM 2339 N N . ALA A 1 290 ? 19.477 -8.613 1.440 1.00 95.19 290 ALA A N 1
ATOM 2340 C CA . ALA A 1 290 ? 19.537 -9.667 0.436 1.00 95.19 290 ALA A CA 1
ATOM 2341 C C . ALA A 1 290 ? 18.522 -9.412 -0.696 1.00 95.19 290 ALA A C 1
ATOM 2343 O O . ALA A 1 290 ? 18.890 -9.459 -1.872 1.00 95.19 290 ALA A O 1
ATOM 2344 N N . ASP A 1 291 ? 17.297 -9.004 -0.352 1.00 95.38 291 ASP A N 1
ATOM 2345 C CA . ASP A 1 291 ? 16.277 -8.595 -1.326 1.00 95.38 291 ASP A CA 1
ATOM 2346 C C . ASP A 1 291 ? 16.714 -7.376 -2.150 1.00 95.38 291 ASP A C 1
ATOM 2348 O O . ASP A 1 291 ? 16.592 -7.371 -3.378 1.00 95.38 291 ASP A O 1
ATOM 2352 N N . ALA A 1 292 ? 17.284 -6.357 -1.501 1.00 95.19 292 ALA A N 1
ATOM 2353 C CA . ALA A 1 292 ? 17.788 -5.162 -2.173 1.00 95.19 292 ALA A CA 1
ATOM 2354 C C . ALA A 1 292 ? 18.969 -5.467 -3.113 1.00 95.19 292 ALA A C 1
ATOM 2356 O O . ALA A 1 292 ? 19.113 -4.813 -4.151 1.00 95.19 292 ALA A O 1
ATOM 2357 N N . VAL A 1 293 ? 19.811 -6.456 -2.789 1.00 96.56 293 VAL A N 1
ATOM 2358 C CA . VAL A 1 293 ? 20.889 -6.943 -3.665 1.00 96.56 293 VAL A CA 1
ATOM 2359 C C . VAL A 1 293 ? 20.308 -7.604 -4.915 1.00 96.56 293 VAL A C 1
ATOM 2361 O O . VAL A 1 293 ? 20.735 -7.257 -6.019 1.00 96.56 293 VAL A O 1
ATOM 2364 N N . VAL A 1 294 ? 19.319 -8.494 -4.770 1.00 96.00 294 VAL A N 1
ATOM 2365 C CA . VAL A 1 294 ? 18.639 -9.140 -5.909 1.00 96.00 294 VAL A CA 1
ATOM 2366 C C . VAL A 1 294 ? 17.936 -8.100 -6.785 1.00 96.00 294 VAL A C 1
ATOM 2368 O O . VAL A 1 294 ? 18.082 -8.114 -8.006 1.00 96.00 294 VAL A O 1
ATOM 2371 N N . GLU A 1 295 ? 17.253 -7.125 -6.187 1.00 94.00 295 GLU A N 1
ATOM 2372 C CA . GLU A 1 295 ? 16.616 -6.038 -6.937 1.00 94.00 295 GLU A CA 1
ATOM 2373 C C . GLU A 1 295 ? 17.641 -5.121 -7.632 1.00 94.00 295 GLU A C 1
ATOM 2375 O O . GLU A 1 295 ? 17.441 -4.684 -8.766 1.00 94.00 295 GLU A O 1
ATOM 2380 N N . THR A 1 296 ? 18.782 -4.851 -6.996 1.00 93.31 296 THR A N 1
ATOM 2381 C CA . THR A 1 296 ? 19.877 -4.101 -7.630 1.00 93.31 296 THR A CA 1
ATOM 2382 C C . THR A 1 296 ? 20.442 -4.866 -8.825 1.00 93.31 296 THR A C 1
ATOM 2384 O O . THR A 1 296 ? 20.713 -4.266 -9.869 1.00 93.31 296 THR A O 1
ATOM 2387 N N . HIS A 1 297 ? 20.595 -6.187 -8.699 1.00 95.06 297 HIS A N 1
ATOM 2388 C CA . HIS A 1 297 ? 20.994 -7.056 -9.800 1.00 95.06 297 HIS A CA 1
ATOM 2389 C C . HIS A 1 297 ? 19.987 -6.975 -10.955 1.00 95.06 297 HIS A C 1
ATOM 2391 O O . HIS A 1 297 ? 20.384 -6.691 -12.088 1.00 95.06 297 HIS A O 1
ATOM 2397 N N . ASP A 1 298 ? 18.692 -7.094 -10.658 1.00 92.25 298 ASP A N 1
ATOM 2398 C CA . ASP A 1 298 ? 17.607 -6.944 -11.627 1.00 92.25 298 ASP A CA 1
ATOM 2399 C C . ASP A 1 298 ? 17.687 -5.620 -12.407 1.00 92.25 298 ASP A C 1
ATOM 2401 O O . ASP A 1 298 ? 17.690 -5.600 -13.645 1.00 92.25 298 ASP A O 1
ATOM 2405 N N . ARG A 1 299 ? 17.859 -4.505 -11.687 1.00 88.88 299 ARG A N 1
ATOM 2406 C CA . ARG A 1 299 ? 17.988 -3.162 -12.272 1.00 88.88 299 ARG A CA 1
ATOM 2407 C C . ARG A 1 299 ? 19.229 -3.024 -13.158 1.00 88.88 299 ARG A C 1
ATOM 2409 O O . ARG A 1 299 ? 19.140 -2.390 -14.213 1.00 88.88 299 ARG A O 1
ATOM 2416 N N . ILE A 1 300 ? 20.368 -3.609 -12.768 1.00 90.50 300 ILE A N 1
ATOM 2417 C CA . ILE A 1 300 ? 21.613 -3.595 -13.560 1.00 90.50 300 ILE A CA 1
ATOM 2418 C C . ILE A 1 300 ? 21.432 -4.371 -14.868 1.00 90.50 300 ILE A C 1
ATOM 2420 O O . ILE A 1 300 ? 21.782 -3.851 -15.930 1.00 90.50 300 ILE A O 1
ATOM 2424 N N . VAL A 1 301 ? 20.872 -5.584 -14.806 1.00 90.94 301 VAL A N 1
ATOM 2425 C CA . VAL A 1 301 ? 20.627 -6.418 -15.993 1.00 90.94 301 VAL A CA 1
ATOM 2426 C C . VAL A 1 301 ? 19.631 -5.725 -16.931 1.00 90.94 301 VAL A C 1
ATOM 2428 O O . VAL A 1 301 ? 19.884 -5.614 -18.130 1.00 90.94 301 VAL A O 1
ATOM 2431 N N . GLY A 1 302 ? 18.525 -5.196 -16.395 1.00 87.31 302 GLY A N 1
ATOM 2432 C CA . GLY A 1 302 ? 17.529 -4.464 -17.181 1.00 87.31 302 GLY A CA 1
ATOM 2433 C C . GLY A 1 302 ? 18.104 -3.223 -17.871 1.00 87.31 302 GLY A C 1
ATOM 2434 O O . GLY A 1 302 ? 17.849 -2.996 -19.052 1.00 87.31 302 GLY A O 1
ATOM 2435 N N . ARG A 1 303 ? 18.939 -2.444 -17.171 1.00 85.31 303 ARG A N 1
ATOM 2436 C CA . ARG A 1 303 ? 19.615 -1.275 -17.754 1.00 85.31 303 ARG A CA 1
ATOM 2437 C C . ARG A 1 303 ? 20.576 -1.663 -18.873 1.00 85.31 303 ARG A C 1
ATOM 2439 O O . ARG A 1 303 ? 20.636 -0.952 -19.873 1.00 85.31 303 ARG A O 1
ATOM 2446 N N . LEU A 1 304 ? 21.339 -2.743 -18.692 1.00 88.38 304 LEU A N 1
ATOM 2447 C CA . LEU A 1 304 ? 22.260 -3.235 -19.714 1.00 88.38 304 LEU A CA 1
ATOM 2448 C C . LEU A 1 304 ? 21.500 -3.606 -20.988 1.00 88.38 304 LEU A C 1
ATOM 2450 O O . LEU A 1 304 ? 21.832 -3.087 -22.045 1.00 88.38 304 LEU A O 1
ATOM 2454 N N . TYR A 1 305 ? 20.442 -4.410 -20.869 1.00 87.62 305 TYR A N 1
ATOM 2455 C CA . TYR A 1 305 ? 19.653 -4.830 -22.026 1.00 87.62 305 TYR A CA 1
ATOM 2456 C C . TYR A 1 305 ? 19.051 -3.635 -22.785 1.00 87.62 305 TYR A C 1
ATOM 2458 O O . TYR A 1 305 ? 19.188 -3.546 -23.999 1.00 87.62 305 TYR A O 1
ATOM 2466 N N . ARG A 1 306 ? 18.494 -2.643 -22.076 1.00 83.75 306 ARG A N 1
ATOM 2467 C CA . ARG A 1 306 ? 17.970 -1.419 -22.712 1.00 83.75 306 ARG A CA 1
ATOM 2468 C C . ARG A 1 306 ? 19.051 -0.537 -23.334 1.00 83.75 306 ARG A C 1
ATOM 2470 O O . ARG A 1 306 ? 18.774 0.221 -24.257 1.00 83.75 306 ARG A O 1
ATOM 2477 N N . ALA A 1 307 ? 20.268 -0.537 -22.791 1.00 85.19 307 ALA A N 1
ATOM 2478 C CA . ALA A 1 307 ? 21.390 0.146 -23.432 1.00 85.19 307 ALA A CA 1
ATOM 2479 C C . ALA A 1 307 ? 21.744 -0.549 -24.755 1.00 85.19 307 ALA A C 1
ATOM 2481 O O . ALA A 1 307 ? 21.917 0.130 -25.761 1.00 85.19 307 ALA A O 1
ATOM 2482 N N . SER A 1 308 ? 21.748 -1.883 -24.769 1.00 87.12 308 SER A N 1
ATOM 2483 C CA . SER A 1 308 ? 21.950 -2.683 -25.976 1.00 87.12 308 SER A CA 1
ATOM 2484 C C . SER A 1 308 ? 20.842 -2.471 -27.018 1.00 87.12 308 SER A C 1
ATOM 2486 O O . SER A 1 308 ? 21.150 -2.246 -28.183 1.00 87.12 308 SER A O 1
ATOM 2488 N N . GLU A 1 309 ? 19.567 -2.434 -26.611 1.00 84.25 309 GLU A N 1
ATOM 2489 C CA . GLU A 1 309 ? 18.448 -2.091 -27.506 1.00 84.25 309 GLU A CA 1
ATOM 2490 C C . GLU A 1 309 ? 18.607 -0.695 -28.109 1.00 84.25 309 GLU A C 1
ATOM 2492 O O . GLU A 1 309 ? 18.426 -0.513 -29.311 1.00 84.25 309 GLU A O 1
ATOM 2497 N N . ARG A 1 310 ? 18.995 0.296 -27.296 1.00 84.06 310 ARG A N 1
ATOM 2498 C CA . ARG A 1 310 ? 19.243 1.661 -27.780 1.00 84.06 310 ARG A CA 1
ATOM 2499 C C . ARG A 1 310 ? 20.359 1.715 -28.817 1.00 84.06 310 ARG A C 1
ATOM 2501 O O . ARG A 1 310 ? 20.220 2.464 -29.775 1.00 84.06 310 ARG A O 1
ATOM 2508 N N . ILE A 1 311 ? 21.421 0.922 -28.665 1.00 85.81 311 ILE A N 1
ATOM 2509 C CA . ILE A 1 311 ? 22.494 0.825 -29.666 1.00 85.81 311 ILE A CA 1
ATOM 2510 C C . ILE A 1 311 ? 21.946 0.271 -30.988 1.00 85.81 311 ILE A C 1
ATOM 2512 O O . ILE A 1 311 ? 22.209 0.855 -32.038 1.00 85.81 311 ILE A O 1
ATOM 2516 N N . CYS A 1 312 ? 21.154 -0.806 -30.954 1.00 84.81 312 CYS A N 1
ATOM 2517 C CA . CYS A 1 312 ? 20.523 -1.357 -32.159 1.00 84.81 312 CYS A CA 1
ATOM 2518 C C . CYS A 1 312 ? 19.587 -0.336 -32.823 1.00 84.81 312 CYS A C 1
ATOM 2520 O O . CYS A 1 312 ? 19.693 -0.086 -34.022 1.00 84.81 312 CYS A O 1
ATOM 2522 N N . HIS A 1 313 ? 18.716 0.312 -32.044 1.00 82.12 313 HIS A N 1
ATOM 2523 C CA . HIS A 1 313 ? 17.799 1.330 -32.558 1.00 82.12 313 HIS A CA 1
ATOM 2524 C C . HIS A 1 313 ? 18.525 2.549 -33.134 1.00 82.12 313 HIS A C 1
ATOM 2526 O O . HIS A 1 313 ? 18.112 3.042 -34.180 1.00 82.12 313 HIS A O 1
ATOM 2532 N N . ALA A 1 314 ? 19.604 3.011 -32.497 1.00 84.44 314 ALA A N 1
ATOM 2533 C CA . ALA A 1 314 ? 20.419 4.114 -32.999 1.00 84.44 314 ALA A CA 1
ATOM 2534 C C . ALA A 1 314 ? 21.064 3.759 -34.344 1.00 84.44 314 ALA A C 1
ATOM 2536 O O . ALA A 1 314 ? 20.911 4.512 -35.296 1.00 84.44 314 ALA A O 1
ATOM 2537 N N . LYS A 1 315 ? 21.667 2.568 -34.474 1.00 83.69 315 LYS A N 1
ATOM 2538 C CA . LYS A 1 315 ? 22.232 2.103 -35.755 1.00 83.69 315 LYS A CA 1
ATOM 2539 C C . LYS A 1 315 ? 21.189 2.037 -36.871 1.00 83.69 315 LYS A C 1
ATOM 2541 O O . LYS A 1 315 ? 21.474 2.413 -38.002 1.00 83.69 315 LYS A O 1
ATOM 2546 N N . VAL A 1 316 ? 19.980 1.559 -36.564 1.00 82.44 316 VAL A N 1
ATOM 2547 C CA . VAL A 1 316 ? 18.873 1.518 -37.533 1.00 82.44 316 VAL A CA 1
ATOM 2548 C C . VAL A 1 316 ?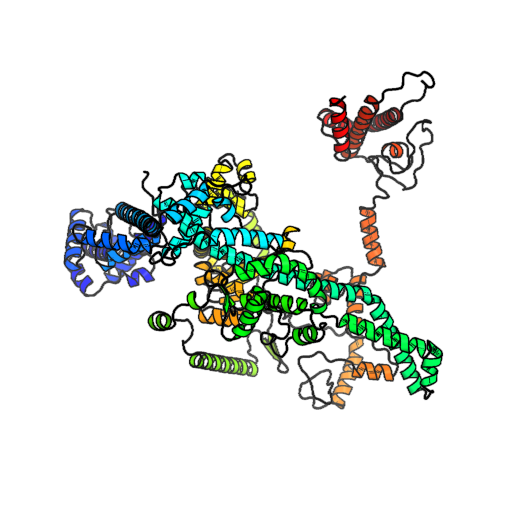 18.416 2.929 -37.913 1.00 82.44 316 VAL A C 1
ATOM 2550 O O . VAL A 1 316 ? 18.113 3.174 -39.079 1.00 82.44 316 VAL A O 1
ATOM 2553 N N . ALA A 1 317 ? 18.375 3.856 -36.954 1.00 82.50 317 ALA A N 1
ATOM 2554 C CA . ALA A 1 317 ? 18.016 5.247 -37.204 1.00 82.50 317 ALA A CA 1
ATOM 2555 C C . ALA A 1 317 ? 19.073 5.978 -38.053 1.00 82.50 317 ALA A C 1
ATOM 2557 O O . ALA A 1 317 ? 18.700 6.658 -39.008 1.00 82.50 317 ALA A O 1
ATOM 2558 N N . ASP A 1 318 ? 20.363 5.786 -37.764 1.00 85.44 318 ASP A N 1
ATOM 2559 C CA . ASP A 1 318 ? 21.481 6.389 -38.504 1.00 85.44 318 ASP A CA 1
ATOM 2560 C C . ASP A 1 318 ? 21.507 5.925 -39.971 1.00 85.44 318 ASP A C 1
ATOM 2562 O O . ASP A 1 318 ? 21.754 6.712 -40.884 1.00 85.44 318 ASP A O 1
ATOM 2566 N N . GLU A 1 319 ? 21.176 4.655 -40.224 1.00 85.31 319 GLU A N 1
ATOM 2567 C CA . GLU A 1 319 ? 21.115 4.080 -41.575 1.00 85.31 319 GLU A CA 1
ATOM 2568 C C . GLU A 1 319 ? 19.757 4.314 -42.273 1.00 85.31 319 GLU A C 1
ATOM 2570 O O . GLU A 1 319 ? 19.584 3.920 -43.427 1.00 85.31 319 GLU A O 1
ATOM 2575 N N . ALA A 1 320 ? 18.776 4.971 -41.637 1.00 81.88 320 ALA A N 1
ATOM 2576 C CA . ALA A 1 320 ? 17.412 5.094 -42.172 1.00 81.88 320 ALA A CA 1
ATOM 2577 C C . ALA A 1 320 ? 17.340 5.831 -43.524 1.00 81.88 320 ALA A C 1
ATOM 2579 O O . ALA A 1 320 ? 16.487 5.519 -44.361 1.00 81.88 320 ALA A O 1
ATOM 2580 N N . GLY A 1 321 ? 18.234 6.802 -43.750 1.00 82.88 321 GLY A N 1
ATOM 2581 C CA . GLY A 1 321 ? 18.394 7.461 -45.050 1.00 82.88 321 GLY A CA 1
ATOM 2582 C C . GLY A 1 321 ? 18.897 6.486 -46.116 1.00 82.88 321 GLY A C 1
ATOM 2583 O O . GLY A 1 321 ? 18.255 6.315 -47.148 1.00 82.88 321 GLY A O 1
ATOM 2584 N N . VAL A 1 322 ? 19.968 5.751 -45.804 1.00 86.50 322 VAL A N 1
ATOM 2585 C CA . VAL A 1 322 ? 20.587 4.763 -46.701 1.00 86.50 322 VAL A CA 1
ATOM 2586 C C . VAL A 1 322 ? 19.624 3.615 -47.028 1.00 86.50 322 VAL A C 1
ATOM 2588 O O . VAL A 1 322 ? 19.577 3.161 -48.171 1.00 86.50 322 VAL A O 1
ATOM 2591 N N . VAL A 1 323 ? 18.799 3.175 -46.068 1.00 84.38 323 VAL A N 1
ATOM 2592 C CA . VAL A 1 323 ? 17.722 2.191 -46.292 1.00 84.38 323 VAL A CA 1
ATOM 2593 C C . VAL A 1 323 ? 16.708 2.709 -47.306 1.00 84.38 323 VAL A C 1
ATOM 2595 O O . VAL A 1 323 ? 16.365 1.995 -48.248 1.00 84.38 323 VAL A O 1
ATOM 2598 N N . ARG A 1 324 ? 16.241 3.951 -47.141 1.00 86.06 324 ARG A N 1
ATOM 2599 C CA . ARG A 1 324 ? 15.279 4.568 -48.061 1.00 86.06 324 ARG A CA 1
ATOM 2600 C C . ARG A 1 324 ? 15.850 4.671 -49.472 1.00 86.06 324 ARG A C 1
ATOM 2602 O O . ARG A 1 324 ? 15.163 4.296 -50.419 1.00 86.06 324 ARG A O 1
ATOM 2609 N N . ASP A 1 325 ? 17.089 5.133 -49.593 1.00 85.25 325 ASP A N 1
ATOM 2610 C CA . ASP A 1 325 ? 17.754 5.319 -50.882 1.00 85.25 325 ASP A CA 1
ATOM 2611 C C . ASP A 1 325 ? 18.024 3.973 -51.566 1.00 85.25 325 ASP A C 1
ATOM 2613 O O . ASP A 1 325 ? 17.734 3.812 -52.747 1.00 85.25 325 ASP A O 1
ATOM 2617 N N . THR A 1 326 ? 18.463 2.959 -50.814 1.00 87.38 326 THR A N 1
ATOM 2618 C CA . THR A 1 326 ? 18.679 1.599 -51.338 1.00 87.38 326 THR A CA 1
ATOM 2619 C C . THR A 1 326 ? 17.368 0.974 -51.827 1.00 87.38 326 THR A C 1
ATOM 2621 O O . THR A 1 326 ? 17.326 0.425 -52.926 1.00 87.38 326 THR A O 1
ATOM 2624 N N . LEU A 1 327 ? 16.275 1.085 -51.056 1.00 86.25 327 LEU A N 1
ATOM 2625 C CA . LEU A 1 327 ? 14.950 0.593 -51.464 1.00 86.25 327 LEU A CA 1
ATOM 2626 C C . LEU A 1 327 ? 14.413 1.328 -52.697 1.00 86.25 327 LEU A C 1
ATOM 2628 O O . LEU A 1 327 ? 13.799 0.699 -53.558 1.00 86.25 327 LEU A O 1
ATOM 2632 N N . LYS A 1 328 ? 14.656 2.640 -52.796 1.00 88.31 328 LYS A N 1
ATOM 2633 C CA . LYS A 1 328 ? 14.298 3.440 -53.969 1.00 88.31 328 LYS A CA 1
ATOM 2634 C C . LYS A 1 328 ? 15.057 2.959 -55.208 1.00 88.31 328 LYS A C 1
ATOM 2636 O O . LYS A 1 328 ? 14.417 2.670 -56.212 1.00 88.31 328 LYS A O 1
ATOM 2641 N N . SER A 1 329 ? 16.371 2.764 -55.109 1.00 86.38 329 SER A N 1
ATOM 2642 C CA . SER A 1 329 ? 17.191 2.244 -56.209 1.00 86.38 329 SER A CA 1
ATOM 2643 C C . SER A 1 329 ? 16.784 0.825 -56.635 1.00 86.38 329 SER A C 1
ATOM 2645 O O . SER A 1 329 ? 16.764 0.530 -57.826 1.00 86.38 329 SER A O 1
ATOM 2647 N N . PHE A 1 330 ? 16.392 -0.056 -55.702 1.00 86.69 330 PHE A N 1
ATOM 2648 C CA . PHE A 1 330 ? 15.811 -1.360 -56.063 1.00 86.69 330 PHE A CA 1
ATOM 2649 C C . PHE A 1 330 ? 14.461 -1.230 -56.766 1.00 86.69 330 PHE A C 1
ATOM 2651 O O . PHE A 1 330 ? 14.189 -2.000 -57.683 1.00 86.69 330 PHE A O 1
ATOM 2658 N N . ALA A 1 331 ? 13.613 -0.288 -56.349 1.00 85.00 331 ALA A N 1
ATOM 2659 C CA . ALA A 1 331 ? 12.328 -0.048 -56.996 1.00 85.00 331 ALA A CA 1
ATOM 2660 C C . ALA A 1 331 ? 12.496 0.531 -58.411 1.00 85.00 331 ALA A C 1
ATOM 2662 O O . ALA A 1 331 ? 11.742 0.152 -59.299 1.00 85.00 331 ALA A O 1
ATOM 2663 N N . GLU A 1 332 ? 13.488 1.397 -58.630 1.00 84.69 332 GLU A N 1
ATOM 2664 C CA . GLU A 1 332 ? 13.822 1.962 -59.945 1.00 84.69 332 GLU A CA 1
ATOM 2665 C C . GLU A 1 332 ? 14.388 0.898 -60.895 1.00 84.69 332 GLU A C 1
ATOM 2667 O O . GLU A 1 332 ? 13.878 0.740 -62.001 1.00 84.69 332 GLU A O 1
ATOM 2672 N N . ILE A 1 333 ? 15.375 0.106 -60.451 1.00 84.88 333 ILE A N 1
ATOM 2673 C CA . ILE A 1 333 ? 15.926 -1.004 -61.251 1.00 84.88 333 ILE A CA 1
ATOM 2674 C C . ILE A 1 333 ? 14.858 -2.077 -61.492 1.00 84.88 333 ILE A C 1
ATOM 2676 O O . ILE A 1 333 ? 14.734 -2.592 -62.598 1.00 84.88 333 ILE A O 1
ATOM 2680 N N . GLY A 1 334 ? 14.067 -2.405 -60.468 1.00 83.69 334 GLY A N 1
ATOM 2681 C CA . GLY A 1 334 ? 12.964 -3.355 -60.580 1.00 83.69 334 GLY A CA 1
ATOM 2682 C C . GLY A 1 334 ? 11.879 -2.882 -61.547 1.00 83.69 334 GLY A C 1
ATOM 2683 O O . GLY A 1 334 ? 11.381 -3.692 -62.316 1.00 83.69 334 GLY A O 1
ATOM 2684 N N . GLY A 1 335 ? 11.553 -1.585 -61.546 1.00 83.94 335 GLY A N 1
ATOM 2685 C CA . GLY A 1 335 ? 10.641 -0.974 -62.515 1.00 83.94 335 GLY A CA 1
ATOM 2686 C C . GLY A 1 335 ? 11.173 -1.082 -63.940 1.00 83.94 335 GLY A C 1
ATOM 2687 O O . GLY A 1 335 ? 10.498 -1.645 -64.788 1.00 83.94 335 GLY A O 1
ATOM 2688 N N . ALA A 1 336 ? 12.424 -0.674 -64.168 1.00 82.62 336 ALA A N 1
ATOM 2689 C CA . ALA A 1 336 ? 13.052 -0.751 -65.488 1.00 82.62 336 ALA A CA 1
ATOM 2690 C C . ALA A 1 336 ? 13.155 -2.190 -66.031 1.00 82.62 336 ALA A C 1
ATOM 2692 O O . ALA A 1 336 ? 13.022 -2.411 -67.231 1.00 82.62 336 ALA A O 1
ATOM 2693 N N . LEU A 1 337 ? 13.378 -3.182 -65.161 1.00 83.25 337 LEU A N 1
ATOM 2694 C CA . LEU A 1 337 ? 13.376 -4.597 -65.546 1.00 83.25 337 LEU A CA 1
ATOM 2695 C C . LEU A 1 337 ? 11.977 -5.110 -65.910 1.00 83.25 337 LEU A C 1
ATOM 2697 O O . LEU A 1 337 ? 11.866 -5.950 -66.797 1.00 83.25 337 LEU A O 1
ATOM 2701 N N . VAL A 1 338 ? 10.931 -4.634 -65.227 1.00 83.62 338 VAL A N 1
ATOM 2702 C CA . VAL A 1 338 ? 9.539 -4.972 -65.559 1.00 83.62 338 VAL A CA 1
ATOM 2703 C C . VAL A 1 338 ? 9.148 -4.335 -66.892 1.00 83.62 338 VAL A C 1
ATOM 2705 O O . VAL A 1 338 ? 8.680 -5.053 -67.767 1.00 83.62 338 VAL A O 1
ATOM 2708 N N . ASP A 1 339 ? 9.449 -3.050 -67.089 1.00 81.81 339 ASP A N 1
ATOM 2709 C CA . ASP A 1 339 ? 9.166 -2.334 -68.340 1.00 81.81 339 ASP A CA 1
ATOM 2710 C C . ASP A 1 339 ? 9.870 -3.008 -69.537 1.00 81.81 339 ASP A C 1
ATOM 2712 O O . ASP A 1 339 ? 9.259 -3.281 -70.565 1.00 81.81 339 ASP A O 1
ATOM 2716 N N . ALA A 1 340 ? 11.146 -3.382 -69.384 1.00 82.31 340 ALA A N 1
ATOM 2717 C CA . ALA A 1 340 ? 11.895 -4.079 -70.429 1.00 82.31 340 ALA A CA 1
ATOM 2718 C C . ALA A 1 340 ? 11.391 -5.506 -70.709 1.00 82.31 340 ALA A C 1
ATOM 2720 O O . ALA A 1 340 ? 11.476 -5.968 -71.848 1.00 82.31 340 ALA A O 1
ATOM 2721 N N . GLN A 1 341 ? 10.878 -6.208 -69.692 1.00 79.56 341 GLN A N 1
ATOM 2722 C CA . GLN A 1 341 ? 10.245 -7.518 -69.862 1.00 79.56 341 GLN A CA 1
ATOM 2723 C C . GLN A 1 341 ? 8.931 -7.396 -70.644 1.00 79.56 341 GLN A C 1
ATOM 2725 O O . GLN A 1 341 ? 8.668 -8.233 -71.511 1.00 79.56 341 GLN A O 1
ATOM 2730 N N . ASP A 1 342 ? 8.138 -6.364 -70.350 1.00 79.62 342 ASP A N 1
ATOM 2731 C CA . ASP A 1 342 ? 6.870 -6.078 -71.023 1.00 79.62 342 ASP A CA 1
ATOM 2732 C C . ASP A 1 342 ? 7.097 -5.637 -72.485 1.00 79.62 342 ASP A C 1
ATOM 2734 O O . ASP A 1 342 ? 6.347 -6.040 -73.376 1.00 79.62 342 ASP A O 1
ATOM 2738 N N . ASP A 1 343 ? 8.195 -4.921 -72.755 1.00 79.75 343 ASP A N 1
ATOM 2739 C CA . ASP A 1 343 ? 8.605 -4.460 -74.092 1.00 79.75 343 ASP A CA 1
ATOM 2740 C C . ASP A 1 343 ? 9.424 -5.495 -74.900 1.00 79.75 343 ASP A C 1
ATOM 2742 O O . ASP A 1 343 ? 9.830 -5.231 -76.036 1.00 79.75 343 ASP A O 1
ATOM 2746 N N . GLY A 1 344 ? 9.692 -6.683 -74.341 1.00 74.94 344 GLY A N 1
ATOM 2747 C CA . GLY A 1 344 ? 10.439 -7.758 -75.010 1.00 74.94 344 GLY A CA 1
ATOM 2748 C C . GLY A 1 344 ? 11.929 -7.464 -75.244 1.00 74.94 344 GLY A C 1
ATOM 2749 O O . GLY A 1 344 ? 12.543 -8.058 -76.135 1.00 74.94 344 GLY A O 1
ATOM 2750 N N . GLN A 1 345 ? 12.520 -6.551 -74.468 1.00 76.94 345 GLN A N 1
ATOM 2751 C CA . GLN A 1 345 ? 13.931 -6.179 -74.566 1.00 76.94 345 GLN A CA 1
ATOM 2752 C C . GLN A 1 345 ? 14.848 -7.135 -73.775 1.00 76.94 345 GLN A C 1
ATOM 2754 O O . GLN A 1 345 ? 14.431 -7.732 -72.778 1.00 76.94 345 GLN A O 1
ATOM 2759 N N . PRO A 1 346 ? 16.131 -7.285 -74.164 1.00 77.00 346 PRO A N 1
ATOM 2760 C CA . PRO A 1 346 ? 17.086 -8.082 -73.399 1.00 77.00 346 PRO A CA 1
ATOM 2761 C C . PRO A 1 346 ? 17.341 -7.477 -72.005 1.00 77.00 346 PRO A C 1
ATOM 2763 O O . PRO A 1 346 ? 17.990 -6.443 -71.862 1.00 77.00 346 PRO A O 1
ATOM 2766 N N . LEU A 1 347 ? 16.898 -8.162 -70.945 1.00 73.88 347 LEU A N 1
ATOM 2767 C CA . LEU A 1 347 ? 17.036 -7.704 -69.549 1.00 73.88 347 LEU A CA 1
ATOM 2768 C C . LEU A 1 347 ? 18.488 -7.433 -69.111 1.00 73.88 347 LEU A C 1
ATOM 2770 O O . LEU A 1 347 ? 18.735 -6.633 -68.207 1.00 73.88 347 LEU A O 1
ATOM 2774 N N . GLY A 1 348 ? 19.454 -8.114 -69.737 1.00 66.62 348 GLY A N 1
ATOM 2775 C CA . GLY A 1 348 ? 20.880 -7.927 -69.461 1.00 66.62 348 GLY A CA 1
ATOM 2776 C C . GLY A 1 348 ? 21.380 -6.522 -69.805 1.00 66.62 348 GLY A C 1
ATOM 2777 O O . GLY A 1 348 ? 22.260 -6.009 -69.108 1.00 66.62 348 GLY A O 1
ATOM 2778 N N . ASP A 1 349 ? 20.774 -5.884 -70.809 1.00 69.81 349 ASP A N 1
ATOM 2779 C CA . ASP A 1 349 ? 21.168 -4.559 -71.286 1.00 69.81 349 ASP A CA 1
ATOM 2780 C C . ASP A 1 349 ? 20.655 -3.451 -70.359 1.00 69.81 349 ASP A C 1
ATOM 2782 O O . ASP A 1 349 ? 21.336 -2.448 -70.186 1.00 69.81 349 ASP A O 1
ATOM 2786 N N . VAL A 1 350 ? 19.536 -3.673 -69.661 1.00 71.50 350 VAL A N 1
ATOM 2787 C CA . VAL A 1 350 ? 18.924 -2.725 -68.707 1.00 71.50 350 VAL A CA 1
ATOM 2788 C C . VAL A 1 350 ? 19.809 -2.497 -67.479 1.00 71.50 350 VAL A C 1
ATOM 2790 O O . VAL A 1 350 ? 19.993 -1.370 -67.016 1.00 71.50 350 VAL A O 1
ATOM 2793 N N . ILE A 1 351 ? 20.400 -3.573 -66.950 1.00 71.19 351 ILE A N 1
ATOM 2794 C CA . ILE A 1 351 ? 21.355 -3.490 -65.834 1.00 71.19 351 ILE A CA 1
ATOM 2795 C C . ILE A 1 351 ? 22.687 -2.905 -66.325 1.00 71.19 351 ILE A C 1
ATOM 2797 O O . ILE A 1 351 ? 23.343 -2.164 -65.589 1.00 71.19 351 ILE A O 1
ATOM 2801 N N . ALA A 1 352 ? 23.078 -3.198 -67.570 1.00 69.62 352 ALA A N 1
ATOM 2802 C CA . ALA A 1 352 ? 24.301 -2.680 -68.177 1.00 69.62 352 ALA A CA 1
ATOM 2803 C C . ALA A 1 352 ? 24.225 -1.178 -68.523 1.00 69.62 352 ALA A C 1
ATOM 2805 O O . ALA A 1 352 ? 25.230 -0.488 -68.378 1.00 69.62 352 ALA A O 1
ATOM 2806 N N . SER A 1 353 ? 23.056 -0.662 -68.921 1.00 66.88 353 SER A N 1
ATOM 2807 C CA . SER A 1 353 ? 22.824 0.747 -69.277 1.00 66.88 353 SER A CA 1
ATOM 2808 C C . SER A 1 353 ? 22.608 1.674 -68.075 1.00 66.88 353 SER A C 1
ATOM 2810 O O . SER A 1 353 ? 22.697 2.891 -68.220 1.00 66.88 353 SER A O 1
ATOM 2812 N N . GLY A 1 354 ? 22.293 1.116 -66.901 1.00 69.44 354 GLY A N 1
ATOM 2813 C CA . GLY A 1 354 ? 22.167 1.848 -65.638 1.00 69.44 354 GLY A CA 1
ATOM 2814 C C . GLY A 1 354 ? 23.517 2.069 -64.943 1.00 69.44 354 GLY A C 1
ATOM 2815 O O . GLY A 1 354 ? 24.468 2.584 -65.520 1.00 69.44 354 GLY A O 1
ATOM 2816 N N . SER A 1 355 ? 23.630 1.659 -63.677 1.00 63.78 355 SER A N 1
ATOM 2817 C CA . SER A 1 355 ? 24.885 1.719 -62.905 1.00 63.78 355 SER A CA 1
ATOM 2818 C C . SER A 1 355 ? 25.865 0.572 -63.210 1.00 63.78 355 SER A C 1
ATOM 2820 O O . SER A 1 355 ? 26.910 0.453 -62.564 1.00 63.78 355 SER A O 1
ATOM 2822 N N . GLY A 1 356 ? 25.535 -0.277 -64.187 1.00 78.88 356 GLY A N 1
ATOM 2823 C CA . GLY A 1 356 ? 26.296 -1.466 -64.545 1.00 78.88 356 GLY A CA 1
ATOM 2824 C C . GLY A 1 356 ? 26.167 -2.597 -63.520 1.00 78.88 356 GLY A C 1
ATOM 2825 O O . GLY A 1 356 ? 25.697 -2.429 -62.390 1.00 78.88 356 GLY A O 1
ATOM 2826 N N . TRP A 1 357 ? 26.653 -3.782 -63.895 1.00 80.69 357 TRP A N 1
ATOM 2827 C CA . TRP A 1 357 ? 26.646 -4.962 -63.023 1.00 80.69 357 TRP A CA 1
ATOM 2828 C C . TRP A 1 357 ? 27.408 -4.755 -61.709 1.00 80.69 357 TRP A C 1
ATOM 2830 O O . TRP A 1 357 ? 27.031 -5.329 -60.688 1.00 80.69 357 TRP A O 1
ATOM 2840 N N . ASP A 1 358 ? 28.444 -3.918 -61.695 1.00 80.19 358 ASP A N 1
ATOM 2841 C CA . ASP A 1 358 ? 29.189 -3.611 -60.470 1.00 80.19 358 ASP A CA 1
ATOM 2842 C C . ASP A 1 358 ? 28.437 -2.632 -59.552 1.00 80.19 358 ASP A C 1
ATOM 2844 O O . ASP A 1 358 ? 28.463 -2.796 -58.326 1.00 80.19 358 ASP A O 1
ATOM 2848 N N . GLY A 1 359 ? 27.668 -1.694 -60.115 1.00 79.25 359 GLY A N 1
ATOM 2849 C CA . GLY A 1 359 ? 26.725 -0.869 -59.357 1.00 79.25 359 GLY A CA 1
ATOM 2850 C C . GLY A 1 359 ? 25.613 -1.708 -58.722 1.00 79.25 359 GLY A C 1
ATOM 2851 O O . GLY A 1 359 ? 25.307 -1.543 -57.539 1.00 79.25 359 GLY A O 1
ATOM 2852 N N . PHE A 1 360 ? 25.077 -2.689 -59.456 1.00 82.19 360 PHE A N 1
ATOM 2853 C CA . PHE A 1 360 ? 24.075 -3.620 -58.932 1.00 82.19 360 PHE A CA 1
ATOM 2854 C C . PHE A 1 360 ? 24.633 -4.539 -57.831 1.00 82.19 360 PHE A C 1
ATOM 2856 O O . PHE A 1 360 ? 24.008 -4.689 -56.782 1.00 82.19 360 PHE A O 1
ATOM 2863 N N . LYS A 1 361 ? 25.844 -5.095 -57.995 1.00 84.50 361 LYS A N 1
ATOM 2864 C CA . LYS A 1 361 ? 26.525 -5.854 -56.924 1.00 84.50 361 LYS A CA 1
ATOM 2865 C C . LYS A 1 361 ? 26.724 -5.007 -55.667 1.00 84.50 361 LYS A C 1
ATOM 2867 O O . LYS A 1 361 ? 26.515 -5.503 -54.562 1.00 84.50 361 LYS A O 1
ATOM 2872 N N . THR A 1 362 ? 27.087 -3.734 -55.829 1.00 86.19 362 THR A N 1
ATOM 2873 C CA . THR A 1 362 ? 27.237 -2.787 -54.713 1.00 86.19 362 THR A CA 1
ATOM 2874 C C . THR A 1 362 ? 25.904 -2.559 -54.000 1.00 86.19 362 THR A C 1
ATOM 2876 O O . THR A 1 362 ? 25.854 -2.586 -52.772 1.00 86.19 362 THR A O 1
ATOM 2879 N N . LEU A 1 363 ? 24.809 -2.421 -54.752 1.00 86.06 363 LEU A N 1
ATOM 2880 C CA . LEU A 1 363 ? 23.457 -2.296 -54.208 1.00 86.06 363 LEU A CA 1
ATOM 2881 C C . LEU A 1 363 ? 23.031 -3.552 -53.427 1.00 86.06 363 LEU A C 1
ATOM 2883 O O . LEU A 1 363 ? 22.519 -3.436 -52.317 1.00 86.06 363 LEU A O 1
ATOM 2887 N N . VAL A 1 364 ? 23.289 -4.753 -53.957 1.00 87.19 364 VAL A N 1
ATOM 2888 C CA . VAL A 1 364 ? 22.999 -6.034 -53.281 1.00 87.19 364 VAL A CA 1
ATOM 2889 C C . VAL A 1 364 ? 23.836 -6.199 -52.010 1.00 87.19 364 VAL A C 1
ATOM 2891 O O . VAL A 1 364 ? 23.308 -6.593 -50.966 1.00 87.19 364 VAL A O 1
ATOM 2894 N N . ALA A 1 365 ? 25.124 -5.850 -52.056 1.00 86.88 365 ALA A N 1
ATOM 2895 C CA . ALA A 1 365 ? 25.990 -5.847 -50.880 1.00 86.88 365 ALA A CA 1
ATOM 2896 C C . ALA A 1 365 ? 25.493 -4.847 -49.820 1.00 86.88 365 ALA A C 1
ATOM 2898 O O . ALA A 1 365 ? 25.438 -5.184 -48.635 1.00 86.88 365 ALA A O 1
ATOM 2899 N N . MET A 1 366 ? 25.055 -3.655 -50.241 1.00 86.12 366 MET A N 1
ATOM 2900 C CA . MET A 1 366 ? 24.460 -2.647 -49.360 1.00 86.12 366 MET A CA 1
ATOM 2901 C C . MET A 1 366 ? 23.161 -3.154 -48.724 1.00 86.12 366 MET A C 1
ATOM 2903 O O . MET A 1 366 ? 23.010 -3.074 -47.509 1.00 86.12 366 MET A O 1
ATOM 2907 N N . ALA A 1 367 ? 22.259 -3.752 -49.507 1.00 85.00 367 ALA A N 1
ATOM 2908 C CA . ALA A 1 367 ? 21.014 -4.348 -49.017 1.00 85.00 367 ALA A CA 1
ATOM 2909 C C . ALA A 1 367 ? 21.278 -5.441 -47.978 1.00 85.00 367 ALA A C 1
ATOM 2911 O O . ALA A 1 367 ? 20.627 -5.487 -46.935 1.00 85.00 367 ALA A O 1
ATOM 2912 N N . THR A 1 368 ? 22.265 -6.298 -48.245 1.00 85.38 368 THR A N 1
ATOM 2913 C CA . THR A 1 368 ? 22.674 -7.379 -47.343 1.00 85.38 368 THR A CA 1
ATOM 2914 C C . THR A 1 368 ? 23.217 -6.812 -46.031 1.00 85.38 368 THR A C 1
ATOM 2916 O O . THR A 1 368 ? 22.806 -7.251 -44.956 1.00 85.38 368 THR A O 1
ATOM 2919 N N . ARG A 1 369 ? 24.076 -5.783 -46.101 1.00 88.25 369 ARG A N 1
ATOM 2920 C CA . ARG A 1 369 ? 24.602 -5.063 -44.928 1.00 88.25 369 ARG A CA 1
ATOM 2921 C C . ARG A 1 369 ? 23.479 -4.425 -44.110 1.00 88.25 369 ARG A C 1
ATOM 2923 O O . ARG A 1 369 ? 23.425 -4.626 -42.903 1.00 88.25 369 ARG A O 1
ATOM 2930 N N . LEU A 1 370 ? 22.569 -3.698 -44.755 1.00 85.38 370 LEU A N 1
ATOM 2931 C CA . LEU A 1 370 ? 21.451 -3.018 -44.095 1.00 85.38 370 LEU A CA 1
ATOM 2932 C C . LEU A 1 370 ? 20.474 -4.008 -43.459 1.00 85.38 370 LEU A C 1
ATOM 2934 O O . LEU A 1 370 ? 20.054 -3.809 -42.323 1.00 85.38 370 LEU A O 1
ATOM 2938 N N . THR A 1 371 ? 20.170 -5.110 -44.147 1.00 82.19 371 THR A N 1
ATOM 2939 C CA . THR A 1 371 ? 19.335 -6.190 -43.603 1.00 82.19 371 THR A CA 1
ATOM 2940 C C . THR A 1 371 ? 19.983 -6.802 -42.361 1.00 82.19 371 THR A C 1
ATOM 2942 O O . THR A 1 371 ? 19.295 -7.046 -41.373 1.00 82.19 371 THR A O 1
ATOM 2945 N N . ALA A 1 372 ? 21.308 -6.989 -42.364 1.00 80.56 372 ALA A N 1
ATOM 2946 C CA . ALA A 1 372 ? 22.045 -7.446 -41.188 1.00 80.56 372 ALA A CA 1
ATOM 2947 C C . ALA A 1 372 ? 22.006 -6.425 -40.034 1.00 80.56 372 ALA A C 1
ATOM 2949 O O . ALA A 1 372 ? 21.818 -6.829 -38.891 1.00 80.56 372 ALA A O 1
ATOM 2950 N N . THR A 1 373 ? 22.110 -5.120 -40.318 1.00 80.69 373 THR A N 1
ATOM 2951 C CA . THR A 1 373 ? 21.964 -4.047 -39.315 1.00 80.69 373 THR A CA 1
ATOM 2952 C C . THR A 1 373 ? 20.558 -4.010 -38.710 1.00 80.69 373 THR A C 1
ATOM 2954 O O . THR A 1 373 ? 20.408 -3.857 -37.503 1.00 80.69 373 THR A O 1
ATOM 2957 N N . MET A 1 374 ? 19.515 -4.174 -39.526 1.00 78.44 374 MET A N 1
ATOM 2958 C CA . MET A 1 374 ? 18.122 -4.191 -39.060 1.00 78.44 374 MET A CA 1
ATOM 2959 C C . MET A 1 374 ? 17.761 -5.473 -38.301 1.00 78.44 374 MET A C 1
ATOM 2961 O O . MET A 1 374 ? 16.860 -5.458 -37.466 1.00 78.44 374 MET A O 1
ATOM 2965 N N . ALA A 1 375 ? 18.463 -6.572 -38.580 1.00 80.06 375 ALA A N 1
ATOM 2966 C CA . ALA A 1 375 ? 18.345 -7.840 -37.868 1.00 80.06 375 ALA A CA 1
ATOM 2967 C C . ALA A 1 375 ? 19.319 -7.963 -36.677 1.00 80.06 375 ALA A C 1
ATOM 2969 O O . ALA A 1 375 ? 19.427 -9.052 -36.104 1.00 80.06 375 ALA A O 1
ATOM 2970 N N . ASP A 1 376 ? 20.038 -6.888 -36.320 1.00 81.44 376 ASP A N 1
ATOM 2971 C CA . ASP A 1 376 ? 20.960 -6.870 -35.182 1.00 81.44 376 ASP A CA 1
ATOM 2972 C C . ASP A 1 376 ? 20.192 -7.148 -33.880 1.00 81.44 376 ASP A C 1
ATOM 2974 O O . ASP A 1 376 ? 19.157 -6.543 -33.593 1.00 81.44 376 ASP A O 1
ATOM 2978 N N . ASP A 1 377 ? 20.687 -8.104 -33.098 1.00 83.75 377 ASP A N 1
ATOM 2979 C CA . ASP A 1 377 ? 20.066 -8.548 -31.852 1.00 83.75 377 ASP A CA 1
ATOM 2980 C C . ASP A 1 377 ? 20.716 -7.790 -30.683 1.00 83.75 377 ASP A C 1
ATOM 2982 O O . ASP A 1 377 ? 21.948 -7.778 -30.597 1.00 83.75 377 ASP A O 1
ATOM 2986 N N . PRO A 1 378 ? 19.947 -7.208 -29.740 1.00 85.94 378 PRO A N 1
ATOM 2987 C CA . PRO A 1 378 ? 20.499 -6.598 -28.529 1.00 85.94 378 PRO A CA 1
ATOM 2988 C C . PRO A 1 378 ? 21.499 -7.494 -27.779 1.00 85.94 378 PRO A C 1
ATOM 2990 O O . PRO A 1 378 ? 22.440 -6.987 -27.167 1.00 85.94 378 PRO A O 1
ATOM 2993 N N . LEU A 1 379 ? 21.354 -8.823 -27.857 1.00 88.50 379 LEU A N 1
ATOM 2994 C CA . LEU A 1 379 ? 22.298 -9.778 -27.267 1.00 88.50 379 LEU A CA 1
ATOM 2995 C C . LEU A 1 379 ? 23.728 -9.675 -27.827 1.00 88.50 379 LEU A C 1
ATOM 2997 O O . LEU A 1 379 ? 24.665 -10.069 -27.139 1.00 88.50 379 LEU A O 1
ATOM 3001 N N . ASN A 1 380 ? 23.936 -9.088 -29.008 1.00 86.06 380 ASN A N 1
ATOM 3002 C CA . ASN A 1 380 ? 25.277 -8.843 -29.548 1.00 86.06 380 ASN A CA 1
ATOM 3003 C C . ASN A 1 380 ? 26.057 -7.785 -28.746 1.00 86.06 380 ASN A C 1
ATOM 3005 O O . ASN A 1 380 ? 27.286 -7.806 -28.739 1.00 86.06 380 ASN A O 1
ATOM 3009 N N . HIS A 1 381 ? 25.360 -6.890 -28.033 1.00 87.81 381 HIS A N 1
ATOM 3010 C CA . HIS A 1 381 ? 25.966 -5.753 -27.319 1.00 87.81 381 HIS A CA 1
ATOM 3011 C C . HIS A 1 381 ? 25.986 -5.932 -25.796 1.00 87.81 381 HIS A C 1
ATOM 3013 O O . HIS A 1 381 ? 26.406 -5.036 -25.069 1.00 87.81 381 HIS A O 1
ATOM 3019 N N . VAL A 1 382 ? 25.532 -7.072 -25.258 1.00 89.94 382 VAL A N 1
ATOM 3020 C CA . VAL A 1 382 ? 25.506 -7.279 -23.792 1.00 89.94 382 VAL A CA 1
ATOM 3021 C C . VAL A 1 382 ? 26.901 -7.478 -23.197 1.00 89.94 382 VAL A C 1
ATOM 3023 O O . VAL A 1 382 ? 27.094 -7.230 -22.006 1.00 89.94 382 VAL A O 1
ATOM 3026 N N . LEU A 1 383 ? 27.889 -7.873 -24.011 1.00 88.12 383 LEU A N 1
ATOM 3027 C CA . LEU A 1 383 ? 29.283 -8.050 -23.584 1.00 88.12 383 LEU A CA 1
ATOM 3028 C C . LEU A 1 383 ? 29.904 -6.766 -23.014 1.00 88.12 383 LEU A C 1
ATOM 3030 O O . LEU A 1 383 ? 30.742 -6.853 -22.114 1.00 88.12 383 LEU A O 1
ATOM 3034 N N . ASP A 1 384 ? 29.422 -5.589 -23.419 1.00 82.81 384 ASP A N 1
ATOM 3035 C CA . ASP A 1 384 ? 29.828 -4.292 -22.857 1.00 82.81 384 ASP A CA 1
ATOM 3036 C C . ASP A 1 384 ? 29.547 -4.194 -21.343 1.00 82.81 384 ASP A C 1
ATOM 3038 O O . ASP A 1 384 ? 30.174 -3.429 -20.603 1.00 82.81 384 ASP A O 1
ATOM 3042 N N . GLY A 1 385 ? 28.608 -5.004 -20.846 1.00 82.06 385 GLY A N 1
ATOM 3043 C CA . GLY A 1 385 ? 28.266 -5.120 -19.434 1.00 82.06 385 GLY A CA 1
ATOM 3044 C C . GLY A 1 385 ? 29.167 -6.049 -18.618 1.00 82.06 385 GLY A C 1
ATOM 3045 O O . GLY A 1 385 ? 29.085 -6.016 -17.389 1.00 82.06 385 GLY A O 1
ATOM 3046 N N . TYR A 1 386 ? 30.043 -6.843 -19.244 1.00 88.81 386 TYR A N 1
ATOM 3047 C CA . TYR A 1 386 ? 30.825 -7.896 -18.578 1.00 88.81 386 TYR A CA 1
ATOM 3048 C C . TYR A 1 386 ? 31.593 -7.389 -17.345 1.00 88.81 386 TYR A C 1
ATOM 3050 O O . TYR A 1 386 ? 31.424 -7.886 -16.227 1.00 88.81 386 TYR A O 1
ATOM 3058 N N . HIS A 1 387 ? 32.382 -6.324 -17.518 1.00 89.06 387 HIS A N 1
ATOM 3059 C CA . HIS A 1 387 ? 33.174 -5.744 -16.430 1.00 89.06 387 HIS A CA 1
ATOM 3060 C C . HIS A 1 387 ? 32.307 -5.174 -15.299 1.00 89.06 387 HIS A C 1
ATOM 3062 O O . HIS A 1 387 ? 32.764 -5.089 -14.159 1.00 89.06 387 HIS A O 1
ATOM 3068 N N . ARG A 1 388 ? 31.051 -4.799 -15.577 1.00 88.88 388 ARG A N 1
ATOM 3069 C CA . ARG A 1 388 ? 30.118 -4.314 -14.551 1.00 88.88 388 ARG A CA 1
ATOM 3070 C C . ARG A 1 388 ? 29.659 -5.455 -13.653 1.00 88.88 388 ARG A C 1
ATOM 3072 O O . ARG A 1 388 ? 29.625 -5.265 -12.437 1.00 88.88 388 ARG A O 1
ATOM 3079 N N . PHE A 1 389 ? 29.349 -6.620 -14.221 1.00 91.19 389 PHE A N 1
ATOM 3080 C CA . PHE A 1 389 ? 28.967 -7.807 -13.454 1.00 91.19 389 PHE A CA 1
ATOM 3081 C C . PHE A 1 389 ? 30.123 -8.347 -12.620 1.00 91.19 389 PHE A C 1
ATOM 3083 O O . PHE A 1 389 ? 29.959 -8.560 -11.419 1.00 91.19 389 PHE A O 1
ATOM 3090 N N . ARG A 1 390 ? 31.322 -8.463 -13.206 1.00 90.50 390 ARG A N 1
ATOM 3091 C CA . ARG A 1 390 ? 32.510 -8.986 -12.510 1.00 90.50 390 ARG A CA 1
ATOM 3092 C C . ARG A 1 390 ? 32.873 -8.232 -11.228 1.00 90.50 390 ARG A C 1
ATOM 3094 O O . ARG A 1 390 ? 33.427 -8.835 -10.317 1.00 90.50 390 ARG A O 1
ATOM 3101 N N . ARG A 1 391 ? 32.515 -6.947 -11.119 1.00 92.62 391 ARG A N 1
ATOM 3102 C CA . ARG A 1 391 ? 32.759 -6.125 -9.920 1.00 92.62 391 ARG A CA 1
ATOM 3103 C C . ARG A 1 391 ? 31.942 -6.527 -8.690 1.00 92.62 391 ARG A C 1
ATOM 3105 O O . ARG A 1 391 ? 32.323 -6.115 -7.603 1.00 92.62 391 ARG A O 1
ATOM 3112 N N . TYR A 1 392 ? 30.820 -7.236 -8.830 1.00 95.38 392 TYR A N 1
ATOM 3113 C CA . TYR A 1 392 ? 29.953 -7.564 -7.683 1.00 95.38 392 TYR A CA 1
ATOM 3114 C C . TYR A 1 392 ? 29.400 -8.992 -7.707 1.00 95.38 392 TYR A C 1
ATOM 3116 O O . TYR A 1 392 ? 29.224 -9.581 -6.643 1.00 95.38 392 TYR A O 1
ATOM 3124 N N . ALA A 1 393 ? 29.151 -9.569 -8.888 1.00 93.81 393 ALA A N 1
ATOM 3125 C CA . ALA A 1 393 ? 28.483 -10.859 -9.028 1.00 93.81 393 ALA A CA 1
ATOM 3126 C C . ALA A 1 393 ? 29.191 -11.997 -8.267 1.00 93.81 393 ALA A C 1
ATOM 3128 O O . ALA A 1 393 ? 28.503 -12.693 -7.527 1.00 93.81 393 ALA A O 1
ATOM 3129 N N . PRO A 1 394 ? 30.533 -12.155 -8.304 1.00 92.12 394 PRO A N 1
ATOM 3130 C CA . PRO A 1 394 ? 31.192 -13.207 -7.525 1.00 92.12 394 PRO A CA 1
ATOM 3131 C C . PRO A 1 394 ? 30.934 -13.091 -6.018 1.00 92.12 394 PRO A C 1
ATOM 3133 O O . PRO A 1 394 ? 30.745 -14.092 -5.335 1.00 92.12 394 PRO A O 1
ATOM 3136 N N . ARG A 1 395 ? 30.895 -11.864 -5.485 1.00 93.94 395 ARG A N 1
ATOM 3137 C CA . ARG A 1 395 ? 30.638 -11.618 -4.062 1.00 93.94 395 ARG A CA 1
ATOM 3138 C C . ARG A 1 395 ? 29.161 -11.830 -3.726 1.00 93.94 395 ARG A C 1
ATOM 3140 O O . ARG A 1 395 ? 28.868 -12.488 -2.739 1.00 93.94 395 ARG A O 1
ATOM 3147 N N . MET A 1 396 ? 28.252 -11.382 -4.592 1.00 95.81 396 MET A N 1
ATOM 3148 C CA . MET A 1 396 ? 26.815 -11.658 -4.494 1.00 95.81 396 MET A CA 1
ATOM 3149 C C . MET A 1 396 ? 26.520 -13.161 -4.430 1.00 95.81 396 MET A C 1
ATOM 3151 O O . MET A 1 396 ? 25.856 -13.608 -3.504 1.00 95.81 396 MET A O 1
ATOM 3155 N N . LEU A 1 397 ? 27.063 -13.951 -5.361 1.00 95.00 397 LEU A N 1
ATOM 3156 C CA . LEU A 1 397 ? 26.830 -15.399 -5.421 1.00 95.00 397 LEU A CA 1
ATOM 3157 C C . LEU A 1 397 ? 27.418 -16.164 -4.226 1.00 95.00 397 LEU A C 1
ATOM 3159 O O . LEU A 1 397 ? 26.981 -17.273 -3.937 1.00 95.00 397 LEU A O 1
ATOM 3163 N N . ARG A 1 398 ? 28.422 -15.602 -3.540 1.00 93.19 398 ARG A N 1
ATOM 3164 C CA . ARG A 1 398 ? 28.970 -16.178 -2.303 1.00 93.19 398 ARG A CA 1
ATOM 3165 C C . ARG A 1 398 ? 28.130 -15.850 -1.073 1.00 93.19 398 ARG A C 1
ATOM 3167 O O . ARG A 1 398 ? 28.003 -16.709 -0.213 1.00 93.19 398 ARG A O 1
ATOM 3174 N N . LEU A 1 399 ? 27.615 -14.623 -0.977 1.00 93.81 399 LEU A N 1
ATOM 3175 C CA . LEU A 1 399 ? 26.881 -14.159 0.205 1.00 93.81 399 LEU A CA 1
ATOM 3176 C C . LEU A 1 399 ? 25.402 -14.572 0.189 1.00 93.81 399 LEU A C 1
ATOM 3178 O O . LEU A 1 399 ? 24.802 -14.700 1.251 1.00 93.81 399 LEU A O 1
ATOM 3182 N N . LEU A 1 400 ? 24.793 -14.769 -0.984 1.00 94.56 400 LEU A N 1
ATOM 3183 C CA . LEU A 1 400 ? 23.397 -15.200 -1.087 1.00 94.56 400 LEU A CA 1
ATOM 3184 C C . LEU A 1 400 ? 23.272 -16.729 -0.972 1.00 94.56 400 LEU A C 1
ATOM 3186 O O . LEU A 1 400 ? 23.891 -17.464 -1.740 1.00 94.56 400 LEU A O 1
ATOM 3190 N N . ASP A 1 401 ? 22.428 -17.201 -0.049 1.00 92.44 401 ASP A N 1
ATOM 3191 C CA . ASP A 1 401 ? 22.061 -18.620 0.071 1.00 92.44 401 ASP A CA 1
ATOM 3192 C C . ASP A 1 401 ? 20.915 -18.949 -0.897 1.00 92.44 401 ASP A C 1
ATOM 3194 O O . ASP A 1 401 ? 19.742 -18.712 -0.597 1.00 92.44 401 ASP A O 1
ATOM 3198 N N . LEU A 1 402 ? 21.288 -19.421 -2.090 1.00 95.31 402 LEU A N 1
ATOM 3199 C CA . LEU A 1 402 ? 20.381 -19.703 -3.202 1.00 95.31 402 LEU A CA 1
ATOM 3200 C C . LEU A 1 402 ? 19.799 -21.117 -3.112 1.00 95.31 402 LEU A C 1
ATOM 3202 O O . LEU A 1 402 ? 20.530 -22.105 -3.011 1.00 95.31 402 LEU A O 1
ATOM 3206 N N . ARG A 1 403 ? 18.480 -21.217 -3.261 1.00 95.44 403 ARG A N 1
ATOM 3207 C CA . ARG A 1 403 ? 17.727 -22.463 -3.437 1.00 95.44 403 ARG A CA 1
ATOM 3208 C C . ARG A 1 403 ? 16.969 -22.410 -4.758 1.00 95.44 403 ARG A C 1
ATOM 3210 O O . ARG A 1 403 ? 16.651 -21.329 -5.242 1.00 95.44 403 ARG A O 1
ATOM 3217 N N . ALA A 1 404 ? 16.708 -23.568 -5.356 1.00 94.81 404 ALA A N 1
ATOM 3218 C CA . ALA A 1 404 ? 16.070 -23.653 -6.664 1.00 94.81 404 ALA A CA 1
ATOM 3219 C C . ALA A 1 404 ? 15.001 -24.744 -6.703 1.00 94.81 404 ALA A C 1
ATOM 3221 O O . ALA A 1 404 ? 15.130 -25.794 -6.067 1.00 94.81 404 ALA A O 1
ATOM 3222 N N . ALA A 1 405 ? 13.962 -24.503 -7.498 1.00 93.31 405 ALA A N 1
ATOM 3223 C CA . ALA A 1 405 ? 12.972 -25.498 -7.866 1.00 93.31 405 ALA A CA 1
ATOM 3224 C C . ALA A 1 405 ? 13.624 -26.560 -8.769 1.00 93.31 405 ALA A C 1
ATOM 3226 O O . ALA A 1 405 ? 14.627 -26.268 -9.428 1.00 93.31 405 ALA A O 1
ATOM 3227 N N . PRO A 1 406 ? 13.040 -27.770 -8.889 1.00 93.31 406 PRO A N 1
ATOM 3228 C CA . PRO A 1 406 ? 13.584 -28.822 -9.750 1.00 93.31 406 PRO A CA 1
ATOM 3229 C C . PRO A 1 406 ? 13.874 -28.364 -11.189 1.00 93.31 406 PRO A C 1
ATOM 3231 O O . PRO A 1 406 ? 14.881 -28.756 -11.770 1.00 93.31 406 PRO A O 1
ATOM 3234 N N . VAL A 1 407 ? 13.036 -27.479 -11.742 1.00 91.50 407 VAL A N 1
ATOM 3235 C CA . VAL A 1 407 ? 13.191 -26.922 -13.098 1.00 91.50 407 VAL A CA 1
ATOM 3236 C C . VAL A 1 407 ? 14.420 -26.012 -13.255 1.00 91.50 407 VAL A C 1
ATOM 3238 O O . VAL A 1 407 ? 14.957 -25.894 -14.353 1.00 91.50 407 VAL A O 1
ATOM 3241 N N . ALA A 1 408 ? 14.894 -25.398 -12.168 1.00 94.44 408 ALA A N 1
ATOM 3242 C CA . ALA A 1 408 ? 16.016 -24.460 -12.159 1.00 94.44 408 ALA A CA 1
ATOM 3243 C C . ALA A 1 408 ? 17.312 -25.056 -11.579 1.00 94.44 408 ALA A C 1
ATOM 3245 O O . ALA A 1 408 ? 18.310 -24.345 -11.465 1.00 94.44 408 ALA A O 1
ATOM 3246 N N . LEU A 1 409 ? 17.348 -26.358 -11.263 1.00 94.94 409 LEU A N 1
ATOM 3247 C CA . LEU A 1 409 ? 18.572 -27.037 -10.816 1.00 94.94 409 LEU A CA 1
ATOM 3248 C C . LEU A 1 409 ? 19.750 -26.872 -11.799 1.00 94.94 409 LEU A C 1
ATOM 3250 O O . LEU A 1 409 ? 20.824 -26.487 -11.334 1.00 94.94 409 LEU A O 1
ATOM 3254 N N . PRO A 1 410 ? 19.580 -27.022 -13.133 1.00 94.62 410 PRO A N 1
ATOM 3255 C CA . PRO A 1 410 ? 20.683 -26.799 -14.073 1.00 94.62 410 PRO A CA 1
ATOM 3256 C C . PRO A 1 410 ? 21.234 -25.365 -14.041 1.00 94.62 410 PRO A C 1
ATOM 3258 O O . PRO A 1 410 ? 22.423 -25.134 -14.262 1.00 94.62 410 PRO A O 1
ATOM 3261 N N . LEU A 1 411 ? 20.378 -24.377 -13.746 1.00 95.31 411 LEU A N 1
ATOM 3262 C CA . LEU A 1 411 ? 20.807 -22.989 -13.572 1.00 95.31 411 LEU A CA 1
ATOM 3263 C C . LEU A 1 411 ? 21.620 -22.831 -12.285 1.00 95.31 411 LEU A C 1
ATOM 3265 O O . LEU A 1 411 ? 22.649 -22.161 -12.295 1.00 95.31 411 LEU A O 1
ATOM 3269 N N . LEU A 1 412 ? 21.187 -23.458 -11.189 1.00 94.38 412 LEU A N 1
ATOM 3270 C CA . LEU A 1 412 ? 21.898 -23.412 -9.913 1.00 94.38 412 LEU A CA 1
ATOM 3271 C C . LEU A 1 412 ? 23.279 -24.085 -9.999 1.00 94.38 412 LEU A C 1
ATOM 3273 O O . LEU A 1 412 ? 24.239 -23.595 -9.400 1.00 94.38 412 LEU A O 1
ATOM 3277 N N . GLU A 1 413 ? 23.409 -25.157 -10.782 1.00 93.38 413 GLU A N 1
ATOM 3278 C CA . GLU A 1 413 ? 24.696 -25.785 -11.103 1.00 93.38 413 GLU A CA 1
ATOM 3279 C C . GLU A 1 413 ? 25.623 -24.810 -11.845 1.00 93.38 413 GLU A C 1
ATOM 3281 O O . GLU A 1 413 ? 26.764 -24.606 -11.423 1.00 93.38 413 GLU A O 1
ATOM 3286 N N . ALA A 1 414 ? 25.126 -24.131 -12.886 1.00 93.44 414 ALA A N 1
ATOM 3287 C CA . ALA A 1 414 ? 25.891 -23.122 -13.625 1.00 93.44 414 ALA A CA 1
ATOM 3288 C C . ALA A 1 414 ? 26.292 -21.925 -12.739 1.00 93.44 414 ALA A C 1
ATOM 3290 O O . ALA A 1 414 ? 27.426 -21.444 -12.794 1.00 93.44 414 ALA A O 1
ATOM 3291 N N . VAL A 1 415 ? 25.393 -21.476 -11.858 1.00 93.94 415 VAL A N 1
ATOM 3292 C CA . VAL A 1 415 ? 25.678 -20.445 -10.847 1.00 93.94 415 VAL A CA 1
ATOM 3293 C C . VAL A 1 415 ? 26.754 -20.9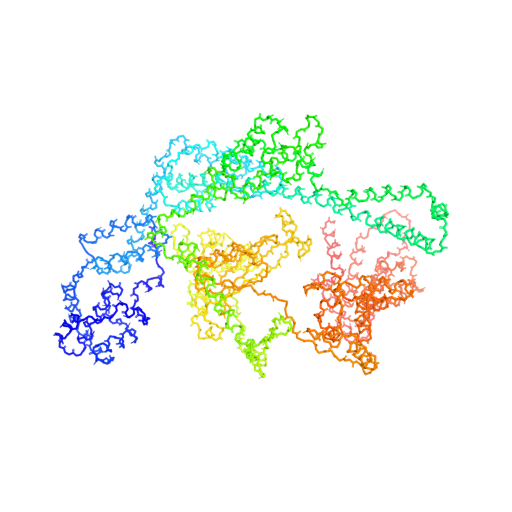13 -9.862 1.00 93.94 415 VAL A C 1
ATOM 3295 O O . VAL A 1 415 ? 27.626 -20.130 -9.481 1.00 93.94 415 VAL A O 1
ATOM 3298 N N . THR A 1 416 ? 26.738 -22.187 -9.467 1.00 91.44 416 THR A N 1
ATOM 3299 C CA . THR A 1 416 ? 27.746 -22.769 -8.571 1.00 91.44 416 THR A CA 1
ATOM 3300 C C . THR A 1 416 ? 29.114 -22.850 -9.246 1.00 91.44 416 THR A C 1
ATOM 3302 O O . THR A 1 416 ? 30.113 -22.471 -8.628 1.00 91.44 416 THR A O 1
ATOM 3305 N N . ALA A 1 417 ? 29.171 -23.255 -10.518 1.00 89.88 417 ALA A N 1
ATOM 3306 C CA . ALA A 1 417 ? 30.395 -23.215 -11.315 1.00 89.88 417 ALA A CA 1
ATOM 3307 C C . ALA A 1 417 ? 30.964 -21.785 -11.358 1.00 89.88 417 ALA A C 1
ATOM 3309 O O . ALA A 1 417 ? 32.095 -21.558 -10.916 1.00 89.88 417 ALA A O 1
ATOM 3310 N N . LEU A 1 418 ? 30.128 -20.800 -11.709 1.00 89.75 418 LEU A N 1
ATOM 3311 C CA . LEU A 1 418 ? 30.504 -19.384 -11.737 1.00 89.75 418 LEU A CA 1
ATOM 3312 C C . LEU A 1 418 ? 31.010 -18.875 -10.375 1.00 89.75 418 LEU A C 1
ATOM 3314 O O . LEU A 1 418 ? 31.998 -18.141 -10.304 1.00 89.75 418 LEU A O 1
ATOM 3318 N N . ARG A 1 419 ? 30.370 -19.289 -9.274 1.00 88.19 419 ARG A N 1
ATOM 3319 C CA . ARG A 1 419 ? 30.766 -18.943 -7.897 1.00 88.19 419 ARG A CA 1
ATOM 3320 C C . ARG A 1 419 ? 32.157 -19.469 -7.535 1.00 88.19 419 ARG A C 1
ATOM 3322 O O . ARG A 1 419 ? 32.894 -18.784 -6.828 1.00 88.19 419 ARG A O 1
ATOM 3329 N N . THR A 1 420 ? 32.508 -20.667 -8.000 1.00 85.12 420 THR A N 1
ATOM 3330 C CA . THR A 1 420 ? 33.815 -21.309 -7.751 1.00 85.12 420 THR A CA 1
ATOM 3331 C C . THR A 1 420 ? 34.915 -20.865 -8.720 1.00 85.12 420 THR A C 1
ATOM 3333 O O . THR A 1 420 ? 36.068 -21.251 -8.553 1.00 85.12 420 THR A O 1
ATOM 3336 N N . GLY A 1 421 ? 34.586 -20.015 -9.700 1.00 78.25 421 GLY A N 1
ATOM 3337 C CA . GLY A 1 421 ? 35.522 -19.562 -10.730 1.00 78.25 421 GLY A CA 1
ATOM 3338 C C . GLY A 1 421 ? 35.726 -20.566 -11.867 1.00 78.25 421 GLY A C 1
ATOM 3339 O O . GLY A 1 421 ? 36.615 -20.362 -12.693 1.00 78.25 421 GLY A O 1
ATOM 3340 N N . LEU A 1 422 ? 34.910 -21.624 -11.923 1.00 76.81 422 LEU A N 1
ATOM 3341 C CA . LEU A 1 422 ? 34.853 -22.546 -13.049 1.00 76.81 422 LEU A CA 1
ATOM 3342 C C . LEU A 1 422 ? 34.018 -21.917 -14.165 1.00 76.81 422 LEU A C 1
ATOM 3344 O O . LEU A 1 422 ? 32.844 -21.596 -13.987 1.00 76.81 422 LEU A O 1
ATOM 3348 N N . ASN A 1 423 ? 34.647 -21.755 -15.323 1.00 71.75 423 ASN A N 1
ATOM 3349 C CA . ASN A 1 423 ? 34.034 -21.187 -16.513 1.00 71.75 423 ASN A CA 1
ATOM 3350 C C . ASN A 1 423 ? 33.802 -22.304 -17.535 1.00 71.75 423 ASN A C 1
ATOM 3352 O O . ASN A 1 423 ? 34.638 -22.526 -18.410 1.00 71.75 423 ASN A O 1
ATOM 3356 N N . ASP A 1 424 ? 32.680 -23.013 -17.407 1.00 73.75 424 ASP A N 1
ATOM 3357 C CA . ASP A 1 424 ? 32.310 -24.084 -18.332 1.00 73.75 424 ASP A CA 1
ATOM 3358 C C . ASP A 1 424 ? 31.235 -23.615 -19.319 1.00 73.75 424 ASP A C 1
ATOM 3360 O O . ASP A 1 424 ? 30.030 -23.726 -19.085 1.00 73.75 424 ASP A O 1
ATOM 3364 N N . ALA A 1 425 ? 31.691 -23.101 -20.463 1.00 73.25 425 ALA A N 1
ATOM 3365 C CA . ALA A 1 425 ? 30.817 -22.659 -21.545 1.00 73.25 425 ALA A CA 1
ATOM 3366 C C . ALA A 1 425 ? 29.973 -23.798 -22.164 1.00 73.25 425 ALA A C 1
ATOM 3368 O O . ALA A 1 425 ? 29.057 -23.511 -22.937 1.00 73.25 425 ALA A O 1
ATOM 3369 N N . ALA A 1 426 ? 30.241 -25.072 -21.837 1.00 74.88 426 ALA A N 1
ATOM 3370 C CA . ALA A 1 426 ? 29.426 -26.202 -22.279 1.00 74.88 426 ALA A CA 1
ATOM 3371 C C . ALA A 1 426 ? 28.128 -26.352 -21.463 1.00 74.88 426 ALA A C 1
ATOM 3373 O O . ALA A 1 426 ? 27.145 -26.902 -21.971 1.00 74.88 426 ALA A O 1
ATOM 3374 N N . MET A 1 427 ? 28.074 -25.821 -20.234 1.00 84.19 427 MET A N 1
ATOM 3375 C CA . MET A 1 427 ? 26.886 -25.872 -19.376 1.00 84.19 427 MET A CA 1
ATOM 3376 C C . MET A 1 427 ? 25.786 -24.945 -19.904 1.00 84.19 427 MET A C 1
ATOM 3378 O O . MET A 1 427 ? 25.700 -23.783 -19.522 1.00 84.19 427 MET A O 1
ATOM 3382 N N . THR A 1 428 ? 24.925 -25.449 -20.785 1.00 88.19 428 THR A N 1
ATOM 3383 C CA . THR A 1 428 ? 23.840 -24.670 -21.421 1.00 88.19 428 THR A CA 1
ATOM 3384 C C . THR A 1 428 ? 22.447 -25.254 -21.185 1.00 88.19 428 THR A C 1
ATOM 3386 O O . THR A 1 428 ? 21.459 -24.697 -21.651 1.00 88.19 428 THR A O 1
ATOM 3389 N N . SER A 1 429 ? 22.342 -26.329 -20.401 1.00 89.25 429 SER A N 1
ATOM 3390 C CA . SER A 1 429 ? 21.089 -27.027 -20.072 1.00 89.25 429 SER A CA 1
ATOM 3391 C C . SER A 1 429 ? 20.064 -26.165 -19.324 1.00 89.25 429 SER A C 1
ATOM 3393 O O . SER A 1 429 ? 18.877 -26.477 -19.345 1.00 89.25 429 SER A O 1
ATOM 3395 N N . PHE A 1 430 ? 20.494 -25.062 -18.701 1.00 91.81 430 PHE A N 1
ATOM 3396 C CA . PHE A 1 430 ? 19.599 -24.082 -18.081 1.00 91.81 430 PHE A CA 1
ATOM 3397 C C . PHE A 1 430 ? 18.833 -23.214 -19.095 1.00 91.81 430 PHE A C 1
ATOM 3399 O O . PHE A 1 430 ? 17.881 -22.522 -18.731 1.00 91.81 430 PHE A O 1
ATOM 3406 N N . LEU A 1 431 ? 19.237 -23.224 -20.367 1.00 91.94 431 LEU A N 1
ATOM 3407 C CA . LEU A 1 431 ? 18.555 -22.512 -21.439 1.00 91.94 431 LEU A CA 1
ATOM 3408 C C . LEU A 1 431 ? 17.415 -23.364 -22.001 1.00 91.94 431 LEU A C 1
ATOM 3410 O O . LEU A 1 431 ? 17.580 -24.544 -22.305 1.00 91.94 431 LEU A O 1
ATOM 3414 N N . ARG A 1 432 ? 16.260 -22.739 -22.253 1.00 87.44 432 ARG A N 1
ATOM 3415 C CA . ARG A 1 432 ? 15.185 -23.391 -23.020 1.00 87.44 432 ARG A CA 1
ATOM 3416 C C . ARG A 1 432 ? 15.687 -23.746 -24.428 1.00 87.44 432 ARG A C 1
ATOM 3418 O O . ARG A 1 432 ? 16.398 -22.925 -25.010 1.00 87.44 432 ARG A O 1
ATOM 3425 N N . PRO A 1 433 ? 15.256 -24.866 -25.039 1.00 84.81 433 PRO A N 1
ATOM 3426 C CA . PRO A 1 433 ? 15.713 -25.272 -26.374 1.00 84.81 433 PRO A CA 1
ATOM 3427 C C . PRO A 1 433 ? 15.580 -24.184 -27.454 1.00 84.81 433 PRO A C 1
ATOM 3429 O O . PRO A 1 433 ? 16.456 -24.035 -28.299 1.00 84.81 433 PRO A O 1
ATOM 3432 N N . SER A 1 434 ? 14.526 -23.365 -27.386 1.00 86.19 434 SER A N 1
ATOM 3433 C CA . SER A 1 434 ? 14.255 -22.248 -28.306 1.00 86.19 434 SER A CA 1
ATOM 3434 C C . SER A 1 434 ? 14.970 -20.933 -27.957 1.00 86.19 434 SER A C 1
ATOM 3436 O O . SER A 1 434 ? 14.724 -19.905 -28.588 1.00 86.19 434 SER A O 1
ATOM 3438 N N . SER A 1 435 ? 15.838 -20.923 -26.943 1.00 87.69 435 SER A N 1
ATOM 3439 C CA . SER A 1 435 ? 16.515 -19.713 -26.477 1.00 87.69 435 SER A CA 1
ATOM 3440 C C . SER A 1 435 ? 17.452 -19.137 -27.540 1.00 87.69 435 SER A C 1
ATOM 3442 O O . SER A 1 435 ? 18.328 -19.835 -28.057 1.00 87.69 435 SER A O 1
ATOM 3444 N N . LYS A 1 436 ? 17.328 -17.827 -27.802 1.00 88.25 436 LYS A N 1
ATOM 3445 C CA . LYS A 1 436 ? 18.213 -17.081 -28.715 1.00 88.25 436 LYS A CA 1
ATOM 3446 C C . LYS A 1 436 ? 19.682 -17.130 -28.275 1.00 88.25 436 LYS A C 1
ATOM 3448 O O . LYS A 1 436 ? 20.571 -17.098 -29.123 1.00 88.25 436 LYS A O 1
ATOM 3453 N N . TRP A 1 437 ? 19.939 -17.285 -26.973 1.00 90.06 437 TRP A N 1
ATOM 3454 C CA . TRP A 1 437 ? 21.284 -17.388 -26.400 1.00 90.06 437 TRP A CA 1
ATOM 3455 C C . TRP A 1 437 ? 22.099 -18.549 -26.981 1.00 90.06 437 TRP A C 1
ATOM 3457 O O . TRP A 1 437 ? 23.308 -18.405 -27.132 1.00 90.06 437 TRP A O 1
ATOM 3467 N N . HIS A 1 438 ? 21.466 -19.658 -27.391 1.00 88.25 438 HIS A N 1
ATOM 3468 C CA . HIS A 1 438 ? 22.175 -20.788 -28.005 1.00 88.25 438 HIS A CA 1
ATOM 3469 C C . HIS A 1 438 ? 22.953 -20.385 -29.261 1.00 88.25 438 HIS A C 1
ATOM 3471 O O . HIS A 1 438 ? 24.093 -20.810 -29.440 1.00 88.25 438 HIS A O 1
ATOM 3477 N N . ARG A 1 439 ? 22.354 -19.557 -30.129 1.00 86.94 439 ARG A N 1
ATOM 3478 C CA . ARG A 1 439 ? 23.012 -19.074 -31.352 1.00 86.94 439 ARG A CA 1
ATOM 3479 C C . ARG A 1 439 ? 24.249 -18.246 -31.010 1.00 86.94 439 ARG A C 1
ATOM 3481 O O . ARG A 1 439 ? 25.298 -18.445 -31.615 1.00 86.94 439 ARG A O 1
ATOM 3488 N N . HIS A 1 440 ? 24.116 -17.350 -30.038 1.00 86.94 440 HIS A N 1
ATOM 3489 C CA . HIS A 1 440 ? 25.169 -16.417 -29.640 1.00 86.94 440 HIS A CA 1
ATOM 3490 C C . HIS A 1 440 ? 26.324 -17.115 -28.915 1.00 86.94 440 HIS A C 1
ATOM 3492 O O . HIS A 1 440 ? 27.483 -16.858 -29.223 1.00 86.94 440 HIS A O 1
ATOM 3498 N N . LEU A 1 441 ? 26.024 -18.069 -28.029 1.00 87.19 441 LEU A N 1
ATOM 3499 C CA . LEU A 1 441 ? 27.038 -18.869 -27.334 1.00 87.19 441 LEU A CA 1
ATOM 3500 C C . LEU A 1 441 ? 27.823 -19.771 -28.297 1.00 87.19 441 LEU A C 1
ATOM 3502 O O . LEU A 1 441 ? 29.038 -19.877 -28.175 1.00 87.19 441 LEU A O 1
ATOM 3506 N N . ARG A 1 442 ? 27.167 -20.365 -29.306 1.00 84.56 442 ARG A N 1
ATOM 3507 C CA . ARG A 1 442 ? 27.851 -21.160 -30.347 1.00 84.56 442 ARG A CA 1
ATOM 3508 C C . ARG A 1 442 ? 28.743 -20.320 -31.263 1.00 84.56 442 ARG A C 1
ATOM 3510 O O . ARG A 1 442 ? 29.712 -20.842 -31.799 1.00 84.56 442 ARG A O 1
ATOM 3517 N N . ALA A 1 443 ? 28.400 -19.048 -31.469 1.00 81.50 443 ALA A N 1
ATOM 3518 C CA . ALA A 1 443 ? 29.183 -18.119 -32.282 1.00 81.50 443 ALA A CA 1
ATOM 3519 C C . ALA A 1 443 ? 30.404 -17.543 -31.536 1.00 81.50 443 ALA A C 1
ATOM 3521 O O . ALA A 1 443 ? 31.230 -16.856 -32.141 1.00 81.50 443 ALA A O 1
ATOM 3522 N N . GLN A 1 444 ? 30.528 -17.801 -30.231 1.00 77.81 444 GLN A N 1
ATOM 3523 C CA . GLN A 1 444 ? 31.621 -17.296 -29.412 1.00 77.81 444 GLN A CA 1
ATOM 3524 C C . GLN A 1 444 ? 32.934 -18.046 -29.700 1.00 77.81 444 GLN A C 1
ATOM 3526 O O . GLN A 1 444 ? 32.945 -19.239 -29.999 1.00 77.81 444 GLN A O 1
ATOM 3531 N N . ARG A 1 445 ? 34.073 -17.344 -29.612 1.00 74.75 445 ARG A N 1
ATOM 3532 C CA . ARG A 1 445 ? 35.398 -17.962 -29.791 1.00 74.75 445 ARG A CA 1
ATOM 3533 C C . ARG A 1 445 ? 35.651 -19.004 -28.699 1.00 74.75 445 ARG A C 1
ATOM 3535 O O . ARG A 1 445 ? 35.393 -18.740 -27.526 1.00 74.75 445 ARG A O 1
ATOM 3542 N N . ALA A 1 446 ? 36.221 -20.147 -29.080 1.00 71.50 446 ALA A N 1
ATOM 3543 C CA . ALA A 1 446 ? 36.610 -21.192 -28.137 1.00 71.50 446 ALA A CA 1
ATOM 3544 C C . ALA A 1 446 ? 37.514 -20.622 -27.024 1.00 71.50 446 ALA A C 1
ATOM 3546 O O . ALA A 1 446 ? 38.505 -19.950 -27.311 1.00 71.50 446 ALA A O 1
ATOM 3547 N N . GLY A 1 447 ? 37.150 -20.870 -25.762 1.00 70.00 447 GLY A N 1
ATOM 3548 C CA . GLY A 1 447 ? 37.870 -20.386 -24.576 1.00 70.00 447 GLY A CA 1
ATOM 3549 C C . GLY A 1 447 ? 37.414 -19.028 -24.019 1.00 70.00 447 GLY A C 1
ATOM 3550 O O . GLY A 1 447 ? 37.843 -18.655 -22.929 1.00 70.00 447 GLY A O 1
ATOM 3551 N N . ASP A 1 448 ? 36.527 -18.294 -24.699 1.00 81.81 448 ASP A N 1
ATOM 3552 C CA . ASP A 1 448 ? 35.909 -17.083 -24.146 1.00 81.81 448 ASP A CA 1
ATOM 3553 C C . ASP A 1 448 ? 34.598 -17.444 -23.431 1.00 81.81 448 ASP A C 1
ATOM 3555 O O . ASP A 1 448 ? 33.613 -17.777 -24.074 1.00 81.81 448 ASP A O 1
ATOM 3559 N N . ALA A 1 449 ? 34.561 -17.369 -22.099 1.00 85.00 449 ALA A N 1
ATOM 3560 C CA . ALA A 1 449 ? 33.364 -17.686 -21.308 1.00 85.00 449 ALA A CA 1
ATOM 3561 C C . ALA A 1 449 ? 32.519 -16.453 -20.939 1.00 85.00 449 ALA A C 1
ATOM 3563 O O . ALA A 1 449 ? 31.502 -16.577 -20.261 1.00 85.00 449 ALA A O 1
ATOM 3564 N N . ARG A 1 450 ? 32.899 -15.244 -21.378 1.00 89.31 450 ARG A N 1
ATOM 3565 C CA . ARG A 1 450 ? 32.280 -13.993 -20.897 1.00 89.31 450 ARG A CA 1
ATOM 3566 C C . ARG A 1 450 ? 30.785 -13.904 -21.188 1.00 89.31 450 ARG A C 1
ATOM 3568 O O . ARG A 1 450 ? 30.023 -13.471 -20.326 1.00 89.31 450 ARG A O 1
ATOM 3575 N N . LEU A 1 451 ? 30.359 -14.307 -22.385 1.00 89.44 451 LEU A N 1
ATOM 3576 C CA . LEU A 1 451 ? 28.945 -14.301 -22.756 1.00 89.44 451 LEU A CA 1
ATOM 3577 C C . LEU A 1 451 ? 28.147 -15.343 -21.964 1.00 89.44 451 LEU A C 1
ATOM 3579 O O . LEU A 1 451 ? 27.020 -15.057 -21.570 1.00 89.44 451 LEU A O 1
ATOM 3583 N N . TRP A 1 452 ? 28.737 -16.509 -21.684 1.00 91.50 452 TRP A N 1
ATOM 3584 C CA . TRP A 1 452 ? 28.132 -17.533 -20.830 1.00 91.50 452 TRP A CA 1
ATOM 3585 C C . TRP A 1 452 ? 27.888 -17.011 -19.409 1.00 91.50 452 TRP A C 1
ATOM 3587 O O . TRP A 1 452 ? 26.778 -17.139 -18.899 1.00 91.50 452 TRP A O 1
ATOM 3597 N N . GLU A 1 453 ? 28.861 -16.321 -18.804 1.00 91.69 453 GLU A N 1
ATOM 3598 C CA . GLU A 1 453 ? 28.688 -15.717 -17.473 1.00 91.69 453 GLU A CA 1
ATOM 3599 C C . GLU A 1 453 ? 27.539 -14.701 -17.446 1.00 91.69 453 GLU A C 1
ATOM 3601 O O . GLU A 1 453 ? 26.737 -14.669 -16.511 1.00 91.69 453 GLU A O 1
ATOM 3606 N N . ILE A 1 454 ? 27.433 -13.875 -18.492 1.00 93.00 454 ILE A N 1
ATOM 3607 C CA . ILE A 1 454 ? 26.328 -12.923 -18.636 1.00 93.00 454 ILE A CA 1
ATOM 3608 C C . ILE A 1 454 ? 25.002 -13.670 -18.800 1.00 93.00 454 ILE A C 1
ATOM 3610 O O . ILE A 1 454 ? 24.028 -13.297 -18.151 1.00 93.00 454 ILE A O 1
ATOM 3614 N N . ALA A 1 455 ? 24.958 -14.735 -19.604 1.00 93.12 455 ALA A N 1
ATOM 3615 C CA . ALA A 1 455 ? 23.758 -15.545 -19.788 1.00 93.12 455 ALA A CA 1
ATOM 3616 C C . ALA A 1 455 ? 23.266 -16.130 -18.454 1.00 93.12 455 ALA A C 1
ATOM 3618 O O . ALA A 1 455 ? 22.091 -15.980 -18.123 1.00 93.12 455 ALA A O 1
ATOM 3619 N N . VAL A 1 456 ? 24.161 -16.712 -17.647 1.00 94.25 456 VAL A N 1
ATOM 3620 C CA . VAL A 1 456 ? 23.829 -17.240 -16.310 1.00 94.25 456 VAL A CA 1
ATOM 3621 C C . VAL A 1 456 ? 23.207 -16.153 -15.430 1.00 94.25 456 VAL A C 1
ATOM 3623 O O . VAL A 1 456 ? 22.175 -16.381 -14.805 1.00 94.25 456 VAL A O 1
ATOM 3626 N N . LEU A 1 457 ? 23.777 -14.946 -15.417 1.00 95.06 457 LEU A N 1
ATOM 3627 C CA . LEU A 1 457 ? 23.268 -13.824 -14.622 1.00 95.06 457 LEU A CA 1
ATOM 3628 C C . LEU A 1 457 ? 21.914 -13.286 -15.121 1.00 95.06 457 LEU A C 1
ATOM 3630 O O . LEU A 1 457 ? 21.046 -12.962 -14.314 1.00 95.06 457 LEU A O 1
ATOM 3634 N N . PHE A 1 458 ? 21.690 -13.231 -16.437 1.00 95.12 458 PHE A N 1
ATOM 3635 C CA . PHE A 1 458 ? 20.380 -12.881 -17.004 1.00 95.12 458 PHE A CA 1
ATOM 3636 C C . PHE A 1 458 ? 19.307 -13.900 -16.614 1.00 95.12 458 PHE A C 1
ATOM 3638 O O . PHE A 1 458 ? 18.207 -13.521 -16.217 1.00 95.12 458 PHE A O 1
ATOM 3645 N N . HIS A 1 459 ? 19.637 -15.188 -16.686 1.00 95.44 459 HIS A N 1
ATOM 3646 C CA . HIS A 1 459 ? 18.709 -16.251 -16.322 1.00 95.44 459 HIS A CA 1
ATOM 3647 C C . HIS A 1 459 ? 18.491 -16.350 -14.808 1.00 95.44 459 HIS A C 1
ATOM 3649 O O . HIS A 1 459 ? 17.377 -16.648 -14.387 1.00 95.44 459 HIS A O 1
ATOM 3655 N N . LEU A 1 460 ? 19.488 -16.011 -13.984 1.00 96.12 460 LEU A N 1
ATOM 3656 C CA . LEU A 1 460 ? 19.327 -15.894 -12.532 1.00 96.12 460 LEU A CA 1
ATOM 3657 C C . LEU A 1 460 ? 18.321 -14.796 -12.160 1.00 96.12 460 LEU A C 1
ATOM 3659 O O . LEU A 1 460 ? 17.447 -15.029 -11.328 1.00 96.12 460 LEU A O 1
ATOM 3663 N N . ARG A 1 461 ? 18.385 -13.627 -12.811 1.00 94.38 461 ARG A N 1
ATOM 3664 C CA . ARG A 1 461 ? 17.361 -12.577 -12.668 1.00 94.38 461 ARG A CA 1
ATOM 3665 C C . ARG A 1 461 ? 15.960 -13.108 -12.982 1.00 94.38 461 ARG A C 1
ATOM 3667 O O . ARG A 1 461 ? 15.029 -12.870 -12.216 1.00 94.38 461 ARG A O 1
ATOM 3674 N N . ASP A 1 462 ? 15.802 -13.799 -14.107 1.00 93.62 462 ASP A N 1
ATOM 3675 C CA . ASP A 1 462 ? 14.494 -14.305 -14.542 1.00 93.62 462 ASP A CA 1
ATOM 3676 C C . ASP A 1 462 ? 13.967 -15.407 -13.606 1.00 93.62 462 ASP A C 1
ATOM 3678 O O . ASP A 1 462 ? 12.766 -15.463 -13.328 1.00 93.62 462 ASP A O 1
ATOM 3682 N N . ALA A 1 463 ? 14.860 -16.228 -13.049 1.00 94.88 463 ALA A N 1
ATOM 3683 C CA . ALA A 1 463 ? 14.525 -17.242 -12.053 1.00 94.88 463 ALA A CA 1
ATOM 3684 C C . ALA A 1 463 ? 14.078 -16.631 -10.711 1.00 94.88 463 ALA A C 1
ATOM 3686 O O . ALA A 1 463 ? 13.118 -17.109 -10.113 1.00 94.88 463 ALA A O 1
ATOM 3687 N N . PHE A 1 464 ? 14.693 -15.528 -10.266 1.00 94.56 464 PHE A N 1
ATOM 3688 C CA . PHE A 1 464 ? 14.201 -14.784 -9.098 1.00 94.56 464 PHE A CA 1
ATOM 3689 C C . PHE A 1 464 ? 12.832 -14.144 -9.341 1.00 94.56 464 PHE A C 1
ATOM 3691 O O . PHE A 1 464 ? 11.978 -14.163 -8.460 1.00 94.56 464 PHE A O 1
ATOM 3698 N N . ARG A 1 465 ? 12.599 -13.580 -10.535 1.00 89.56 465 ARG A N 1
ATOM 3699 C CA . ARG A 1 465 ? 11.307 -12.963 -10.892 1.00 89.56 465 ARG A CA 1
ATOM 3700 C C . ARG A 1 465 ? 10.158 -13.970 -10.949 1.00 89.56 465 ARG A C 1
ATOM 3702 O O . ARG A 1 465 ? 9.026 -13.601 -10.663 1.00 89.56 465 ARG A O 1
ATOM 3709 N N . SER A 1 466 ? 10.445 -15.203 -11.355 1.00 89.12 466 SER A N 1
ATOM 3710 C CA . SER A 1 466 ? 9.463 -16.292 -11.444 1.00 89.12 466 SER A CA 1
ATOM 3711 C C . SER A 1 466 ? 9.272 -17.054 -10.130 1.00 89.12 466 SER A C 1
ATOM 3713 O O . SER A 1 466 ? 8.283 -17.765 -9.993 1.00 89.12 466 SER A O 1
ATOM 3715 N N . GLY A 1 467 ? 10.189 -16.906 -9.167 1.00 90.50 467 GLY A N 1
ATOM 3716 C CA . GLY A 1 467 ? 10.213 -17.710 -7.943 1.00 90.50 467 GLY A CA 1
ATOM 3717 C C . GLY A 1 467 ? 10.808 -19.112 -8.132 1.00 90.50 467 GLY A C 1
ATOM 3718 O O . GLY A 1 467 ? 10.790 -19.907 -7.197 1.00 90.50 467 GLY A O 1
ATOM 3719 N N . ASP A 1 468 ? 11.365 -19.418 -9.310 1.00 93.44 468 ASP A N 1
ATOM 3720 C CA . ASP A 1 468 ? 12.067 -20.680 -9.582 1.00 93.44 468 ASP A CA 1
ATOM 3721 C C . ASP A 1 468 ? 13.393 -20.781 -8.807 1.00 93.44 468 ASP A C 1
ATOM 3723 O O . ASP A 1 468 ? 13.870 -21.880 -8.522 1.00 93.44 468 ASP A O 1
ATOM 3727 N N . VAL A 1 469 ? 13.985 -19.635 -8.457 1.00 95.44 469 VAL A N 1
ATOM 3728 C CA . VAL A 1 469 ? 15.108 -19.507 -7.519 1.00 95.44 469 VAL A CA 1
ATOM 3729 C C . VAL A 1 469 ? 14.701 -18.547 -6.409 1.00 95.44 469 VAL A C 1
ATOM 3731 O O . VAL A 1 469 ? 14.159 -17.475 -6.673 1.00 95.44 469 VAL A O 1
ATOM 3734 N N . TRP A 1 470 ? 14.996 -18.920 -5.169 1.00 95.50 470 TRP A N 1
ATOM 3735 C CA . TRP A 1 470 ? 14.686 -18.133 -3.980 1.00 95.50 470 TRP A CA 1
ATOM 3736 C C . TRP A 1 470 ? 15.847 -18.148 -2.987 1.00 95.50 470 TRP A C 1
ATOM 3738 O O . TRP A 1 470 ? 16.816 -18.899 -3.117 1.00 95.50 470 TRP A O 1
ATOM 3748 N N . LEU A 1 471 ? 15.747 -17.288 -1.984 1.00 94.44 471 LEU A N 1
ATOM 3749 C CA . LEU A 1 471 ? 16.684 -17.170 -0.881 1.00 94.44 471 LEU A CA 1
ATOM 3750 C C . LEU A 1 471 ? 16.096 -17.824 0.370 1.00 94.44 471 LEU A C 1
ATOM 3752 O O . LEU A 1 471 ? 14.916 -17.650 0.673 1.00 94.44 471 LEU A O 1
ATOM 3756 N N . THR A 1 472 ? 16.924 -18.524 1.147 1.00 87.00 472 THR A N 1
ATOM 3757 C CA . THR A 1 472 ? 16.479 -19.161 2.402 1.00 87.00 472 THR A CA 1
ATOM 3758 C C . THR A 1 472 ? 15.989 -18.138 3.438 1.00 87.00 472 THR A C 1
ATOM 3760 O O . THR A 1 472 ? 15.012 -18.381 4.141 1.00 87.00 472 THR A O 1
ATOM 3763 N N . ARG A 1 473 ? 16.656 -16.977 3.533 1.00 81.88 473 ARG A N 1
ATOM 3764 C CA . ARG A 1 473 ? 16.335 -15.887 4.473 1.00 81.88 473 ARG A CA 1
ATOM 3765 C C . ARG A 1 473 ? 16.005 -14.608 3.701 1.00 81.88 473 ARG A C 1
ATOM 3767 O O . ARG A 1 473 ? 16.866 -13.757 3.503 1.00 81.88 473 ARG A O 1
ATOM 3774 N N . SER A 1 474 ? 14.767 -14.499 3.232 1.00 88.31 474 SER A N 1
ATOM 3775 C CA . SER A 1 474 ? 14.275 -13.377 2.424 1.00 88.31 474 SER A CA 1
ATOM 3776 C C . SER A 1 474 ? 12.793 -13.135 2.673 1.00 88.31 474 SER A C 1
ATOM 3778 O O . SER A 1 474 ? 12.074 -14.046 3.085 1.00 88.31 474 SER A O 1
ATOM 3780 N N . ARG A 1 475 ? 12.339 -11.902 2.422 1.00 80.88 475 ARG A N 1
ATOM 3781 C CA . ARG A 1 475 ? 10.916 -11.560 2.462 1.00 80.88 475 ARG A CA 1
ATOM 3782 C C . ARG A 1 475 ? 10.292 -11.593 1.075 1.00 80.88 475 ARG A C 1
ATOM 3784 O O . ARG A 1 475 ? 9.235 -12.186 0.902 1.00 80.88 475 ARG A O 1
ATOM 3791 N N . ARG A 1 476 ? 10.926 -10.935 0.101 1.00 87.12 476 ARG A N 1
ATOM 3792 C CA . ARG A 1 476 ? 10.379 -10.770 -1.254 1.00 87.12 476 ARG A CA 1
ATOM 3793 C C . ARG A 1 476 ? 10.724 -11.927 -2.185 1.00 87.12 476 ARG A C 1
ATOM 3795 O O . ARG A 1 476 ? 9.896 -12.316 -2.997 1.00 87.12 476 ARG A O 1
ATOM 3802 N N . TYR A 1 477 ? 11.937 -12.450 -2.072 1.00 91.75 477 TYR A N 1
ATOM 3803 C CA . TYR A 1 477 ? 12.473 -13.532 -2.896 1.00 91.75 477 TYR A CA 1
ATOM 3804 C C . TYR A 1 477 ? 12.663 -14.813 -2.068 1.00 91.75 477 TYR A C 1
ATOM 3806 O O . TYR A 1 477 ? 13.616 -15.551 -2.297 1.00 91.75 477 TYR A O 1
ATOM 3814 N N . GLY A 1 478 ? 11.809 -15.044 -1.062 1.00 90.62 478 GLY A N 1
ATOM 3815 C CA . GLY A 1 478 ? 11.788 -16.265 -0.251 1.00 90.62 478 GLY A CA 1
ATOM 3816 C C . GLY A 1 478 ? 10.970 -17.388 -0.897 1.00 90.62 478 GLY A C 1
ATOM 3817 O O . GLY A 1 478 ? 10.356 -17.191 -1.945 1.00 90.62 478 GLY A O 1
ATOM 3818 N N . ASP A 1 479 ? 10.937 -18.570 -0.271 1.00 88.81 479 ASP A N 1
ATOM 3819 C CA . ASP A 1 479 ? 10.073 -19.666 -0.738 1.00 88.81 479 ASP A CA 1
ATOM 3820 C C . ASP A 1 479 ? 8.597 -19.273 -0.578 1.00 88.81 479 ASP A C 1
ATOM 3822 O O . ASP A 1 479 ? 8.082 -19.158 0.540 1.00 88.81 479 ASP A O 1
ATOM 3826 N N . LEU A 1 480 ? 7.907 -19.099 -1.707 1.00 80.94 480 LEU A N 1
ATOM 3827 C CA . LEU A 1 480 ? 6.492 -18.736 -1.761 1.00 80.94 480 LEU A CA 1
ATOM 3828 C C . LEU A 1 480 ? 5.606 -19.712 -0.979 1.00 80.94 480 LEU A C 1
ATOM 3830 O O . LEU A 1 480 ? 4.579 -19.299 -0.448 1.00 80.94 480 LEU A O 1
ATOM 3834 N N . LYS A 1 481 ? 5.999 -20.985 -0.841 1.00 80.88 481 LYS A N 1
ATOM 3835 C CA . LYS A 1 481 ? 5.219 -21.989 -0.098 1.00 80.88 481 LYS A CA 1
ATOM 3836 C C . LYS A 1 481 ? 5.044 -21.626 1.371 1.00 80.88 481 LYS A C 1
ATOM 3838 O O . LYS A 1 481 ? 4.008 -21.945 1.942 1.00 80.88 481 LYS A O 1
ATOM 3843 N N . HIS A 1 482 ? 6.017 -20.938 1.972 1.00 77.50 482 HIS A N 1
ATOM 3844 C CA . HIS A 1 482 ? 5.918 -20.482 3.360 1.00 77.50 482 HIS A CA 1
ATOM 3845 C C . HIS A 1 482 ? 4.940 -19.313 3.538 1.00 77.50 482 HIS A C 1
ATOM 3847 O O . HIS A 1 482 ? 4.499 -19.060 4.656 1.00 77.50 482 HIS A O 1
ATOM 3853 N N . ALA A 1 483 ? 4.593 -18.609 2.457 1.00 71.19 483 ALA A N 1
ATOM 3854 C CA . ALA A 1 483 ? 3.600 -17.538 2.471 1.00 71.19 483 ALA A CA 1
ATOM 3855 C C . ALA A 1 483 ? 2.166 -18.042 2.218 1.00 71.19 483 ALA A C 1
ATOM 3857 O O . ALA A 1 483 ? 1.211 -17.293 2.423 1.00 71.19 483 ALA A O 1
ATOM 3858 N N . LEU A 1 484 ? 1.997 -19.292 1.772 1.00 78.00 484 LEU A N 1
ATOM 3859 C CA . LEU A 1 484 ? 0.692 -19.872 1.462 1.00 78.00 484 LEU A CA 1
ATOM 3860 C C . LEU A 1 484 ? 0.068 -20.554 2.684 1.00 78.00 484 LEU A C 1
ATOM 3862 O O . LEU A 1 484 ? 0.744 -21.169 3.507 1.00 78.00 484 LEU A O 1
ATOM 3866 N N . VAL A 1 485 ? -1.261 -20.487 2.773 1.00 72.50 485 VAL A N 1
ATOM 3867 C CA . VAL A 1 485 ? -2.030 -21.226 3.781 1.00 72.50 485 VAL A CA 1
ATOM 3868 C C . VAL A 1 485 ? -2.019 -22.722 3.426 1.00 72.50 485 VAL A C 1
ATOM 3870 O O . VAL A 1 485 ? -2.245 -23.060 2.260 1.00 72.50 485 VAL A O 1
ATOM 3873 N N . PRO A 1 486 ? -1.798 -23.639 4.390 1.00 75.12 486 PRO A N 1
ATOM 3874 C CA . PRO A 1 486 ? -1.872 -25.073 4.129 1.00 75.12 486 PRO A CA 1
ATOM 3875 C C . PRO A 1 486 ? -3.235 -25.477 3.553 1.00 75.12 486 PRO A C 1
ATOM 3877 O O . PRO A 1 486 ? -4.275 -25.064 4.066 1.00 75.12 486 PRO A O 1
ATOM 3880 N N . ALA A 1 487 ? -3.244 -26.344 2.536 1.00 73.50 487 ALA A N 1
ATOM 3881 C CA . ALA A 1 487 ? -4.474 -26.763 1.853 1.00 73.50 487 ALA A CA 1
ATOM 3882 C C . ALA A 1 487 ? -5.527 -27.360 2.809 1.00 73.50 487 ALA A C 1
ATOM 3884 O O . ALA A 1 487 ? -6.725 -27.140 2.638 1.00 73.50 487 ALA A O 1
ATOM 3885 N N . GLN A 1 488 ? -5.082 -28.061 3.855 1.00 74.62 488 GLN A N 1
ATOM 3886 C CA . GLN A 1 488 ? -5.963 -28.638 4.869 1.00 74.62 488 GLN A CA 1
ATOM 3887 C C . GLN A 1 488 ? -6.719 -27.567 5.675 1.00 74.62 488 GLN A C 1
ATOM 3889 O O . GLN A 1 488 ? -7.915 -27.707 5.914 1.00 74.62 488 GLN A O 1
ATOM 3894 N N . ALA A 1 489 ? -6.064 -26.449 6.006 1.00 72.38 489 ALA A N 1
ATOM 3895 C CA . ALA A 1 489 ? -6.700 -25.344 6.723 1.00 72.38 489 ALA A CA 1
ATOM 3896 C C . ALA A 1 489 ? -7.775 -24.640 5.873 1.00 72.38 489 ALA A C 1
ATOM 3898 O O . ALA A 1 489 ? -8.759 -24.133 6.411 1.00 72.38 489 ALA A O 1
ATOM 3899 N N . ILE A 1 490 ? -7.625 -24.647 4.543 1.00 70.50 490 ILE A N 1
ATOM 3900 C CA . ILE A 1 490 ? -8.638 -24.119 3.618 1.00 70.50 490 ILE A CA 1
ATOM 3901 C C . ILE A 1 490 ? -9.884 -25.014 3.629 1.00 70.50 490 ILE A C 1
ATOM 3903 O O . ILE A 1 490 ? -10.996 -24.497 3.704 1.00 70.50 490 ILE A O 1
ATOM 3907 N N . ALA A 1 491 ? -9.711 -26.339 3.612 1.00 67.94 491 ALA A N 1
ATOM 3908 C CA . ALA A 1 491 ? -10.823 -27.290 3.629 1.00 67.94 491 ALA A CA 1
ATOM 3909 C C . ALA A 1 491 ? -11.628 -27.257 4.943 1.00 67.94 491 ALA A C 1
ATOM 3911 O O . ALA A 1 491 ? -12.844 -27.440 4.923 1.00 67.94 491 ALA A O 1
ATOM 3912 N N . GLU A 1 492 ? -10.962 -27.009 6.073 1.00 66.25 492 GLU A N 1
ATOM 3913 C CA . GLU A 1 492 ? -11.581 -27.009 7.406 1.00 66.25 492 GLU A CA 1
ATOM 3914 C C . GLU A 1 492 ? -12.202 -25.651 7.795 1.00 66.25 492 GLU A C 1
ATOM 3916 O O . GLU A 1 492 ? -13.129 -25.616 8.605 1.00 66.25 492 GLU A O 1
ATOM 3921 N N . GLY A 1 493 ? -11.728 -24.534 7.223 1.00 57.00 493 GLY A N 1
ATOM 3922 C CA . GLY A 1 493 ? -12.104 -23.185 7.676 1.00 57.00 493 GLY A CA 1
ATOM 3923 C C . GLY A 1 493 ? -12.485 -22.160 6.601 1.00 57.00 493 GLY A C 1
ATOM 3924 O O . GLY A 1 493 ? -13.003 -21.099 6.950 1.00 57.00 493 GLY A O 1
ATOM 3925 N N . GLY A 1 494 ? -12.253 -22.422 5.310 1.00 57.22 494 GLY A N 1
ATOM 3926 C CA 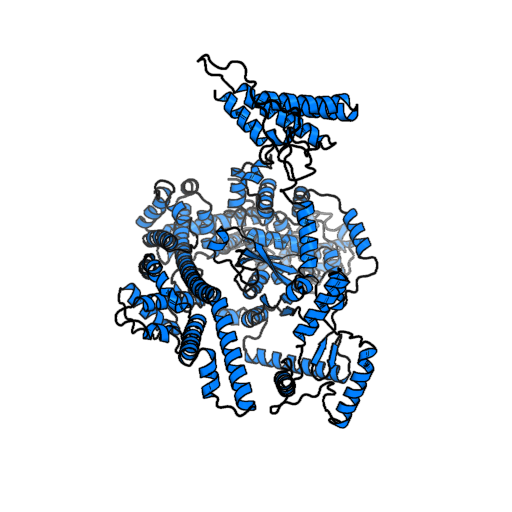. GLY A 1 494 ? -12.422 -21.432 4.241 1.00 57.22 494 GLY A CA 1
ATOM 3927 C C . GLY A 1 494 ? -13.651 -21.669 3.362 1.00 57.22 494 GLY A C 1
ATOM 3928 O O . GLY A 1 494 ? -13.697 -22.626 2.595 1.00 57.22 494 GLY A O 1
ATOM 3929 N N . ARG A 1 495 ? -14.625 -20.749 3.374 1.00 60.03 495 ARG A N 1
ATOM 3930 C CA . ARG A 1 495 ? -15.593 -20.627 2.267 1.00 60.03 495 ARG A CA 1
ATOM 3931 C C . ARG A 1 495 ? -14.974 -19.742 1.184 1.00 60.03 495 ARG A C 1
ATOM 3933 O O . ARG A 1 495 ? -15.043 -18.521 1.288 1.00 60.03 495 ARG A O 1
ATOM 3940 N N . LEU A 1 496 ? -14.342 -20.345 0.177 1.00 65.75 496 LEU A N 1
ATOM 3941 C CA . LEU A 1 496 ? -13.973 -19.626 -1.048 1.00 65.75 496 LEU A CA 1
ATOM 3942 C C . LEU A 1 496 ? -15.243 -19.161 -1.779 1.00 65.75 496 LEU A C 1
ATOM 3944 O O . LEU A 1 496 ? -16.298 -19.785 -1.655 1.00 65.75 496 LEU A O 1
ATOM 3948 N N . ALA A 1 497 ? -15.144 -18.085 -2.565 1.00 74.62 497 ALA A N 1
ATOM 3949 C CA . ALA A 1 497 ? -16.264 -17.623 -3.392 1.00 74.62 497 ALA A CA 1
ATOM 3950 C C . ALA A 1 497 ? -16.552 -18.559 -4.583 1.00 74.62 497 ALA A C 1
ATOM 3952 O O . ALA A 1 497 ? -17.608 -18.464 -5.210 1.00 74.62 497 ALA A O 1
ATOM 3953 N N . VAL A 1 498 ? -15.617 -19.465 -4.883 1.00 75.69 498 VAL A N 1
ATOM 3954 C CA . VAL A 1 498 ? -15.709 -20.484 -5.931 1.00 75.69 498 VAL A CA 1
ATOM 3955 C C . VAL A 1 498 ? -15.578 -21.891 -5.334 1.00 75.69 498 VAL A C 1
ATOM 3957 O O . VAL A 1 498 ? -14.984 -22.043 -4.262 1.00 75.69 498 VAL A O 1
ATOM 3960 N N . PRO A 1 499 ? -16.100 -22.933 -6.006 1.00 79.88 499 PRO A N 1
ATOM 3961 C CA . PRO A 1 499 ? -15.895 -24.317 -5.588 1.00 79.88 499 PRO A CA 1
ATOM 3962 C C . PRO A 1 499 ? -14.408 -24.682 -5.494 1.00 79.88 499 PRO A C 1
ATOM 3964 O O . PRO A 1 499 ? -13.593 -24.219 -6.290 1.00 79.88 499 PRO A O 1
ATOM 3967 N N . LEU A 1 500 ? -14.059 -25.566 -4.553 1.00 78.81 500 LEU A N 1
ATOM 3968 C CA . LEU A 1 500 ? -12.690 -26.087 -4.414 1.00 78.81 500 LEU A CA 1
ATOM 3969 C C . LEU A 1 500 ? -12.271 -26.972 -5.599 1.00 78.81 500 LEU A C 1
ATOM 3971 O O . LEU A 1 500 ? -11.080 -27.105 -5.869 1.00 78.81 500 LEU A O 1
ATOM 3975 N N . ARG A 1 501 ? -13.239 -27.590 -6.288 1.00 83.19 501 ARG A N 1
ATOM 3976 C CA . ARG A 1 501 ? -13.005 -28.450 -7.452 1.00 83.19 501 ARG A CA 1
ATOM 3977 C C . ARG A 1 501 ? -13.139 -27.647 -8.751 1.00 83.19 501 ARG A C 1
ATOM 3979 O O . ARG A 1 501 ? -14.230 -27.134 -9.022 1.00 83.19 501 ARG A O 1
ATOM 3986 N N . PRO A 1 502 ? -12.079 -27.546 -9.573 1.00 83.81 502 PRO A N 1
ATOM 3987 C CA . PRO A 1 502 ? -12.114 -26.794 -10.827 1.00 83.81 502 PRO A CA 1
ATOM 3988 C C . PRO A 1 502 ? -13.194 -27.267 -11.807 1.00 83.81 502 PRO A C 1
ATOM 3990 O O . PRO A 1 502 ? -13.750 -26.458 -12.543 1.00 83.81 502 PRO A O 1
ATOM 3993 N N . GLU A 1 503 ? -13.521 -28.557 -11.815 1.00 89.56 503 GLU A N 1
ATOM 3994 C CA . GLU A 1 503 ? -14.493 -29.146 -12.740 1.00 89.56 503 GLU A CA 1
ATOM 3995 C C . GLU A 1 503 ? -15.919 -28.670 -12.440 1.00 89.56 503 GLU A C 1
ATOM 3997 O O . GLU A 1 503 ? -16.657 -28.317 -13.358 1.00 89.56 503 GLU A O 1
ATOM 4002 N N . GLU A 1 504 ? -16.286 -28.595 -11.155 1.00 88.56 504 GLU A N 1
ATOM 4003 C CA . GLU A 1 504 ? -17.570 -28.038 -10.706 1.00 88.56 504 GLU A CA 1
ATOM 4004 C C . GLU A 1 504 ? -17.682 -26.566 -11.110 1.00 88.56 504 GLU A C 1
ATOM 4006 O O . GLU A 1 504 ? -18.735 -26.097 -11.551 1.00 88.56 504 GLU A O 1
ATOM 4011 N N . TRP A 1 505 ? -16.562 -25.848 -11.001 1.00 83.50 505 TRP A N 1
ATOM 4012 C CA . TRP A 1 505 ? -16.491 -24.444 -11.348 1.00 83.50 505 TRP A CA 1
ATOM 4013 C C . TRP A 1 505 ? -16.680 -24.225 -12.864 1.00 83.50 505 TRP A C 1
ATOM 4015 O O . TRP A 1 505 ? -17.552 -23.466 -13.297 1.00 83.50 505 TRP A O 1
ATOM 4025 N N . LEU A 1 506 ? -15.928 -24.955 -13.690 1.00 85.88 506 LEU A N 1
ATOM 4026 C CA . LEU A 1 506 ? -16.026 -24.895 -15.151 1.00 85.88 506 LEU A CA 1
ATOM 4027 C C . LEU A 1 506 ? -17.413 -25.304 -15.662 1.00 85.88 506 LEU A C 1
ATOM 4029 O O . LEU A 1 506 ? -17.936 -24.643 -16.560 1.00 85.88 506 LEU A O 1
ATOM 4033 N N . ALA A 1 507 ? -18.028 -26.337 -15.080 1.00 88.56 507 ALA A N 1
ATOM 4034 C CA . ALA A 1 507 ? -19.360 -26.798 -15.466 1.00 88.56 507 ALA A CA 1
ATOM 4035 C C . ALA A 1 507 ? -20.442 -25.730 -15.222 1.00 88.56 507 ALA A C 1
ATOM 4037 O O . ALA A 1 507 ? -21.229 -25.438 -16.125 1.00 88.56 507 ALA A O 1
ATOM 4038 N N . ASP A 1 508 ? -20.458 -25.085 -14.046 1.00 85.00 508 ASP A N 1
ATOM 4039 C CA . ASP A 1 508 ? -21.392 -23.980 -13.772 1.00 85.00 508 ASP A CA 1
ATOM 4040 C C . ASP A 1 508 ? -21.181 -22.819 -14.757 1.00 85.00 508 ASP A C 1
ATOM 4042 O O . ASP A 1 508 ? -22.139 -22.227 -15.263 1.00 85.00 508 ASP A O 1
ATOM 4046 N N . ARG A 1 509 ? -19.926 -22.492 -15.070 1.00 84.00 509 ARG A N 1
ATOM 4047 C CA . ARG A 1 509 ? -19.602 -21.341 -15.915 1.00 84.00 509 ARG A CA 1
ATOM 4048 C C . ARG A 1 509 ? -19.902 -21.594 -17.396 1.00 84.00 509 ARG A C 1
ATOM 4050 O O . ARG A 1 509 ? -20.416 -20.692 -18.059 1.00 84.00 509 ARG A O 1
ATOM 4057 N N . GLN A 1 510 ? -19.715 -22.827 -17.874 1.00 86.88 510 GLN A N 1
ATOM 4058 C CA . GLN A 1 510 ? -20.209 -23.293 -19.174 1.00 86.88 510 GLN A CA 1
ATOM 4059 C C . GLN A 1 510 ? -21.739 -23.224 -19.250 1.00 86.88 510 GLN A C 1
ATOM 4061 O O . GLN A 1 510 ? -22.270 -22.649 -20.199 1.00 86.88 510 GLN A O 1
ATOM 4066 N N . ALA A 1 511 ? -22.447 -23.728 -18.233 1.00 88.56 511 ALA A N 1
ATOM 4067 C CA . ALA A 1 511 ? -23.909 -23.703 -18.194 1.00 88.56 511 ALA A CA 1
ATOM 4068 C C . ALA A 1 511 ? -24.470 -22.269 -18.216 1.00 88.56 511 ALA A C 1
ATOM 4070 O O . ALA A 1 511 ? -25.431 -21.981 -18.932 1.00 88.56 511 ALA A O 1
ATOM 4071 N N . ARG A 1 512 ? -23.848 -21.334 -17.483 1.00 85.38 512 ARG A N 1
ATOM 4072 C CA . ARG A 1 512 ? -24.236 -19.913 -17.504 1.00 85.38 512 ARG A CA 1
ATOM 4073 C C . ARG A 1 512 ? -23.974 -19.254 -18.849 1.00 85.38 512 ARG A C 1
ATOM 4075 O O . ARG A 1 512 ? -24.824 -18.496 -19.309 1.00 85.38 512 ARG A O 1
ATOM 4082 N N . LEU A 1 513 ? -22.822 -19.516 -19.467 1.00 84.19 513 LEU A N 1
ATOM 4083 C CA . LEU A 1 513 ? -22.502 -18.979 -20.788 1.00 84.19 513 LEU A CA 1
ATOM 4084 C C . LEU A 1 513 ? -23.506 -19.479 -21.831 1.00 84.19 513 LEU A C 1
ATOM 4086 O O . LEU A 1 513 ? -24.071 -18.675 -22.562 1.00 84.19 513 LEU A O 1
ATOM 4090 N N . ASP A 1 514 ? -23.787 -20.779 -21.844 1.00 89.38 514 ASP A N 1
ATOM 4091 C CA . ASP A 1 514 ? -24.776 -21.407 -22.723 1.00 89.38 514 ASP A CA 1
ATOM 4092 C C . ASP A 1 514 ? -26.188 -20.824 -22.509 1.00 89.38 514 ASP A C 1
ATOM 4094 O O . ASP A 1 514 ? -26.857 -20.429 -23.465 1.00 89.38 514 ASP A O 1
ATOM 4098 N N . MET A 1 515 ? -26.618 -20.638 -21.255 1.00 89.94 515 MET A N 1
ATOM 4099 C CA . MET A 1 515 ? -27.877 -19.955 -20.929 1.00 89.94 515 MET A CA 1
ATOM 4100 C C . MET A 1 515 ? -27.919 -18.513 -21.464 1.00 89.94 515 MET A C 1
ATOM 4102 O O . MET A 1 515 ? -28.893 -18.136 -22.121 1.00 89.94 515 MET A O 1
ATOM 4106 N N . ARG A 1 516 ? -26.869 -17.711 -21.234 1.00 81.69 516 ARG A N 1
ATOM 4107 C CA . ARG A 1 516 ? -26.793 -16.317 -21.709 1.00 81.69 516 ARG A CA 1
ATOM 4108 C C . ARG A 1 516 ? -26.716 -16.222 -23.232 1.00 81.69 516 ARG A C 1
ATOM 4110 O O . ARG A 1 516 ? -27.355 -15.350 -23.809 1.00 81.69 516 ARG A O 1
ATOM 4117 N N . LEU A 1 517 ? -26.010 -17.137 -23.896 1.00 85.56 517 LEU A N 1
ATOM 4118 C CA . LEU A 1 517 ? -25.976 -17.225 -25.358 1.00 85.56 517 LEU A CA 1
ATOM 4119 C C . LEU A 1 517 ? -27.349 -17.597 -25.931 1.00 85.56 517 LEU A C 1
ATOM 4121 O O . LEU A 1 517 ? -27.760 -17.034 -26.943 1.00 85.56 517 LEU A O 1
ATOM 4125 N N . ARG A 1 518 ? -28.108 -18.482 -25.270 1.00 87.38 518 ARG A N 1
ATOM 4126 C CA . ARG A 1 518 ? -29.498 -18.786 -25.654 1.00 87.38 518 ARG A CA 1
ATOM 4127 C C . ARG A 1 518 ? -30.436 -17.599 -25.453 1.00 87.38 518 ARG A C 1
ATOM 4129 O O . ARG A 1 518 ? -31.323 -17.388 -26.278 1.00 87.38 518 ARG A O 1
ATOM 4136 N N . GLU A 1 519 ? -30.283 -16.843 -24.368 1.00 84.75 519 GLU A N 1
ATOM 4137 C CA . GLU A 1 519 ? -31.018 -15.590 -24.131 1.00 84.75 519 GLU A CA 1
ATOM 4138 C C . GLU A 1 519 ? -30.705 -14.546 -25.201 1.00 84.75 519 GLU A C 1
ATOM 4140 O O . GLU A 1 519 ? -31.631 -14.051 -25.842 1.00 84.75 519 GLU A O 1
ATOM 4145 N N . LEU A 1 520 ? -29.420 -14.290 -25.460 1.00 82.44 520 LEU A N 1
ATOM 4146 C CA . LEU A 1 520 ? -28.977 -13.385 -26.517 1.00 82.44 520 LEU A CA 1
ATOM 4147 C C . LEU A 1 520 ? -29.499 -13.840 -27.882 1.00 82.44 520 LEU A C 1
ATOM 4149 O O . LEU A 1 520 ? -30.025 -13.031 -28.632 1.00 82.44 520 LEU A O 1
ATOM 4153 N N . GLY A 1 521 ? -29.440 -15.139 -28.183 1.00 83.50 521 GLY A N 1
ATOM 4154 C CA . GLY A 1 521 ? -29.979 -15.695 -29.421 1.00 83.50 521 GLY A CA 1
ATOM 4155 C C . GLY A 1 521 ? -31.497 -15.523 -29.554 1.00 83.50 521 GLY A C 1
ATOM 4156 O O . GLY A 1 521 ? -31.988 -15.299 -30.657 1.00 83.50 521 GLY A O 1
ATOM 4157 N N . ARG A 1 522 ? -32.259 -15.603 -28.452 1.00 85.56 522 ARG A N 1
ATOM 4158 C CA . ARG A 1 522 ? -33.702 -15.297 -28.448 1.00 85.56 522 ARG A CA 1
ATOM 4159 C C . ARG A 1 522 ? -33.955 -13.811 -28.699 1.00 85.56 522 ARG A C 1
ATOM 4161 O O . ARG A 1 522 ? -34.774 -13.499 -29.556 1.00 85.56 522 ARG A O 1
ATOM 4168 N N . ALA A 1 523 ? -33.235 -12.929 -28.006 1.00 82.94 523 ALA A N 1
ATOM 4169 C CA . ALA A 1 523 ? -33.342 -11.482 -28.185 1.00 82.94 523 ALA A CA 1
ATOM 4170 C C . ALA A 1 523 ? -32.946 -11.053 -29.606 1.00 82.94 523 ALA A C 1
ATOM 4172 O O . ALA A 1 523 ? -33.638 -10.247 -30.215 1.00 82.94 523 ALA A O 1
ATOM 4173 N N . ALA A 1 524 ? -31.897 -11.656 -30.168 1.00 80.62 524 ALA A N 1
ATOM 4174 C CA . ALA A 1 524 ? -31.461 -11.430 -31.542 1.00 80.62 524 ALA A CA 1
ATOM 4175 C C . ALA A 1 524 ? -32.547 -11.804 -32.558 1.00 80.62 524 ALA A C 1
ATOM 4177 O O . ALA A 1 524 ? -32.861 -11.010 -33.435 1.00 80.62 524 ALA A O 1
ATOM 4178 N N . ARG A 1 525 ? -33.167 -12.986 -32.412 1.00 81.56 525 ARG A N 1
ATOM 4179 C CA . ARG A 1 525 ? -34.264 -13.429 -33.294 1.00 81.56 525 ARG A CA 1
ATOM 4180 C C . ARG A 1 525 ? -35.513 -12.558 -33.185 1.00 81.56 525 ARG A C 1
ATOM 4182 O O . ARG A 1 525 ? -36.235 -12.427 -34.164 1.00 81.56 525 ARG A O 1
ATOM 4189 N N . ALA A 1 526 ? -35.780 -12.013 -32.003 1.00 83.56 526 ALA A N 1
ATOM 4190 C CA . ALA A 1 526 ? -36.918 -11.135 -31.763 1.00 83.56 526 ALA A CA 1
ATOM 4191 C C . ALA A 1 526 ? -36.634 -9.663 -32.119 1.00 83.56 526 ALA A C 1
ATOM 4193 O O . ALA A 1 526 ? -37.556 -8.856 -32.076 1.00 83.56 526 ALA A O 1
ATOM 4194 N N . GLY A 1 527 ? -35.384 -9.300 -32.437 1.00 78.94 527 GLY A N 1
ATOM 4195 C CA . GLY A 1 527 ? -34.979 -7.903 -32.621 1.00 78.94 527 GLY A CA 1
ATOM 4196 C C . GLY A 1 527 ? -35.053 -7.068 -31.335 1.00 78.94 527 GLY A C 1
ATOM 4197 O O . GLY A 1 527 ? -35.208 -5.857 -31.401 1.00 78.94 527 GLY A O 1
ATOM 4198 N N . THR A 1 528 ? -34.977 -7.700 -30.160 1.00 82.88 528 THR A N 1
ATOM 4199 C CA . THR A 1 528 ? -35.166 -7.059 -28.845 1.00 82.88 528 THR A CA 1
ATOM 4200 C C . THR A 1 528 ? -33.885 -7.050 -28.007 1.00 82.88 528 THR A C 1
ATOM 4202 O O . THR A 1 528 ? -33.945 -7.203 -26.784 1.00 82.88 528 THR A O 1
ATOM 4205 N N . ILE A 1 529 ? -32.710 -6.972 -28.635 1.00 79.94 529 ILE A N 1
ATOM 4206 C CA . ILE A 1 529 ? -31.453 -6.828 -27.891 1.00 79.94 529 ILE A CA 1
ATOM 4207 C C . ILE A 1 529 ? -31.453 -5.424 -27.255 1.00 79.94 529 ILE A C 1
ATOM 4209 O O . ILE A 1 529 ? -31.587 -4.438 -27.975 1.00 79.94 529 ILE A O 1
ATOM 4213 N N . PRO A 1 530 ? -31.333 -5.294 -25.921 1.00 71.88 530 PRO A N 1
ATOM 4214 C CA . PRO A 1 530 ? -31.354 -3.983 -25.275 1.00 71.88 530 PRO A CA 1
ATOM 4215 C C . PRO A 1 530 ? -30.164 -3.126 -25.724 1.00 71.88 530 PRO A C 1
ATOM 4217 O O . PRO A 1 530 ? -29.018 -3.513 -25.488 1.00 71.88 530 PRO A O 1
ATOM 4220 N N . GLY A 1 531 ? -30.439 -1.983 -26.361 1.00 69.50 531 GLY A N 1
ATOM 4221 C CA . GLY A 1 531 ? -29.410 -1.061 -26.855 1.00 69.50 531 GLY A CA 1
ATOM 4222 C C . GLY A 1 531 ? -28.455 -1.712 -27.855 1.00 69.50 531 GLY A C 1
ATOM 4223 O O . GLY A 1 531 ? -27.257 -1.447 -27.808 1.00 69.50 531 GLY A O 1
ATOM 4224 N N . GLY A 1 532 ? -28.937 -2.630 -28.698 1.00 75.44 532 GLY A N 1
ATOM 4225 C CA . GLY A 1 532 ? -28.103 -3.289 -29.697 1.00 75.44 532 GLY A CA 1
ATOM 4226 C C . GLY A 1 532 ? -28.884 -4.074 -30.747 1.00 75.44 532 GLY A C 1
ATOM 4227 O O . GLY A 1 532 ? -30.078 -4.315 -30.612 1.00 75.44 532 GLY A O 1
ATOM 4228 N N . SER A 1 533 ? -28.188 -4.508 -31.791 1.00 78.75 533 SER A N 1
ATOM 4229 C CA . SER A 1 533 ? -28.717 -5.330 -32.886 1.00 78.75 533 SER A CA 1
ATOM 4230 C C . SER A 1 533 ? -27.655 -6.342 -33.327 1.00 78.75 533 SER A C 1
ATOM 4232 O O . SER A 1 533 ? -26.477 -6.201 -33.004 1.00 78.75 533 SER A O 1
ATOM 4234 N N . ILE A 1 534 ? -28.045 -7.409 -34.027 1.00 75.06 534 ILE A N 1
ATOM 4235 C CA . ILE A 1 534 ? -27.081 -8.254 -34.747 1.00 75.06 534 ILE A CA 1
ATOM 4236 C C . ILE A 1 534 ? -27.340 -8.066 -36.232 1.00 75.06 534 ILE A C 1
ATOM 4238 O O . ILE A 1 534 ? -28.369 -8.503 -36.740 1.00 75.06 534 ILE A O 1
ATOM 4242 N N . GLU A 1 535 ? -26.387 -7.449 -36.917 1.00 72.00 535 GLU A N 1
ATOM 4243 C CA . GLU A 1 535 ? -26.446 -7.157 -38.347 1.00 72.00 535 GLU A CA 1
ATOM 4244 C C . GLU A 1 535 ? -25.277 -7.860 -39.031 1.00 72.00 535 GLU A C 1
ATOM 4246 O O . GLU A 1 535 ? -24.126 -7.722 -38.620 1.00 72.00 535 GLU A O 1
ATOM 4251 N N . ASN A 1 536 ? -25.566 -8.684 -40.044 1.00 71.06 536 ASN A N 1
ATOM 4252 C CA . ASN A 1 536 ? -24.558 -9.450 -40.794 1.00 71.06 536 ASN A CA 1
ATOM 4253 C C . ASN A 1 536 ? -23.597 -10.266 -39.901 1.00 71.06 536 ASN A C 1
ATOM 4255 O O . ASN A 1 536 ? -22.396 -10.347 -40.157 1.00 71.06 536 ASN A O 1
ATOM 4259 N N . GLY A 1 537 ? -24.118 -10.846 -38.814 1.00 67.38 537 GLY A N 1
ATOM 4260 C CA . GLY A 1 537 ? -23.333 -11.631 -37.854 1.00 67.38 537 GLY A CA 1
ATOM 4261 C C . GLY A 1 537 ? -22.484 -10.803 -36.880 1.00 67.38 537 GLY A C 1
ATOM 4262 O O . GLY A 1 537 ? -21.784 -11.381 -36.050 1.00 67.38 537 GLY A O 1
ATOM 4263 N N . VAL A 1 538 ? -22.563 -9.471 -36.931 1.00 69.44 538 VAL A N 1
ATOM 4264 C CA . VAL A 1 538 ? -21.856 -8.557 -36.027 1.00 69.44 538 VAL A CA 1
ATOM 4265 C C . VAL A 1 538 ? -22.840 -8.012 -34.995 1.00 69.44 538 VAL A C 1
ATOM 4267 O O . VAL A 1 538 ? -23.878 -7.463 -35.339 1.00 69.44 538 VAL A O 1
ATOM 4270 N N . LEU A 1 539 ? -22.526 -8.160 -33.706 1.00 70.38 539 LEU A N 1
ATOM 4271 C CA . LEU A 1 539 ? -23.316 -7.576 -32.619 1.00 70.38 539 LEU A CA 1
ATOM 4272 C C . LEU A 1 539 ? -23.012 -6.084 -32.519 1.00 70.38 539 LEU A C 1
ATOM 4274 O O . LEU A 1 539 ? -21.917 -5.757 -32.075 1.00 70.38 539 LEU A O 1
ATOM 4278 N N . HIS A 1 540 ? -23.941 -5.201 -32.867 1.00 66.06 540 HIS A N 1
ATOM 4279 C CA . HIS A 1 540 ? -23.912 -3.755 -32.635 1.00 66.06 540 HIS A CA 1
ATOM 4280 C C . HIS A 1 540 ? -24.485 -3.435 -31.251 1.00 66.06 540 HIS A C 1
ATOM 4282 O O . HIS A 1 540 ? -25.466 -4.034 -30.828 1.00 66.06 540 HIS A O 1
ATOM 4288 N N . ILE A 1 541 ? -23.829 -2.538 -30.513 1.00 69.31 541 ILE A N 1
ATOM 4289 C CA . ILE A 1 541 ? -24.291 -2.049 -29.208 1.00 69.31 541 ILE A CA 1
ATOM 4290 C C . ILE A 1 541 ? -24.231 -0.530 -29.292 1.00 69.31 541 ILE A C 1
ATOM 4292 O O . ILE A 1 541 ? -23.168 0.020 -29.596 1.00 69.31 541 ILE A O 1
ATOM 4296 N N . GLU A 1 542 ? -25.363 0.117 -29.068 1.00 66.50 542 GLU A N 1
ATOM 4297 C CA . GLU A 1 542 ? -25.510 1.563 -29.024 1.00 66.50 542 GLU A CA 1
ATOM 4298 C C . GLU A 1 542 ? -24.778 2.135 -27.807 1.00 66.50 542 GLU A C 1
ATOM 4300 O O . GLU A 1 542 ? -24.658 1.509 -26.748 1.00 66.50 542 GLU A O 1
ATOM 4305 N N . LYS A 1 543 ? -24.256 3.351 -27.959 1.00 63.59 543 LYS A N 1
ATOM 4306 C CA . LYS A 1 543 ? -23.659 4.082 -26.845 1.00 63.59 543 LYS A CA 1
ATOM 4307 C C . LYS A 1 543 ? -24.784 4.560 -25.928 1.00 63.59 543 LYS A C 1
ATOM 4309 O O . LYS A 1 543 ? -25.765 5.116 -26.405 1.00 63.59 543 LYS A O 1
ATOM 4314 N N . LEU A 1 544 ? -24.615 4.402 -24.616 1.00 60.88 544 LEU A N 1
ATOM 4315 C CA . LEU A 1 544 ? -25.500 5.048 -23.647 1.00 60.88 544 LEU A CA 1
ATOM 4316 C C . LEU A 1 544 ? -25.380 6.569 -23.809 1.00 60.88 544 LEU A C 1
ATOM 4318 O O . LEU A 1 544 ? -24.302 7.133 -23.595 1.00 60.88 544 LEU A O 1
ATOM 4322 N N . GLU A 1 545 ? -26.464 7.225 -24.215 1.00 57.97 545 GLU A N 1
ATOM 4323 C CA . GLU A 1 545 ? -26.518 8.683 -24.258 1.00 57.97 545 GLU A CA 1
ATOM 4324 C C . GLU A 1 545 ? -26.621 9.261 -22.844 1.00 57.97 545 GLU A C 1
ATOM 4326 O O . GLU A 1 545 ? -27.270 8.702 -21.956 1.00 57.97 545 GLU A O 1
ATOM 4331 N N . ALA A 1 546 ? -25.952 10.393 -22.625 1.00 60.50 546 ALA A N 1
ATOM 4332 C CA . ALA A 1 546 ? -26.034 11.108 -21.364 1.00 60.50 546 ALA A CA 1
ATOM 4333 C C . ALA A 1 546 ? -27.423 11.753 -21.241 1.00 60.50 546 ALA A C 1
ATOM 4335 O O . ALA A 1 546 ? -27.693 12.785 -21.845 1.00 60.50 546 ALA A O 1
ATOM 4336 N N . ALA A 1 547 ? -28.301 11.155 -20.439 1.00 69.25 547 ALA A N 1
ATOM 4337 C CA . ALA A 1 547 ? -29.643 11.669 -20.164 1.00 69.25 547 ALA A CA 1
ATOM 4338 C C . ALA A 1 547 ? -29.634 12.735 -19.048 1.00 69.25 547 ALA A C 1
ATOM 4340 O O . ALA A 1 547 ? -30.373 12.631 -18.067 1.00 69.25 547 ALA A O 1
ATOM 4341 N N . ALA A 1 548 ? -28.756 13.737 -19.152 1.00 73.88 548 ALA A N 1
ATOM 4342 C CA . ALA A 1 548 ? -28.728 14.838 -18.192 1.00 73.88 548 ALA A CA 1
ATOM 4343 C C . ALA A 1 548 ? -29.983 15.721 -18.371 1.00 73.88 548 ALA A C 1
ATOM 4345 O O . ALA A 1 548 ? -30.284 16.117 -19.500 1.00 73.88 548 ALA A O 1
ATOM 4346 N N . PRO A 1 549 ? -30.727 16.048 -17.298 1.00 80.50 549 PRO A N 1
ATOM 4347 C CA . PRO A 1 549 ? -31.867 16.955 -17.390 1.00 80.50 549 PRO A CA 1
ATOM 4348 C C . PRO A 1 549 ? -31.456 18.338 -17.913 1.00 80.50 549 PRO A C 1
ATOM 4350 O O . PRO A 1 549 ? -30.390 18.854 -17.569 1.00 80.50 549 PRO A O 1
ATOM 4353 N N . THR A 1 550 ? -32.322 18.977 -18.700 1.00 84.06 550 THR A N 1
ATOM 4354 C CA . THR A 1 550 ? -32.123 20.365 -19.143 1.00 84.06 550 THR A CA 1
ATOM 4355 C C . THR A 1 550 ? -31.997 21.298 -17.929 1.00 84.06 550 THR A C 1
ATOM 4357 O O . THR A 1 550 ? -32.838 21.251 -17.034 1.00 84.06 550 THR A O 1
ATOM 4360 N N . GLY A 1 551 ? -30.952 22.133 -17.887 1.00 83.81 551 GLY A N 1
ATOM 4361 C CA . GLY A 1 551 ? -30.672 23.054 -16.770 1.00 83.81 551 GLY A CA 1
ATOM 4362 C C . GLY A 1 551 ? -29.825 22.471 -15.628 1.00 83.81 551 GLY A C 1
ATOM 4363 O O . GLY A 1 551 ? -29.580 23.159 -14.639 1.00 83.81 551 GLY A O 1
ATOM 4364 N N . ALA A 1 552 ? -29.347 21.223 -15.738 1.00 82.38 552 ALA A N 1
ATOM 4365 C CA . ALA A 1 552 ? -28.479 20.621 -14.722 1.00 82.38 552 ALA A CA 1
ATOM 4366 C C . ALA A 1 552 ? -27.155 21.388 -14.531 1.00 82.38 552 ALA A C 1
ATOM 4368 O O . ALA A 1 552 ? -26.698 21.537 -13.401 1.00 82.38 552 ALA A O 1
ATOM 4369 N N . GLU A 1 553 ? -26.556 21.906 -15.607 1.00 84.25 553 GLU A N 1
ATOM 4370 C CA . GLU A 1 553 ? -25.314 22.692 -15.536 1.00 84.25 553 GLU A CA 1
ATOM 4371 C C . GLU A 1 553 ? -25.510 24.026 -14.801 1.00 84.25 553 GLU A C 1
ATOM 4373 O O . GLU A 1 553 ? -24.699 24.373 -13.942 1.00 84.25 553 GLU A O 1
ATOM 4378 N N . ASP A 1 554 ? -26.617 24.728 -15.066 1.00 88.00 554 ASP A N 1
ATOM 4379 C CA . ASP A 1 554 ? -26.966 25.977 -14.375 1.00 88.00 554 ASP A CA 1
ATOM 4380 C C . ASP A 1 554 ? -27.160 25.737 -12.873 1.00 88.00 554 ASP A C 1
ATOM 4382 O O . ASP A 1 554 ? -26.612 26.464 -12.044 1.00 88.00 554 ASP A O 1
ATOM 4386 N N . LEU A 1 555 ? -27.864 24.655 -12.513 1.00 87.38 555 LEU A N 1
ATOM 4387 C CA . LEU A 1 555 ? -28.042 24.253 -11.119 1.00 87.38 555 LEU A CA 1
ATOM 4388 C C . LEU A 1 555 ? -26.706 23.907 -10.447 1.00 87.38 555 LEU A C 1
ATOM 4390 O O . LEU A 1 555 ? -26.481 24.303 -9.306 1.00 87.38 555 LEU A O 1
ATOM 4394 N N . VAL A 1 556 ? -25.809 23.190 -11.133 1.00 86.06 556 VAL A N 1
ATOM 4395 C CA . VAL A 1 556 ? -24.466 22.885 -10.611 1.00 86.06 556 VAL A CA 1
ATOM 4396 C C . VAL A 1 556 ? -23.699 24.178 -10.340 1.00 86.06 556 VAL A C 1
ATOM 4398 O O . VAL A 1 556 ? -23.150 24.335 -9.250 1.00 86.06 556 VAL A O 1
ATOM 4401 N N . LEU A 1 557 ? -23.694 25.128 -11.278 1.00 86.06 557 LEU A N 1
ATOM 4402 C CA . LEU A 1 557 ? -23.035 26.424 -11.096 1.00 86.06 557 LEU A CA 1
ATOM 4403 C C . LEU A 1 557 ? -23.627 27.214 -9.923 1.00 86.06 557 LEU A C 1
ATOM 4405 O O . LEU A 1 557 ? -22.878 27.803 -9.142 1.00 86.06 557 LEU A O 1
ATOM 4409 N N . ASP A 1 558 ? -24.949 27.214 -9.769 1.00 90.50 558 ASP A N 1
ATOM 4410 C CA . ASP A 1 558 ? -25.620 27.903 -8.667 1.00 90.50 558 ASP A CA 1
ATOM 4411 C C . ASP A 1 558 ? -25.369 27.242 -7.308 1.00 90.50 558 ASP A C 1
ATOM 4413 O O . ASP A 1 558 ? -25.200 27.951 -6.314 1.00 90.50 558 ASP A O 1
ATOM 4417 N N . LEU A 1 559 ? -25.264 25.910 -7.250 1.00 87.25 559 LEU A N 1
ATOM 4418 C CA . LEU A 1 559 ? -24.837 25.188 -6.049 1.00 87.25 559 LEU A CA 1
ATOM 4419 C C . LEU A 1 559 ? -23.376 25.497 -5.703 1.00 87.25 559 LEU A C 1
ATOM 4421 O O . LEU A 1 559 ? -23.076 25.775 -4.544 1.00 87.25 559 LEU A O 1
ATOM 4425 N N . TYR A 1 560 ? -22.475 25.531 -6.690 1.00 85.94 560 TYR A N 1
ATOM 4426 C CA . TYR A 1 560 ? -21.066 25.884 -6.473 1.00 85.94 560 TYR A CA 1
ATOM 4427 C C . TYR A 1 560 ? -20.897 27.292 -5.888 1.00 85.94 560 TYR A C 1
ATOM 4429 O O . TYR A 1 560 ? -20.068 27.483 -5.001 1.00 85.94 560 TYR A O 1
ATOM 4437 N N . LYS A 1 561 ? -21.701 28.272 -6.329 1.00 87.62 561 LYS A N 1
ATOM 4438 C CA . LYS A 1 561 ? -21.684 29.644 -5.782 1.00 87.62 561 LYS A CA 1
ATOM 4439 C C . LYS A 1 561 ? -22.153 29.722 -4.324 1.00 87.62 561 LYS A C 1
ATOM 4441 O O . LYS A 1 561 ? -21.802 30.675 -3.635 1.00 87.62 561 LYS A O 1
ATOM 4446 N N . GLN A 1 562 ? -22.960 28.764 -3.867 1.00 91.50 562 GLN A N 1
ATOM 4447 C CA . GLN A 1 562 ? -23.474 28.715 -2.493 1.00 91.50 562 GLN A CA 1
ATOM 4448 C C . GLN A 1 562 ? -22.492 28.064 -1.510 1.00 91.50 562 GLN A C 1
ATOM 4450 O O . GLN A 1 562 ? -22.669 28.206 -0.300 1.00 91.50 562 GLN A O 1
ATOM 4455 N N . ILE A 1 563 ? -21.456 27.371 -1.998 1.00 85.62 563 ILE A N 1
ATOM 4456 C CA . ILE A 1 563 ? -20.432 26.767 -1.142 1.00 85.62 563 ILE A CA 1
ATOM 4457 C C . ILE A 1 563 ? -19.513 27.882 -0.612 1.00 85.62 563 ILE A C 1
ATOM 4459 O O . ILE A 1 563 ? -18.871 28.574 -1.408 1.00 85.62 563 ILE A O 1
ATOM 4463 N N . PRO A 1 564 ? -19.417 28.081 0.716 1.00 86.94 564 PRO A N 1
ATOM 4464 C CA . PRO A 1 564 ? -18.560 29.115 1.276 1.00 86.94 564 PRO A CA 1
ATOM 4465 C C . PRO A 1 564 ? -17.074 28.788 1.051 1.00 86.94 564 PRO A C 1
ATOM 4467 O O . PRO A 1 564 ? -16.683 27.617 1.056 1.00 86.94 564 PRO A O 1
ATOM 4470 N N . PRO A 1 565 ? -16.208 29.806 0.898 1.00 84.94 565 PRO A N 1
ATOM 4471 C CA . PRO A 1 565 ? -14.770 29.592 0.857 1.00 84.94 565 PRO A CA 1
ATOM 4472 C C . PRO A 1 565 ? -14.269 29.174 2.248 1.00 84.94 565 PRO A C 1
ATOM 4474 O O . PRO A 1 565 ? -14.128 30.003 3.146 1.00 84.94 565 PRO A O 1
ATOM 4477 N N . THR A 1 566 ? -13.977 27.886 2.420 1.00 86.81 566 THR A N 1
ATOM 4478 C CA . THR A 1 566 ? -13.475 27.315 3.681 1.00 86.81 566 THR A CA 1
ATOM 4479 C C . THR A 1 566 ? -11.972 27.060 3.597 1.00 86.81 566 THR A C 1
ATOM 4481 O O . THR A 1 566 ? -11.465 26.557 2.591 1.00 86.81 566 THR A O 1
ATOM 4484 N N . ARG A 1 567 ? -11.225 27.389 4.659 1.00 83.81 567 ARG A N 1
ATOM 4485 C CA . ARG A 1 567 ? -9.794 27.062 4.731 1.00 83.81 567 ARG A CA 1
ATOM 4486 C C . ARG A 1 567 ? -9.626 25.553 4.867 1.00 83.81 567 ARG A C 1
ATOM 4488 O O . ARG A 1 567 ? -10.322 24.918 5.653 1.00 83.81 567 ARG A O 1
ATOM 4495 N N . ILE A 1 568 ? -8.642 24.983 4.174 1.00 84.06 568 ILE A N 1
ATOM 4496 C CA . ILE A 1 568 ? -8.380 23.536 4.227 1.00 84.06 568 ILE A CA 1
ATOM 4497 C C . ILE A 1 568 ? -8.107 23.032 5.654 1.00 84.06 568 ILE A C 1
ATOM 4499 O O . ILE A 1 568 ? -8.469 21.912 5.990 1.00 84.06 568 ILE A O 1
ATOM 4503 N N . THR A 1 569 ? -7.521 23.866 6.516 1.00 83.69 569 THR A N 1
ATOM 4504 C CA . THR A 1 569 ? -7.284 23.544 7.930 1.00 83.69 569 THR A CA 1
ATOM 4505 C C . THR A 1 569 ? -8.580 23.392 8.719 1.00 83.69 569 THR A C 1
ATOM 4507 O O . THR A 1 569 ? -8.688 22.480 9.532 1.00 83.69 569 THR A O 1
ATOM 4510 N N . ASP A 1 570 ? -9.565 24.252 8.457 1.00 86.31 570 ASP A N 1
ATOM 4511 C CA . ASP A 1 570 ? -10.861 24.222 9.138 1.00 86.31 570 ASP A CA 1
ATOM 4512 C C . ASP A 1 570 ? -11.663 23.007 8.658 1.00 86.31 570 ASP A C 1
ATOM 4514 O O . ASP A 1 570 ? -12.209 22.265 9.471 1.00 86.31 570 ASP A O 1
ATOM 4518 N N . LEU A 1 571 ? -11.610 22.729 7.349 1.00 89.06 571 LEU A N 1
ATOM 4519 C CA . LEU A 1 571 ? -12.205 21.534 6.753 1.00 89.06 571 LEU A CA 1
ATOM 4520 C C . LEU A 1 571 ? -11.625 20.245 7.353 1.00 89.06 571 LEU A C 1
ATOM 4522 O O . LEU A 1 571 ? -12.374 19.338 7.701 1.00 89.06 571 LEU A O 1
ATOM 4526 N N . LEU A 1 572 ? -10.299 20.152 7.504 1.00 89.12 572 LEU A N 1
ATOM 4527 C CA . LEU A 1 572 ? -9.658 18.980 8.109 1.00 89.12 572 LEU A CA 1
ATOM 4528 C C . LEU A 1 572 ? -10.107 18.768 9.560 1.00 89.12 572 LEU A C 1
ATOM 4530 O O . LEU A 1 572 ? -10.382 17.630 9.942 1.00 89.12 572 LEU A O 1
ATOM 4534 N N . LEU A 1 573 ? -10.206 19.839 10.355 1.00 90.69 573 LEU A N 1
ATOM 4535 C CA . LEU A 1 573 ? -10.678 19.774 11.742 1.00 90.69 573 LEU A CA 1
ATOM 4536 C C . LEU A 1 573 ? -12.146 19.354 11.836 1.00 90.69 573 LEU A C 1
ATOM 4538 O O . LEU A 1 573 ? -12.490 18.540 12.691 1.00 90.69 573 LEU A O 1
ATOM 4542 N N . GLU A 1 574 ? -13.001 19.869 10.954 1.00 91.75 574 GLU A N 1
ATOM 4543 C CA . GLU A 1 574 ? -14.417 19.505 10.901 1.00 91.75 574 GLU A CA 1
ATOM 4544 C C . GLU A 1 574 ? -14.607 18.040 10.486 1.00 91.75 574 GLU A C 1
ATOM 4546 O O . GLU A 1 574 ? -15.343 17.293 11.136 1.00 91.75 574 GLU A O 1
ATOM 4551 N N . VAL A 1 575 ? -13.867 17.587 9.469 1.00 92.12 575 VAL A N 1
ATOM 4552 C CA . VAL A 1 575 ? -13.874 16.184 9.039 1.00 92.12 575 VAL A CA 1
ATOM 4553 C C . VAL A 1 575 ? -13.343 15.273 10.148 1.00 92.12 575 VAL A C 1
ATOM 4555 O O . VAL A 1 575 ? -13.937 14.226 10.398 1.00 92.12 575 VAL A O 1
ATOM 4558 N N . ASP A 1 576 ? -12.281 15.643 10.871 1.00 93.56 576 ASP A N 1
ATOM 4559 C CA . ASP A 1 576 ? -11.807 14.861 12.024 1.00 93.56 576 ASP A CA 1
ATOM 4560 C C . ASP A 1 576 ? -12.826 14.834 13.171 1.00 93.56 576 ASP A C 1
ATOM 4562 O O . ASP A 1 576 ? -13.057 13.786 13.772 1.00 93.56 576 ASP A O 1
ATOM 4566 N N . ALA A 1 577 ? -13.504 15.947 13.453 1.00 91.88 577 ALA A N 1
ATOM 4567 C CA . ALA A 1 577 ? -14.570 15.968 14.449 1.00 91.88 577 ALA A CA 1
ATOM 4568 C C . ALA A 1 577 ? -15.694 14.981 14.081 1.00 91.88 577 ALA A C 1
ATOM 4570 O O . ALA A 1 577 ? -16.123 14.193 14.930 1.00 91.88 577 ALA A O 1
ATOM 4571 N N . ALA A 1 578 ? -16.104 14.950 12.809 1.00 90.94 578 ALA A N 1
ATOM 4572 C CA . ALA A 1 578 ? -17.153 14.065 12.305 1.00 90.94 578 ALA A CA 1
ATOM 4573 C C . ALA A 1 578 ? -16.728 12.585 12.247 1.00 90.94 578 ALA A C 1
ATOM 4575 O O . ALA A 1 578 ? -17.480 11.701 12.663 1.00 90.94 578 ALA A O 1
ATOM 4576 N N . THR A 1 579 ? -15.509 12.305 11.783 1.00 92.56 579 THR A N 1
ATOM 4577 C CA . THR A 1 579 ? -15.048 10.943 11.440 1.00 92.56 579 THR A CA 1
ATOM 4578 C C . THR A 1 579 ? -14.104 10.326 12.468 1.00 92.56 579 THR A C 1
ATOM 4580 O O . THR A 1 579 ? -14.112 9.116 12.674 1.00 92.56 579 THR A O 1
ATOM 4583 N N . GLY A 1 580 ? -13.296 11.145 13.138 1.00 92.25 580 GLY A N 1
ATOM 4584 C CA . GLY A 1 580 ? -12.225 10.713 14.031 1.00 92.25 580 GLY A CA 1
ATOM 4585 C C . GLY A 1 580 ? -11.007 10.144 13.322 1.00 92.25 580 GLY A C 1
ATOM 4586 O O . GLY A 1 580 ? -10.273 9.386 13.949 1.00 92.25 580 GLY A O 1
ATOM 4587 N N . PHE A 1 581 ? -10.789 10.433 12.035 1.00 93.12 581 PHE A N 1
ATOM 4588 C CA . PHE A 1 581 ? -9.727 9.790 11.252 1.00 93.12 581 PHE A CA 1
ATOM 4589 C C . PHE A 1 581 ? -8.324 9.943 11.874 1.00 93.12 581 PHE A C 1
ATOM 4591 O O . PHE A 1 581 ? -7.465 9.081 11.670 1.00 93.12 581 PHE A O 1
ATOM 4598 N N . THR A 1 582 ? -8.075 10.985 12.679 1.00 93.69 582 THR A N 1
ATOM 4599 C CA . THR A 1 582 ? -6.797 11.151 13.395 1.00 93.69 582 THR A CA 1
ATOM 4600 C C . THR A 1 582 ? -6.530 10.044 14.424 1.00 93.69 582 THR A C 1
ATOM 4602 O O . THR A 1 582 ? -5.372 9.753 14.736 1.00 93.69 582 THR A O 1
ATOM 4605 N N . GLU A 1 583 ? -7.568 9.355 14.908 1.00 91.75 583 GLU A N 1
ATOM 4606 C CA . GLU A 1 583 ? -7.461 8.216 15.827 1.00 91.75 583 GLU A CA 1
ATOM 4607 C C . GLU A 1 583 ? -6.728 7.014 15.200 1.00 91.75 583 GLU A C 1
ATOM 4609 O O . GLU A 1 583 ? -6.126 6.214 15.923 1.00 91.75 583 GLU A O 1
ATOM 4614 N N . ALA A 1 584 ? -6.695 6.915 13.865 1.00 91.62 584 ALA A N 1
ATOM 4615 C CA . ALA A 1 584 ? -5.947 5.885 13.143 1.00 91.62 584 ALA A CA 1
ATOM 4616 C C . ALA A 1 584 ? -4.416 6.039 13.278 1.00 91.62 584 ALA A C 1
ATOM 4618 O O . ALA A 1 584 ? -3.674 5.057 13.145 1.00 91.62 584 ALA A O 1
ATOM 4619 N N . PHE A 1 585 ? -3.927 7.243 13.594 1.00 93.44 585 PHE A N 1
ATOM 4620 C CA . PHE A 1 585 ? -2.502 7.575 13.712 1.00 93.44 585 PHE A CA 1
ATOM 4621 C C . PHE A 1 585 ? -1.979 7.301 15.125 1.00 93.44 585 PHE A C 1
ATOM 4623 O O . PHE A 1 585 ? -1.634 8.186 15.921 1.00 93.44 585 PHE A O 1
ATOM 4630 N N . THR A 1 586 ? -1.941 6.017 15.464 1.00 91.62 586 THR A N 1
ATOM 4631 C CA . THR A 1 586 ? -1.502 5.548 16.777 1.00 91.62 586 THR A CA 1
ATOM 4632 C C . THR A 1 586 ? 0.020 5.487 16.894 1.00 91.62 586 THR A C 1
ATOM 4634 O O . THR A 1 586 ? 0.713 5.063 15.974 1.00 91.62 586 THR A O 1
ATOM 4637 N N . HIS A 1 587 ? 0.550 5.807 18.071 1.00 91.19 587 HIS A N 1
ATOM 4638 C CA . HIS A 1 587 ? 1.965 5.691 18.385 1.00 91.19 587 HIS A CA 1
ATOM 4639 C C . HIS A 1 587 ? 2.429 4.239 18.218 1.00 91.19 587 HIS A C 1
ATOM 4641 O O . HIS A 1 587 ? 1.981 3.357 18.953 1.00 91.19 587 HIS A O 1
ATOM 4647 N N . LEU A 1 588 ? 3.415 3.981 17.357 1.00 89.06 588 LEU A N 1
ATOM 4648 C CA . LEU A 1 588 ? 3.851 2.621 17.012 1.00 89.06 588 LEU A CA 1
ATOM 4649 C C . LEU A 1 588 ? 4.144 1.735 18.225 1.00 89.06 588 LEU A C 1
ATOM 4651 O O . LEU A 1 588 ? 3.769 0.568 18.247 1.00 89.06 588 LEU A O 1
ATOM 4655 N N . ARG A 1 589 ? 4.791 2.267 19.264 1.00 85.62 589 ARG A N 1
ATOM 4656 C CA . ARG A 1 589 ? 5.070 1.514 20.498 1.00 85.62 589 ARG A CA 1
ATOM 4657 C C . ARG A 1 589 ? 3.842 1.228 21.364 1.00 85.62 589 ARG A C 1
ATOM 4659 O O . ARG A 1 589 ? 3.696 0.116 21.847 1.00 85.62 589 ARG A O 1
ATOM 4666 N N . THR A 1 590 ? 2.995 2.221 21.623 1.00 85.25 590 THR A N 1
ATOM 4667 C CA . THR A 1 590 ? 1.945 2.113 22.650 1.00 85.25 590 THR A CA 1
ATOM 4668 C C . THR A 1 590 ? 0.560 1.832 22.069 1.00 85.25 590 THR A C 1
ATOM 4670 O O . THR A 1 590 ? -0.341 1.436 22.808 1.00 85.25 590 THR A O 1
ATOM 4673 N N . GLY A 1 591 ? 0.374 2.025 20.764 1.00 86.06 591 GLY A N 1
ATOM 4674 C CA . GLY A 1 591 ? -0.935 2.015 20.116 1.00 86.06 591 GLY A CA 1
ATOM 4675 C C . GLY A 1 591 ? -1.845 3.162 20.569 1.00 86.06 591 GLY A C 1
ATOM 4676 O O . GLY A 1 591 ? -3.031 3.127 20.275 1.00 86.06 591 GLY A O 1
ATOM 4677 N N . ALA A 1 592 ? -1.327 4.142 21.319 1.00 86.94 592 ALA A N 1
ATOM 4678 C CA . ALA A 1 592 ? -2.118 5.276 21.783 1.00 86.94 592 ALA A CA 1
ATOM 4679 C C . ALA A 1 592 ? -2.283 6.307 20.651 1.00 86.94 592 ALA A C 1
ATOM 4681 O O . ALA A 1 592 ? -1.303 6.548 19.943 1.00 86.94 592 ALA A O 1
ATOM 4682 N N . PRO A 1 593 ? -3.455 6.939 20.489 1.00 88.00 593 PRO A N 1
ATOM 4683 C CA . PRO A 1 593 ? -3.646 8.042 19.545 1.00 88.00 593 PRO A CA 1
ATOM 4684 C C . PRO A 1 593 ? -2.651 9.189 19.763 1.00 88.00 593 PRO A C 1
ATOM 4686 O O . PRO A 1 593 ? -2.077 9.334 20.849 1.00 88.00 593 PRO A O 1
ATOM 4689 N N . CYS A 1 594 ? -2.446 10.020 18.741 1.00 90.56 594 CYS A N 1
ATOM 4690 C CA . CYS A 1 594 ? -1.664 11.242 18.905 1.00 90.56 594 CYS A CA 1
ATOM 4691 C C . CYS A 1 594 ? -2.405 12.228 19.817 1.00 90.56 594 CYS A C 1
ATOM 4693 O O . CYS A 1 594 ? -3.541 12.605 19.539 1.00 90.56 594 CYS A O 1
ATOM 4695 N N . ALA A 1 595 ? -1.771 12.628 20.923 1.00 88.19 595 ALA A N 1
ATOM 4696 C CA . ALA A 1 595 ? -2.343 13.622 21.832 1.00 88.19 595 ALA A CA 1
ATOM 4697 C C . ALA A 1 595 ? -2.347 15.026 21.206 1.00 88.19 595 ALA A C 1
ATOM 4699 O O . ALA A 1 595 ? -3.255 15.813 21.457 1.00 88.19 595 ALA A O 1
ATOM 4700 N N . ASP A 1 596 ? -1.344 15.316 20.377 1.00 91.06 596 ASP A N 1
ATOM 4701 C CA . ASP A 1 596 ? -1.204 16.572 19.652 1.00 91.06 596 ASP A CA 1
ATOM 4702 C C . ASP A 1 596 ? -1.835 16.463 18.257 1.00 91.06 596 ASP A C 1
ATOM 4704 O O . ASP A 1 596 ? -1.201 16.074 17.273 1.00 91.06 596 ASP A O 1
ATOM 4708 N N . ARG A 1 597 ? -3.131 16.781 18.193 1.00 89.50 597 ARG A N 1
ATOM 4709 C CA . ARG A 1 597 ? -3.917 16.695 16.955 1.00 89.50 597 ARG A CA 1
ATOM 4710 C C . ARG A 1 597 ? -3.489 17.729 15.915 1.00 89.50 597 ARG A C 1
ATOM 4712 O O . ARG A 1 597 ? -3.461 17.410 14.731 1.00 89.50 597 ARG A O 1
ATOM 4719 N N . ILE A 1 598 ? -3.127 18.940 16.342 1.00 90.94 598 ILE A N 1
ATOM 4720 C CA . ILE A 1 598 ? -2.725 20.015 15.424 1.00 90.94 598 ILE A CA 1
ATOM 4721 C C . ILE A 1 598 ? -1.372 19.687 14.790 1.00 90.94 598 ILE A C 1
ATOM 4723 O O . ILE A 1 598 ? -1.231 19.784 13.571 1.00 90.94 598 ILE A O 1
ATOM 4727 N N . GLY A 1 599 ? -0.399 19.229 15.583 1.00 92.06 599 GLY A N 1
ATOM 4728 C CA . GLY A 1 599 ? 0.884 18.771 15.064 1.00 92.06 599 GLY A CA 1
ATOM 4729 C C . GLY A 1 599 ? 0.730 17.606 14.079 1.00 92.06 599 GLY A C 1
ATOM 4730 O O . GLY A 1 599 ? 1.354 17.614 13.018 1.00 92.06 599 GLY A O 1
ATOM 4731 N N . LEU A 1 600 ? -0.159 16.645 14.365 1.00 93.81 600 LEU A N 1
ATOM 4732 C CA . LEU A 1 600 ? -0.480 15.558 13.433 1.00 93.81 600 LEU A CA 1
ATOM 4733 C C . LEU A 1 600 ? -1.096 16.072 12.124 1.00 93.81 600 LEU A C 1
ATOM 4735 O O . LEU A 1 600 ? -0.668 15.646 11.052 1.00 93.81 600 LEU A O 1
ATOM 4739 N N . MET A 1 601 ? -2.050 17.004 12.184 1.00 92.12 601 MET A N 1
ATOM 4740 C CA . MET A 1 601 ? -2.638 17.591 10.976 1.00 92.12 601 MET A CA 1
ATOM 4741 C C . MET A 1 601 ? -1.613 18.343 10.133 1.00 92.12 601 MET A C 1
ATOM 4743 O O . MET A 1 601 ? -1.627 18.208 8.914 1.00 92.12 601 MET A O 1
ATOM 4747 N N . ASN A 1 602 ? -0.679 19.064 10.757 1.00 91.88 602 ASN A N 1
ATOM 4748 C CA . ASN A 1 602 ? 0.416 19.715 10.040 1.00 91.88 602 ASN A CA 1
ATOM 4749 C C . ASN A 1 602 ? 1.308 18.696 9.317 1.00 91.88 602 ASN A C 1
ATOM 4751 O O . ASN A 1 602 ? 1.718 18.941 8.184 1.00 91.88 602 ASN A O 1
ATOM 4755 N N . VAL A 1 603 ? 1.588 17.542 9.935 1.00 93.25 603 VAL A N 1
ATOM 4756 C CA . VAL A 1 603 ? 2.338 16.452 9.289 1.00 93.25 603 VAL A CA 1
ATOM 4757 C C . VAL A 1 603 ? 1.571 15.894 8.089 1.00 93.25 603 VAL A C 1
ATOM 4759 O O . VAL A 1 603 ? 2.136 15.821 6.999 1.00 93.25 603 VAL A O 1
ATOM 4762 N N . ILE A 1 604 ? 0.289 15.556 8.266 1.00 92.19 604 ILE A N 1
ATOM 4763 C CA . ILE A 1 604 ? -0.564 15.012 7.196 1.00 92.19 604 ILE A CA 1
ATOM 4764 C C . ILE A 1 604 ? -0.678 16.010 6.041 1.00 92.19 604 ILE A C 1
ATOM 4766 O O . ILE A 1 604 ? -0.511 15.639 4.881 1.00 92.19 604 ILE A O 1
ATOM 4770 N N . LEU A 1 605 ? -0.904 17.290 6.345 1.00 90.38 605 LEU A N 1
ATOM 4771 C CA . LEU A 1 605 ? -0.993 18.343 5.341 1.00 90.38 605 LEU A CA 1
ATOM 4772 C C . LEU A 1 605 ? 0.337 18.504 4.598 1.00 90.38 605 LEU A C 1
ATOM 4774 O O . LEU A 1 605 ? 0.332 18.592 3.376 1.00 90.38 605 LEU A O 1
ATOM 4778 N N . ALA A 1 606 ? 1.472 18.496 5.307 1.00 88.38 606 ALA A N 1
ATOM 4779 C CA . ALA A 1 606 ? 2.796 18.640 4.704 1.00 88.38 606 ALA A CA 1
ATOM 4780 C C . ALA A 1 606 ? 3.130 17.515 3.720 1.00 88.38 606 ALA A C 1
ATOM 4782 O O . ALA A 1 606 ? 3.778 17.783 2.704 1.00 88.38 606 ALA A O 1
ATOM 4783 N N . GLU A 1 607 ? 2.707 16.285 4.022 1.00 85.88 607 GLU A N 1
ATOM 4784 C CA . GLU A 1 607 ? 2.826 15.141 3.116 1.00 85.88 607 GLU A CA 1
ATOM 4785 C C . GLU A 1 607 ? 1.826 15.247 1.956 1.00 85.88 607 GLU A C 1
ATOM 4787 O O . GLU A 1 607 ? 2.225 15.122 0.800 1.00 85.88 607 GLU A O 1
ATOM 4792 N N . GLY A 1 608 ? 0.561 15.573 2.241 1.00 82.88 608 GLY A N 1
ATOM 4793 C CA . GLY A 1 608 ? -0.511 15.661 1.245 1.00 82.88 608 GLY A CA 1
ATOM 4794 C C . GLY A 1 608 ? -0.299 16.732 0.171 1.00 82.88 608 GLY A C 1
ATOM 4795 O O . GLY A 1 608 ? -0.650 16.511 -0.984 1.00 82.88 608 GLY A O 1
ATOM 4796 N N . ILE A 1 609 ? 0.317 17.869 0.517 1.00 83.06 609 ILE A N 1
ATOM 4797 C CA . ILE A 1 609 ? 0.647 18.942 -0.445 1.00 83.06 609 ILE A CA 1
ATOM 4798 C C . ILE A 1 609 ? 2.115 18.910 -0.904 1.00 83.06 609 ILE A C 1
ATOM 4800 O O . ILE A 1 609 ? 2.565 19.824 -1.595 1.00 83.06 609 ILE A O 1
ATOM 4804 N N . ASN A 1 610 ? 2.883 17.890 -0.499 1.00 80.50 610 ASN A N 1
ATOM 4805 C CA . ASN A 1 610 ? 4.309 17.738 -0.805 1.00 80.50 610 ASN A CA 1
ATOM 4806 C C . ASN A 1 610 ? 5.176 18.968 -0.424 1.00 80.50 610 ASN A C 1
ATOM 4808 O O . ASN A 1 610 ? 6.155 19.302 -1.094 1.00 80.50 610 ASN A O 1
ATOM 4812 N N . LEU A 1 611 ? 4.819 19.667 0.663 1.00 84.19 611 LEU A N 1
ATOM 4813 C CA . LEU A 1 611 ? 5.559 20.835 1.168 1.00 84.19 611 LEU A CA 1
ATOM 4814 C C . LEU A 1 611 ? 6.795 20.415 1.981 1.00 84.19 611 LEU A C 1
ATOM 4816 O O . LEU A 1 611 ? 7.816 21.108 1.981 1.00 84.19 611 LEU A O 1
ATOM 4820 N N . GLY A 1 612 ? 6.707 19.264 2.653 1.00 85.00 612 GLY A N 1
ATOM 4821 C CA . GLY A 1 612 ? 7.728 18.752 3.562 1.00 85.00 612 GLY A CA 1
ATOM 4822 C C . GLY A 1 612 ? 7.719 19.432 4.938 1.00 85.00 612 GLY A C 1
ATOM 4823 O O . GLY A 1 612 ? 7.359 20.598 5.095 1.00 85.00 612 GLY A O 1
ATOM 4824 N N . LEU A 1 613 ? 8.160 18.697 5.965 1.00 89.62 613 LEU A N 1
ATOM 4825 C CA . LEU A 1 613 ? 7.999 19.102 7.371 1.00 89.62 613 LEU A CA 1
ATOM 4826 C C . LEU A 1 613 ? 8.758 20.375 7.764 1.00 89.62 613 LEU A C 1
ATOM 4828 O O . LEU A 1 613 ? 8.328 21.073 8.674 1.00 89.62 613 LEU A O 1
ATOM 4832 N N . ARG A 1 614 ? 9.890 20.684 7.116 1.00 89.44 614 ARG A N 1
ATOM 4833 C CA . ARG A 1 614 ? 10.666 21.896 7.436 1.00 89.44 614 ARG A CA 1
ATOM 4834 C C . ARG A 1 614 ? 9.926 23.155 7.007 1.00 89.44 614 ARG A C 1
ATOM 4836 O O . ARG A 1 614 ? 9.693 24.020 7.833 1.00 89.44 614 ARG A O 1
ATOM 4843 N N . LYS A 1 615 ? 9.503 23.205 5.743 1.00 88.50 615 LYS A N 1
ATOM 4844 C CA . LYS A 1 615 ? 8.715 24.324 5.225 1.00 88.50 615 LYS A CA 1
ATOM 4845 C C . LYS A 1 615 ? 7.364 24.426 5.926 1.00 88.50 615 LYS A C 1
ATOM 4847 O O . LYS A 1 615 ? 6.899 25.531 6.155 1.00 88.50 615 LYS A O 1
ATOM 4852 N N . MET A 1 616 ? 6.757 23.292 6.290 1.00 90.25 616 MET A N 1
ATOM 4853 C CA . MET A 1 616 ? 5.550 23.308 7.113 1.00 90.25 616 MET A CA 1
ATOM 4854 C C . MET A 1 616 ? 5.813 23.951 8.477 1.00 90.25 616 MET A C 1
ATOM 4856 O O . MET A 1 616 ? 5.058 24.826 8.870 1.00 90.25 616 MET A O 1
ATOM 4860 N N . ALA A 1 617 ? 6.898 23.583 9.165 1.00 90.62 617 ALA A N 1
ATOM 4861 C CA . ALA A 1 617 ? 7.264 24.223 10.427 1.00 90.62 617 ALA A CA 1
ATOM 4862 C C . ALA A 1 617 ? 7.470 25.737 10.262 1.00 90.62 617 ALA A C 1
ATOM 4864 O O . ALA A 1 617 ? 6.947 26.490 11.068 1.00 90.62 617 ALA A O 1
ATOM 4865 N N . ASP A 1 618 ? 8.143 26.183 9.196 1.00 88.00 618 ASP A N 1
ATOM 4866 C CA . ASP A 1 618 ? 8.338 27.615 8.913 1.00 88.00 618 ASP A CA 1
ATOM 4867 C C . ASP A 1 618 ? 7.015 28.342 8.581 1.00 88.00 618 ASP A C 1
ATOM 4869 O O . ASP A 1 618 ? 6.875 29.534 8.845 1.00 88.00 618 ASP A O 1
ATOM 4873 N N . ALA A 1 619 ? 6.040 27.631 8.004 1.00 85.12 619 ALA A N 1
ATOM 4874 C CA . ALA A 1 619 ? 4.713 28.150 7.665 1.00 85.12 619 ALA A CA 1
ATOM 4875 C C . ALA A 1 619 ? 3.717 28.113 8.840 1.00 85.12 619 ALA A C 1
ATOM 4877 O O . ALA A 1 619 ? 2.636 28.697 8.748 1.00 85.12 619 ALA A O 1
ATOM 4878 N N . THR A 1 620 ? 4.051 27.424 9.934 1.00 80.88 620 THR A N 1
ATOM 4879 C CA . THR A 1 620 ? 3.196 27.292 11.118 1.00 80.88 620 THR A CA 1
ATOM 4880 C C . THR A 1 620 ? 3.813 27.993 12.319 1.00 80.88 620 THR A C 1
ATOM 4882 O O . THR A 1 620 ? 4.997 27.861 12.587 1.00 80.88 620 THR A O 1
ATOM 4885 N N . ASN A 1 621 ? 2.993 28.651 13.136 1.00 79.19 621 ASN A N 1
ATOM 4886 C CA . ASN A 1 621 ? 3.486 29.324 14.347 1.00 79.19 621 ASN A CA 1
ATOM 4887 C C . ASN A 1 621 ? 3.418 28.433 15.601 1.00 79.19 621 ASN A C 1
ATOM 4889 O O . ASN A 1 621 ? 3.641 28.912 16.710 1.00 79.19 621 ASN A O 1
ATOM 4893 N N . THR A 1 622 ? 3.034 27.162 15.447 1.00 83.88 622 THR A N 1
ATOM 4894 C CA . THR A 1 622 ? 2.657 26.284 16.565 1.00 83.88 622 THR A CA 1
ATOM 4895 C C . THR A 1 622 ? 3.666 25.180 16.855 1.00 83.88 622 THR A C 1
ATOM 4897 O O . THR A 1 622 ? 3.733 24.744 17.998 1.00 83.88 622 THR A O 1
ATOM 4900 N N . HIS A 1 623 ? 4.439 24.727 15.861 1.00 93.06 623 HIS A N 1
ATOM 4901 C CA . HIS A 1 623 ? 5.341 23.583 16.010 1.00 93.06 623 HIS A CA 1
ATOM 4902 C C . HIS A 1 623 ? 6.668 23.818 15.299 1.00 93.06 623 HIS A C 1
ATOM 4904 O O . HIS A 1 623 ? 6.725 24.304 14.172 1.00 93.06 623 HIS A O 1
ATOM 4910 N N . THR A 1 624 ? 7.747 23.385 15.935 1.00 92.62 624 THR A N 1
ATOM 4911 C CA . THR A 1 624 ? 9.074 23.333 15.327 1.00 92.62 624 THR A CA 1
ATOM 4912 C C . THR A 1 624 ? 9.223 22.111 14.417 1.00 92.62 624 THR A C 1
ATOM 4914 O O . THR A 1 624 ? 8.522 21.103 14.546 1.00 92.62 624 THR A O 1
ATOM 4917 N N . PHE A 1 625 ? 10.227 22.139 13.535 1.00 92.19 625 PHE A N 1
ATOM 4918 C CA . PHE A 1 625 ? 10.578 20.991 12.692 1.00 92.19 625 PHE A CA 1
ATOM 4919 C C . PHE A 1 625 ? 10.800 19.698 13.500 1.00 92.19 625 PHE A C 1
ATOM 4921 O O . PHE A 1 625 ? 10.392 18.620 13.064 1.00 92.19 625 PHE A O 1
ATOM 4928 N N . TRP A 1 626 ? 11.428 19.795 14.679 1.00 91.00 626 TRP A N 1
ATOM 4929 C CA . TRP A 1 626 ? 11.744 18.639 15.526 1.00 91.00 626 TRP A CA 1
ATOM 4930 C C . TRP A 1 626 ? 10.514 18.032 16.214 1.00 91.00 626 TRP A C 1
ATOM 4932 O O . TRP A 1 626 ? 10.483 16.826 16.470 1.00 91.00 626 TRP A O 1
ATOM 4942 N N . GLU A 1 627 ? 9.484 18.831 16.471 1.00 91.81 627 GLU A N 1
ATOM 4943 C CA . GLU A 1 627 ? 8.206 18.339 16.990 1.00 91.81 627 GLU A CA 1
ATOM 4944 C C . GLU A 1 627 ? 7.416 17.627 15.889 1.00 91.81 627 GLU A C 1
ATOM 4946 O O . GLU A 1 627 ? 7.016 16.475 16.073 1.00 91.81 627 GLU A O 1
ATOM 4951 N N . LEU A 1 628 ? 7.303 18.234 14.701 1.00 93.19 628 LEU A N 1
ATOM 4952 C CA . LEU A 1 628 ? 6.602 17.627 13.563 1.00 93.19 628 LEU A CA 1
ATOM 4953 C C . LEU A 1 628 ? 7.263 16.322 13.100 1.00 93.19 628 LEU A C 1
ATOM 4955 O O . LEU A 1 628 ? 6.581 15.320 12.888 1.00 93.19 628 LEU A O 1
ATOM 4959 N N . ILE A 1 629 ? 8.599 16.277 13.003 1.00 92.44 629 ILE A N 1
ATOM 4960 C CA . ILE A 1 629 ? 9.308 15.036 12.647 1.00 92.44 629 ILE A CA 1
ATOM 4961 C C . ILE A 1 629 ? 9.119 13.950 13.708 1.00 92.44 629 ILE A C 1
ATOM 4963 O O . ILE A 1 629 ? 9.055 12.770 13.362 1.00 92.44 629 ILE A O 1
ATOM 4967 N N . ARG A 1 630 ? 9.006 14.309 14.995 1.00 91.19 630 ARG A N 1
ATOM 4968 C CA . ARG A 1 630 ? 8.728 13.343 16.062 1.00 91.19 630 ARG A CA 1
ATOM 4969 C C . ARG A 1 630 ? 7.324 12.763 15.911 1.00 91.19 630 ARG A C 1
ATOM 4971 O O . ARG A 1 630 ? 7.181 11.546 16.021 1.00 91.19 630 ARG A O 1
ATOM 4978 N N . ILE A 1 631 ? 6.321 13.593 15.632 1.00 94.00 631 ILE A N 1
ATOM 4979 C CA . ILE A 1 631 ? 4.946 13.136 15.391 1.00 94.00 631 ILE A CA 1
ATOM 4980 C C . ILE A 1 631 ? 4.907 12.218 14.168 1.00 94.00 631 ILE A C 1
ATOM 4982 O O . ILE A 1 631 ? 4.516 11.057 14.305 1.00 94.00 631 ILE A O 1
ATOM 4986 N N . GLY A 1 632 ? 5.415 12.677 13.020 1.00 92.38 632 GLY A N 1
ATOM 4987 C CA . GLY A 1 632 ? 5.457 11.884 11.789 1.00 92.38 632 GLY A CA 1
ATOM 4988 C C . GLY A 1 632 ? 6.154 10.539 11.984 1.00 92.38 632 GLY A C 1
ATOM 4989 O O . GLY A 1 632 ? 5.594 9.491 11.679 1.00 92.38 632 GLY A O 1
ATOM 4990 N N . ARG A 1 633 ? 7.325 10.528 12.630 1.00 90.88 633 ARG A N 1
ATOM 4991 C CA . ARG A 1 633 ? 8.070 9.286 12.880 1.00 90.88 633 ARG A CA 1
ATOM 4992 C C . ARG A 1 633 ? 7.382 8.298 13.793 1.00 90.88 633 ARG A C 1
ATOM 4994 O O . ARG A 1 633 ? 7.671 7.117 13.668 1.00 90.88 633 ARG A O 1
ATOM 5001 N N . TRP A 1 634 ? 6.590 8.735 14.766 1.00 92.62 634 TRP A N 1
ATOM 5002 C CA . TRP A 1 634 ? 6.028 7.826 15.768 1.00 92.62 634 TRP A CA 1
ATOM 5003 C C . TRP A 1 634 ? 4.570 7.461 15.506 1.00 92.62 634 TRP A C 1
ATOM 5005 O O . TRP A 1 634 ? 4.168 6.376 15.933 1.00 92.62 634 TRP A O 1
ATOM 5015 N N . HIS A 1 635 ? 3.826 8.294 14.776 1.00 92.69 635 HIS A N 1
ATOM 5016 C CA . HIS A 1 635 ? 2.383 8.151 14.561 1.00 92.69 635 HIS A CA 1
ATOM 5017 C C . HIS A 1 635 ? 1.970 7.906 13.107 1.00 92.69 635 HIS A C 1
ATOM 5019 O O . HIS A 1 635 ? 0.931 7.286 12.892 1.00 92.69 635 HIS A O 1
ATOM 5025 N N . VAL A 1 636 ? 2.752 8.360 12.121 1.00 92.12 636 VAL A N 1
ATOM 5026 C CA . VAL A 1 636 ? 2.380 8.258 10.703 1.00 92.12 636 VAL A CA 1
ATOM 5027 C C . VAL A 1 636 ? 3.000 7.005 10.080 1.00 92.12 636 VAL A C 1
ATOM 5029 O O . VAL A 1 636 ? 4.201 6.750 10.196 1.00 92.12 636 VAL A O 1
ATOM 5032 N N . GLU A 1 637 ? 2.143 6.174 9.484 1.00 87.12 637 GLU A N 1
ATOM 5033 C CA . GLU A 1 637 ? 2.465 4.942 8.752 1.00 87.12 637 GLU A CA 1
ATOM 5034 C C . GLU A 1 637 ? 1.484 4.771 7.588 1.00 87.12 637 GLU A C 1
ATOM 5036 O O . GLU A 1 637 ? 0.360 5.260 7.668 1.00 87.12 637 GLU A O 1
ATOM 5041 N N . GLY A 1 638 ? 1.870 4.021 6.549 1.00 85.19 638 GLY A N 1
ATOM 5042 C CA . GLY A 1 638 ? 0.961 3.682 5.442 1.00 85.19 638 GLY A CA 1
ATOM 5043 C C . GLY A 1 638 ? -0.348 3.054 5.935 1.00 85.19 638 GLY A C 1
ATOM 5044 O O . GLY A 1 638 ? -1.418 3.562 5.641 1.00 85.19 638 GLY A O 1
ATOM 5045 N N . GLU A 1 639 ? -0.269 2.069 6.837 1.00 84.88 639 GLU A N 1
ATOM 5046 C CA . GLU A 1 639 ? -1.456 1.443 7.452 1.00 84.88 639 GLU A CA 1
ATOM 5047 C C . GLU A 1 639 ? -2.325 2.428 8.263 1.00 84.88 639 GLU A C 1
ATOM 5049 O O . GLU A 1 639 ? -3.512 2.184 8.488 1.00 84.88 639 GLU A O 1
ATOM 5054 N N . ALA A 1 640 ? -1.749 3.530 8.762 1.00 89.81 640 ALA A N 1
ATOM 5055 C CA . ALA A 1 640 ? -2.526 4.575 9.424 1.00 89.81 640 ALA A CA 1
ATOM 5056 C C . ALA A 1 640 ? -3.313 5.400 8.398 1.00 89.81 640 ALA A C 1
ATOM 5058 O O . ALA A 1 640 ? -4.491 5.657 8.632 1.00 89.81 640 ALA A O 1
ATOM 5059 N N . TYR A 1 641 ? -2.705 5.728 7.251 1.00 90.88 641 TYR A N 1
ATOM 5060 C CA . TYR A 1 641 ? -3.402 6.353 6.125 1.00 90.88 641 TYR A CA 1
ATOM 5061 C C . TYR A 1 641 ? -4.515 5.466 5.573 1.00 90.88 641 TYR A C 1
ATOM 5063 O O . TYR A 1 641 ? -5.624 5.953 5.386 1.00 90.88 641 TYR A O 1
ATOM 5071 N N . ASP A 1 642 ? -4.261 4.171 5.388 1.00 89.00 642 ASP A N 1
ATOM 5072 C CA . ASP A 1 642 ? -5.249 3.236 4.837 1.00 89.00 642 ASP A CA 1
ATOM 5073 C C . ASP A 1 642 ? -6.499 3.148 5.722 1.00 89.00 642 ASP A C 1
ATOM 5075 O O . ASP A 1 642 ? -7.628 3.157 5.229 1.00 89.00 642 ASP A O 1
ATOM 5079 N N . ARG A 1 643 ? -6.299 3.116 7.047 1.00 88.88 643 ARG A N 1
ATOM 5080 C CA . ARG A 1 643 ? -7.392 3.133 8.029 1.00 88.88 643 ARG A CA 1
ATOM 5081 C C . ARG A 1 643 ? -8.090 4.486 8.094 1.00 88.88 643 ARG A C 1
ATOM 5083 O O . ARG A 1 643 ? -9.315 4.517 8.108 1.00 88.88 643 ARG A O 1
ATOM 5090 N N . ALA A 1 644 ? -7.338 5.587 8.115 1.00 92.50 644 ALA A N 1
ATOM 5091 C CA . ALA A 1 644 ? -7.908 6.932 8.106 1.00 92.50 644 ALA A CA 1
ATOM 5092 C C . ALA A 1 644 ? -8.778 7.160 6.860 1.00 92.50 644 ALA A C 1
ATOM 5094 O O . ALA A 1 644 ? -9.890 7.667 6.971 1.00 92.50 644 ALA A O 1
ATOM 5095 N N . LEU A 1 645 ? -8.307 6.718 5.691 1.00 92.62 645 LEU A N 1
ATOM 5096 C CA . LEU A 1 645 ? -9.051 6.786 4.439 1.00 92.62 645 LEU A CA 1
ATOM 5097 C C . LEU A 1 645 ? -10.334 5.955 4.510 1.00 92.62 645 LEU A C 1
ATOM 5099 O O . LEU A 1 645 ? -11.394 6.462 4.161 1.00 92.62 645 LEU A O 1
ATOM 5103 N N . ALA A 1 646 ? -10.269 4.722 5.023 1.00 91.31 646 ALA A N 1
ATOM 5104 C CA . ALA A 1 646 ? -11.460 3.892 5.203 1.00 91.31 646 ALA A CA 1
ATOM 5105 C C . ALA A 1 646 ? -12.507 4.553 6.119 1.00 91.31 646 ALA A C 1
ATOM 5107 O O . ALA A 1 646 ? -13.688 4.532 5.788 1.00 91.31 646 ALA A O 1
ATOM 5108 N N . MET A 1 647 ? -12.081 5.199 7.214 1.00 92.19 647 MET A N 1
ATOM 5109 C CA . MET A 1 647 ? -12.980 5.936 8.117 1.00 92.19 647 MET A CA 1
ATOM 5110 C C . MET A 1 647 ? -13.672 7.112 7.413 1.00 92.19 647 MET A C 1
ATOM 5112 O O . MET A 1 647 ? -14.866 7.335 7.607 1.00 92.19 647 MET A O 1
ATOM 5116 N N . VAL A 1 648 ? -12.940 7.858 6.580 1.00 93.38 648 VAL A N 1
ATOM 5117 C CA . VAL A 1 648 ? -13.504 8.973 5.802 1.00 93.38 648 VAL A CA 1
ATOM 5118 C C . VAL A 1 648 ? -14.470 8.465 4.727 1.00 93.38 648 VAL A C 1
ATOM 5120 O O . VAL A 1 648 ? -15.559 9.018 4.578 1.00 93.38 648 VAL A O 1
ATOM 5123 N N . VAL A 1 649 ? -14.117 7.387 4.019 1.00 92.44 649 VAL A N 1
ATOM 5124 C CA . VAL A 1 649 ? -14.971 6.769 2.990 1.00 92.44 649 VAL A CA 1
ATOM 5125 C C . VAL A 1 649 ? -16.262 6.214 3.596 1.00 92.44 649 VAL A C 1
ATOM 5127 O O . VAL A 1 649 ? -17.335 6.428 3.037 1.00 92.44 649 VAL A O 1
ATOM 5130 N N . GLU A 1 650 ? -16.191 5.552 4.754 1.00 90.25 650 GLU A N 1
ATOM 5131 C CA . GLU A 1 650 ? -17.371 5.046 5.464 1.00 90.25 650 GLU A CA 1
ATOM 5132 C C . GLU A 1 650 ? -18.301 6.188 5.899 1.00 90.25 650 GLU A C 1
ATOM 5134 O O . GLU A 1 650 ? -19.517 6.111 5.707 1.00 90.25 650 GLU A O 1
ATOM 5139 N N . ALA A 1 651 ? -17.739 7.285 6.415 1.00 91.12 651 ALA A N 1
ATOM 5140 C CA . ALA A 1 651 ? -18.520 8.460 6.783 1.00 91.12 651 ALA A CA 1
ATOM 5141 C C . ALA A 1 651 ? -19.201 9.115 5.569 1.00 91.12 651 ALA A C 1
ATOM 5143 O O . ALA A 1 651 ? -20.372 9.482 5.656 1.00 91.12 651 ALA A O 1
ATOM 5144 N N . GLN A 1 652 ? -18.509 9.214 4.427 1.00 91.25 652 GLN A N 1
ATOM 5145 C CA . GLN A 1 652 ? -19.100 9.692 3.173 1.00 91.25 652 GLN A CA 1
ATOM 5146 C C . GLN A 1 652 ? -20.242 8.778 2.711 1.00 91.25 652 GLN A C 1
ATOM 5148 O O . GLN A 1 652 ? -21.308 9.275 2.352 1.00 91.25 652 GLN A O 1
ATOM 5153 N N . ALA A 1 653 ? -20.053 7.457 2.758 1.00 89.12 653 ALA A N 1
ATOM 5154 C CA . ALA A 1 653 ? -21.062 6.475 2.357 1.00 89.12 653 ALA A CA 1
ATOM 5155 C C . ALA A 1 653 ? -22.337 6.530 3.223 1.00 89.12 653 ALA A C 1
ATOM 5157 O O . ALA A 1 653 ? -23.426 6.193 2.752 1.00 89.12 653 ALA A O 1
ATOM 5158 N N . ALA A 1 654 ? -22.219 6.974 4.480 1.00 88.56 654 ALA A N 1
ATOM 5159 C CA . ALA A 1 654 ? -23.349 7.161 5.387 1.00 88.56 654 ALA A CA 1
ATOM 5160 C C . ALA A 1 654 ? -24.187 8.420 5.082 1.00 88.56 654 ALA A C 1
ATOM 5162 O O . ALA A 1 654 ? -25.320 8.527 5.562 1.00 88.56 654 ALA A O 1
ATOM 5163 N N . LEU A 1 655 ? -23.673 9.367 4.286 1.00 89.06 655 LEU A N 1
ATOM 5164 C CA . LEU A 1 655 ? -24.416 10.570 3.913 1.00 89.06 655 LEU A CA 1
ATOM 5165 C C . LEU A 1 655 ? -25.579 10.221 2.968 1.00 89.06 655 LEU A C 1
ATOM 5167 O O . LEU A 1 655 ? -25.387 9.465 2.013 1.00 89.06 655 LEU A O 1
ATOM 5171 N N . PRO A 1 656 ? -26.771 10.830 3.136 1.00 87.31 656 PRO A N 1
ATOM 5172 C CA . PRO A 1 656 ? -27.912 10.579 2.254 1.00 87.31 656 PRO A CA 1
ATOM 5173 C C . PRO A 1 656 ? -27.603 10.795 0.767 1.00 87.31 656 PRO A C 1
ATOM 5175 O O . PRO A 1 656 ? -28.107 10.054 -0.073 1.00 87.31 656 PRO A O 1
ATOM 5178 N N . MET A 1 657 ? -26.740 11.769 0.449 1.00 85.31 657 MET A N 1
ATOM 5179 C CA . MET A 1 657 ? -26.336 12.087 -0.924 1.00 85.31 657 MET A CA 1
ATOM 5180 C C . MET A 1 657 ? -25.611 10.922 -1.614 1.00 85.31 657 MET A C 1
ATOM 5182 O O . MET A 1 657 ? -25.842 10.674 -2.794 1.00 85.31 657 MET A O 1
ATOM 5186 N N . ALA A 1 658 ? -24.788 10.160 -0.886 1.00 88.19 658 ALA A N 1
ATOM 5187 C CA . ALA A 1 658 ? -23.995 9.077 -1.470 1.00 88.19 658 ALA A CA 1
ATOM 5188 C C . ALA A 1 658 ? -24.867 7.976 -2.092 1.00 88.19 658 ALA A C 1
ATOM 5190 O O . ALA A 1 658 ? -24.496 7.387 -3.106 1.00 88.19 658 ALA A O 1
ATOM 5191 N N . ARG A 1 659 ? -26.072 7.758 -1.543 1.00 83.88 659 ARG A N 1
ATOM 5192 C CA . ARG A 1 659 ? -27.052 6.793 -2.069 1.00 83.88 659 ARG A CA 1
ATOM 5193 C C . ARG A 1 659 ? -27.602 7.160 -3.449 1.00 83.88 659 ARG A C 1
ATOM 5195 O O . ARG A 1 659 ? -28.118 6.278 -4.126 1.00 83.88 659 ARG A O 1
ATOM 5202 N N . PHE A 1 660 ? -27.512 8.427 -3.861 1.00 85.38 660 PHE A N 1
ATOM 5203 C CA . PHE A 1 660 ? -27.922 8.853 -5.203 1.00 85.38 660 PHE A CA 1
ATOM 5204 C C . PHE A 1 660 ? -26.857 8.565 -6.264 1.00 85.38 660 PHE A C 1
ATOM 5206 O O . PHE A 1 660 ? -27.197 8.447 -7.437 1.00 85.38 660 PHE A O 1
ATOM 5213 N N . TRP A 1 661 ? -25.585 8.451 -5.871 1.00 85.94 661 TRP A N 1
ATOM 5214 C CA . TRP A 1 661 ? -24.485 8.162 -6.793 1.00 85.94 661 TRP A CA 1
ATOM 5215 C C . TRP A 1 661 ? -24.344 6.669 -7.072 1.00 85.94 661 TRP A C 1
ATOM 5217 O O . TRP A 1 661 ? -24.199 6.262 -8.223 1.00 85.94 661 TRP A O 1
ATOM 5227 N N . GLY A 1 662 ? -24.439 5.850 -6.026 1.00 86.44 662 GLY A N 1
ATOM 5228 C CA . GLY A 1 662 ? -24.257 4.413 -6.141 1.00 86.44 662 GLY A CA 1
ATOM 5229 C C . GLY A 1 662 ? -24.501 3.676 -4.832 1.00 86.44 662 GLY A C 1
ATOM 5230 O O . GLY A 1 662 ? -24.708 4.266 -3.768 1.00 86.44 662 GLY A O 1
ATOM 5231 N N . MET A 1 663 ? -24.464 2.347 -4.909 1.00 85.62 663 MET A N 1
ATOM 5232 C CA . MET A 1 663 ? -24.713 1.473 -3.759 1.00 85.62 663 MET A CA 1
ATOM 5233 C C . MET A 1 663 ? -23.457 1.212 -2.914 1.00 85.62 663 MET A C 1
ATOM 5235 O O . MET A 1 663 ? -23.557 0.536 -1.892 1.00 85.62 663 MET A O 1
ATOM 5239 N N . GLY A 1 664 ? -22.284 1.710 -3.323 1.00 86.50 664 GLY A N 1
ATOM 5240 C CA . GLY A 1 664 ? -21.008 1.455 -2.650 1.00 86.50 664 GLY A CA 1
ATOM 5241 C C . GLY A 1 664 ? -20.452 0.058 -2.931 1.00 86.50 664 GLY A C 1
ATOM 5242 O O . GLY A 1 664 ? -19.571 -0.415 -2.219 1.00 86.50 664 GLY A O 1
ATOM 5243 N N . THR A 1 665 ? -20.988 -0.639 -3.938 1.00 88.56 665 THR A N 1
ATOM 5244 C CA . THR A 1 665 ? -20.637 -2.032 -4.260 1.00 88.56 665 THR A CA 1
ATOM 5245 C C . THR A 1 665 ? -19.888 -2.174 -5.574 1.00 88.56 665 THR A C 1
ATOM 5247 O O . THR A 1 665 ? -19.449 -3.278 -5.901 1.00 88.56 665 THR A O 1
ATOM 5250 N N . SER A 1 666 ? -19.744 -1.099 -6.343 1.00 88.88 666 SER A N 1
ATOM 5251 C CA . SER A 1 666 ? -18.940 -1.102 -7.558 1.00 88.88 666 SER A CA 1
ATOM 5252 C C . SER A 1 666 ? -17.872 -0.014 -7.529 1.00 88.88 666 SER A C 1
ATOM 5254 O O . SER A 1 666 ? -18.000 0.975 -6.807 1.00 88.88 666 SER A O 1
ATOM 5256 N N . ALA A 1 667 ? -16.780 -0.227 -8.256 1.00 90.56 667 ALA A N 1
ATOM 5257 C CA . ALA A 1 667 ? -15.650 0.689 -8.298 1.00 90.56 667 ALA A CA 1
ATOM 5258 C C . ALA A 1 667 ? -14.911 0.619 -9.634 1.00 90.56 667 ALA A C 1
ATOM 5260 O O . ALA A 1 667 ? -15.011 -0.362 -10.363 1.00 90.56 667 ALA A O 1
ATOM 5261 N N . SER A 1 668 ? -14.145 1.657 -9.951 1.00 90.12 668 SER A N 1
ATOM 5262 C CA . SER A 1 668 ? -13.276 1.722 -11.127 1.00 90.12 668 SER A CA 1
ATOM 5263 C C . SER A 1 668 ? -11.841 2.036 -10.734 1.00 90.12 668 SER A C 1
ATOM 5265 O O . SER A 1 668 ? -11.617 2.675 -9.704 1.00 90.12 668 SER A O 1
ATOM 5267 N N . SER A 1 669 ? -10.873 1.593 -11.534 1.00 89.00 669 SER A N 1
ATOM 5268 C CA . SER A 1 669 ? -9.459 1.897 -11.320 1.00 89.00 669 SER A CA 1
ATOM 5269 C C . SER A 1 669 ? -8.753 2.339 -12.593 1.00 89.00 669 SER A C 1
ATOM 5271 O O . SER A 1 669 ? -8.942 1.736 -13.652 1.00 89.00 669 SER A O 1
ATOM 5273 N N . ASP A 1 670 ? -7.922 3.374 -12.466 1.00 85.94 670 ASP A N 1
ATOM 5274 C CA . ASP A 1 670 ? -7.155 3.954 -13.571 1.00 85.94 670 ASP A CA 1
ATOM 5275 C C . ASP A 1 670 ? -5.798 4.508 -13.103 1.00 85.94 670 ASP A C 1
ATOM 5277 O O . ASP A 1 670 ? -5.622 4.913 -11.948 1.00 85.94 670 ASP A O 1
ATOM 5281 N N . GLY A 1 671 ? -4.821 4.496 -14.013 1.00 83.06 671 GLY A N 1
ATOM 5282 C CA . GLY A 1 671 ? -3.444 4.925 -13.790 1.00 83.06 671 GLY A CA 1
ATOM 5283 C C . GLY A 1 671 ? -3.152 6.312 -14.356 1.00 83.06 671 GLY A C 1
ATOM 5284 O O . GLY A 1 671 ? -2.988 6.488 -15.564 1.00 83.06 671 GLY A O 1
ATOM 5285 N N . GLN A 1 672 ? -2.960 7.294 -13.476 1.00 83.25 672 GLN A N 1
ATOM 5286 C CA . GLN A 1 672 ? -2.555 8.652 -13.845 1.00 83.25 672 GLN A CA 1
ATOM 5287 C C . GLN A 1 672 ? -1.029 8.781 -13.868 1.00 83.25 672 GLN A C 1
ATOM 5289 O O . GLN A 1 672 ? -0.366 8.473 -12.881 1.00 83.25 672 GLN A O 1
ATOM 5294 N N . PHE A 1 673 ? -0.453 9.242 -14.981 1.00 80.69 673 PHE A N 1
ATOM 5295 C CA . PHE A 1 673 ? 0.998 9.401 -15.133 1.00 80.69 673 PHE A CA 1
ATOM 5296 C C . PHE A 1 673 ? 1.484 10.774 -14.643 1.00 80.69 673 PHE A C 1
ATOM 5298 O O . PHE A 1 673 ? 1.003 11.808 -15.101 1.00 80.69 673 PHE A O 1
ATOM 5305 N N . PHE A 1 674 ? 2.491 10.771 -13.771 1.00 77.00 674 PHE A N 1
ATOM 5306 C CA . PHE A 1 674 ? 3.166 11.944 -13.223 1.00 77.00 674 PHE A CA 1
ATOM 5307 C C . PHE A 1 674 ? 4.624 11.970 -13.682 1.00 77.00 674 PHE A C 1
ATOM 5309 O O . PHE A 1 674 ? 5.362 10.997 -13.508 1.00 77.00 674 PHE A O 1
ATOM 5316 N N . VAL A 1 675 ? 5.051 13.096 -14.250 1.00 71.19 675 VAL A N 1
ATOM 5317 C CA . VAL A 1 675 ? 6.432 13.296 -14.707 1.00 71.19 675 VAL A CA 1
ATOM 5318 C C . VAL A 1 675 ? 7.375 13.365 -13.503 1.00 71.19 675 VAL A C 1
ATOM 5320 O O . VAL A 1 675 ? 7.113 14.089 -12.545 1.00 71.19 675 VAL A O 1
ATOM 5323 N N . ALA A 1 676 ? 8.484 12.628 -13.561 1.00 64.69 676 ALA A N 1
ATOM 5324 C CA . ALA A 1 676 ? 9.547 12.668 -12.562 1.00 64.69 676 ALA A CA 1
ATOM 5325 C C . ALA A 1 676 ? 10.766 13.447 -13.087 1.00 64.69 676 ALA A C 1
ATOM 5327 O O . ALA A 1 676 ? 10.991 13.548 -14.292 1.00 64.69 676 ALA A O 1
ATOM 5328 N N . THR A 1 677 ? 11.577 13.986 -12.173 1.00 59.31 677 THR A N 1
ATOM 5329 C CA . THR A 1 677 ? 12.872 14.613 -12.499 1.00 59.31 677 THR A CA 1
ATOM 5330 C C . THR A 1 677 ? 13.920 13.555 -12.886 1.00 59.31 677 THR A C 1
ATOM 5332 O O . THR A 1 677 ? 13.652 12.355 -12.812 1.00 59.31 677 THR A O 1
ATOM 5335 N N . GLU A 1 678 ? 15.136 13.967 -13.268 1.00 49.88 678 GLU A N 1
ATOM 5336 C CA . GLU A 1 678 ? 16.234 13.077 -13.710 1.00 49.88 678 GLU A CA 1
ATOM 5337 C C . GLU A 1 678 ? 16.526 11.899 -12.753 1.00 49.88 678 GLU A C 1
ATOM 5339 O O . GLU A 1 678 ? 16.931 10.819 -13.185 1.00 49.88 678 GLU A O 1
ATOM 5344 N N . GLN A 1 679 ? 16.244 12.037 -11.450 1.00 46.22 679 GLN A N 1
ATOM 5345 C CA . GLN A 1 679 ? 16.367 10.931 -10.489 1.00 46.22 679 GLN A CA 1
ATOM 5346 C C . GLN A 1 679 ? 15.401 9.762 -10.772 1.00 46.22 679 GLN A C 1
ATOM 5348 O O . GLN A 1 679 ? 15.733 8.612 -10.480 1.00 46.22 679 GLN A O 1
ATOM 5353 N N . GLY A 1 680 ? 14.251 10.010 -11.407 1.00 48.06 680 GLY A N 1
ATOM 5354 C CA . GLY A 1 680 ? 13.318 8.972 -11.852 1.00 48.06 680 GLY A CA 1
ATOM 5355 C C . GLY A 1 680 ? 13.890 8.073 -12.957 1.00 48.06 680 GLY A C 1
ATOM 5356 O O . GLY A 1 680 ? 13.556 6.888 -13.035 1.00 48.06 680 GLY A O 1
ATOM 5357 N N . GLU A 1 681 ? 14.829 8.575 -13.765 1.00 48.25 681 GLU A N 1
ATOM 5358 C CA . GLU A 1 681 ? 15.524 7.779 -14.786 1.00 48.25 681 GLU A CA 1
ATOM 5359 C C . GLU A 1 681 ? 16.378 6.666 -14.145 1.00 48.25 681 GLU A C 1
ATOM 5361 O O . GLU A 1 681 ? 16.456 5.538 -14.648 1.00 48.25 681 GLU A O 1
ATOM 5366 N N . ALA A 1 682 ? 16.940 6.929 -12.957 1.00 43.94 682 ALA A N 1
ATOM 5367 C CA . ALA A 1 682 ? 17.728 5.960 -12.197 1.00 43.94 682 ALA A CA 1
ATOM 5368 C C . ALA A 1 682 ? 16.906 4.751 -11.704 1.00 43.94 682 ALA A C 1
ATOM 5370 O O . ALA A 1 682 ? 17.487 3.682 -11.480 1.00 43.94 682 ALA A O 1
ATOM 5371 N N . MET A 1 683 ? 15.578 4.897 -11.601 1.00 50.41 683 MET A N 1
ATOM 5372 C CA . MET A 1 683 ? 14.614 3.865 -11.196 1.00 50.41 683 MET A CA 1
ATOM 5373 C C . MET A 1 683 ? 13.978 3.109 -12.376 1.00 50.41 683 MET A C 1
ATOM 5375 O O . MET A 1 683 ? 13.041 2.341 -12.172 1.00 50.41 683 MET A O 1
ATOM 5379 N N . ASN A 1 684 ? 14.493 3.258 -13.607 1.00 50.12 684 ASN A N 1
ATOM 5380 C CA . ASN A 1 684 ? 13.998 2.534 -14.787 1.00 50.12 684 ASN A CA 1
ATOM 5381 C C . ASN A 1 684 ? 12.521 2.863 -15.153 1.00 50.12 684 ASN A C 1
ATOM 5383 O O . ASN A 1 684 ? 11.810 1.994 -15.666 1.00 50.12 684 ASN A O 1
ATOM 5387 N N . LEU A 1 685 ? 12.094 4.117 -14.942 1.00 56.44 685 LEU A N 1
ATOM 5388 C CA . LEU A 1 685 ? 10.709 4.621 -15.022 1.00 56.44 685 LEU A CA 1
ATOM 5389 C C . LEU A 1 685 ? 10.265 5.200 -16.384 1.00 56.44 685 LEU A C 1
ATOM 5391 O O . LEU A 1 685 ? 9.315 5.977 -16.449 1.00 56.44 685 LEU A O 1
ATOM 5395 N N . VAL A 1 686 ? 10.932 4.850 -17.483 1.00 54.38 686 VAL A N 1
ATOM 5396 C CA . VAL A 1 686 ? 10.560 5.338 -18.824 1.00 54.38 686 VAL A CA 1
ATOM 5397 C C . VAL A 1 686 ? 9.599 4.352 -19.483 1.00 54.38 686 VAL A C 1
ATOM 5399 O O . VAL A 1 686 ? 9.970 3.202 -19.719 1.00 54.38 686 VAL A O 1
ATOM 5402 N N . ASN A 1 687 ? 8.373 4.788 -19.782 1.00 53.44 687 ASN A N 1
ATOM 5403 C CA . ASN A 1 687 ? 7.381 3.997 -20.511 1.00 53.44 687 ASN A CA 1
ATOM 5404 C C . ASN A 1 687 ? 7.087 4.639 -21.873 1.00 53.44 687 ASN A C 1
ATOM 5406 O O . ASN A 1 687 ? 6.526 5.728 -21.927 1.00 53.44 687 ASN A O 1
ATOM 5410 N N . ALA A 1 688 ? 7.351 3.900 -22.956 1.00 52.78 688 ALA A N 1
ATOM 5411 C CA . ALA A 1 688 ? 7.132 4.333 -24.336 1.00 52.78 688 ALA A CA 1
ATOM 5412 C C . ALA A 1 688 ? 5.694 4.813 -24.643 1.00 52.78 688 ALA A C 1
ATOM 5414 O O . ALA A 1 688 ? 5.522 5.650 -25.525 1.00 52.78 688 ALA A O 1
ATOM 5415 N N . LYS A 1 689 ? 4.669 4.352 -23.901 1.00 53.78 689 LYS A N 1
ATOM 5416 C CA . LYS A 1 689 ? 3.281 4.858 -23.993 1.00 53.78 689 LYS A CA 1
ATOM 5417 C C . LYS A 1 689 ? 3.187 6.355 -23.662 1.00 53.78 689 LYS A C 1
ATOM 5419 O O . LYS A 1 689 ? 2.361 7.044 -24.251 1.00 53.78 689 LYS A O 1
ATOM 5424 N N . TYR A 1 690 ? 4.023 6.845 -22.745 1.00 53.44 690 TYR A N 1
ATOM 5425 C CA . TYR A 1 690 ? 4.036 8.230 -22.254 1.00 53.44 690 TYR A CA 1
ATOM 5426 C C . TYR A 1 690 ? 5.274 9.017 -22.731 1.00 53.44 690 TYR A C 1
ATOM 5428 O O . TYR A 1 690 ? 5.531 10.121 -22.258 1.00 53.44 690 TYR A O 1
ATOM 5436 N N . GLY A 1 691 ? 6.031 8.468 -23.688 1.00 59.41 691 GLY A N 1
ATOM 5437 C CA . GLY A 1 691 ? 7.252 9.067 -24.227 1.00 59.41 691 GLY A CA 1
ATOM 5438 C C . GLY A 1 691 ? 8.531 8.647 -23.493 1.00 59.41 691 GLY A C 1
ATOM 5439 O O . GLY A 1 691 ? 8.576 7.634 -22.798 1.00 59.41 691 GLY A O 1
ATOM 5440 N N . ASN A 1 692 ? 9.600 9.425 -23.683 1.00 61.53 692 ASN A N 1
ATOM 5441 C CA . ASN A 1 692 ? 10.930 9.126 -23.133 1.00 61.53 692 ASN A CA 1
ATOM 5442 C C . ASN A 1 692 ? 11.193 9.779 -21.767 1.00 61.53 692 ASN A C 1
ATOM 5444 O O . ASN A 1 692 ? 12.287 9.645 -21.221 1.00 61.53 692 ASN A O 1
ATOM 5448 N N . THR A 1 693 ? 10.205 10.478 -21.213 1.00 57.84 693 THR A N 1
ATOM 5449 C CA . THR A 1 693 ? 10.333 11.163 -19.928 1.00 57.84 693 THR A CA 1
ATOM 5450 C C . THR A 1 693 ? 10.080 10.169 -18.791 1.00 57.84 693 THR A C 1
ATOM 5452 O O . THR A 1 693 ? 9.059 9.476 -18.811 1.00 57.84 693 THR A O 1
ATOM 5455 N N . PRO A 1 694 ? 10.982 10.051 -17.801 1.00 63.69 694 PRO A N 1
ATOM 5456 C CA . PRO A 1 694 ? 10.741 9.195 -16.648 1.00 63.69 694 PRO A CA 1
ATOM 5457 C C . PRO A 1 694 ? 9.530 9.694 -15.853 1.00 63.69 694 PRO A C 1
ATOM 5459 O O . PRO A 1 694 ? 9.314 10.898 -15.713 1.00 63.69 694 PRO A O 1
ATOM 5462 N N . GLY A 1 695 ? 8.742 8.771 -15.306 1.00 71.56 695 GLY A N 1
ATOM 5463 C CA . GLY A 1 695 ? 7.589 9.131 -14.487 1.00 71.56 695 GLY A CA 1
ATOM 5464 C C . GLY A 1 695 ? 7.015 7.980 -13.673 1.00 71.56 695 GLY A C 1
ATOM 5465 O O . GLY A 1 695 ? 7.387 6.818 -13.824 1.00 71.56 695 GLY A O 1
ATOM 5466 N N . LEU A 1 696 ? 6.101 8.313 -12.778 1.00 76.62 696 LEU A N 1
ATOM 5467 C CA . LEU A 1 696 ? 5.396 7.370 -11.915 1.00 76.62 696 LEU A CA 1
ATOM 5468 C C . LEU A 1 696 ? 3.924 7.347 -12.310 1.00 76.62 696 LEU A C 1
ATOM 5470 O O . LEU A 1 696 ? 3.410 8.334 -12.826 1.00 76.62 696 LEU A O 1
ATOM 5474 N N . LYS A 1 697 ? 3.232 6.236 -12.068 1.00 81.69 697 LYS A N 1
ATOM 5475 C CA . LYS A 1 697 ? 1.774 6.200 -12.174 1.00 81.69 697 LYS A CA 1
ATOM 5476 C C . LYS A 1 697 ? 1.171 6.187 -10.779 1.00 81.69 697 LYS A C 1
ATOM 5478 O O . LYS A 1 697 ? 1.570 5.354 -9.972 1.00 81.69 697 LYS A O 1
ATOM 5483 N N . ALA A 1 698 ? 0.213 7.064 -10.505 1.00 85.94 698 ALA A N 1
ATOM 5484 C CA . ALA A 1 698 ? -0.694 6.879 -9.381 1.00 85.94 698 ALA A CA 1
ATOM 5485 C C . ALA A 1 698 ? -1.890 6.066 -9.881 1.00 85.94 698 ALA A C 1
ATOM 5487 O O . ALA A 1 698 ? -2.633 6.519 -10.750 1.00 85.94 698 ALA A O 1
ATOM 5488 N N . TYR A 1 699 ? -2.020 4.844 -9.383 1.00 89.12 699 TYR A N 1
ATOM 5489 C CA . TYR A 1 699 ? -3.117 3.944 -9.690 1.00 89.12 699 TYR A CA 1
ATOM 5490 C C . TYR A 1 699 ? -4.186 4.079 -8.612 1.00 89.12 699 TYR A C 1
ATOM 5492 O O . TYR A 1 699 ? -3.973 3.669 -7.468 1.00 89.12 699 TYR A O 1
ATOM 5500 N N . SER A 1 700 ? -5.304 4.700 -8.972 1.00 90.25 700 SER A N 1
ATOM 5501 C CA . SER A 1 700 ? -6.361 5.091 -8.037 1.00 90.25 700 SER A CA 1
ATOM 5502 C C . SER A 1 700 ? -7.599 4.232 -8.244 1.00 90.25 700 SER A C 1
ATOM 5504 O O . SER A 1 700 ? -7.979 3.972 -9.382 1.00 90.25 700 SER A O 1
ATOM 5506 N N . HIS A 1 701 ? -8.242 3.826 -7.152 1.00 92.31 701 HIS A N 1
ATOM 5507 C CA . HIS A 1 701 ? -9.521 3.124 -7.139 1.00 92.31 701 HIS A CA 1
ATOM 5508 C C . HIS A 1 701 ? -10.591 4.030 -6.543 1.00 92.31 701 HIS A C 1
ATOM 5510 O O . HIS A 1 701 ? -10.414 4.571 -5.449 1.00 92.31 701 HIS A O 1
ATOM 5516 N N . VAL A 1 702 ? -11.700 4.176 -7.259 1.00 93.06 702 VAL A N 1
ATOM 5517 C CA . VAL A 1 702 ? -12.807 5.068 -6.908 1.00 93.06 702 VAL A CA 1
ATOM 5518 C C . VAL A 1 702 ? -14.104 4.273 -6.926 1.00 93.06 702 VAL A C 1
ATOM 5520 O O . VAL A 1 702 ? -14.376 3.579 -7.905 1.00 93.06 702 VAL A O 1
ATOM 5523 N N . SER A 1 703 ? -14.889 4.351 -5.852 1.00 92.56 703 SER A N 1
ATOM 5524 C CA . SER A 1 703 ? -16.204 3.707 -5.779 1.00 92.56 703 SER A CA 1
ATOM 5525 C C . SER A 1 703 ? -17.251 4.431 -6.632 1.00 92.56 703 SER A C 1
ATOM 5527 O O . SER A 1 703 ? -17.093 5.598 -6.990 1.00 92.56 703 SER A O 1
ATOM 5529 N N . ASP A 1 704 ? -18.371 3.763 -6.896 1.00 89.38 704 ASP A N 1
ATOM 5530 C CA . ASP A 1 704 ? -19.583 4.352 -7.487 1.00 89.38 704 ASP A CA 1
ATOM 5531 C C . ASP A 1 704 ? -20.246 5.433 -6.615 1.00 89.38 704 ASP A C 1
ATOM 5533 O O . ASP A 1 704 ? -21.172 6.103 -7.053 1.00 89.38 704 ASP A O 1
ATOM 5537 N N . GLN A 1 705 ? -19.739 5.652 -5.400 1.00 90.88 705 GLN A N 1
ATOM 5538 C CA . GLN A 1 705 ? -20.096 6.774 -4.532 1.00 90.88 705 GLN A CA 1
ATOM 5539 C C . GLN A 1 705 ? -19.075 7.920 -4.603 1.00 90.88 705 GLN A C 1
ATOM 5541 O O . GLN A 1 705 ? -19.038 8.763 -3.707 1.00 90.88 705 GLN A O 1
ATOM 5546 N N . TYR A 1 706 ? -18.231 7.945 -5.642 1.00 88.50 706 TYR A N 1
ATOM 5547 C CA . TYR A 1 706 ? -17.191 8.955 -5.877 1.00 88.50 706 TYR A CA 1
ATOM 5548 C C . TYR A 1 706 ? -16.180 9.096 -4.727 1.00 88.50 706 TYR A C 1
ATOM 5550 O O . TYR A 1 706 ? -15.594 10.159 -4.526 1.00 88.50 706 TYR A O 1
ATOM 5558 N N . ALA A 1 707 ? -15.954 8.023 -3.968 1.00 89.94 707 ALA A N 1
ATOM 5559 C CA . ALA A 1 707 ? -14.964 7.986 -2.897 1.00 89.94 707 ALA A CA 1
ATOM 5560 C C . ALA A 1 707 ? -13.698 7.255 -3.382 1.00 89.94 707 ALA A C 1
ATOM 5562 O O . ALA A 1 707 ? -13.775 6.058 -3.690 1.00 89.94 707 ALA A O 1
ATOM 5563 N N . PRO A 1 708 ? -12.527 7.920 -3.458 1.00 91.75 708 PRO A N 1
ATOM 5564 C CA . PRO A 1 708 ? -11.268 7.220 -3.669 1.00 91.75 708 PRO A CA 1
ATOM 5565 C C . PRO A 1 708 ? -10.927 6.423 -2.408 1.00 91.75 708 PRO A C 1
ATOM 5567 O O . PRO A 1 708 ? -10.824 6.994 -1.326 1.00 91.75 708 PRO A O 1
ATOM 5570 N N . PHE A 1 709 ? -10.752 5.109 -2.530 1.00 91.75 709 PHE A N 1
ATOM 5571 C CA . PHE A 1 709 ? -10.470 4.245 -1.376 1.00 91.75 709 PHE A CA 1
ATOM 5572 C C . PHE A 1 709 ? -9.097 3.579 -1.430 1.00 91.75 709 PHE A C 1
ATOM 5574 O O . PHE A 1 709 ? -8.656 3.044 -0.421 1.00 91.75 709 PHE A O 1
ATOM 5581 N N . ALA A 1 710 ? -8.399 3.613 -2.563 1.00 90.88 710 ALA A N 1
ATOM 5582 C CA . ALA A 1 710 ? -7.028 3.125 -2.654 1.00 90.88 710 ALA A CA 1
ATOM 5583 C C . ALA A 1 710 ? -6.257 3.900 -3.720 1.00 90.88 710 ALA A C 1
ATOM 5585 O O . ALA A 1 710 ? -6.746 4.060 -4.836 1.00 90.88 710 ALA A O 1
ATOM 5586 N N . THR A 1 711 ? -5.036 4.323 -3.397 1.00 87.88 711 THR A N 1
ATOM 5587 C CA . THR A 1 711 ? -4.123 4.966 -4.349 1.00 87.88 711 THR A CA 1
ATOM 5588 C C . THR A 1 711 ? -2.729 4.397 -4.162 1.00 87.88 711 THR A C 1
ATOM 5590 O O . THR A 1 711 ? -2.195 4.403 -3.054 1.00 87.88 711 THR A O 1
ATOM 5593 N N . GLN A 1 712 ? -2.127 3.913 -5.245 1.00 85.75 712 GLN A N 1
ATOM 5594 C CA . GLN A 1 712 ? -0.810 3.283 -5.214 1.00 85.75 712 GLN A CA 1
ATOM 5595 C C . GLN A 1 712 ? 0.122 3.908 -6.237 1.00 85.75 712 GLN A C 1
ATOM 5597 O O . GLN A 1 712 ? -0.245 4.114 -7.390 1.00 85.75 712 GLN A O 1
ATOM 5602 N N . VAL A 1 713 ? 1.357 4.180 -5.828 1.00 82.69 713 VAL A N 1
ATOM 5603 C CA . VAL A 1 713 ? 2.394 4.643 -6.749 1.00 82.69 713 VAL A CA 1
ATOM 5604 C C . VAL A 1 713 ? 3.069 3.427 -7.368 1.00 82.69 713 VAL A C 1
ATOM 5606 O O . VAL A 1 713 ? 3.764 2.678 -6.683 1.00 82.69 713 VAL A O 1
ATOM 5609 N N . ILE A 1 714 ? 2.881 3.240 -8.672 1.00 80.25 714 ILE A N 1
ATOM 5610 C CA . ILE A 1 714 ? 3.449 2.126 -9.430 1.00 80.25 714 ILE A CA 1
ATOM 5611 C C . ILE A 1 714 ? 4.460 2.644 -10.463 1.00 80.25 714 ILE A C 1
ATOM 5613 O O . ILE A 1 714 ? 4.317 3.758 -10.986 1.00 80.25 714 ILE A O 1
ATOM 5617 N N . PRO A 1 715 ? 5.507 1.864 -10.794 1.00 73.25 715 PRO A N 1
ATOM 5618 C CA . PRO A 1 715 ? 6.426 2.227 -11.863 1.00 73.25 715 PRO A CA 1
ATOM 5619 C C . PRO A 1 715 ? 5.670 2.449 -13.173 1.00 73.25 715 PRO A C 1
ATOM 5621 O O . PRO A 1 715 ? 4.804 1.649 -13.522 1.00 73.25 715 PRO A O 1
ATOM 5624 N N . ALA A 1 716 ? 6.032 3.467 -13.960 1.00 72.31 716 ALA A N 1
ATOM 5625 C CA . ALA A 1 716 ? 5.339 3.703 -15.226 1.00 72.31 716 ALA A CA 1
ATOM 5626 C C . ALA A 1 716 ? 5.397 2.502 -16.179 1.00 72.31 716 ALA A C 1
ATOM 5628 O O . ALA A 1 716 ? 4.480 2.314 -16.970 1.00 72.31 716 ALA A O 1
ATOM 5629 N N . THR A 1 717 ? 6.446 1.683 -16.096 1.00 68.00 717 THR A N 1
ATOM 5630 C CA . THR A 1 717 ? 6.642 0.466 -16.897 1.00 68.00 717 THR A CA 1
ATOM 5631 C C . THR A 1 717 ? 5.878 -0.754 -16.383 1.00 68.00 717 THR A C 1
ATOM 5633 O O . THR A 1 717 ? 5.826 -1.760 -17.089 1.00 68.00 717 THR A O 1
ATOM 5636 N N . ALA A 1 718 ? 5.302 -0.697 -15.181 1.00 72.62 718 ALA A N 1
ATOM 5637 C CA . ALA A 1 718 ? 4.553 -1.810 -14.621 1.00 72.62 718 ALA A CA 1
ATOM 5638 C C . ALA A 1 718 ? 3.173 -1.944 -15.290 1.00 72.62 718 ALA A C 1
ATOM 5640 O O . ALA A 1 718 ? 2.557 -0.953 -15.700 1.00 72.62 718 ALA A O 1
ATOM 5641 N N . SER A 1 719 ? 2.700 -3.188 -15.406 1.00 79.50 719 SER A N 1
ATOM 5642 C CA . SER A 1 719 ? 1.301 -3.470 -15.742 1.00 79.50 719 SER A CA 1
ATOM 5643 C C . SER A 1 719 ? 0.418 -3.031 -14.577 1.00 79.50 719 SER A C 1
ATOM 5645 O O . SER A 1 719 ? 0.791 -3.230 -13.426 1.00 79.50 719 SER A O 1
ATOM 5647 N N . GLU A 1 720 ? -0.735 -2.439 -14.876 1.00 83.75 720 GLU A N 1
ATOM 5648 C CA . GLU A 1 720 ? -1.710 -2.010 -13.866 1.00 83.75 720 GLU A CA 1
ATOM 5649 C C . GLU A 1 720 ? -2.505 -3.197 -13.302 1.00 83.75 720 GLU A C 1
ATOM 5651 O O . GLU A 1 720 ? -2.978 -3.137 -12.171 1.00 83.75 720 GLU A O 1
ATOM 5656 N N . ALA A 1 721 ? -2.591 -4.307 -14.047 1.00 82.94 721 ALA A N 1
ATOM 5657 C CA . ALA A 1 721 ? -3.428 -5.451 -13.692 1.00 82.94 721 ALA A CA 1
ATOM 5658 C C . ALA A 1 721 ? -3.141 -6.031 -12.294 1.00 82.94 721 ALA A C 1
ATOM 5660 O O . ALA A 1 721 ? -4.092 -6.195 -11.533 1.00 82.94 721 ALA A O 1
ATOM 5661 N N . PRO A 1 722 ? -1.881 -6.313 -11.895 1.00 82.50 722 PRO A N 1
ATOM 5662 C CA . PRO A 1 722 ? -1.607 -6.886 -10.575 1.00 82.50 722 PRO A CA 1
ATOM 5663 C C . PRO A 1 722 ? -2.080 -5.992 -9.418 1.00 82.50 722 PRO A C 1
ATOM 5665 O O . PRO A 1 722 ? -2.509 -6.504 -8.390 1.00 82.50 722 PRO A O 1
ATOM 5668 N N . TYR A 1 723 ? -2.074 -4.671 -9.614 1.00 87.69 723 TYR A N 1
ATOM 5669 C CA . TYR A 1 723 ? -2.393 -3.684 -8.580 1.00 87.69 723 TYR A CA 1
ATOM 5670 C C . TYR A 1 723 ? -3.897 -3.491 -8.345 1.00 87.69 723 TYR A C 1
ATOM 5672 O O . TYR A 1 723 ? -4.286 -2.815 -7.394 1.00 87.69 723 TYR A O 1
ATOM 5680 N N . ILE A 1 724 ? -4.760 -4.096 -9.174 1.00 87.56 724 ILE A N 1
ATOM 5681 C CA . ILE A 1 724 ? -6.213 -4.120 -8.931 1.00 87.56 724 ILE A CA 1
ATOM 5682 C C . ILE A 1 724 ? -6.519 -4.828 -7.613 1.00 87.56 724 ILE A C 1
ATOM 5684 O O . ILE A 1 724 ? -7.278 -4.331 -6.783 1.00 87.56 724 ILE A O 1
ATOM 5688 N N . LEU A 1 725 ? -5.918 -6.003 -7.419 1.00 85.25 725 LEU A N 1
ATOM 5689 C CA . LEU A 1 725 ? -6.116 -6.789 -6.205 1.00 85.25 725 LEU A CA 1
ATOM 5690 C C . LEU A 1 725 ? -5.557 -6.072 -4.985 1.00 85.25 725 LEU A C 1
ATOM 5692 O O . LEU A 1 725 ? -6.216 -6.047 -3.947 1.00 85.25 725 LEU A O 1
ATOM 5696 N N . ASP A 1 726 ? -4.386 -5.453 -5.127 1.00 86.88 726 ASP A N 1
ATOM 5697 C CA . ASP A 1 726 ? -3.774 -4.700 -4.040 1.00 86.88 726 ASP A CA 1
ATOM 5698 C C . ASP A 1 726 ? -4.706 -3.570 -3.576 1.00 86.88 726 ASP A C 1
ATOM 5700 O O . ASP A 1 726 ? -4.911 -3.420 -2.376 1.00 86.88 726 ASP A O 1
ATOM 5704 N N . GLY A 1 727 ? -5.320 -2.820 -4.501 1.00 88.06 727 GLY A N 1
ATOM 5705 C CA . GLY A 1 727 ? -6.271 -1.755 -4.166 1.00 88.06 727 GLY A CA 1
ATOM 5706 C C . GLY A 1 727 ? -7.561 -2.259 -3.510 1.00 88.06 727 GLY A C 1
ATOM 5707 O O . GLY A 1 727 ? -8.004 -1.694 -2.511 1.00 88.06 727 GLY A O 1
ATOM 5708 N N . LEU A 1 728 ? -8.140 -3.353 -4.014 1.00 87.94 728 LEU A N 1
ATOM 5709 C CA . LEU A 1 728 ? -9.356 -3.962 -3.451 1.00 87.94 728 LEU A CA 1
ATOM 5710 C C . LEU A 1 728 ? -9.146 -4.550 -2.047 1.00 87.94 728 LEU A C 1
ATOM 5712 O O . LEU A 1 728 ? -10.072 -4.569 -1.237 1.00 87.94 728 LEU A O 1
ATOM 5716 N N . LEU A 1 729 ? -7.940 -5.032 -1.744 1.00 87.06 729 LEU A N 1
ATOM 5717 C CA . LEU A 1 729 ? -7.613 -5.653 -0.457 1.00 87.06 729 LEU A CA 1
ATOM 5718 C C . LEU A 1 729 ? -6.990 -4.680 0.557 1.00 87.06 729 LEU A C 1
ATOM 5720 O O . LEU A 1 729 ? -6.852 -5.055 1.728 1.00 87.06 729 LEU A O 1
ATOM 5724 N N . MET A 1 730 ? -6.644 -3.462 0.120 1.00 84.69 730 MET A N 1
ATOM 5725 C CA . MET A 1 730 ? -5.891 -2.452 0.877 1.00 84.69 730 MET A CA 1
ATOM 5726 C C . MET A 1 730 ? -6.561 -2.071 2.198 1.00 84.69 730 MET A C 1
ATOM 5728 O O . MET A 1 730 ? -5.906 -1.992 3.234 1.00 84.69 730 MET A O 1
ATOM 5732 N N . ASN A 1 731 ? -7.877 -1.865 2.179 1.00 84.12 731 ASN A N 1
ATOM 5733 C CA . ASN A 1 731 ? -8.658 -1.513 3.358 1.00 84.12 731 ASN A CA 1
ATOM 5734 C C . ASN A 1 731 ? -10.085 -2.063 3.271 1.00 84.12 731 ASN A C 1
ATOM 5736 O O . ASN A 1 731 ? -10.478 -2.698 2.291 1.00 84.12 731 ASN A O 1
ATOM 5740 N N . ASP A 1 732 ? -10.863 -1.834 4.327 1.00 82.00 732 ASP A N 1
ATOM 5741 C CA . ASP A 1 732 ? -12.211 -2.380 4.412 1.00 82.00 732 ASP A CA 1
ATOM 5742 C C . ASP A 1 732 ? -13.146 -1.797 3.346 1.00 82.00 732 ASP A C 1
ATOM 5744 O O . ASP A 1 732 ? -13.973 -2.543 2.832 1.00 82.00 732 ASP A O 1
ATOM 5748 N N . ALA A 1 733 ? -12.983 -0.541 2.913 1.00 85.62 733 ALA A N 1
ATOM 5749 C CA . ALA A 1 733 ? -13.798 0.027 1.834 1.00 85.62 733 ALA A CA 1
ATOM 5750 C C . ALA A 1 733 ? -13.642 -0.763 0.518 1.00 85.62 733 ALA A C 1
ATOM 5752 O O . ALA A 1 733 ? -14.642 -1.137 -0.094 1.00 85.62 733 ALA A O 1
ATOM 5753 N N . GLY A 1 734 ? -12.412 -1.134 0.145 1.00 84.19 734 GLY A N 1
ATOM 5754 C CA . GLY A 1 734 ? -12.162 -1.997 -1.018 1.00 84.19 734 GLY A CA 1
ATOM 5755 C C . GLY A 1 734 ? -12.776 -3.400 -0.894 1.00 84.19 734 GLY A C 1
ATOM 5756 O O . GLY A 1 734 ? -13.254 -3.966 -1.878 1.00 84.19 734 GLY A O 1
ATOM 5757 N N . ARG A 1 735 ? -12.855 -3.955 0.323 1.00 84.94 735 ARG A N 1
ATOM 5758 C CA . ARG A 1 735 ? -13.447 -5.285 0.585 1.00 84.94 735 ARG A CA 1
ATOM 5759 C C . ARG A 1 735 ? -14.968 -5.332 0.449 1.00 84.94 735 ARG A C 1
ATOM 5761 O O . ARG A 1 735 ? -15.523 -6.421 0.303 1.00 84.94 735 ARG A O 1
ATOM 5768 N N . HIS A 1 736 ? -15.643 -4.183 0.489 1.00 85.75 736 HIS A N 1
ATOM 5769 C CA . HIS A 1 736 ? -17.087 -4.096 0.251 1.00 85.75 736 HIS A CA 1
ATOM 5770 C C . HIS A 1 736 ? -17.439 -4.116 -1.242 1.00 85.75 736 HIS A C 1
ATOM 5772 O O . HIS A 1 736 ? -18.560 -4.492 -1.599 1.00 85.75 736 HIS A O 1
ATOM 5778 N N . ILE A 1 737 ? -16.481 -3.771 -2.110 1.00 88.19 737 ILE A N 1
ATOM 5779 C CA . ILE A 1 737 ? -16.663 -3.802 -3.558 1.00 88.19 737 ILE A CA 1
ATOM 5780 C C . ILE A 1 737 ? -16.953 -5.231 -4.017 1.00 88.19 737 ILE A C 1
ATOM 5782 O O . ILE A 1 737 ? -16.333 -6.204 -3.593 1.00 88.19 737 ILE A O 1
ATOM 5786 N N . ARG A 1 738 ? -17.928 -5.356 -4.910 1.00 86.31 738 ARG A N 1
ATOM 5787 C CA . ARG A 1 738 ? -18.327 -6.601 -5.570 1.00 86.31 738 ARG A CA 1
ATOM 5788 C C . ARG A 1 738 ? -17.995 -6.573 -7.050 1.00 86.31 738 ARG A C 1
ATOM 5790 O O . ARG A 1 738 ? -17.623 -7.612 -7.588 1.00 86.31 738 ARG A O 1
ATOM 5797 N N . GLU A 1 739 ? -18.092 -5.407 -7.687 1.00 87.19 739 GLU A N 1
ATOM 5798 C CA . GLU A 1 739 ? -17.772 -5.228 -9.103 1.00 87.19 739 GLU A CA 1
ATOM 5799 C C . GLU A 1 739 ? -16.658 -4.191 -9.309 1.00 87.19 739 GLU A C 1
ATOM 5801 O O . GLU A 1 739 ? -16.787 -3.051 -8.874 1.00 87.19 739 GLU A O 1
ATOM 5806 N N . GLN A 1 740 ? -15.577 -4.570 -9.993 1.00 86.75 740 GLN A N 1
ATOM 5807 C CA . GLN A 1 740 ? -14.451 -3.686 -10.306 1.00 86.75 740 GLN A CA 1
ATOM 5808 C C . GLN A 1 740 ? -14.329 -3.479 -11.816 1.00 86.75 740 GLN A C 1
ATOM 5810 O O . GLN A 1 740 ? -14.211 -4.437 -12.580 1.00 86.75 740 GLN A O 1
ATOM 5815 N N . PHE A 1 741 ? -14.288 -2.226 -12.247 1.00 85.62 741 PHE A N 1
ATOM 5816 C CA . PHE A 1 741 ? -14.084 -1.823 -13.629 1.00 85.62 741 PHE A CA 1
ATOM 5817 C C . PHE A 1 741 ? -12.637 -1.386 -13.850 1.00 85.62 741 PHE A C 1
ATOM 5819 O O . PHE A 1 741 ? -12.064 -0.638 -13.061 1.00 85.62 741 PHE A O 1
ATOM 5826 N N . THR A 1 742 ? -12.042 -1.839 -14.946 1.00 82.56 742 THR A N 1
ATOM 5827 C CA . THR A 1 742 ? -10.700 -1.421 -15.360 1.00 82.56 742 THR A CA 1
ATOM 5828 C C . THR A 1 742 ? -10.619 -1.316 -16.880 1.00 82.56 742 THR A C 1
ATOM 5830 O O . THR A 1 742 ? -11.460 -1.864 -17.601 1.00 82.56 742 THR A O 1
ATOM 5833 N N . ASP A 1 743 ? -9.628 -0.594 -17.388 1.00 78.69 743 ASP A N 1
ATOM 5834 C CA . ASP A 1 743 ? -9.354 -0.524 -18.815 1.00 78.69 743 ASP A CA 1
ATOM 5835 C C . ASP A 1 743 ? -8.588 -1.777 -19.298 1.00 78.69 743 ASP A C 1
ATOM 5837 O O . ASP A 1 743 ? -8.390 -2.763 -18.582 1.00 78.69 743 ASP A O 1
ATOM 5841 N N . THR A 1 744 ? -8.149 -1.774 -20.556 1.00 70.31 744 THR A N 1
ATOM 5842 C CA . THR A 1 744 ? -7.335 -2.876 -21.090 1.00 70.31 744 THR A CA 1
ATOM 5843 C C . THR A 1 744 ? -5.938 -2.973 -20.463 1.00 70.31 744 THR A C 1
ATOM 5845 O O . THR A 1 744 ? -5.313 -4.024 -20.571 1.00 70.31 744 THR A O 1
ATOM 5848 N N . GLY A 1 745 ? -5.429 -1.905 -19.839 1.00 72.50 745 GLY A N 1
ATOM 5849 C CA . GLY A 1 745 ? -4.148 -1.886 -19.130 1.00 72.50 745 GLY A CA 1
ATOM 5850 C C . GLY A 1 745 ? -4.175 -2.669 -17.815 1.00 72.50 745 GLY A C 1
ATOM 5851 O O . GLY A 1 745 ? -3.161 -3.271 -17.443 1.00 72.50 745 GLY A O 1
ATOM 5852 N N . GLY A 1 746 ? -5.343 -2.732 -17.169 1.00 73.19 746 GLY A N 1
ATOM 5853 C CA . GLY A 1 746 ? -5.600 -3.540 -15.976 1.00 73.19 746 GLY A CA 1
ATOM 5854 C C . GLY A 1 746 ? -6.040 -4.989 -16.233 1.00 73.19 746 GLY A C 1
ATOM 5855 O O . GLY A 1 746 ? -6.339 -5.719 -15.289 1.00 73.19 746 GLY A O 1
ATOM 5856 N N . PHE A 1 747 ? -6.075 -5.458 -17.484 1.00 78.94 747 PHE A N 1
ATOM 5857 C CA . PHE A 1 747 ? -6.538 -6.812 -17.811 1.00 78.94 747 PHE A CA 1
ATOM 5858 C C . PHE A 1 747 ? -5.397 -7.837 -17.920 1.00 78.94 747 PHE A C 1
ATOM 5860 O O . PHE A 1 747 ? -4.491 -7.689 -18.739 1.00 78.94 747 PHE A O 1
ATOM 5867 N N . THR A 1 748 ? -5.501 -8.937 -17.163 1.00 81.62 748 THR A N 1
ATOM 5868 C CA . THR A 1 748 ? -4.820 -10.218 -17.441 1.00 81.62 748 THR A CA 1
ATOM 5869 C C . THR A 1 748 ? -5.688 -11.387 -16.966 1.00 81.62 748 THR A C 1
ATOM 5871 O O . THR A 1 748 ? -6.378 -11.263 -15.951 1.00 81.62 748 THR A O 1
ATOM 5874 N N . ASP A 1 749 ? -5.608 -12.542 -17.638 1.00 80.56 749 ASP A N 1
ATOM 5875 C CA . ASP A 1 749 ? -6.392 -13.734 -17.267 1.00 80.56 749 ASP A CA 1
ATOM 5876 C C . ASP A 1 749 ? -6.126 -14.187 -15.820 1.00 80.56 749 ASP A C 1
ATOM 5878 O O . ASP A 1 749 ? -7.047 -14.540 -15.086 1.00 80.56 749 ASP A O 1
ATOM 5882 N N . HIS A 1 750 ? -4.864 -14.114 -15.382 1.00 81.44 750 HIS A N 1
ATOM 5883 C CA . HIS A 1 750 ? -4.443 -14.523 -14.040 1.00 81.44 750 HIS A CA 1
ATOM 5884 C C . HIS A 1 750 ? -5.068 -13.649 -12.945 1.00 81.44 750 HIS A C 1
ATOM 5886 O O . HIS A 1 750 ? -5.578 -14.176 -11.957 1.00 81.44 750 HIS A O 1
ATOM 5892 N N . VAL A 1 751 ? -5.063 -12.323 -13.122 1.00 80.69 751 VAL A N 1
ATOM 5893 C CA . VAL A 1 751 ? -5.665 -11.392 -12.153 1.00 80.69 751 VAL A CA 1
ATOM 5894 C C . VAL A 1 751 ? -7.179 -11.567 -12.118 1.00 80.69 751 VAL A C 1
ATOM 5896 O O . VAL A 1 751 ? -7.758 -11.617 -11.039 1.00 80.69 751 VAL A O 1
ATOM 5899 N N . PHE A 1 752 ? -7.826 -11.735 -13.274 1.00 80.81 752 PHE A N 1
ATOM 5900 C CA . PHE A 1 752 ? -9.272 -11.955 -13.341 1.00 80.81 752 PHE A CA 1
ATOM 5901 C C . PHE A 1 752 ? -9.685 -13.250 -12.633 1.00 80.81 752 PHE A C 1
ATOM 5903 O O . PHE A 1 752 ? -10.660 -13.255 -11.878 1.00 80.81 752 PHE A O 1
ATOM 5910 N N . ALA A 1 753 ? -8.918 -14.327 -12.817 1.00 78.50 753 ALA A N 1
ATOM 5911 C CA . ALA A 1 753 ? -9.130 -15.577 -12.098 1.00 78.50 753 ALA A CA 1
ATOM 5912 C C . ALA A 1 753 ? -8.959 -15.398 -10.579 1.00 78.50 753 ALA A C 1
ATOM 5914 O O . ALA A 1 753 ? -9.812 -15.842 -9.809 1.00 78.50 753 ALA A O 1
ATOM 5915 N N . ALA A 1 754 ? -7.903 -14.708 -10.140 1.00 81.81 754 ALA A N 1
ATOM 5916 C CA . ALA A 1 754 ? -7.648 -14.448 -8.724 1.00 81.81 754 ALA A CA 1
ATOM 5917 C C . ALA A 1 754 ? -8.740 -13.575 -8.074 1.00 81.81 754 ALA A C 1
ATOM 5919 O O . ALA A 1 754 ? -9.235 -13.913 -6.999 1.00 81.81 754 ALA A O 1
ATOM 5920 N N . CYS A 1 755 ? -9.189 -12.511 -8.746 1.00 81.75 755 CYS A N 1
ATOM 5921 C CA . CYS A 1 755 ? -10.317 -11.693 -8.300 1.00 81.75 755 CYS A CA 1
ATOM 5922 C C . CYS A 1 755 ? -11.598 -12.521 -8.140 1.00 81.75 755 CYS A C 1
ATOM 5924 O O . CYS A 1 755 ? -12.279 -12.401 -7.121 1.00 81.75 755 CYS A O 1
ATOM 5926 N N . ALA A 1 756 ? -11.898 -13.404 -9.098 1.00 78.50 756 ALA A N 1
ATOM 5927 C CA . ALA A 1 756 ? -13.074 -14.269 -9.032 1.00 78.50 756 ALA A CA 1
ATOM 5928 C C . ALA A 1 756 ? -13.020 -15.244 -7.842 1.00 78.50 756 ALA A C 1
ATOM 5930 O O . ALA A 1 756 ? -14.034 -15.434 -7.171 1.00 78.50 756 ALA A O 1
ATOM 5931 N N . ILE A 1 757 ? -11.846 -15.815 -7.534 1.00 77.62 757 ILE A N 1
ATOM 5932 C CA . ILE A 1 757 ? -11.641 -16.684 -6.357 1.00 77.62 757 ILE A CA 1
ATOM 5933 C C . ILE A 1 757 ? -11.935 -15.930 -5.050 1.00 77.62 757 ILE A C 1
ATOM 5935 O O . ILE A 1 757 ? -12.507 -16.500 -4.118 1.00 77.62 757 ILE A O 1
ATOM 5939 N N . LEU A 1 758 ? -11.583 -14.643 -5.002 1.00 76.31 758 LEU A N 1
ATOM 5940 C CA . LEU A 1 758 ? -11.833 -13.750 -3.868 1.00 76.31 758 LEU A CA 1
ATOM 5941 C C . LEU A 1 758 ? -13.261 -13.170 -3.843 1.00 76.31 758 LEU A C 1
ATOM 5943 O O . LEU A 1 758 ? -13.628 -12.490 -2.888 1.00 76.31 758 LEU A O 1
ATOM 5947 N N . GLY A 1 759 ? -14.087 -13.469 -4.850 1.00 77.12 759 GLY A N 1
ATOM 5948 C CA . GLY A 1 759 ? -15.487 -13.046 -4.920 1.00 77.12 759 GLY A CA 1
ATOM 5949 C C . GLY A 1 759 ? -15.726 -11.683 -5.572 1.00 77.12 759 GLY A C 1
ATOM 5950 O O . GLY A 1 759 ? -16.841 -11.167 -5.478 1.00 77.12 759 GLY A O 1
ATOM 5951 N N . TYR A 1 760 ? -14.724 -11.121 -6.250 1.00 82.00 760 TYR A N 1
ATOM 5952 C CA . TYR A 1 760 ? -14.853 -9.899 -7.040 1.00 82.00 760 TYR A CA 1
ATOM 5953 C C . TYR A 1 760 ? -15.189 -10.221 -8.498 1.00 82.00 760 TYR A C 1
ATOM 5955 O O . TYR A 1 760 ? -14.585 -11.097 -9.122 1.00 82.00 760 TYR A O 1
ATOM 5963 N N . GLN A 1 761 ? -16.123 -9.471 -9.074 1.00 80.25 761 GLN A N 1
ATOM 5964 C CA . GLN A 1 761 ? -16.407 -9.493 -10.504 1.00 80.25 761 GLN A CA 1
ATOM 5965 C C . GLN A 1 761 ? -15.630 -8.367 -11.179 1.00 80.25 761 GLN A C 1
ATOM 5967 O O . GLN A 1 761 ? -15.969 -7.199 -11.019 1.00 80.25 761 GLN A O 1
ATOM 5972 N N . VAL A 1 762 ? -14.589 -8.703 -11.938 1.00 76.25 762 VAL A N 1
ATOM 5973 C CA . VAL A 1 762 ? -13.839 -7.695 -12.697 1.00 76.25 762 VAL A CA 1
ATOM 5974 C C . VAL A 1 762 ? -14.395 -7.605 -14.109 1.00 76.25 762 VAL A C 1
ATOM 5976 O O . VAL A 1 762 ? -14.607 -8.620 -14.776 1.00 76.25 762 VAL A O 1
ATOM 5979 N N . ARG A 1 763 ? -14.633 -6.382 -14.572 1.00 76.12 763 ARG A N 1
ATOM 5980 C CA . ARG A 1 763 ? -15.099 -6.078 -15.922 1.00 76.12 763 ARG A CA 1
ATOM 5981 C C . ARG A 1 763 ? -14.068 -5.183 -16.601 1.00 76.12 763 ARG A C 1
ATOM 5983 O O . ARG A 1 763 ? -13.625 -4.187 -16.035 1.00 76.12 763 ARG A O 1
ATOM 5990 N N . THR A 1 764 ? -13.702 -5.524 -17.833 1.00 58.16 764 THR A N 1
ATOM 5991 C CA . THR A 1 764 ? -12.860 -4.657 -18.664 1.00 58.16 764 THR A CA 1
ATOM 5992 C C . THR A 1 764 ? -13.741 -3.790 -19.544 1.00 58.16 764 THR A C 1
ATOM 5994 O O . THR A 1 764 ? -14.528 -4.309 -20.338 1.00 58.16 764 THR A O 1
ATOM 5997 N N . TYR A 1 765 ? -13.582 -2.474 -19.450 1.00 52.84 765 TYR A N 1
ATOM 5998 C CA . TYR A 1 765 ? -14.223 -1.540 -20.364 1.00 52.84 765 TYR A CA 1
ATOM 5999 C C . TYR A 1 765 ? -13.315 -1.297 -21.576 1.00 52.84 765 TYR A C 1
ATOM 6001 O O . TYR A 1 765 ? -12.183 -0.826 -21.453 1.00 52.84 765 TYR A O 1
ATOM 6009 N N . LYS A 1 766 ? -13.795 -1.636 -22.779 1.00 40.72 766 LYS A N 1
ATOM 6010 C CA . LYS A 1 766 ? -13.096 -1.330 -24.035 1.00 40.72 766 LYS A CA 1
ATOM 6011 C C . LYS A 1 766 ? -13.583 0.015 -24.565 1.00 40.72 766 LYS A C 1
ATOM 6013 O O . LYS A 1 766 ? -14.649 0.100 -25.160 1.00 40.72 766 LYS A O 1
ATOM 6018 N N . ASN A 1 767 ? -12.750 1.042 -24.436 1.00 35.66 767 ASN A N 1
ATOM 6019 C CA . ASN A 1 767 ? -13.016 2.418 -24.877 1.00 35.66 767 ASN A CA 1
ATOM 6020 C C . ASN A 1 767 ? -13.006 2.619 -26.418 1.00 35.66 767 ASN A C 1
ATOM 6022 O O . ASN A 1 767 ? -12.643 3.681 -26.911 1.00 35.66 767 ASN A O 1
ATOM 6026 N N . ARG A 1 768 ? -13.337 1.591 -27.214 1.00 39.28 768 ARG A N 1
ATOM 6027 C CA . ARG A 1 768 ? -13.329 1.648 -28.690 1.00 39.28 768 ARG A CA 1
ATOM 6028 C C . ARG A 1 768 ? -14.616 1.099 -29.289 1.00 39.28 768 ARG A C 1
ATOM 6030 O O . ARG A 1 768 ? -14.594 0.103 -30.011 1.00 39.28 768 ARG A O 1
ATOM 6037 N N . ARG A 1 769 ? -15.733 1.763 -29.006 1.00 34.09 769 ARG A N 1
ATOM 6038 C CA . ARG A 1 769 ? -16.921 1.641 -29.847 1.00 34.09 769 ARG A CA 1
ATOM 6039 C C . ARG A 1 769 ? -17.632 2.985 -29.967 1.00 34.09 769 ARG A C 1
ATOM 6041 O O . ARG A 1 769 ? -18.469 3.344 -29.150 1.00 34.09 769 ARG A O 1
ATOM 6048 N N . GLU A 1 770 ? -17.204 3.745 -30.966 1.00 34.09 770 GLU A N 1
ATOM 6049 C CA . GLU A 1 770 ? -17.961 4.856 -31.544 1.00 34.09 770 GLU A CA 1
ATOM 6050 C C . GLU A 1 770 ? -19.017 4.235 -32.486 1.00 34.09 770 GLU A C 1
ATOM 6052 O O . GLU A 1 770 ? -18.706 3.256 -33.168 1.00 34.09 770 GLU A O 1
ATOM 6057 N N . GLY A 1 771 ? -20.267 4.711 -32.410 1.00 40.62 771 GLY A N 1
ATOM 6058 C CA . GLY A 1 771 ? -21.469 4.111 -33.017 1.00 40.62 771 GLY A CA 1
ATOM 6059 C C . GLY A 1 771 ? -21.589 4.252 -34.543 1.00 40.62 771 GLY A C 1
ATOM 6060 O O . GLY A 1 771 ? -20.586 4.370 -35.244 1.00 40.62 771 GLY A O 1
ATOM 6061 N N . GLU A 1 772 ? -22.821 4.199 -35.068 1.00 35.00 772 GLU A N 1
ATOM 6062 C CA . GLU A 1 772 ? -23.088 4.387 -36.502 1.00 35.00 772 GLU A CA 1
ATOM 6063 C C . GLU A 1 772 ? -22.727 5.789 -37.005 1.00 35.00 772 GLU A C 1
ATOM 6065 O O . GLU A 1 772 ? -22.806 6.792 -36.296 1.00 35.00 772 GLU A O 1
ATOM 6070 N N . VAL A 1 773 ? -22.349 5.829 -38.281 1.00 34.50 773 VAL A N 1
ATOM 6071 C CA . VAL A 1 773 ? -21.935 7.020 -39.013 1.00 34.50 773 VAL A CA 1
ATOM 6072 C C . VAL A 1 773 ? -22.885 7.206 -40.190 1.00 34.50 773 VAL A C 1
ATOM 6074 O O . VAL A 1 773 ? -22.865 6.417 -41.135 1.00 34.50 773 VAL A O 1
ATOM 6077 N N . LEU A 1 774 ? -23.688 8.269 -40.160 1.00 34.19 774 LEU A N 1
ATOM 6078 C CA . LEU A 1 774 ? -24.450 8.725 -41.322 1.00 34.19 774 LEU A CA 1
ATOM 6079 C C . LEU A 1 774 ? -23.489 9.332 -42.353 1.00 34.19 774 LEU A C 1
ATOM 6081 O O . LEU A 1 774 ? -22.788 10.304 -42.072 1.00 34.19 774 LEU A O 1
ATOM 6085 N N . PHE A 1 775 ? -23.456 8.755 -43.555 1.00 38.53 775 PHE A N 1
ATOM 6086 C CA . PHE A 1 775 ? -22.721 9.302 -44.693 1.00 38.53 775 PHE A CA 1
ATOM 6087 C C . PHE A 1 775 ? -23.699 9.947 -45.673 1.00 38.53 775 PHE A C 1
ATOM 6089 O O . PHE A 1 775 ? -24.464 9.257 -46.343 1.00 38.53 775 PHE A O 1
ATOM 6096 N N . GLU A 1 776 ? -23.639 11.268 -45.806 1.00 42.31 776 GLU A N 1
ATOM 6097 C CA . GLU A 1 776 ? -24.317 11.963 -46.897 1.00 42.31 776 GLU A CA 1
ATOM 6098 C C . GLU A 1 776 ? -23.541 11.747 -48.204 1.00 42.31 776 GLU A C 1
ATOM 6100 O O . GLU A 1 776 ? -22.373 12.128 -48.337 1.00 42.31 776 GLU A O 1
ATOM 6105 N N . ILE A 1 777 ? -24.180 11.103 -49.183 1.00 49.00 777 ILE A N 1
ATOM 6106 C CA . ILE A 1 777 ? -23.637 10.969 -50.536 1.00 49.00 777 ILE A CA 1
ATOM 6107 C C . ILE A 1 777 ? -24.030 12.224 -51.313 1.00 49.00 777 ILE A C 1
ATOM 6109 O O . ILE A 1 777 ? -25.208 12.463 -51.574 1.00 49.00 777 ILE A O 1
ATOM 6113 N N . PHE A 1 778 ? -23.038 13.029 -51.698 1.00 51.84 778 PHE A N 1
ATOM 6114 C CA . PHE A 1 778 ? -23.265 14.219 -52.517 1.00 51.84 778 PHE A CA 1
ATOM 6115 C C . PHE A 1 778 ? -23.982 13.852 -53.822 1.00 51.84 778 PHE A C 1
ATOM 6117 O O . PHE A 1 778 ? -23.628 12.868 -54.471 1.00 51.84 778 PHE A O 1
ATOM 6124 N N . ALA A 1 779 ? -24.955 14.670 -54.235 1.00 53.03 779 ALA A N 1
ATOM 6125 C CA . ALA A 1 779 ? -25.840 14.379 -55.368 1.00 53.03 779 ALA A CA 1
ATOM 6126 C C . ALA A 1 779 ? -25.098 14.038 -56.678 1.00 53.03 779 ALA A C 1
ATOM 6128 O O . ALA A 1 779 ? -25.580 13.226 -57.460 1.00 53.03 779 ALA A O 1
ATOM 6129 N N . SER A 1 780 ? -23.896 14.583 -56.888 1.00 57.09 780 SER A N 1
ATOM 6130 C CA . SER A 1 780 ? -23.039 14.288 -58.045 1.00 57.09 780 SER A CA 1
ATOM 6131 C C . SER A 1 780 ? -22.494 12.853 -58.092 1.00 57.09 780 SER A C 1
ATOM 6133 O O . SER A 1 780 ? -22.123 12.378 -59.161 1.00 57.09 780 SER A O 1
ATOM 6135 N N . TYR A 1 781 ? -22.445 12.147 -56.960 1.00 52.94 781 TYR A N 1
ATOM 6136 C CA . TYR A 1 781 ? -22.004 10.750 -56.876 1.00 52.94 781 TYR A CA 1
ATOM 6137 C C . TYR A 1 781 ? -23.154 9.751 -56.995 1.00 52.94 781 TYR A C 1
ATOM 6139 O O . TYR A 1 781 ? -22.905 8.564 -57.198 1.00 52.94 781 TYR A O 1
ATOM 6147 N N . ARG A 1 782 ? -24.402 10.222 -56.893 1.00 67.62 782 ARG A N 1
ATOM 6148 C CA . ARG A 1 782 ? -25.597 9.378 -56.925 1.00 67.62 782 ARG A CA 1
ATOM 6149 C C . ARG A 1 782 ? -25.701 8.582 -58.224 1.00 67.62 782 ARG A C 1
ATOM 6151 O O . ARG A 1 782 ? -25.849 7.371 -58.164 1.00 67.62 782 ARG A O 1
ATOM 6158 N N . GLU A 1 783 ? -25.518 9.236 -59.367 1.00 72.62 783 GLU A N 1
ATOM 6159 C CA . GLU A 1 783 ? -25.618 8.601 -60.690 1.00 72.62 783 GLU A CA 1
ATOM 6160 C C . GLU A 1 783 ? -24.572 7.485 -60.882 1.00 72.62 783 GLU A C 1
ATOM 6162 O O . GLU A 1 783 ? -24.865 6.407 -61.395 1.00 72.62 783 GLU A O 1
ATOM 6167 N N . TRP A 1 784 ? -23.344 7.700 -60.403 1.00 71.06 784 TRP A N 1
ATOM 6168 C CA . TRP A 1 784 ? -22.279 6.693 -60.448 1.00 71.06 784 TRP A CA 1
ATOM 6169 C C . TRP A 1 784 ? -22.548 5.517 -59.515 1.00 71.06 784 TRP A C 1
ATOM 6171 O O . TRP A 1 784 ? -22.210 4.377 -59.831 1.00 71.06 784 TRP A O 1
ATOM 6181 N N . PHE A 1 785 ? -23.148 5.798 -58.362 1.00 72.56 785 PHE A N 1
ATOM 6182 C CA . PHE A 1 785 ? -23.474 4.791 -57.369 1.00 72.56 785 PHE A CA 1
ATOM 6183 C C . PHE A 1 785 ? -24.675 3.941 -57.797 1.00 72.56 785 PHE A C 1
ATOM 6185 O O . PHE A 1 785 ? -24.626 2.724 -57.664 1.00 72.56 785 PHE A O 1
ATOM 6192 N N . GLU A 1 786 ? -25.697 4.549 -58.398 1.00 78.25 786 GLU A N 1
ATOM 6193 C CA . GLU A 1 786 ? -26.835 3.849 -59.005 1.00 78.25 786 GLU A CA 1
ATOM 6194 C C . GLU A 1 786 ? -26.366 2.929 -60.146 1.00 78.25 786 GLU A C 1
ATOM 6196 O O . GLU A 1 786 ? -26.669 1.738 -60.125 1.00 78.25 786 GLU A O 1
ATOM 6201 N N . ARG A 1 787 ? -25.498 3.413 -61.048 1.00 79.00 787 ARG A N 1
ATOM 6202 C CA . ARG A 1 787 ? -24.876 2.575 -62.096 1.00 79.00 787 ARG A CA 1
ATOM 6203 C C . ARG A 1 787 ? -24.045 1.420 -61.536 1.00 79.00 787 ARG A C 1
ATOM 6205 O O . ARG A 1 787 ? -24.017 0.333 -62.108 1.00 79.00 787 ARG A O 1
ATOM 6212 N N . TYR A 1 788 ? -23.337 1.647 -60.431 1.00 78.12 788 TYR A N 1
ATOM 6213 C CA . TYR A 1 788 ? -22.587 0.590 -59.756 1.00 78.12 788 TYR A CA 1
ATOM 6214 C C . TYR A 1 788 ? -23.517 -0.467 -59.143 1.00 78.12 788 TYR A C 1
ATOM 6216 O O . TYR A 1 788 ? -23.234 -1.661 -59.237 1.00 78.12 788 TYR A O 1
ATOM 6224 N N . LEU A 1 789 ? -24.625 -0.040 -58.536 1.00 79.75 789 LEU A N 1
ATOM 6225 C CA . LEU A 1 789 ? -25.624 -0.933 -57.955 1.00 79.75 789 LEU A CA 1
ATOM 6226 C C . LEU A 1 789 ? -26.333 -1.775 -59.023 1.00 79.75 789 LEU A C 1
ATOM 6228 O O . LEU A 1 789 ? -26.552 -2.959 -58.777 1.00 79.75 789 LEU A O 1
ATOM 6232 N N . GLU A 1 790 ? -26.621 -1.205 -60.197 1.00 82.06 790 GLU A N 1
ATOM 6233 C CA . GLU A 1 790 ? -27.133 -1.940 -61.365 1.00 82.06 790 GLU A CA 1
ATOM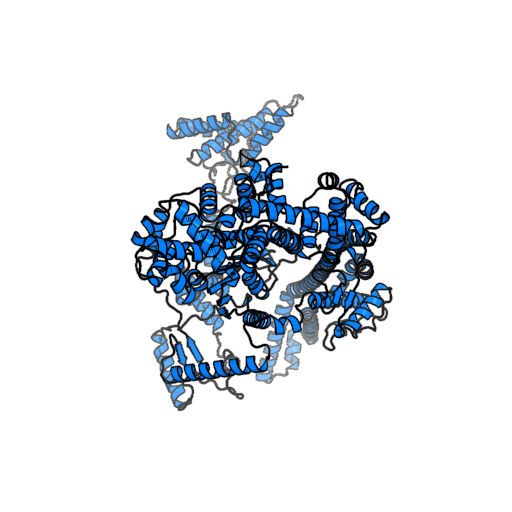 6234 C C . GLU A 1 790 ? -26.130 -2.986 -61.866 1.00 82.06 790 GLU A C 1
ATOM 6236 O O . GLU A 1 790 ? -26.471 -4.157 -62.010 1.00 82.06 790 GLU A O 1
ATOM 6241 N N . TRP A 1 791 ? -24.861 -2.605 -62.049 1.00 83.31 791 TRP A N 1
ATOM 6242 C CA . TRP A 1 791 ? -23.815 -3.561 -62.421 1.00 83.31 791 TRP A CA 1
ATOM 6243 C C . TRP A 1 791 ? -23.671 -4.685 -61.382 1.00 83.31 791 TRP A C 1
ATOM 6245 O O . TRP A 1 791 ? -23.554 -5.861 -61.730 1.00 83.31 791 TRP A O 1
ATOM 6255 N N . ARG A 1 792 ? -23.696 -4.344 -60.087 1.00 79.19 792 ARG A N 1
ATOM 6256 C CA . ARG A 1 792 ? -23.588 -5.326 -59.003 1.00 79.19 792 ARG A CA 1
ATOM 6257 C C . ARG A 1 792 ? -24.768 -6.296 -59.030 1.00 79.19 792 ARG A C 1
ATOM 6259 O O . ARG A 1 792 ? -24.541 -7.493 -58.883 1.00 79.19 792 ARG A O 1
ATOM 6266 N N . SER A 1 793 ? -25.998 -5.805 -59.166 1.00 77.75 793 SER A N 1
ATOM 6267 C CA . SER A 1 793 ? -27.194 -6.652 -59.138 1.00 77.75 793 SER A CA 1
ATOM 6268 C C . SER A 1 793 ? -27.279 -7.579 -60.352 1.00 77.75 793 SER A C 1
ATOM 6270 O O . SER A 1 793 ? -27.751 -8.704 -60.212 1.00 77.75 793 SER A O 1
ATOM 6272 N N . GLU A 1 794 ? -26.755 -7.163 -61.506 1.00 81.81 794 GLU A N 1
ATOM 6273 C CA . GLU A 1 794 ? -26.688 -7.988 -62.715 1.00 81.81 794 GLU A CA 1
ATOM 6274 C C . GLU A 1 794 ? -25.658 -9.127 -62.595 1.00 81.81 794 GLU A C 1
ATOM 6276 O O . GLU A 1 794 ? -25.944 -10.272 -62.947 1.00 81.81 794 GLU A O 1
ATOM 6281 N N . TRP A 1 795 ? -24.469 -8.844 -62.051 1.00 69.81 795 TRP A N 1
ATOM 6282 C CA . TRP A 1 795 ? -23.375 -9.824 -61.951 1.00 69.81 795 TRP A CA 1
ATOM 6283 C C . TRP A 1 795 ? -23.403 -10.666 -60.666 1.00 69.81 795 TRP A C 1
ATOM 6285 O O . TRP A 1 795 ? -22.875 -11.779 -60.647 1.00 69.81 795 TRP A O 1
ATOM 6295 N N . PHE A 1 796 ? -24.032 -10.165 -59.600 1.00 72.38 796 PHE A N 1
ATOM 6296 C CA . PHE A 1 796 ? -24.157 -10.828 -58.296 1.00 72.38 796 PHE A CA 1
ATOM 6297 C C . PHE A 1 796 ? -25.612 -10.803 -57.778 1.00 72.38 796 PHE A C 1
ATOM 6299 O O . PHE A 1 796 ? -25.870 -10.271 -56.695 1.00 72.38 796 PHE A O 1
ATOM 6306 N N . PRO A 1 797 ? -26.578 -11.389 -58.513 1.00 66.38 797 PRO A N 1
ATOM 6307 C CA . PRO A 1 797 ? -28.009 -11.265 -58.209 1.00 66.38 797 PRO A CA 1
ATOM 6308 C C . PRO A 1 797 ? -28.440 -11.939 -56.896 1.00 66.38 797 PRO A C 1
ATOM 6310 O O . PRO A 1 797 ? -29.429 -11.532 -56.298 1.00 66.38 797 PRO A O 1
ATOM 6313 N N . ASN A 1 798 ? -27.688 -12.942 -56.426 1.00 62.72 798 ASN A N 1
ATOM 6314 C CA . ASN A 1 798 ? -27.979 -13.724 -55.217 1.00 62.72 798 ASN A CA 1
ATOM 6315 C C . ASN A 1 798 ? -26.812 -13.660 -54.215 1.00 62.72 798 ASN A C 1
ATOM 6317 O O . ASN A 1 798 ? -26.288 -14.692 -53.798 1.00 62.72 798 ASN A O 1
ATOM 6321 N N . GLU A 1 799 ? -26.346 -12.454 -53.883 1.00 64.31 799 GLU A N 1
ATOM 6322 C CA . GLU A 1 799 ? -25.295 -12.260 -52.878 1.00 64.31 799 GLU A CA 1
ATOM 6323 C C . GLU A 1 799 ? -25.870 -12.508 -51.463 1.00 64.31 799 GLU A C 1
ATOM 6325 O O . GLU A 1 799 ? -26.769 -11.777 -51.043 1.00 64.31 799 GLU A O 1
ATOM 6330 N N . PRO A 1 800 ? -25.416 -13.552 -50.742 1.00 56.09 800 PRO A N 1
ATOM 6331 C CA . PRO A 1 800 ? -26.100 -14.051 -49.545 1.00 56.09 800 PRO A CA 1
ATOM 6332 C C . PRO A 1 800 ? -25.966 -13.146 -48.308 1.00 56.09 800 PRO A C 1
ATOM 6334 O O . PRO A 1 800 ? -26.781 -13.273 -47.397 1.00 56.09 800 PRO A O 1
ATOM 6337 N N . ASP A 1 801 ? -24.994 -12.225 -48.288 1.00 61.16 801 ASP A N 1
ATOM 6338 C CA . ASP A 1 801 ? -24.663 -11.372 -47.136 1.00 61.16 801 ASP A CA 1
ATOM 6339 C C . ASP A 1 801 ? -25.083 -9.893 -47.328 1.00 61.16 801 ASP A C 1
ATOM 6341 O O . ASP A 1 801 ? -24.740 -9.026 -46.521 1.00 61.16 801 ASP A O 1
ATOM 6345 N N . GLY A 1 802 ? -25.798 -9.567 -48.412 1.00 61.62 802 GLY A N 1
ATOM 6346 C CA . GLY A 1 802 ? -26.271 -8.215 -48.732 1.00 61.62 802 GLY A CA 1
ATOM 6347 C C . GLY A 1 802 ? -25.181 -7.165 -49.021 1.00 61.62 802 GLY A C 1
ATOM 6348 O O . GLY A 1 802 ? -25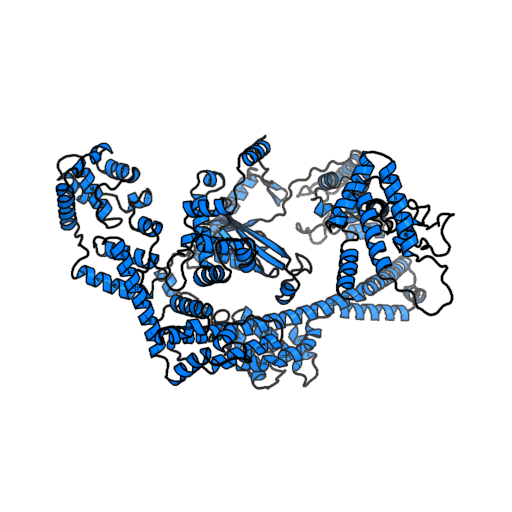.474 -5.970 -49.049 1.00 61.62 802 GLY A O 1
ATOM 6349 N N . LEU A 1 803 ? -23.933 -7.557 -49.278 1.00 62.22 803 LEU A N 1
ATOM 6350 C CA . LEU A 1 803 ? -22.764 -6.671 -49.286 1.00 62.22 803 LEU A CA 1
ATOM 6351 C C . LEU A 1 803 ? -22.703 -5.724 -50.479 1.00 62.22 803 LEU A C 1
ATOM 6353 O O . LEU A 1 803 ? -22.624 -6.147 -51.629 1.00 62.22 803 LEU A O 1
ATOM 6357 N N . LEU A 1 804 ? -22.563 -4.431 -50.191 1.00 63.53 804 LEU A N 1
ATOM 6358 C CA . LEU A 1 804 ? -22.448 -3.389 -51.208 1.00 63.53 804 LEU A CA 1
ATOM 6359 C C . LEU A 1 804 ? -21.279 -3.603 -52.192 1.00 63.53 804 LEU A C 1
ATOM 6361 O O . LEU A 1 804 ? -21.448 -3.299 -53.362 1.00 63.53 804 LEU A O 1
ATOM 6365 N N . PHE A 1 805 ? -20.138 -4.160 -51.756 1.00 70.88 805 PHE A N 1
ATOM 6366 C CA . PHE A 1 805 ? -18.979 -4.465 -52.614 1.00 70.88 805 PHE A CA 1
ATOM 6367 C C . PHE A 1 805 ? -18.540 -5.940 -52.478 1.00 70.88 805 PHE A C 1
ATOM 6369 O O . PHE A 1 805 ? -17.717 -6.251 -51.609 1.00 70.88 805 PHE A O 1
ATOM 6376 N N . PRO A 1 806 ? -19.040 -6.862 -53.322 1.00 60.50 806 PRO A N 1
ATOM 6377 C CA . PRO A 1 806 ? -18.822 -8.305 -53.171 1.00 60.50 806 PRO A CA 1
ATOM 6378 C C . PRO A 1 806 ? -17.468 -8.772 -53.743 1.00 60.50 806 PRO A C 1
ATOM 6380 O O . PRO A 1 806 ? -17.393 -9.502 -54.728 1.00 60.50 806 PRO A O 1
ATOM 6383 N N . LEU A 1 807 ? -16.353 -8.334 -53.149 1.00 59.38 807 LEU A N 1
ATOM 6384 C CA . LEU A 1 807 ? -15.008 -8.762 -53.563 1.00 59.38 807 LEU A CA 1
ATOM 6385 C C . LEU A 1 807 ? -14.675 -10.165 -53.022 1.00 59.38 807 LEU A C 1
ATOM 6387 O O . LEU A 1 807 ? -14.359 -10.323 -51.842 1.00 59.38 807 LEU A O 1
ATOM 6391 N N . ILE A 1 808 ? -14.674 -11.173 -53.898 1.00 55.34 808 ILE A N 1
ATOM 6392 C CA . ILE A 1 808 ? -14.319 -12.563 -53.565 1.00 55.34 808 ILE A CA 1
ATOM 6393 C C . ILE A 1 808 ? -12.830 -12.816 -53.860 1.00 55.34 808 ILE A C 1
ATOM 6395 O O . ILE A 1 808 ? -12.318 -12.471 -54.925 1.00 55.34 808 ILE A O 1
ATOM 6399 N N . ARG A 1 809 ? -12.116 -13.430 -52.907 1.00 56.72 809 ARG A N 1
ATOM 6400 C CA . ARG A 1 809 ? -10.753 -13.968 -53.091 1.00 56.72 809 ARG A CA 1
ATOM 6401 C C . ARG A 1 809 ? -10.819 -15.483 -53.296 1.00 56.72 809 ARG A C 1
ATOM 6403 O O . ARG A 1 809 ? -11.732 -16.125 -52.788 1.00 56.72 809 ARG A O 1
ATOM 6410 N N . SER A 1 810 ? -9.813 -16.066 -53.951 1.00 48.81 810 SER A N 1
ATOM 6411 C CA . SER A 1 810 ? -9.738 -17.514 -54.229 1.00 48.81 810 SER A CA 1
ATOM 6412 C C . SER A 1 810 ? -9.734 -18.418 -52.982 1.00 48.81 810 SER A C 1
ATOM 6414 O O . SER A 1 810 ? -9.995 -19.607 -53.111 1.00 48.81 810 SER A O 1
ATOM 6416 N N . GLY A 1 811 ? -9.467 -17.872 -51.788 1.00 52.62 811 GLY A N 1
ATOM 6417 C CA . GLY A 1 811 ? -9.476 -18.594 -50.506 1.00 52.62 811 GLY A CA 1
ATOM 6418 C C . GLY A 1 811 ? -10.656 -18.275 -49.579 1.00 52.62 811 GLY A C 1
ATOM 6419 O O . GLY A 1 811 ? -10.603 -18.631 -48.407 1.00 52.62 811 GLY A O 1
ATOM 6420 N N . GLY A 1 812 ? -11.692 -17.579 -50.059 1.00 57.50 812 GLY A N 1
ATOM 6421 C CA . GLY A 1 812 ? -12.789 -17.097 -49.212 1.00 57.50 812 GLY A CA 1
ATOM 6422 C C . GLY A 1 812 ? -12.446 -15.828 -48.414 1.00 57.50 812 GLY A C 1
ATOM 6423 O O . GLY A 1 812 ? -11.343 -15.281 -48.506 1.00 57.50 812 GLY A O 1
ATOM 6424 N N . ARG A 1 813 ? -13.436 -15.299 -47.682 1.00 58.25 813 ARG A N 1
ATOM 6425 C CA . ARG A 1 813 ? -13.375 -13.999 -46.987 1.00 58.25 813 ARG A CA 1
ATOM 6426 C C . ARG A 1 813 ? -12.823 -14.133 -45.562 1.00 58.25 813 ARG A C 1
ATOM 6428 O O . ARG A 1 813 ? -13.189 -15.053 -44.842 1.00 58.25 813 ARG A O 1
ATOM 6435 N N . ILE A 1 814 ? -12.021 -13.153 -45.135 1.00 56.78 814 ILE A N 1
ATOM 6436 C CA . ILE A 1 814 ? -11.632 -12.932 -43.731 1.00 56.78 814 ILE A CA 1
ATOM 6437 C C . ILE A 1 814 ? -12.403 -11.697 -43.243 1.00 56.78 814 ILE A C 1
ATOM 6439 O O . ILE A 1 814 ? -12.205 -10.607 -43.774 1.00 56.78 814 ILE A O 1
ATOM 6443 N N . LEU A 1 815 ? -13.330 -11.872 -42.297 1.00 51.03 815 LEU A N 1
ATOM 6444 C CA . LEU A 1 815 ? -14.252 -10.820 -41.828 1.00 51.03 815 LEU A CA 1
ATOM 6445 C C . LEU A 1 815 ? -13.587 -9.765 -40.925 1.00 51.03 815 LEU A C 1
ATOM 6447 O O . LEU A 1 815 ? -14.085 -8.647 -40.831 1.00 51.03 815 LEU A O 1
ATOM 6451 N N . GLU A 1 816 ? -12.461 -10.100 -40.293 1.00 50.50 816 GLU A N 1
ATOM 6452 C CA . GLU A 1 816 ? -11.800 -9.266 -39.276 1.00 50.50 816 GLU A CA 1
ATOM 6453 C C . GLU A 1 816 ? -10.684 -8.362 -39.830 1.00 50.50 816 GLU A C 1
ATOM 6455 O O . GLU A 1 816 ? -10.159 -7.511 -39.111 1.00 50.50 816 GLU A O 1
ATOM 6460 N N . GLU A 1 817 ? -10.326 -8.496 -41.112 1.00 50.94 817 GLU A N 1
ATOM 6461 C CA . GLU A 1 817 ? -9.242 -7.730 -41.731 1.00 50.94 817 GLU A CA 1
ATOM 6462 C C . GLU A 1 817 ? -9.741 -6.827 -42.861 1.00 50.94 817 GLU A C 1
ATOM 6464 O O . GLU A 1 817 ? -10.491 -7.238 -43.747 1.00 50.94 817 GLU A O 1
ATOM 6469 N N . ALA A 1 818 ? -9.274 -5.575 -42.863 1.00 54.84 818 ALA A N 1
ATOM 6470 C CA . ALA A 1 818 ? -9.588 -4.624 -43.922 1.00 54.84 818 ALA A CA 1
ATOM 6471 C C . ALA A 1 818 ? -9.113 -5.148 -45.287 1.00 54.84 818 ALA A C 1
ATOM 6473 O O . ALA A 1 818 ? -7.971 -5.592 -45.444 1.00 54.84 818 ALA A O 1
ATOM 6474 N N . THR A 1 819 ? -9.976 -5.046 -46.300 1.00 56.66 819 THR A N 1
ATOM 6475 C CA . THR A 1 819 ? -9.692 -5.546 -47.645 1.00 56.66 819 THR A CA 1
ATOM 6476 C C . THR A 1 819 ? -8.431 -4.893 -48.196 1.00 56.66 819 THR A C 1
ATOM 6478 O O . THR A 1 819 ? -8.376 -3.689 -48.454 1.00 56.66 819 THR A O 1
ATOM 6481 N N . GLN A 1 820 ? -7.386 -5.691 -48.396 1.00 59.22 820 GLN A N 1
ATOM 6482 C CA . GLN A 1 820 ? -6.180 -5.197 -49.048 1.00 59.22 820 GLN A CA 1
ATOM 6483 C C . GLN A 1 820 ? -6.478 -5.002 -50.541 1.00 59.22 820 GLN A C 1
ATOM 6485 O O . GLN A 1 820 ? -6.778 -5.964 -51.251 1.00 59.22 820 GLN A O 1
ATOM 6490 N N . PHE A 1 821 ? -6.396 -3.756 -51.013 1.00 62.22 821 PHE A N 1
ATOM 6491 C CA . PHE A 1 821 ? -6.620 -3.346 -52.408 1.00 62.22 821 PHE A CA 1
ATOM 6492 C C . PHE A 1 821 ? -5.464 -3.737 -53.342 1.00 62.22 821 PHE A C 1
ATOM 6494 O O . PHE A 1 821 ? -5.264 -3.116 -54.383 1.00 62.22 821 PHE A O 1
ATOM 6501 N N . THR A 1 822 ? -4.661 -4.733 -52.976 1.00 68.25 822 THR A N 1
ATOM 6502 C CA . THR A 1 822 ? -3.440 -5.136 -53.682 1.00 68.25 822 THR A CA 1
ATOM 6503 C C . THR A 1 822 ? -3.737 -5.560 -55.116 1.00 68.25 822 THR A C 1
ATOM 6505 O O . THR A 1 822 ? -3.084 -5.072 -56.032 1.00 68.25 822 THR A O 1
ATOM 6508 N N . ASN A 1 823 ? -4.780 -6.368 -55.328 1.00 64.81 823 ASN A N 1
ATOM 6509 C CA . ASN A 1 823 ? -5.175 -6.804 -56.672 1.00 64.81 823 ASN A CA 1
ATOM 6510 C C . ASN A 1 823 ? -5.750 -5.662 -57.515 1.00 64.81 823 ASN A C 1
ATOM 6512 O O . ASN A 1 823 ? -5.390 -5.539 -58.676 1.00 64.81 823 ASN A O 1
ATOM 6516 N N . VAL A 1 824 ? -6.574 -4.788 -56.929 1.00 65.88 824 VAL A N 1
ATOM 6517 C CA . VAL A 1 824 ? -7.113 -3.607 -57.629 1.00 65.88 824 VAL A CA 1
ATOM 6518 C C . VAL A 1 824 ? -5.984 -2.642 -57.993 1.00 65.88 824 VAL A C 1
ATOM 6520 O O . VAL A 1 824 ? -5.921 -2.154 -59.109 1.00 65.88 824 VAL A O 1
ATOM 6523 N N . THR A 1 825 ? -5.033 -2.427 -57.082 1.00 70.56 825 THR A N 1
ATOM 6524 C CA . THR A 1 825 ? -3.845 -1.597 -57.331 1.00 70.56 825 THR A CA 1
ATOM 6525 C C . THR A 1 825 ? -2.981 -2.189 -58.439 1.00 70.56 825 THR A C 1
ATOM 6527 O O . THR A 1 825 ? -2.437 -1.438 -59.240 1.00 70.56 825 THR A O 1
ATOM 6530 N N . ARG A 1 826 ? -2.855 -3.521 -58.484 1.00 77.62 826 ARG A N 1
ATOM 6531 C CA . ARG A 1 826 ? -2.138 -4.233 -59.542 1.00 77.62 826 ARG A CA 1
ATOM 6532 C C . ARG A 1 826 ? -2.838 -4.064 -60.890 1.00 77.62 826 ARG A C 1
ATOM 6534 O O . ARG A 1 826 ? -2.201 -3.579 -61.808 1.00 77.62 826 ARG A O 1
ATOM 6541 N N . ILE A 1 827 ? -4.137 -4.351 -60.970 1.00 72.50 827 ILE A N 1
ATOM 6542 C CA . ILE A 1 827 ? -4.926 -4.226 -62.206 1.00 72.50 827 ILE A CA 1
ATOM 6543 C C . ILE A 1 827 ? -4.950 -2.775 -62.698 1.00 72.50 827 ILE A C 1
ATOM 6545 O O . ILE A 1 827 ? -4.717 -2.520 -63.870 1.00 72.50 827 ILE A O 1
ATOM 6549 N N . CYS A 1 828 ? -5.168 -1.795 -61.817 1.00 69.50 828 CYS A N 1
ATOM 6550 C CA . CYS A 1 828 ? -5.116 -0.385 -62.203 1.00 69.50 828 CYS A CA 1
ATOM 6551 C C . CYS A 1 828 ? -3.724 0.017 -62.700 1.00 69.50 828 CYS A C 1
ATOM 6553 O O . CYS A 1 828 ? -3.633 0.783 -63.650 1.00 69.50 828 CYS A O 1
ATOM 6555 N N . ARG A 1 829 ? -2.648 -0.517 -62.107 1.00 77.25 829 ARG A N 1
ATOM 6556 C CA . ARG A 1 829 ? -1.282 -0.281 -62.592 1.00 77.25 829 ARG A CA 1
ATOM 6557 C C . ARG A 1 829 ? -1.052 -0.915 -63.965 1.00 77.25 829 ARG A C 1
ATOM 6559 O O . ARG A 1 829 ? -0.525 -0.232 -64.830 1.00 77.25 829 ARG A O 1
ATOM 6566 N N . GLU A 1 830 ? -1.482 -2.160 -64.163 1.00 80.38 830 GLU A N 1
ATOM 6567 C CA . GLU A 1 830 ? -1.411 -2.871 -65.451 1.00 80.38 830 GLU A CA 1
ATOM 6568 C C . GLU A 1 830 ? -2.219 -2.141 -66.542 1.00 80.38 830 GLU A C 1
ATOM 6570 O O . GLU A 1 830 ? -1.808 -2.094 -67.693 1.00 80.38 830 GLU A O 1
ATOM 6575 N N . LEU A 1 831 ? -3.333 -1.496 -66.179 1.00 79.56 831 LEU A N 1
ATOM 6576 C CA . LEU A 1 831 ? -4.161 -0.695 -67.090 1.00 79.56 831 LEU A CA 1
ATOM 6577 C C . LEU A 1 831 ? -3.706 0.771 -67.227 1.00 79.56 831 LEU A C 1
ATOM 6579 O O . LEU A 1 831 ? -4.400 1.565 -67.861 1.00 79.56 831 LEU A O 1
ATOM 6583 N N . GLY A 1 832 ? -2.593 1.171 -66.603 1.00 78.38 832 GLY A N 1
ATOM 6584 C CA . GLY A 1 832 ? -2.105 2.557 -66.625 1.00 78.38 832 GLY A CA 1
ATOM 6585 C C . GLY A 1 832 ? -3.018 3.572 -65.921 1.00 78.38 832 GLY A C 1
ATOM 6586 O O . GLY A 1 832 ? -2.871 4.779 -66.107 1.00 78.38 832 GLY A O 1
ATOM 6587 N N . ILE A 1 833 ? -3.965 3.112 -65.100 1.00 73.12 833 ILE A N 1
ATOM 6588 C CA . ILE A 1 833 ? -4.919 3.949 -64.372 1.00 73.12 833 ILE A CA 1
ATOM 6589 C C . ILE A 1 833 ? -4.307 4.345 -63.016 1.00 73.12 833 ILE A C 1
ATOM 6591 O O . ILE A 1 833 ? -4.107 3.491 -62.143 1.00 73.12 833 ILE A O 1
ATOM 6595 N N . PRO A 1 834 ? -4.026 5.639 -62.778 1.00 63.75 834 PRO A N 1
ATOM 6596 C CA . PRO A 1 834 ? -3.435 6.089 -61.525 1.00 63.75 834 PRO A CA 1
ATOM 6597 C C . PRO A 1 834 ? -4.419 5.922 -60.360 1.00 63.75 834 PRO A C 1
ATOM 6599 O O . PRO A 1 834 ? -5.460 6.573 -60.297 1.00 63.75 834 PRO A O 1
ATOM 6602 N N . ILE A 1 835 ? -4.071 5.063 -59.396 1.00 64.88 835 ILE A N 1
ATOM 6603 C CA . ILE A 1 835 ? -4.909 4.789 -58.223 1.00 64.88 835 ILE A CA 1
ATOM 6604 C C . ILE A 1 835 ? -4.468 5.615 -57.008 1.00 64.88 835 ILE A C 1
ATOM 6606 O O . ILE A 1 835 ? -3.361 5.469 -56.476 1.00 64.88 835 ILE A O 1
ATOM 6610 N N . VAL A 1 836 ? -5.355 6.480 -56.517 1.00 66.31 836 VAL A N 1
ATOM 6611 C CA . VAL A 1 836 ? -5.129 7.233 -55.276 1.00 66.31 836 VAL A CA 1
ATOM 6612 C C . VAL A 1 836 ? -5.683 6.426 -54.103 1.00 66.31 836 VAL A C 1
ATOM 6614 O O . VAL A 1 836 ? -6.880 6.178 -54.004 1.00 66.31 836 VAL A O 1
ATOM 6617 N N . ARG A 1 837 ? -4.803 5.987 -53.196 1.00 63.97 837 ARG A N 1
ATOM 6618 C CA . ARG A 1 837 ? -5.192 5.114 -52.075 1.00 63.97 837 ARG A CA 1
ATOM 6619 C C . ARG A 1 837 ? -6.189 5.805 -51.125 1.00 63.97 837 ARG A C 1
ATOM 6621 O O . ARG A 1 837 ? -6.018 6.997 -50.859 1.00 63.97 837 ARG A O 1
ATOM 6628 N N . PRO A 1 838 ? -7.120 5.065 -50.488 1.00 63.47 838 PRO A N 1
ATOM 6629 C CA . PRO A 1 838 ? -8.132 5.637 -49.591 1.00 63.47 838 PRO A CA 1
ATOM 6630 C C . PRO A 1 838 ? -7.557 6.486 -48.453 1.00 63.47 838 PRO A C 1
ATOM 6632 O O . PRO A 1 838 ? -8.088 7.545 -48.138 1.00 63.47 838 PRO A O 1
ATOM 6635 N N . ARG A 1 839 ? -6.421 6.071 -47.873 1.00 64.25 839 ARG A N 1
ATOM 6636 C CA . ARG A 1 839 ? -5.720 6.851 -46.839 1.00 64.25 839 ARG A CA 1
ATOM 6637 C C . ARG A 1 839 ? -5.257 8.215 -47.361 1.00 64.25 839 ARG A C 1
ATOM 6639 O O . ARG A 1 839 ? -5.351 9.195 -46.631 1.00 64.25 839 ARG A O 1
ATOM 6646 N N . LYS A 1 840 ? -4.786 8.278 -48.612 1.00 67.69 840 LYS A N 1
ATOM 6647 C CA . LYS A 1 840 ? -4.340 9.521 -49.251 1.00 67.69 840 LYS A CA 1
ATOM 6648 C C . LYS A 1 840 ? -5.537 10.415 -49.571 1.00 67.69 840 LYS A C 1
ATOM 6650 O O . LYS A 1 840 ? -5.503 11.575 -49.204 1.00 67.69 840 LYS A O 1
ATOM 6655 N N . LEU A 1 841 ? -6.626 9.866 -50.116 1.00 67.69 841 LEU A N 1
ATOM 6656 C CA . LEU A 1 841 ? -7.874 10.612 -50.344 1.00 67.69 841 LEU A CA 1
ATOM 6657 C C . LEU A 1 841 ? -8.470 11.173 -49.044 1.00 67.69 841 LEU A C 1
ATOM 6659 O O . LEU A 1 841 ? -8.816 12.350 -48.985 1.00 67.69 841 LEU A O 1
ATOM 6663 N N . ARG A 1 842 ? -8.535 10.358 -47.983 1.00 66.81 842 ARG A N 1
ATOM 6664 C CA . ARG A 1 842 ? -9.027 10.777 -46.661 1.00 66.81 842 ARG A CA 1
ATOM 6665 C C . ARG A 1 842 ? -8.146 11.867 -46.052 1.00 66.81 842 ARG A C 1
ATOM 6667 O O . ARG A 1 842 ? -8.670 12.882 -45.607 1.00 66.81 842 ARG A O 1
ATOM 6674 N N . GLY A 1 843 ? -6.824 11.684 -46.088 1.00 69.69 843 GLY A N 1
ATOM 6675 C CA . GLY A 1 843 ? -5.863 12.693 -45.639 1.00 69.69 843 GLY A CA 1
ATOM 6676 C C . GLY A 1 843 ? -5.981 13.995 -46.431 1.00 69.69 843 GLY A C 1
ATOM 6677 O O . GLY A 1 843 ? -6.041 15.064 -45.835 1.00 69.69 843 GLY A O 1
ATOM 6678 N N . THR A 1 844 ? -6.101 13.926 -47.758 1.00 74.56 844 THR A N 1
ATOM 6679 C CA . THR A 1 844 ? -6.276 15.107 -48.614 1.00 74.56 844 THR A CA 1
ATOM 6680 C C . THR A 1 844 ? -7.586 15.836 -48.321 1.00 74.56 844 THR A C 1
ATOM 6682 O O . THR A 1 844 ? -7.558 17.054 -48.180 1.00 74.56 844 THR A O 1
ATOM 6685 N N . ARG A 1 845 ? -8.710 15.123 -48.156 1.00 73.19 845 ARG A N 1
ATOM 6686 C CA . ARG A 1 845 ? -10.008 15.734 -47.816 1.00 73.19 845 ARG A CA 1
ATOM 6687 C C . ARG A 1 845 ? -9.964 16.452 -46.469 1.00 73.19 845 ARG A C 1
ATOM 6689 O O . ARG A 1 845 ? -10.386 17.598 -46.385 1.00 73.19 845 ARG A O 1
ATOM 6696 N N . ILE A 1 846 ? -9.446 15.791 -45.432 1.00 73.81 846 ILE A N 1
ATOM 6697 C CA . ILE A 1 846 ? -9.360 16.359 -44.078 1.00 73.81 846 ILE A CA 1
ATOM 6698 C C . ILE A 1 846 ? -8.444 17.586 -44.064 1.00 73.81 846 ILE A C 1
ATOM 6700 O O . ILE A 1 846 ? -8.819 18.622 -43.526 1.00 73.81 846 ILE A O 1
ATOM 6704 N N . ASN A 1 847 ? -7.276 17.503 -44.706 1.00 71.19 847 ASN A N 1
ATOM 6705 C CA . ASN A 1 847 ? -6.362 18.639 -44.796 1.00 71.19 847 ASN A CA 1
ATOM 6706 C C . ASN A 1 847 ? -6.931 19.793 -45.618 1.00 71.19 847 ASN A C 1
ATOM 6708 O O . ASN A 1 847 ? -6.681 20.943 -45.283 1.00 71.19 847 ASN A O 1
ATOM 6712 N N . TRP A 1 848 ? -7.688 19.513 -46.678 1.00 76.25 848 TRP A N 1
ATOM 6713 C CA . TRP A 1 848 ? -8.364 20.553 -47.448 1.00 76.25 848 TRP A CA 1
ATOM 6714 C C . TRP A 1 848 ? -9.456 21.246 -46.618 1.00 76.25 848 TRP A C 1
ATOM 6716 O O . TRP A 1 848 ? -9.454 22.468 -46.524 1.00 76.25 848 TRP A O 1
ATOM 6726 N N . LEU A 1 849 ? -10.304 20.485 -45.916 1.00 68.31 849 LEU A N 1
ATOM 6727 C CA . LEU A 1 849 ? -11.322 21.041 -45.015 1.00 68.31 849 LEU A CA 1
ATOM 6728 C C . LEU A 1 849 ? -10.704 21.859 -43.872 1.00 68.31 849 LEU A C 1
ATOM 6730 O O . LEU A 1 849 ? -11.216 22.927 -43.550 1.00 68.31 849 LEU A O 1
ATOM 6734 N N . LEU A 1 850 ? -9.590 21.401 -43.288 1.00 68.75 850 LEU A N 1
ATOM 6735 C CA . LEU A 1 850 ? -8.837 22.162 -42.283 1.00 68.75 850 LEU A CA 1
ATOM 6736 C C . LEU A 1 850 ? -8.305 23.487 -42.833 1.00 68.75 850 LEU A C 1
ATOM 6738 O O . LEU A 1 850 ? -8.325 24.489 -42.123 1.00 68.75 850 LEU A O 1
ATOM 6742 N N . ARG A 1 851 ? -7.834 23.491 -44.085 1.00 69.69 851 ARG A N 1
ATOM 6743 C CA . ARG A 1 851 ? -7.294 24.688 -44.743 1.00 69.69 851 ARG A CA 1
ATOM 6744 C C . ARG A 1 851 ? -8.383 25.711 -45.043 1.00 69.69 851 ARG A C 1
ATOM 6746 O O . ARG A 1 851 ? -8.161 26.886 -44.775 1.00 69.69 851 ARG A O 1
ATOM 6753 N N . GLU A 1 852 ? -9.532 25.266 -45.550 1.00 68.56 852 GLU A N 1
ATOM 6754 C CA . GLU A 1 852 ? -10.595 26.188 -45.965 1.00 68.56 852 GLU A CA 1
ATOM 6755 C C . GLU A 1 852 ? -11.487 26.662 -44.822 1.00 68.56 852 GLU A C 1
ATOM 6757 O O . GLU A 1 852 ? -11.878 27.824 -44.792 1.00 68.56 852 GLU A O 1
ATOM 6762 N N . SER A 1 853 ? -11.808 25.795 -43.860 1.00 67.62 853 SER A N 1
ATOM 6763 C CA . SER A 1 853 ? -12.685 26.187 -42.746 1.00 67.62 853 SER A CA 1
ATOM 6764 C C . SER A 1 853 ? -11.945 26.881 -41.601 1.00 67.62 853 SER A C 1
ATOM 6766 O O . SER A 1 853 ? -12.577 27.592 -40.826 1.00 67.62 853 SER A O 1
ATOM 6768 N N . GLN A 1 854 ? -10.635 26.630 -41.446 1.00 65.69 854 GLN A N 1
ATOM 6769 C CA . GLN A 1 854 ? -9.806 27.060 -40.308 1.00 65.69 854 GLN A CA 1
ATOM 6770 C C . GLN A 1 854 ? -10.418 26.771 -38.921 1.00 65.69 854 GLN A C 1
ATOM 6772 O O . GLN A 1 854 ? -10.025 27.384 -37.930 1.00 65.69 854 GLN A O 1
ATOM 6777 N N . ASN A 1 855 ? -11.353 25.819 -38.828 1.00 69.25 855 ASN A N 1
ATOM 6778 C CA . ASN A 1 855 ? -12.041 25.452 -37.594 1.00 69.25 855 ASN A CA 1
ATOM 6779 C C . ASN A 1 855 ? -11.778 23.971 -37.267 1.00 69.25 855 ASN A C 1
ATOM 6781 O O . ASN A 1 855 ? -12.500 23.085 -37.736 1.00 69.25 855 ASN A O 1
ATOM 6785 N N . PRO A 1 856 ? -10.738 23.672 -36.465 1.00 67.62 856 PRO A N 1
ATOM 6786 C CA . PRO A 1 856 ? -10.351 22.302 -36.156 1.00 67.62 856 PRO A CA 1
ATOM 6787 C C . PRO A 1 856 ? -11.428 21.527 -35.400 1.00 67.62 856 PRO A C 1
ATOM 6789 O O . PRO A 1 856 ? -11.520 20.322 -35.607 1.00 67.62 856 PRO A O 1
ATOM 6792 N N . GLN A 1 857 ? -12.250 22.185 -34.570 1.00 62.44 857 GLN A N 1
ATOM 6793 C CA . GLN A 1 857 ? -13.404 21.553 -33.919 1.00 62.44 857 GLN A CA 1
ATOM 6794 C C . GLN A 1 857 ? -14.407 21.044 -34.954 1.00 62.44 857 GLN A C 1
ATOM 6796 O O . GLN A 1 857 ? -14.740 19.863 -34.952 1.00 62.44 857 GLN A O 1
ATOM 6801 N N . GLN A 1 858 ? -14.826 21.906 -35.878 1.00 67.31 858 GLN A N 1
ATOM 6802 C CA . GLN A 1 858 ? -15.851 21.571 -36.866 1.00 67.31 858 GLN A CA 1
ATOM 6803 C C . GLN A 1 858 ? -15.365 20.522 -37.877 1.00 67.31 858 GLN A C 1
ATOM 6805 O O . GLN A 1 858 ? -16.115 19.636 -38.281 1.00 67.31 858 GLN A O 1
ATOM 6810 N N . VAL A 1 859 ? -14.085 20.567 -38.267 1.00 67.00 859 VAL A N 1
ATOM 6811 C CA . VAL A 1 859 ? -13.503 19.544 -39.151 1.00 67.00 859 VAL A CA 1
ATOM 6812 C C . VAL A 1 859 ? -13.283 18.226 -38.417 1.00 67.00 859 VAL A C 1
ATOM 6814 O O . VAL A 1 859 ? -13.425 17.169 -39.025 1.00 67.00 859 VAL A O 1
ATOM 6817 N N . ALA A 1 860 ? -12.962 18.264 -37.122 1.00 68.44 860 ALA A N 1
ATOM 6818 C CA . ALA A 1 860 ? -12.884 17.073 -36.281 1.00 68.44 860 ALA A CA 1
ATOM 6819 C C . ALA A 1 860 ? -14.253 16.421 -36.107 1.00 68.44 860 ALA A C 1
ATOM 6821 O O . ALA A 1 860 ? -14.349 15.204 -36.213 1.00 68.44 860 ALA A O 1
ATOM 6822 N N . GLU A 1 861 ? -15.310 17.214 -35.980 1.00 62.50 861 GLU A N 1
ATOM 6823 C CA . GLU A 1 861 ? -16.690 16.737 -35.970 1.00 62.50 861 GLU A CA 1
ATOM 6824 C C . GLU A 1 861 ? -17.091 16.108 -37.322 1.00 62.50 861 GLU A C 1
ATOM 6826 O O . GLU A 1 861 ? -17.497 14.949 -37.365 1.00 62.50 861 GLU A O 1
ATOM 6831 N N . LEU A 1 862 ? -16.840 16.791 -38.450 1.00 56.97 862 LEU A N 1
ATOM 6832 C CA . LEU A 1 862 ? -17.097 16.287 -39.817 1.00 56.97 862 LEU A CA 1
ATOM 6833 C C . LEU A 1 862 ? -16.253 15.063 -40.213 1.00 56.97 862 LEU A C 1
ATOM 6835 O O . LEU A 1 862 ? -16.652 14.263 -41.062 1.00 56.97 862 LEU A O 1
ATOM 6839 N N . ALA A 1 863 ? -15.048 14.939 -39.658 1.00 63.09 863 ALA A N 1
ATOM 6840 C CA . ALA A 1 863 ? -14.162 13.793 -39.853 1.00 63.09 863 ALA A CA 1
ATOM 6841 C C . ALA A 1 863 ? -14.327 12.725 -38.762 1.00 63.09 863 ALA A C 1
ATOM 6843 O O . ALA A 1 863 ? -13.643 11.703 -38.828 1.00 63.09 863 ALA A O 1
ATOM 6844 N N . GLN A 1 864 ? -15.213 12.966 -37.789 1.00 62.22 864 GLN A N 1
ATOM 6845 C CA . GLN A 1 864 ? -15.517 12.094 -36.656 1.00 62.22 864 GLN A CA 1
ATOM 6846 C C . GLN A 1 864 ? -14.267 11.640 -35.897 1.00 62.22 864 GLN A C 1
ATOM 6848 O O . GLN A 1 864 ? -14.013 10.461 -35.654 1.00 62.22 864 GLN A O 1
ATOM 6853 N N . HIS A 1 865 ? -13.433 12.608 -35.547 1.00 63.59 865 HIS A N 1
ATOM 6854 C CA . HIS A 1 865 ? -12.234 12.427 -34.748 1.00 63.59 865 HIS A CA 1
ATOM 6855 C C . HIS A 1 865 ? -12.264 13.401 -33.575 1.00 63.59 865 HIS A C 1
ATOM 6857 O O . HIS A 1 865 ? -12.857 14.470 -33.657 1.00 63.59 865 HIS A O 1
ATOM 6863 N N . THR A 1 866 ? -11.569 13.087 -32.479 1.00 61.25 866 THR A N 1
ATOM 6864 C CA . THR A 1 866 ? -11.264 14.138 -31.499 1.00 61.25 866 THR A CA 1
ATOM 6865 C C . THR A 1 866 ? -10.329 15.159 -32.145 1.00 61.25 866 THR A C 1
ATOM 6867 O O . THR A 1 866 ? -9.467 14.782 -32.942 1.00 61.25 866 THR A O 1
ATOM 6870 N N . VAL A 1 867 ? -10.441 16.441 -31.779 1.00 59.94 867 VAL A N 1
ATOM 6871 C CA . VAL A 1 867 ? -9.573 17.512 -32.317 1.00 59.94 867 VAL A CA 1
ATOM 6872 C C . VAL A 1 867 ? -8.093 17.147 -32.180 1.00 59.94 867 VAL A C 1
ATOM 6874 O O . VAL A 1 867 ? -7.317 17.299 -33.118 1.00 59.94 867 VAL A O 1
ATOM 6877 N N . GLN A 1 868 ? -7.709 16.552 -31.048 1.00 60.62 868 GLN A N 1
ATOM 6878 C CA . GLN A 1 868 ? -6.348 16.063 -30.815 1.00 60.62 868 GLN A CA 1
ATOM 6879 C C . GLN A 1 868 ? -5.935 14.937 -31.771 1.00 60.62 868 GLN A C 1
ATOM 6881 O O . GLN A 1 868 ? -4.805 14.939 -32.256 1.00 60.62 868 GLN A O 1
ATOM 6886 N N . THR A 1 869 ? -6.816 13.978 -32.067 1.00 58.53 869 THR A N 1
ATOM 6887 C CA . THR A 1 869 ? -6.510 12.895 -33.017 1.00 58.53 869 THR A CA 1
ATOM 6888 C C . THR A 1 869 ? -6.444 13.421 -34.445 1.00 58.53 869 THR A C 1
ATOM 6890 O O . THR A 1 869 ? -5.539 13.046 -35.190 1.00 58.53 869 THR A O 1
ATOM 6893 N N . LEU A 1 870 ? -7.353 14.328 -34.805 1.00 69.56 870 LEU A N 1
ATOM 6894 C CA . LEU A 1 870 ? -7.364 14.999 -36.096 1.00 69.56 870 LEU A CA 1
ATOM 6895 C C . LEU A 1 870 ? -6.051 15.760 -36.337 1.00 69.56 870 LEU A C 1
ATOM 6897 O O . LEU A 1 870 ? -5.396 15.538 -37.355 1.00 69.56 870 LEU A O 1
ATOM 6901 N N . ILE A 1 871 ? -5.621 16.572 -35.366 1.00 62.69 871 ILE A N 1
ATOM 6902 C CA . ILE A 1 871 ? -4.373 17.342 -35.444 1.00 62.69 871 ILE A CA 1
ATOM 6903 C C . ILE A 1 871 ? -3.149 16.419 -35.460 1.00 62.69 871 ILE A C 1
ATOM 6905 O O . ILE A 1 871 ? -2.250 16.600 -36.270 1.00 62.69 871 ILE A O 1
ATOM 6909 N N . ARG A 1 872 ? -3.105 15.391 -34.607 1.00 62.41 872 ARG A N 1
ATOM 6910 C CA . ARG A 1 872 ? -1.922 14.523 -34.491 1.00 62.41 872 ARG A CA 1
ATOM 6911 C C . ARG A 1 872 ? -1.721 13.592 -35.689 1.00 62.41 872 ARG A C 1
ATOM 6913 O O . ARG A 1 872 ? -0.587 13.243 -35.998 1.00 62.41 872 ARG A O 1
ATOM 6920 N N . VAL A 1 873 ? -2.805 13.092 -36.282 1.00 59.91 873 VAL A N 1
ATOM 6921 C CA . VAL A 1 873 ? -2.752 11.982 -37.253 1.00 59.91 873 VAL A CA 1
ATOM 6922 C C . VAL A 1 873 ? -2.985 12.448 -38.685 1.00 59.91 873 VAL A C 1
ATOM 6924 O O . VAL A 1 873 ? -2.469 11.818 -39.610 1.00 59.91 873 VAL A O 1
ATOM 6927 N N . TYR A 1 874 ? -3.766 13.513 -38.875 1.00 60.59 874 TYR A N 1
ATOM 6928 C CA . TYR A 1 874 ? -4.196 13.943 -40.202 1.00 60.59 874 TYR A CA 1
ATOM 6929 C C . TYR A 1 874 ? -3.745 15.345 -40.574 1.00 60.59 874 TYR A C 1
ATOM 6931 O O . TYR A 1 874 ? -3.595 15.572 -41.767 1.00 60.59 874 TYR A O 1
ATOM 6939 N N . ALA A 1 875 ? -3.538 16.264 -39.626 1.00 58.03 875 ALA A N 1
ATOM 6940 C CA . ALA A 1 875 ? -3.090 17.610 -39.965 1.00 58.03 875 ALA A CA 1
ATOM 6941 C C . ALA A 1 875 ? -1.632 17.584 -40.444 1.00 58.03 875 ALA A C 1
ATOM 6943 O O . ALA A 1 875 ? -0.693 17.507 -39.653 1.00 58.03 875 ALA A O 1
ATOM 6944 N N . ASP A 1 876 ? -1.457 17.671 -41.758 1.00 60.19 876 ASP A N 1
ATOM 6945 C CA . ASP A 1 876 ? -0.163 17.917 -42.368 1.00 60.19 876 ASP A CA 1
ATOM 6946 C C . ASP A 1 876 ? 0.068 19.436 -42.379 1.00 60.19 876 ASP A C 1
ATOM 6948 O O . ASP A 1 876 ? -0.741 20.172 -42.967 1.00 60.19 876 ASP A O 1
ATOM 6952 N N . PRO A 1 877 ? 1.149 19.940 -41.754 1.00 54.94 877 PRO A N 1
ATOM 6953 C CA . PRO A 1 877 ? 1.422 21.369 -41.699 1.00 54.94 877 PRO A CA 1
ATOM 6954 C C . PRO A 1 877 ? 1.561 21.927 -43.119 1.00 54.94 877 PRO A C 1
ATOM 6956 O O . PRO A 1 877 ? 2.467 21.562 -43.869 1.00 54.94 877 PRO A O 1
ATOM 6959 N N . HIS A 1 878 ? 0.638 22.809 -43.509 1.00 55.72 878 HIS A N 1
ATOM 6960 C CA . HIS A 1 878 ? 0.710 23.482 -44.799 1.00 55.72 878 HIS A CA 1
ATOM 6961 C C . HIS A 1 878 ? 1.679 24.662 -44.687 1.00 55.72 878 HIS A C 1
ATOM 6963 O O . HIS A 1 878 ? 1.427 25.544 -43.861 1.00 55.72 878 HIS A O 1
ATOM 6969 N N . PRO A 1 879 ? 2.738 24.741 -45.514 1.00 49.12 879 PRO A N 1
ATOM 6970 C CA . PRO A 1 879 ? 3.780 25.753 -45.379 1.00 49.12 879 PRO A CA 1
ATOM 6971 C C . PRO A 1 879 ? 3.246 27.182 -45.328 1.00 49.12 879 PRO A C 1
ATOM 6973 O O . PRO A 1 879 ? 3.775 27.973 -44.573 1.00 49.12 879 PRO A O 1
ATOM 6976 N N . GLN A 1 880 ? 2.168 27.518 -46.045 1.00 51.22 880 GLN A N 1
ATOM 6977 C CA . GLN A 1 880 ? 1.578 28.864 -45.989 1.00 51.22 880 GLN A CA 1
ATOM 6978 C C . GLN A 1 880 ? 0.844 29.174 -44.675 1.00 51.22 880 GLN A C 1
ATOM 6980 O O . GLN A 1 880 ? 0.957 30.291 -44.193 1.00 51.22 880 GLN A O 1
ATOM 6985 N N . ILE A 1 881 ? 0.128 28.216 -44.074 1.00 52.03 881 ILE A N 1
ATOM 6986 C CA . ILE A 1 881 ? -0.569 28.431 -42.789 1.00 52.03 881 ILE A CA 1
ATOM 6987 C C . ILE A 1 881 ? 0.439 28.385 -41.645 1.00 52.03 881 ILE A C 1
ATOM 6989 O O . ILE A 1 881 ? 0.405 29.243 -40.773 1.00 52.03 881 ILE A O 1
ATOM 6993 N N . ALA A 1 882 ? 1.386 27.444 -41.701 1.00 48.31 882 ALA A N 1
ATOM 6994 C CA . ALA A 1 882 ? 2.531 27.426 -40.805 1.00 48.31 882 ALA A CA 1
ATOM 6995 C C . ALA A 1 882 ? 3.307 28.740 -40.915 1.00 48.31 882 ALA A C 1
ATOM 6997 O O . ALA A 1 882 ? 3.637 29.305 -39.894 1.00 48.31 882 ALA A O 1
ATOM 6998 N N . MET A 1 883 ? 3.516 29.284 -42.117 1.00 48.44 883 MET A N 1
ATOM 6999 C CA . MET A 1 883 ? 4.168 30.579 -42.310 1.00 48.44 883 MET A CA 1
ATOM 7000 C C . MET A 1 883 ? 3.318 31.736 -41.782 1.00 48.44 883 MET A C 1
ATOM 7002 O O . MET A 1 883 ? 3.887 32.611 -41.164 1.00 48.44 883 MET A O 1
ATOM 7006 N N . VAL A 1 884 ? 1.985 31.733 -41.900 1.00 51.56 884 VAL A N 1
ATOM 7007 C CA . VAL A 1 884 ? 1.117 32.759 -41.279 1.00 51.56 884 VAL A CA 1
ATOM 7008 C C . VAL A 1 884 ? 1.128 32.677 -39.748 1.00 51.56 884 VAL A C 1
ATOM 7010 O O . VAL A 1 884 ? 1.222 33.708 -39.093 1.00 51.56 884 VAL A O 1
ATOM 7013 N N . GLU A 1 885 ? 1.075 31.479 -39.168 1.00 48.59 885 GLU A N 1
ATOM 7014 C CA . GLU A 1 885 ? 1.126 31.243 -37.717 1.00 48.59 885 GLU A CA 1
ATOM 7015 C C . GLU A 1 885 ? 2.521 31.536 -37.143 1.00 48.59 885 GLU A C 1
ATOM 7017 O O . GLU A 1 885 ? 2.637 32.202 -36.122 1.00 48.59 885 GLU A O 1
ATOM 7022 N N . ILE A 1 886 ? 3.585 31.132 -37.842 1.00 49.03 886 ILE A N 1
ATOM 7023 C CA . ILE A 1 886 ? 4.989 31.442 -37.533 1.00 49.03 886 ILE A CA 1
ATOM 7024 C C . ILE A 1 886 ? 5.243 32.942 -37.714 1.00 49.03 886 ILE A C 1
ATOM 7026 O O . ILE A 1 886 ? 5.892 33.548 -36.873 1.00 49.03 886 ILE A O 1
ATOM 7030 N N . THR A 1 887 ? 4.683 33.586 -38.742 1.00 44.53 887 THR A N 1
ATOM 7031 C CA . THR A 1 887 ? 4.738 35.043 -38.923 1.00 44.53 887 THR A CA 1
ATOM 7032 C C . THR A 1 887 ? 3.951 35.764 -37.837 1.00 44.53 887 THR A C 1
ATOM 7034 O O . THR A 1 887 ? 4.442 36.770 -37.356 1.00 44.53 887 THR A O 1
ATOM 7037 N N . ARG A 1 888 ? 2.790 35.273 -37.393 1.00 46.25 888 ARG A N 1
ATOM 7038 C CA . ARG A 1 888 ? 1.999 35.888 -36.313 1.00 46.25 888 ARG A CA 1
ATOM 7039 C C . ARG A 1 888 ? 2.672 35.702 -34.948 1.00 46.25 888 ARG A C 1
ATOM 7041 O O . ARG A 1 888 ? 2.731 36.646 -34.167 1.00 46.25 888 ARG A O 1
ATOM 7048 N N . PHE A 1 889 ? 3.242 34.524 -34.699 1.00 47.41 889 PHE A N 1
ATOM 7049 C CA . PHE A 1 889 ? 4.040 34.214 -33.515 1.00 47.41 889 PHE A CA 1
ATOM 7050 C C . PHE A 1 889 ? 5.318 35.060 -33.477 1.00 47.41 889 PHE A C 1
ATOM 7052 O O . PHE A 1 889 ? 5.544 35.759 -32.494 1.00 47.41 889 PHE A O 1
ATOM 7059 N N . HIS A 1 890 ? 6.104 35.107 -34.558 1.00 44.50 890 HIS A N 1
ATOM 7060 C CA . HIS A 1 890 ? 7.285 35.971 -34.637 1.00 44.50 890 HIS A CA 1
ATOM 7061 C C . HIS A 1 890 ? 6.912 37.461 -34.666 1.00 44.50 890 HIS A C 1
ATOM 7063 O O . HIS A 1 890 ? 7.546 38.238 -33.979 1.00 44.50 890 HIS A O 1
ATOM 7069 N N . GLN A 1 891 ? 5.821 37.905 -35.291 1.00 43.62 891 GLN A N 1
ATOM 7070 C CA . GLN A 1 891 ? 5.366 39.302 -35.158 1.00 43.62 891 GLN A CA 1
ATOM 7071 C C . GLN A 1 891 ? 5.049 39.687 -33.704 1.00 43.62 891 GLN A C 1
ATOM 7073 O O . GLN A 1 891 ? 5.206 40.850 -33.338 1.00 43.62 891 GLN A O 1
ATOM 7078 N N . GLN A 1 892 ? 4.625 38.729 -32.875 1.00 42.88 892 GLN A N 1
ATOM 7079 C CA . GLN A 1 892 ? 4.372 38.937 -31.447 1.00 42.88 892 GLN A CA 1
ATOM 7080 C C . GLN A 1 892 ? 5.613 38.730 -30.560 1.00 42.88 892 GLN A C 1
ATOM 7082 O O . GLN A 1 892 ? 5.610 39.202 -29.426 1.00 42.88 892 GLN A O 1
ATOM 7087 N N . THR A 1 893 ? 6.660 38.041 -31.035 1.00 45.72 893 THR A N 1
ATOM 7088 C CA . THR A 1 893 ? 7.801 37.610 -30.199 1.00 45.72 893 THR A CA 1
ATOM 7089 C C . THR A 1 893 ? 9.191 37.755 -30.837 1.00 45.72 893 THR A C 1
ATOM 7091 O O . THR A 1 893 ? 10.155 37.258 -30.265 1.00 45.72 893 THR A O 1
ATOM 7094 N N . ASP A 1 894 ? 9.348 38.432 -31.980 1.00 45.91 894 ASP A N 1
ATOM 7095 C CA . ASP A 1 894 ? 10.631 38.579 -32.685 1.00 45.91 894 ASP A CA 1
ATOM 7096 C C . ASP A 1 894 ? 11.582 39.539 -31.933 1.00 45.91 894 ASP A C 1
ATOM 7098 O O . ASP A 1 894 ? 11.342 40.754 -31.873 1.00 45.91 894 ASP A O 1
ATOM 7102 N N . PRO A 1 895 ? 12.691 39.024 -31.363 1.00 46.03 895 PRO A N 1
ATOM 7103 C CA . PRO A 1 895 ? 13.671 39.835 -30.651 1.00 46.03 895 PRO A CA 1
ATOM 7104 C C . PRO A 1 895 ? 14.510 40.740 -31.572 1.00 46.03 895 PRO A C 1
ATOM 7106 O O . PRO A 1 895 ? 15.228 41.592 -31.059 1.00 46.03 895 PRO A O 1
ATOM 7109 N N . SER A 1 896 ? 14.417 40.626 -32.904 1.00 48.22 896 SER A N 1
ATOM 7110 C CA . SER A 1 896 ? 15.123 41.514 -33.846 1.00 48.22 896 SER A CA 1
ATOM 7111 C C . SER A 1 896 ? 14.508 42.918 -33.972 1.00 48.22 896 SER A C 1
ATOM 7113 O O . SER A 1 896 ? 15.133 43.818 -34.536 1.00 48.22 896 SER A O 1
ATOM 7115 N N . LEU A 1 897 ? 13.313 43.132 -33.407 1.00 50.81 897 LEU A N 1
ATOM 7116 C CA . LEU A 1 897 ? 12.623 44.430 -33.379 1.00 50.81 897 LEU A CA 1
ATOM 7117 C C . LEU A 1 897 ? 12.488 45.033 -31.969 1.00 50.81 897 LEU A C 1
ATOM 7119 O O . LEU A 1 897 ? 12.074 46.188 -31.835 1.00 50.81 897 LEU A O 1
ATOM 7123 N N . SER A 1 898 ? 12.856 44.296 -30.914 1.00 56.00 898 SER A N 1
ATOM 7124 C CA . SER A 1 898 ? 12.847 44.815 -29.540 1.00 56.00 898 SER A CA 1
ATOM 7125 C C . SER A 1 898 ? 14.147 45.574 -29.255 1.00 56.00 898 SER A C 1
ATOM 7127 O O . SER A 1 898 ? 15.217 44.965 -29.257 1.00 56.00 898 SER A O 1
ATOM 7129 N N . PRO A 1 899 ? 14.109 46.899 -29.022 1.00 62.69 899 PRO A N 1
ATOM 7130 C CA . PRO A 1 899 ? 15.328 47.646 -28.759 1.00 62.69 899 PRO A CA 1
ATOM 7131 C C . PRO A 1 899 ? 15.938 47.237 -27.405 1.00 62.69 899 PRO A C 1
ATOM 7133 O O . PRO A 1 899 ? 15.206 47.092 -26.428 1.00 62.69 899 PRO A O 1
ATOM 7136 N N . PRO A 1 900 ? 17.276 47.128 -27.292 1.00 70.38 900 PRO A N 1
ATOM 7137 C CA . PRO A 1 900 ? 17.940 46.869 -26.012 1.00 70.38 900 PRO A CA 1
ATOM 7138 C C . PRO A 1 900 ? 17.798 48.029 -25.009 1.00 70.38 900 PRO A C 1
ATOM 7140 O O . PRO A 1 900 ? 18.045 47.843 -23.823 1.00 70.38 900 PRO A O 1
ATOM 7143 N N . ALA A 1 901 ? 17.410 49.229 -25.459 1.00 77.69 901 ALA A N 1
ATOM 7144 C CA . ALA A 1 901 ? 17.022 50.346 -24.593 1.00 77.69 901 ALA A CA 1
ATOM 7145 C C . ALA A 1 901 ? 15.497 50.391 -24.404 1.00 77.69 901 ALA A C 1
ATOM 7147 O O . ALA A 1 901 ? 14.790 50.074 -25.363 1.00 77.69 901 ALA A O 1
ATOM 7148 N N . PRO A 1 902 ? 14.979 50.885 -23.260 1.00 79.88 902 PRO A N 1
ATOM 7149 C CA . PRO A 1 902 ? 13.537 51.003 -23.036 1.00 79.88 902 PRO A CA 1
ATOM 7150 C C . PRO A 1 902 ? 12.894 51.778 -24.185 1.00 79.88 902 PRO A C 1
ATOM 7152 O O . PRO A 1 902 ? 13.412 52.833 -24.551 1.00 79.88 902 PRO A O 1
ATOM 7155 N N . GLY A 1 903 ? 11.826 51.257 -24.794 1.00 78.12 903 GLY A N 1
ATOM 7156 C CA . GLY A 1 903 ? 11.141 51.881 -25.931 1.00 78.12 903 GLY A CA 1
ATOM 7157 C C . GLY A 1 903 ? 10.752 50.891 -27.029 1.00 78.12 903 GLY A C 1
ATOM 7158 O O . GLY A 1 903 ? 10.759 49.679 -26.828 1.00 78.12 903 GLY A O 1
ATOM 7159 N N . ARG A 1 904 ? 10.419 51.408 -28.215 1.00 78.44 904 ARG A N 1
ATOM 7160 C CA . ARG A 1 904 ? 10.150 50.618 -29.431 1.00 78.44 904 ARG A CA 1
ATOM 7161 C C . ARG A 1 904 ? 11.028 51.088 -30.582 1.00 78.44 904 ARG A C 1
ATOM 7163 O O . ARG A 1 904 ? 11.318 52.276 -30.696 1.00 78.44 904 ARG A O 1
ATOM 7170 N N . CYS A 1 905 ? 11.450 50.162 -31.437 1.00 78.06 905 CYS A N 1
ATOM 7171 C CA . CYS A 1 905 ? 12.222 50.483 -32.632 1.00 78.06 905 CYS A CA 1
ATOM 7172 C C . CYS A 1 905 ? 11.321 50.436 -33.869 1.00 78.06 905 CYS A C 1
ATOM 7174 O O . CYS A 1 905 ? 10.521 49.517 -34.017 1.00 78.06 905 CYS A O 1
ATOM 7176 N N . VAL A 1 906 ? 11.440 51.433 -34.747 1.00 74.88 906 VAL A N 1
ATOM 7177 C CA . VAL A 1 906 ? 10.666 51.517 -35.999 1.00 74.88 906 VAL A CA 1
ATOM 7178 C C . VAL A 1 906 ? 11.298 50.657 -37.100 1.00 74.88 906 VAL A C 1
ATOM 7180 O O . VAL A 1 906 ? 10.585 50.109 -37.933 1.00 74.88 906 VAL A O 1
ATOM 7183 N N . SER A 1 907 ? 12.628 50.518 -37.094 1.00 71.38 907 SER A N 1
ATOM 7184 C CA . SER A 1 907 ? 13.394 49.715 -38.056 1.00 71.38 907 SER A CA 1
ATOM 7185 C C . SER A 1 907 ? 14.600 49.050 -37.384 1.00 71.38 907 SER A C 1
ATOM 7187 O O . SER A 1 907 ? 15.180 49.614 -36.457 1.00 71.38 907 SER A O 1
ATOM 7189 N N . ALA A 1 908 ? 15.005 47.875 -37.873 1.00 61.44 908 ALA A N 1
ATOM 7190 C CA . ALA A 1 908 ? 16.162 47.123 -37.377 1.00 61.44 908 ALA A CA 1
ATOM 7191 C C . ALA A 1 908 ? 17.523 47.685 -37.847 1.00 61.44 908 ALA A C 1
ATOM 7193 O O . ALA A 1 908 ? 18.571 47.215 -37.407 1.00 61.44 908 ALA A O 1
ATOM 7194 N N . THR A 1 909 ? 17.535 48.693 -38.726 1.00 75.94 909 THR A N 1
ATOM 7195 C CA . THR A 1 909 ? 18.766 49.342 -39.208 1.00 75.94 909 THR A CA 1
ATOM 7196 C C . THR A 1 909 ? 19.128 50.554 -38.339 1.00 75.94 909 THR A C 1
ATOM 7198 O O . THR A 1 909 ? 18.402 51.551 -38.383 1.00 75.94 909 THR A O 1
ATOM 7201 N N . PRO A 1 910 ? 20.229 50.510 -37.563 1.00 76.69 910 PRO A N 1
ATOM 7202 C CA . PRO A 1 910 ? 20.615 51.605 -36.680 1.00 76.69 910 PRO A CA 1
ATOM 7203 C C . PRO A 1 910 ? 21.026 52.844 -37.477 1.00 76.69 910 PRO A C 1
ATOM 7205 O O . PRO A 1 910 ? 21.882 52.774 -38.356 1.00 76.69 910 PRO A O 1
ATOM 7208 N N . GLU A 1 911 ? 20.462 53.997 -37.124 1.00 83.69 911 GLU A N 1
ATOM 7209 C CA . GLU A 1 911 ? 20.788 55.275 -37.751 1.00 83.69 911 GLU A CA 1
ATOM 7210 C C . GLU A 1 911 ? 21.057 56.334 -36.667 1.00 83.69 911 GLU A C 1
ATOM 7212 O O . GLU A 1 911 ? 20.193 56.592 -35.826 1.00 83.69 911 GLU A O 1
ATOM 7217 N N . PRO A 1 912 ? 22.262 56.927 -36.622 1.00 82.56 912 PRO A N 1
ATOM 7218 C CA . PRO A 1 912 ? 22.637 57.870 -35.575 1.00 82.56 912 PRO A CA 1
ATOM 7219 C C . PRO A 1 912 ? 21.889 59.200 -35.707 1.00 82.56 912 PRO A C 1
ATOM 7221 O O . PRO A 1 912 ? 21.744 59.737 -36.803 1.00 82.56 912 PRO A O 1
ATOM 7224 N N . VAL A 1 913 ? 21.462 59.784 -34.581 1.00 79.62 913 VAL A N 1
ATOM 7225 C CA . VAL A 1 913 ? 20.913 61.152 -34.596 1.00 79.62 913 VAL A CA 1
ATOM 7226 C C . VAL A 1 913 ? 22.013 62.132 -35.023 1.00 79.62 913 VAL A C 1
ATOM 7228 O O . VAL A 1 913 ? 23.122 62.086 -34.492 1.00 79.62 913 VAL A O 1
ATOM 7231 N N . GLY A 1 914 ? 21.712 63.040 -35.958 1.00 64.62 914 GLY A N 1
ATOM 7232 C CA . GLY A 1 914 ? 22.705 63.922 -36.596 1.00 64.62 914 GLY A CA 1
ATOM 7233 C C . GLY A 1 914 ? 23.499 64.849 -35.659 1.00 64.62 914 GLY A C 1
ATOM 7234 O O . GLY A 1 914 ? 24.535 65.370 -36.054 1.00 64.62 914 GLY A O 1
ATOM 7235 N N . THR A 1 915 ? 23.062 65.029 -34.410 1.00 64.44 915 THR A N 1
ATOM 7236 C CA . THR A 1 915 ? 23.715 65.855 -33.376 1.00 64.44 915 THR A CA 1
ATOM 7237 C C . THR A 1 915 ? 24.435 65.014 -32.310 1.00 64.44 915 THR A C 1
ATOM 7239 O O . THR A 1 915 ? 24.410 65.353 -31.127 1.00 64.44 915 THR A O 1
ATOM 7242 N N . MET A 1 916 ? 25.018 63.872 -32.683 1.00 69.19 916 MET A N 1
ATOM 7243 C CA . MET A 1 916 ? 25.710 62.995 -31.732 1.00 69.19 916 MET A CA 1
ATOM 7244 C C . MET A 1 916 ? 27.104 63.550 -31.361 1.00 69.19 916 MET A C 1
ATOM 7246 O O . MET A 1 916 ? 27.899 63.850 -32.256 1.00 69.19 916 MET A O 1
ATOM 7250 N N . PRO A 1 917 ? 27.454 63.650 -30.064 1.00 70.94 917 PRO A N 1
ATOM 7251 C CA . PRO A 1 917 ? 28.803 64.022 -29.635 1.00 70.94 917 PRO A CA 1
ATOM 7252 C C . PRO A 1 917 ? 29.844 63.005 -30.129 1.00 70.94 917 PRO A C 1
ATOM 7254 O O . PRO A 1 917 ? 29.568 61.806 -30.159 1.00 70.94 917 PRO A O 1
ATOM 7257 N N . LYS A 1 918 ? 31.069 63.446 -30.458 1.00 70.38 918 LYS A N 1
ATOM 7258 C CA . LYS A 1 918 ? 32.129 62.574 -31.024 1.00 70.38 918 LYS A CA 1
ATOM 7259 C C . LYS A 1 918 ? 32.466 61.337 -30.172 1.00 70.38 918 LYS A C 1
ATOM 7261 O O . LYS A 1 918 ? 32.892 60.332 -30.733 1.00 70.38 918 LYS A O 1
ATOM 7266 N N . ASN A 1 919 ? 32.244 61.407 -28.859 1.00 73.88 919 ASN A N 1
ATOM 7267 C CA . ASN A 1 919 ? 32.493 60.324 -27.901 1.00 73.88 919 ASN A CA 1
ATOM 7268 C C . ASN A 1 919 ? 31.213 59.632 -27.400 1.00 73.88 919 ASN A C 1
ATOM 7270 O O . ASN A 1 919 ? 31.256 58.872 -26.432 1.00 73.88 919 ASN A O 1
ATOM 7274 N N . GLY A 1 920 ? 30.069 59.910 -28.027 1.00 73.12 920 GLY A N 1
ATOM 7275 C CA . GLY A 1 920 ? 28.802 59.266 -27.702 1.00 73.12 920 GLY A CA 1
ATOM 7276 C C . GLY A 1 920 ? 28.776 57.789 -28.127 1.00 73.12 920 GLY A C 1
ATOM 7277 O O . GLY A 1 920 ? 29.438 57.417 -29.102 1.00 73.12 920 GLY A O 1
ATOM 7278 N N . PRO A 1 921 ? 28.008 56.930 -27.431 1.00 80.75 921 PRO A N 1
ATOM 7279 C CA . PRO A 1 921 ? 27.801 55.548 -27.852 1.00 80.75 921 PRO A CA 1
ATOM 7280 C C . PRO A 1 921 ? 27.095 55.498 -29.210 1.00 80.75 921 PRO A C 1
ATOM 7282 O O . PRO A 1 921 ? 26.054 56.130 -29.401 1.00 80.75 921 PRO A O 1
ATOM 7285 N N . ARG A 1 922 ? 27.652 54.734 -30.153 1.00 82.00 922 ARG A N 1
ATOM 7286 C CA . ARG A 1 922 ? 27.058 54.573 -31.485 1.00 82.00 922 ARG A CA 1
ATOM 7287 C C . ARG A 1 922 ? 25.901 53.568 -31.442 1.00 82.00 922 ARG A C 1
ATOM 7289 O O . ARG A 1 922 ? 25.996 52.598 -30.693 1.00 82.00 922 ARG A O 1
ATOM 7296 N N . PRO A 1 923 ? 24.834 53.755 -32.236 1.00 83.00 923 PRO A N 1
ATOM 7297 C CA . PRO A 1 923 ? 23.746 52.796 -32.296 1.00 83.00 923 PRO A CA 1
ATOM 7298 C C . PRO A 1 923 ? 24.218 51.537 -33.020 1.00 83.00 923 PRO A C 1
ATOM 7300 O O . PRO A 1 923 ? 24.660 51.604 -34.164 1.00 83.00 923 PRO A O 1
ATOM 7303 N N . ASP A 1 924 ? 24.135 50.401 -32.338 1.00 77.88 924 ASP A N 1
ATOM 7304 C CA . ASP A 1 924 ? 24.583 49.092 -32.825 1.00 77.88 924 ASP A CA 1
ATOM 7305 C C . ASP A 1 924 ? 23.508 48.005 -32.662 1.00 77.88 924 ASP A C 1
ATOM 7307 O O . ASP A 1 924 ? 23.760 46.844 -32.963 1.00 77.88 924 ASP A O 1
ATOM 7311 N N . CYS A 1 925 ? 22.314 48.379 -32.184 1.00 74.56 925 CYS A N 1
ATOM 7312 C CA . CYS A 1 925 ? 21.201 47.478 -31.861 1.00 74.56 925 CYS A CA 1
ATOM 7313 C C . CYS A 1 925 ? 21.550 46.367 -30.851 1.00 74.56 925 CYS A C 1
ATOM 7315 O O . CYS A 1 925 ? 20.772 45.434 -30.680 1.00 74.56 925 CYS A O 1
ATOM 7317 N N . ILE A 1 926 ? 22.682 46.484 -30.150 1.00 73.69 926 ILE A N 1
ATOM 7318 C CA . ILE A 1 926 ? 23.165 45.510 -29.163 1.00 73.69 926 ILE A CA 1
ATOM 7319 C C . ILE A 1 926 ? 23.264 46.177 -27.787 1.00 73.69 926 ILE A C 1
ATOM 7321 O O . ILE A 1 926 ? 22.858 45.601 -26.779 1.00 73.69 926 ILE A O 1
ATOM 7325 N N . ASN A 1 927 ? 23.763 47.414 -27.725 1.00 78.06 927 ASN A N 1
ATOM 7326 C CA . ASN A 1 927 ? 23.946 48.157 -26.486 1.00 78.06 927 ASN A CA 1
ATOM 7327 C C . ASN A 1 927 ? 22.799 49.152 -26.247 1.00 78.06 927 ASN A C 1
ATOM 7329 O O . ASN A 1 927 ? 22.561 50.067 -27.041 1.00 78.06 927 ASN A O 1
ATOM 7333 N N . ALA A 1 928 ? 22.152 49.043 -25.083 1.00 80.81 928 ALA A N 1
ATOM 7334 C CA . ALA A 1 928 ? 21.103 49.960 -24.638 1.00 80.81 928 ALA A CA 1
ATOM 7335 C C . ALA A 1 928 ? 21.536 51.442 -24.691 1.00 80.81 928 ALA A C 1
ATOM 7337 O O . ALA A 1 928 ? 20.754 52.319 -25.049 1.00 80.81 928 ALA A O 1
ATOM 7338 N N . ALA A 1 929 ? 22.805 51.744 -24.402 1.00 82.44 929 ALA A N 1
ATOM 7339 C CA . ALA A 1 929 ? 23.322 53.110 -24.465 1.00 82.44 929 ALA A CA 1
ATOM 7340 C C . ALA A 1 929 ? 23.360 53.672 -25.899 1.00 82.44 929 ALA A C 1
ATOM 7342 O O . ALA A 1 929 ? 23.147 54.868 -26.083 1.00 82.44 929 ALA A O 1
ATOM 7343 N N . GLY A 1 930 ? 23.605 52.825 -26.906 1.00 82.00 930 GLY A N 1
ATOM 7344 C CA . GLY A 1 930 ? 23.659 53.216 -28.318 1.00 82.00 930 GLY A CA 1
ATOM 7345 C C . GLY A 1 930 ? 22.277 53.480 -28.915 1.00 82.00 930 GLY A C 1
ATOM 7346 O O . GLY A 1 930 ? 22.096 54.434 -29.672 1.00 82.00 930 GLY A O 1
ATOM 7347 N N . CYS A 1 931 ? 21.270 52.692 -28.529 1.00 86.06 931 CYS A N 1
ATOM 7348 C CA . CYS A 1 931 ? 19.901 52.850 -29.033 1.00 86.06 931 CYS A CA 1
ATOM 7349 C C . CYS A 1 931 ? 19.252 54.194 -28.660 1.00 86.06 931 CYS A C 1
ATOM 7351 O O . CYS A 1 931 ? 18.454 54.713 -29.437 1.00 86.06 931 CYS A O 1
ATOM 7353 N N . LEU A 1 932 ? 19.642 54.817 -27.542 1.00 84.38 932 LEU A N 1
ATOM 7354 C CA . LEU A 1 932 ? 19.146 56.140 -27.119 1.00 84.38 932 LEU A CA 1
ATOM 7355 C C . LEU A 1 932 ? 19.577 57.296 -28.047 1.00 84.38 932 LEU A C 1
ATOM 7357 O O . LEU A 1 932 ? 19.006 58.395 -27.995 1.00 84.38 932 LEU A O 1
ATOM 7361 N N . PHE A 1 933 ? 20.574 57.042 -28.897 1.00 86.31 933 PHE A N 1
ATOM 7362 C CA . PHE A 1 933 ? 21.081 57.955 -29.920 1.00 86.31 933 PHE A CA 1
ATOM 7363 C C . PHE A 1 933 ? 20.761 57.470 -31.343 1.00 86.31 933 PHE A C 1
ATOM 7365 O O . PHE A 1 933 ? 21.439 57.861 -32.296 1.00 86.31 933 PHE A O 1
ATOM 7372 N N . CYS A 1 934 ? 19.714 56.657 -31.494 1.00 86.25 934 CYS A N 1
ATOM 7373 C CA . CYS A 1 934 ? 19.199 56.202 -32.780 1.00 86.25 934 CYS A CA 1
ATOM 7374 C C . CYS A 1 934 ? 17.952 57.000 -33.201 1.00 86.25 934 CYS A C 1
ATOM 7376 O O . CYS A 1 934 ? 17.039 57.187 -32.395 1.00 86.25 934 CYS A O 1
ATOM 7378 N N . THR A 1 935 ? 17.859 57.425 -34.465 1.00 83.81 935 THR A N 1
ATOM 7379 C CA . THR A 1 935 ? 16.652 58.063 -35.038 1.00 83.81 935 THR A CA 1
ATOM 7380 C C . THR A 1 935 ? 15.488 57.088 -35.186 1.00 83.81 935 THR A C 1
ATOM 7382 O O . THR A 1 935 ? 14.347 57.530 -35.310 1.00 83.81 935 THR A O 1
ATOM 7385 N N . GLN A 1 936 ? 15.752 55.780 -35.148 1.00 82.88 936 GLN A N 1
ATOM 7386 C CA . GLN A 1 936 ? 14.750 54.721 -35.289 1.00 82.88 936 GLN A CA 1
ATOM 7387 C C . GLN A 1 936 ? 14.126 54.303 -33.948 1.00 82.88 936 GLN A C 1
ATOM 7389 O O . GLN A 1 936 ? 13.125 53.590 -33.931 1.00 82.88 936 GLN A O 1
ATOM 7394 N N . HIS A 1 937 ? 14.670 54.771 -32.819 1.00 84.75 937 HIS A N 1
ATOM 7395 C CA . HIS A 1 937 ? 14.160 54.475 -31.477 1.00 84.75 937 HIS A CA 1
ATOM 7396 C C . HIS A 1 937 ? 13.061 55.470 -31.062 1.00 84.75 937 HIS A C 1
ATOM 7398 O O . HIS A 1 937 ? 13.167 56.679 -31.299 1.00 84.75 937 HIS A O 1
ATOM 7404 N N . ARG A 1 938 ? 11.966 54.969 -30.486 1.00 83.44 938 ARG A N 1
ATOM 7405 C CA . ARG A 1 938 ? 10.795 55.734 -30.031 1.00 83.44 938 ARG A CA 1
ATOM 7406 C C . ARG A 1 938 ? 10.484 55.397 -28.579 1.00 83.44 938 ARG A C 1
ATOM 7408 O O . ARG A 1 938 ? 10.546 54.236 -28.178 1.00 83.44 938 ARG A O 1
ATOM 7415 N N . ASP A 1 939 ? 10.120 56.413 -27.807 1.00 84.94 939 ASP A N 1
ATOM 7416 C CA . ASP A 1 939 ? 9.642 56.214 -26.441 1.00 84.94 939 ASP A CA 1
ATOM 7417 C C . ASP A 1 939 ? 8.212 55.655 -26.445 1.00 84.94 939 ASP A C 1
ATOM 7419 O O . ASP A 1 939 ? 7.428 55.948 -27.350 1.00 84.94 939 ASP A O 1
ATOM 7423 N N . ILE A 1 940 ? 7.883 54.843 -25.439 1.00 85.25 940 ILE A N 1
ATOM 7424 C CA . ILE A 1 940 ? 6.525 54.340 -25.212 1.00 85.25 940 ILE A CA 1
ATOM 7425 C C . ILE A 1 940 ? 5.856 55.250 -24.187 1.00 85.25 940 ILE A C 1
ATOM 7427 O O . ILE A 1 940 ? 6.458 55.628 -23.185 1.00 85.25 940 ILE A O 1
ATOM 7431 N N . GLU A 1 941 ? 4.600 55.601 -24.426 1.00 83.69 941 GLU A N 1
ATOM 7432 C CA . GLU A 1 941 ? 3.825 56.420 -23.502 1.00 83.69 941 GLU A CA 1
ATOM 7433 C C . GLU A 1 941 ? 3.210 55.562 -22.385 1.00 83.69 941 GLU A C 1
ATOM 7435 O O . GLU A 1 941 ? 2.038 55.195 -22.437 1.00 83.69 941 GLU A O 1
ATOM 7440 N N . SER A 1 942 ? 4.019 55.199 -21.387 1.00 89.06 942 SER A N 1
ATOM 7441 C CA . SER A 1 942 ? 3.566 54.469 -20.197 1.00 89.06 942 SER A CA 1
ATOM 7442 C C . SER A 1 942 ? 4.415 54.777 -18.961 1.00 89.06 942 SER A C 1
ATOM 7444 O O . SER A 1 942 ? 5.596 55.111 -19.075 1.00 89.06 942 SER A O 1
ATOM 7446 N N . GLU A 1 943 ? 3.827 54.612 -17.772 1.00 87.19 943 GLU A N 1
ATOM 7447 C CA . GLU A 1 943 ? 4.531 54.723 -16.483 1.00 87.19 943 GLU A CA 1
ATOM 7448 C C . GLU A 1 943 ? 5.710 53.740 -16.391 1.00 87.19 943 GLU A C 1
ATOM 7450 O O . GLU A 1 943 ? 6.818 54.120 -16.019 1.00 87.19 943 GLU A O 1
ATOM 7455 N N . ASP A 1 944 ? 5.496 52.497 -16.825 1.00 87.88 944 ASP A N 1
ATOM 7456 C CA . ASP A 1 944 ? 6.504 51.431 -16.836 1.00 87.88 944 ASP A CA 1
ATOM 7457 C C . ASP A 1 944 ? 7.744 51.797 -17.677 1.00 87.88 944 ASP A C 1
ATOM 7459 O O . ASP A 1 944 ? 8.889 51.632 -17.246 1.00 87.88 944 ASP A O 1
ATOM 7463 N N . HIS A 1 945 ? 7.535 52.414 -18.848 1.00 89.88 945 HIS A N 1
ATOM 7464 C CA . HIS A 1 945 ? 8.624 52.905 -19.697 1.00 89.88 945 HIS A CA 1
ATOM 7465 C C . HIS A 1 945 ? 9.413 54.028 -19.014 1.00 89.88 945 HIS A C 1
ATOM 7467 O O . HIS A 1 945 ? 10.645 54.037 -19.056 1.00 89.88 945 HIS A O 1
ATOM 7473 N N . VAL A 1 946 ? 8.722 54.953 -18.340 1.00 91.38 946 VAL A N 1
ATOM 7474 C CA . VAL A 1 946 ? 9.352 56.047 -17.582 1.00 91.38 946 VAL A CA 1
ATOM 7475 C C . VAL A 1 946 ? 10.167 55.507 -16.398 1.00 91.38 946 VAL A C 1
ATOM 7477 O O . VAL A 1 946 ? 11.305 55.942 -16.196 1.00 91.38 946 VAL A O 1
ATOM 7480 N N . TRP A 1 947 ? 9.657 54.505 -15.676 1.00 94.06 947 TRP A N 1
ATOM 7481 C CA . TRP A 1 947 ? 10.386 53.814 -14.604 1.00 94.06 947 TRP A CA 1
ATOM 7482 C C . TRP A 1 947 ? 11.636 53.088 -15.119 1.00 94.06 947 TRP A C 1
ATOM 7484 O O . TRP A 1 947 ? 12.713 53.172 -14.513 1.00 94.06 947 TRP A O 1
ATOM 7494 N N . SER A 1 948 ? 11.538 52.455 -16.289 1.00 92.38 948 SER A N 1
ATOM 7495 C CA . SER A 1 948 ? 12.666 51.810 -16.964 1.00 92.38 948 SER A CA 1
ATOM 7496 C C . SER A 1 948 ? 13.745 52.814 -17.401 1.00 92.38 948 SER A C 1
ATOM 7498 O O . SER A 1 948 ? 14.935 52.585 -17.163 1.00 92.38 948 SER A O 1
ATOM 7500 N N . LEU A 1 949 ? 13.357 53.971 -17.959 1.00 93.19 949 LEU A N 1
ATOM 7501 C CA . LEU A 1 949 ? 14.281 55.067 -18.293 1.00 93.19 949 LEU A CA 1
ATOM 7502 C C . LEU A 1 949 ? 14.981 55.633 -17.047 1.00 93.19 949 LEU A C 1
ATOM 7504 O O . LEU A 1 949 ? 16.191 55.880 -17.075 1.00 93.19 949 LEU A O 1
ATOM 7508 N N . GLY A 1 950 ? 14.238 55.817 -15.952 1.00 92.69 950 GLY A N 1
ATOM 7509 C CA . GLY A 1 950 ? 14.783 56.262 -14.669 1.00 92.69 950 GLY A CA 1
ATOM 7510 C C . GLY A 1 950 ? 15.811 55.280 -14.105 1.00 92.69 950 GLY A C 1
ATOM 7511 O O . GLY A 1 950 ? 16.914 55.684 -13.726 1.00 92.69 950 GLY A O 1
ATOM 7512 N N . SER A 1 951 ? 15.485 53.986 -14.117 1.00 93.00 951 SER A N 1
ATOM 7513 C CA . SER A 1 951 ? 16.354 52.918 -13.608 1.00 93.00 951 SER A CA 1
ATOM 7514 C C . SER A 1 951 ? 17.646 52.804 -14.429 1.00 93.00 951 SER A C 1
ATOM 7516 O O . SER A 1 951 ? 18.742 52.754 -13.868 1.00 93.00 951 SER A O 1
ATOM 7518 N N . LEU A 1 952 ? 17.557 52.874 -15.764 1.00 93.44 952 LEU A N 1
ATOM 7519 C CA . LEU A 1 952 ? 18.738 52.874 -16.635 1.00 93.44 952 LEU A CA 1
ATOM 7520 C C . LEU A 1 952 ? 19.623 54.113 -16.411 1.00 93.44 952 LEU A C 1
ATOM 7522 O O . LEU A 1 952 ? 20.852 54.008 -16.424 1.00 93.44 952 LEU A O 1
ATOM 7526 N N . ARG A 1 953 ? 19.027 55.288 -16.161 1.00 94.06 953 ARG A N 1
ATOM 7527 C CA . ARG A 1 953 ? 19.779 56.505 -15.814 1.00 94.06 953 ARG A CA 1
ATOM 7528 C C . ARG A 1 953 ? 20.548 56.320 -14.507 1.00 94.06 953 ARG A C 1
ATOM 7530 O O . ARG A 1 953 ? 21.725 56.671 -14.459 1.00 94.06 953 ARG A O 1
ATOM 7537 N N . HIS A 1 954 ? 19.911 55.746 -13.485 1.00 93.25 954 HIS A N 1
ATOM 7538 C CA . HIS A 1 954 ? 20.550 55.459 -12.201 1.00 93.25 954 HIS A CA 1
ATOM 7539 C C . HIS A 1 954 ? 21.747 54.508 -12.362 1.00 93.25 954 HIS A C 1
ATOM 7541 O O . HIS A 1 954 ? 22.845 54.814 -11.893 1.00 93.25 954 HIS A O 1
ATOM 7547 N N . LEU A 1 955 ? 21.584 53.426 -13.134 1.00 92.00 955 LEU A N 1
ATOM 7548 C CA . LEU A 1 955 ? 22.676 52.506 -13.466 1.00 92.00 955 LEU A CA 1
ATOM 7549 C C . LEU A 1 955 ? 23.876 53.235 -14.096 1.00 92.00 955 LEU A C 1
ATOM 7551 O O . LEU A 1 955 ? 25.020 53.016 -13.696 1.00 92.00 955 LEU A O 1
ATOM 7555 N N . LYS A 1 956 ? 23.635 54.145 -15.050 1.00 90.75 956 LYS A N 1
ATOM 7556 C CA . LYS A 1 956 ? 24.712 54.924 -15.683 1.00 90.75 956 LYS A CA 1
ATOM 7557 C C . LYS A 1 956 ? 25.369 55.923 -14.736 1.00 90.75 956 LYS A C 1
ATOM 7559 O O . LYS A 1 956 ? 26.580 56.123 -14.831 1.00 90.75 956 LYS A O 1
ATOM 7564 N N . SER A 1 957 ? 24.628 56.497 -13.788 1.00 90.56 957 SER A N 1
ATOM 7565 C CA . SER A 1 957 ? 25.211 57.321 -12.721 1.00 90.56 957 SER A CA 1
ATOM 7566 C C . SER A 1 957 ? 26.154 56.514 -11.822 1.00 90.56 957 SER A C 1
ATOM 7568 O O . SER A 1 957 ? 27.236 57.004 -11.499 1.00 90.56 957 SER A O 1
ATOM 7570 N N . LEU A 1 958 ? 25.807 55.266 -11.488 1.00 88.31 958 LEU A N 1
ATOM 7571 C CA . LEU A 1 958 ? 26.692 54.362 -10.741 1.00 88.31 958 LEU A CA 1
ATOM 7572 C C . LEU A 1 958 ? 27.944 53.980 -11.544 1.00 88.31 958 LEU A C 1
ATOM 7574 O O . LEU A 1 958 ? 29.040 53.935 -10.987 1.00 88.31 958 LEU A O 1
ATOM 7578 N N . GLU A 1 959 ? 27.814 53.737 -12.852 1.00 85.19 959 GLU A N 1
ATOM 7579 C CA . GLU A 1 959 ? 28.965 53.497 -13.735 1.00 85.19 959 GLU A CA 1
ATOM 7580 C C . GLU A 1 959 ? 29.910 54.708 -13.781 1.00 85.19 959 GLU A C 1
ATOM 7582 O O . GLU A 1 959 ? 31.125 54.543 -13.655 1.00 85.19 959 GLU A O 1
ATOM 7587 N N . LEU A 1 960 ? 29.366 55.924 -13.910 1.00 84.25 960 LEU A N 1
ATOM 7588 C CA . LEU A 1 960 ? 30.155 57.156 -13.954 1.00 84.25 960 LEU A CA 1
ATOM 7589 C C . LEU A 1 960 ? 30.853 57.442 -12.618 1.00 84.25 960 LEU A C 1
ATOM 7591 O O . LEU A 1 960 ? 32.029 57.795 -12.613 1.00 84.25 960 LEU A O 1
ATOM 7595 N N . ALA A 1 961 ? 30.171 57.231 -11.488 1.00 82.19 961 ALA A N 1
ATOM 7596 C CA . ALA A 1 961 ? 30.744 57.420 -10.153 1.00 82.19 961 ALA A CA 1
ATOM 7597 C C . ALA A 1 961 ? 31.970 56.523 -9.886 1.00 82.19 961 ALA A C 1
ATOM 7599 O O . ALA A 1 961 ? 32.770 56.806 -8.995 1.00 82.19 961 ALA A O 1
ATOM 7600 N N . ARG A 1 962 ? 32.139 55.440 -10.656 1.00 75.94 962 ARG A N 1
ATOM 7601 C CA . ARG A 1 962 ? 33.274 54.511 -10.548 1.00 75.94 962 ARG A CA 1
ATOM 7602 C C . ARG A 1 962 ? 34.467 54.894 -11.422 1.00 75.94 962 ARG A C 1
ATOM 7604 O O . ARG A 1 962 ? 35.536 54.301 -11.272 1.00 75.94 962 ARG A O 1
ATOM 7611 N N . TYR A 1 963 ? 34.312 55.850 -12.332 1.00 75.81 963 TYR A N 1
ATOM 7612 C CA . TYR A 1 963 ? 35.384 56.261 -13.228 1.00 75.81 963 TYR A CA 1
ATOM 7613 C C . TYR A 1 963 ? 36.448 57.086 -12.481 1.00 75.81 963 TYR A C 1
ATOM 7615 O O . TYR A 1 963 ? 36.150 58.137 -11.917 1.00 75.81 963 TYR A O 1
ATOM 7623 N N . ARG A 1 964 ? 37.708 56.624 -12.491 1.00 66.50 964 ARG A N 1
ATOM 7624 C CA . ARG A 1 964 ? 38.877 57.357 -11.971 1.00 66.50 964 ARG A CA 1
ATOM 7625 C C . ARG A 1 964 ? 39.837 57.673 -13.129 1.00 66.50 964 ARG A C 1
ATOM 7627 O O . ARG A 1 964 ? 40.438 56.737 -13.656 1.00 66.50 964 ARG A O 1
ATOM 7634 N N . PRO A 1 965 ? 39.996 58.940 -13.550 1.00 64.81 965 PRO A N 1
ATOM 7635 C CA . PRO A 1 965 ? 40.929 59.288 -14.623 1.00 64.81 965 PRO A CA 1
ATOM 7636 C C . PRO A 1 965 ? 42.396 59.147 -14.168 1.00 64.81 965 PRO A C 1
ATOM 7638 O O . PRO A 1 965 ? 42.716 59.379 -13.003 1.00 64.81 965 PRO A O 1
ATOM 7641 N N . SER A 1 966 ? 43.303 58.772 -15.079 1.00 52.72 966 SER A N 1
ATOM 7642 C CA . SER A 1 966 ? 44.740 58.640 -14.786 1.00 52.72 966 SER A CA 1
ATOM 7643 C C . SER A 1 966 ? 45.428 60.002 -14.638 1.00 52.72 966 SER A C 1
ATOM 7645 O O . SER A 1 966 ? 45.225 60.891 -15.460 1.00 52.72 966 SER A O 1
ATOM 7647 N N . SER A 1 967 ? 46.312 60.148 -13.650 1.00 53.47 967 SER A N 1
ATOM 7648 C CA . SER A 1 967 ? 47.049 61.384 -13.325 1.00 53.47 967 SER A CA 1
ATOM 7649 C C . SER A 1 967 ? 48.225 61.727 -14.262 1.00 53.47 967 SER A C 1
ATOM 7651 O O . SER A 1 967 ? 48.981 62.659 -13.988 1.00 53.47 967 SER A O 1
ATOM 7653 N N . SER A 1 968 ? 48.388 61.036 -15.393 1.00 50.03 968 SER A N 1
ATOM 7654 C CA . SER A 1 968 ? 49.357 61.393 -16.436 1.00 50.03 968 SER A CA 1
ATOM 7655 C C . SER A 1 968 ? 48.731 62.359 -17.446 1.00 50.03 968 SER A C 1
ATOM 7657 O O . SER A 1 968 ? 47.921 61.992 -18.295 1.00 50.03 968 SER A O 1
ATOM 7659 N N . GLY A 1 969 ? 49.111 63.633 -17.346 1.00 53.41 969 GLY A N 1
ATOM 7660 C CA . GLY A 1 969 ? 48.629 64.698 -18.217 1.00 53.41 969 GLY A CA 1
ATOM 7661 C C . GLY A 1 969 ? 48.934 64.454 -19.697 1.00 53.41 969 GLY A C 1
ATOM 7662 O O . GLY A 1 969 ? 50.081 64.567 -20.119 1.00 53.41 969 GLY A O 1
ATOM 7663 N N . LYS A 1 970 ? 47.887 64.155 -20.473 1.00 51.09 970 LYS A N 1
ATOM 7664 C CA . LYS A 1 970 ? 47.644 64.559 -21.873 1.00 51.09 970 LYS A CA 1
ATOM 7665 C C . LYS A 1 970 ? 46.286 63.973 -22.291 1.00 51.09 970 LYS A C 1
ATOM 7667 O O . LYS A 1 970 ? 46.189 62.770 -22.480 1.00 51.09 970 LYS A O 1
ATOM 7672 N N . HIS A 1 971 ? 45.284 64.853 -22.419 1.00 49.47 971 HIS A N 1
ATOM 7673 C CA . HIS A 1 971 ? 43.857 64.648 -22.766 1.00 49.47 971 HIS A CA 1
ATOM 7674 C C . HIS A 1 971 ? 42.871 64.854 -21.604 1.00 49.47 971 HIS A C 1
ATOM 7676 O O . HIS A 1 971 ? 42.274 63.923 -21.083 1.00 49.47 971 HIS A O 1
ATOM 7682 N N . LEU A 1 972 ? 42.657 66.124 -21.247 1.00 52.44 972 LEU A N 1
ATOM 7683 C CA . LEU A 1 972 ? 41.685 66.579 -20.241 1.00 52.44 972 LEU A CA 1
ATOM 7684 C C . LEU A 1 972 ? 40.435 67.233 -20.872 1.00 52.44 972 LEU A C 1
ATOM 7686 O O . LEU A 1 972 ? 39.820 68.104 -20.275 1.00 52.44 972 LEU A O 1
ATOM 7690 N N . THR A 1 973 ? 40.061 66.847 -22.097 1.00 52.50 973 THR A N 1
ATOM 7691 C CA . THR A 1 973 ? 38.948 67.480 -22.843 1.00 52.50 973 THR A CA 1
ATOM 7692 C C . THR A 1 973 ? 38.021 66.490 -23.548 1.00 52.50 973 THR A C 1
ATOM 7694 O O . THR A 1 973 ? 37.408 66.819 -24.559 1.00 52.50 973 THR A O 1
ATOM 7697 N N . THR A 1 974 ? 37.899 65.260 -23.047 1.00 58.31 974 THR A N 1
ATOM 7698 C CA . THR A 1 974 ? 36.951 64.289 -23.619 1.00 58.31 974 THR A CA 1
ATOM 7699 C C . THR A 1 974 ? 35.939 63.841 -22.568 1.00 58.31 974 THR A C 1
ATOM 7701 O O . THR A 1 974 ? 36.287 63.163 -21.607 1.00 58.31 974 THR A O 1
ATOM 7704 N N . GLU A 1 975 ? 34.686 64.275 -22.738 1.00 67.25 975 GLU A N 1
ATOM 7705 C CA . GLU A 1 975 ? 33.550 63.913 -21.880 1.00 67.25 975 GLU A CA 1
ATOM 7706 C C . GLU A 1 975 ? 33.336 62.391 -21.874 1.00 67.25 975 GLU A C 1
ATOM 7708 O O . GLU A 1 975 ? 33.425 61.730 -22.914 1.00 67.25 975 GLU A O 1
ATOM 7713 N N . HIS A 1 976 ? 33.084 61.827 -20.689 1.00 78.25 976 HIS A N 1
ATOM 7714 C CA . HIS A 1 976 ? 32.934 60.385 -20.501 1.00 78.25 976 HIS A CA 1
ATOM 7715 C C . HIS A 1 976 ? 31.633 59.882 -21.163 1.00 78.25 976 HIS A C 1
ATOM 7717 O O . HIS A 1 976 ? 30.576 60.468 -20.923 1.00 78.25 976 HIS A O 1
ATOM 7723 N N . PRO A 1 977 ? 31.639 58.763 -21.916 1.00 79.19 977 PRO A N 1
ATOM 7724 C CA . PRO A 1 977 ? 30.455 58.284 -22.641 1.00 79.19 977 PRO A CA 1
ATOM 7725 C C . PRO A 1 977 ? 29.214 58.056 -21.763 1.00 79.19 977 PRO A C 1
ATOM 7727 O O . PRO A 1 977 ? 28.095 58.315 -22.197 1.00 79.19 977 PRO A O 1
ATOM 7730 N N . ALA A 1 978 ? 29.394 57.617 -20.511 1.00 83.19 978 ALA A N 1
ATOM 7731 C CA . ALA A 1 978 ? 28.280 57.447 -19.571 1.00 83.19 978 ALA A CA 1
ATOM 7732 C C . ALA A 1 978 ? 27.606 58.777 -19.183 1.00 83.19 978 ALA A C 1
ATOM 7734 O O . ALA A 1 978 ? 26.397 58.790 -18.981 1.00 83.19 978 ALA A O 1
ATOM 7735 N N . LEU A 1 979 ? 28.352 59.890 -19.130 1.00 83.75 979 LEU A N 1
ATOM 7736 C CA . LEU A 1 979 ? 27.790 61.215 -18.847 1.00 83.75 979 LEU A CA 1
ATOM 7737 C C . LEU A 1 979 ? 26.845 61.650 -19.975 1.00 83.75 979 LEU A C 1
ATOM 7739 O O . LEU A 1 979 ? 25.704 62.013 -19.715 1.00 83.75 979 LEU A O 1
ATOM 7743 N N . LEU A 1 980 ? 27.260 61.459 -21.229 1.00 85.75 980 LEU A N 1
ATOM 7744 C CA . LEU A 1 980 ? 26.440 61.769 -22.405 1.00 85.75 980 LEU A CA 1
ATOM 7745 C C . LEU A 1 980 ? 25.125 60.969 -22.431 1.00 85.75 980 LEU A C 1
ATOM 7747 O O . LEU A 1 980 ? 24.077 61.484 -22.823 1.00 85.75 980 LEU A O 1
ATOM 7751 N N . VAL A 1 981 ? 25.161 59.706 -21.994 1.00 87.00 981 VAL A N 1
ATOM 7752 C CA . VAL A 1 981 ? 23.963 58.856 -21.870 1.00 87.00 981 VAL A CA 1
ATOM 7753 C C . VAL A 1 981 ? 23.048 59.349 -20.748 1.00 87.00 981 VAL A C 1
ATOM 7755 O O . VAL A 1 981 ? 21.832 59.401 -20.938 1.00 87.00 981 VAL A O 1
ATOM 7758 N N . ILE A 1 982 ? 23.612 59.738 -19.599 1.00 90.00 982 ILE A N 1
ATOM 7759 C CA . ILE A 1 982 ? 22.853 60.329 -18.487 1.00 90.00 982 ILE A CA 1
ATOM 7760 C C . ILE A 1 982 ? 22.155 61.608 -18.949 1.00 90.00 982 ILE A C 1
ATOM 7762 O O . ILE A 1 982 ? 20.970 61.774 -18.663 1.00 90.00 982 ILE A O 1
ATOM 7766 N N . ASP A 1 983 ? 22.830 62.474 -19.701 1.00 88.12 983 ASP A N 1
ATOM 7767 C CA . ASP A 1 983 ? 22.248 63.721 -20.206 1.00 88.12 983 ASP A CA 1
ATOM 7768 C C . ASP A 1 983 ? 21.096 63.448 -21.177 1.00 88.12 983 ASP A C 1
ATOM 7770 O O . ASP A 1 983 ? 20.026 64.054 -21.076 1.00 88.12 983 ASP A O 1
ATOM 7774 N N . ARG A 1 984 ? 21.254 62.457 -22.065 1.00 88.12 984 ARG A N 1
ATOM 7775 C CA . ARG A 1 984 ? 20.203 62.041 -23.005 1.00 88.12 984 ARG A CA 1
ATOM 7776 C C . ARG A 1 984 ? 18.975 61.466 -22.295 1.00 88.12 984 ARG A C 1
ATOM 7778 O O . ARG A 1 984 ? 17.849 61.789 -22.673 1.00 88.12 984 ARG A O 1
ATOM 7785 N N . LEU A 1 985 ? 19.180 60.641 -21.268 1.00 91.94 985 LEU A N 1
ATOM 7786 C CA . LEU A 1 985 ? 18.100 60.097 -20.438 1.00 91.94 985 LEU A CA 1
ATOM 7787 C C . LEU A 1 985 ? 17.429 61.187 -19.599 1.00 91.94 985 LEU A C 1
ATOM 7789 O O . LEU A 1 985 ? 16.208 61.206 -19.479 1.00 91.94 985 LEU A O 1
ATOM 7793 N N . THR A 1 986 ? 18.211 62.130 -19.071 1.00 92.44 986 THR A N 1
ATOM 7794 C CA . THR A 1 986 ? 17.698 63.275 -18.308 1.00 92.44 986 THR A CA 1
ATOM 7795 C C . THR A 1 986 ? 16.827 64.167 -19.189 1.00 92.44 986 THR A C 1
ATOM 7797 O O . THR A 1 986 ? 15.739 64.545 -18.770 1.00 92.44 986 THR A O 1
ATOM 7800 N N . ALA A 1 987 ? 17.239 64.437 -20.432 1.00 90.00 987 ALA A N 1
ATOM 7801 C CA . ALA A 1 987 ? 16.438 65.199 -21.390 1.00 90.00 987 ALA A CA 1
ATOM 7802 C C . ALA A 1 987 ? 15.114 64.496 -21.741 1.00 90.00 987 ALA A C 1
ATOM 7804 O O . ALA A 1 987 ? 14.078 65.151 -21.823 1.00 90.00 987 ALA A O 1
ATOM 7805 N N . LYS A 1 988 ? 15.126 63.165 -21.902 1.00 90.25 988 LYS A N 1
ATOM 7806 C CA . LYS A 1 988 ? 13.908 62.371 -22.144 1.00 90.25 988 LYS A CA 1
ATOM 7807 C C . LYS A 1 988 ? 12.960 62.385 -20.944 1.00 90.25 988 LYS A C 1
ATOM 7809 O O . LYS A 1 988 ? 11.776 62.646 -21.118 1.00 90.25 988 LYS A O 1
ATOM 7814 N N . LEU A 1 989 ? 13.468 62.162 -19.731 1.00 92.06 989 LEU A N 1
ATOM 7815 C CA . LEU A 1 989 ? 12.654 62.227 -18.510 1.00 92.06 989 LEU A CA 1
ATOM 7816 C C . LEU A 1 989 ? 12.074 63.631 -18.294 1.00 92.06 989 LEU A C 1
ATOM 7818 O O . LEU A 1 989 ? 10.904 63.754 -17.953 1.00 92.06 989 LEU A O 1
ATOM 7822 N N . ARG A 1 990 ? 12.857 64.680 -18.575 1.00 92.62 990 ARG A N 1
ATOM 7823 C CA . ARG A 1 990 ? 12.403 66.073 -18.509 1.00 92.62 990 ARG A CA 1
ATOM 7824 C C . ARG A 1 990 ? 11.306 66.380 -19.531 1.00 92.62 990 ARG A C 1
ATOM 7826 O O . ARG A 1 990 ? 10.344 67.055 -19.197 1.00 92.62 990 ARG A O 1
ATOM 7833 N N . PHE A 1 991 ? 11.398 65.830 -20.744 1.00 92.00 991 PHE A N 1
ATOM 7834 C CA . PHE A 1 991 ? 10.314 65.923 -21.725 1.00 92.00 991 PHE A CA 1
ATOM 7835 C C . PHE A 1 991 ? 9.013 65.300 -21.194 1.00 92.00 991 PHE A C 1
ATOM 7837 O O . PHE A 1 991 ? 7.957 65.916 -21.308 1.00 92.00 991 PHE A O 1
ATOM 7844 N N . PHE A 1 992 ? 9.068 64.114 -20.574 1.00 90.69 992 PHE A N 1
ATOM 7845 C CA . PHE A 1 992 ? 7.880 63.516 -19.952 1.00 90.69 992 PHE A CA 1
ATOM 7846 C C . PHE A 1 992 ? 7.332 64.391 -18.815 1.00 90.69 992 PHE A C 1
ATOM 7848 O O . PHE A 1 992 ? 6.131 64.655 -18.797 1.00 90.69 992 PHE A O 1
ATOM 7855 N N . GLU A 1 993 ? 8.210 64.913 -17.957 1.00 91.06 993 GLU A N 1
ATOM 7856 C CA . GLU A 1 993 ? 7.881 65.794 -16.827 1.00 91.06 993 GLU A CA 1
ATOM 7857 C C . GLU A 1 993 ? 7.199 67.107 -17.257 1.00 91.06 993 GLU A C 1
ATOM 7859 O O . GLU A 1 993 ? 6.254 67.552 -16.611 1.00 91.06 993 GLU A O 1
ATOM 7864 N N . GLU A 1 994 ? 7.627 67.704 -18.374 1.00 91.31 994 GLU A N 1
ATOM 7865 C CA . GLU A 1 994 ? 7.107 68.983 -18.888 1.00 91.31 994 GLU A CA 1
ATOM 7866 C C . GLU A 1 994 ? 5.911 68.816 -19.852 1.00 91.31 994 GLU A C 1
ATOM 7868 O O . GLU A 1 994 ? 5.228 69.791 -20.164 1.00 91.31 994 GLU A O 1
ATOM 7873 N N . SER A 1 995 ? 5.632 67.597 -20.336 1.00 86.44 995 SER A N 1
ATOM 7874 C CA . SER A 1 995 ? 4.649 67.374 -21.414 1.00 86.44 995 SER A CA 1
ATOM 7875 C C . SER A 1 995 ? 3.185 67.252 -20.970 1.00 86.44 995 SER A C 1
ATOM 7877 O O . SER A 1 995 ? 2.298 67.591 -21.750 1.00 86.44 995 SER A O 1
ATOM 7879 N N . SER A 1 996 ? 2.898 66.751 -19.763 1.00 90.56 996 SER A N 1
ATOM 7880 C CA . SER A 1 996 ? 1.542 66.735 -19.181 1.00 90.56 996 SER A CA 1
ATOM 7881 C C . SER A 1 996 ? 1.587 66.433 -17.682 1.00 90.56 996 SER A C 1
ATOM 7883 O O . SER A 1 996 ? 2.537 65.816 -17.205 1.00 90.56 996 SER A O 1
ATOM 7885 N N . GLU A 1 997 ? 0.526 66.779 -16.951 1.00 88.75 997 GLU A N 1
ATOM 7886 C CA . GLU A 1 997 ? 0.422 66.500 -15.512 1.00 88.75 997 GLU A CA 1
ATOM 7887 C C . GLU A 1 997 ? 0.478 64.998 -15.177 1.00 88.75 997 GLU A C 1
ATOM 7889 O O . GLU A 1 997 ? 1.154 64.607 -14.229 1.00 88.75 997 GLU A O 1
ATOM 7894 N N . VAL A 1 998 ? -0.146 64.142 -15.992 1.00 87.69 998 VAL A N 1
ATOM 7895 C CA . VAL A 1 998 ? -0.122 62.680 -15.798 1.00 87.69 998 VAL A CA 1
ATOM 7896 C C . VAL A 1 998 ? 1.292 62.124 -15.980 1.00 87.69 998 VAL A C 1
ATOM 7898 O O . VAL A 1 998 ? 1.774 61.340 -15.168 1.00 87.69 998 VAL A O 1
ATOM 7901 N N . ARG A 1 999 ? 1.998 62.571 -17.021 1.00 89.94 999 ARG A N 1
ATOM 7902 C CA . ARG A 1 999 ? 3.376 62.137 -17.290 1.00 89.94 999 ARG A CA 1
ATOM 7903 C C . ARG A 1 999 ? 4.365 62.676 -16.252 1.00 89.94 999 ARG A C 1
ATOM 7905 O O . ARG A 1 999 ? 5.343 61.997 -15.950 1.00 89.94 999 ARG A O 1
ATOM 7912 N N . ARG A 1 1000 ? 4.094 63.847 -15.663 1.00 93.12 1000 ARG A N 1
ATOM 7913 C CA . ARG A 1 1000 ? 4.842 64.368 -14.510 1.00 93.12 1000 ARG A CA 1
ATOM 7914 C C . ARG A 1 1000 ? 4.740 63.428 -13.310 1.00 93.12 1000 ARG A C 1
ATOM 7916 O O . ARG A 1 1000 ? 5.776 63.077 -12.753 1.00 93.12 1000 ARG A O 1
ATOM 7923 N N . LEU A 1 1001 ? 3.535 62.950 -12.985 1.00 90.75 1001 LEU A N 1
ATOM 7924 C CA . LEU A 1 1001 ? 3.331 61.974 -11.907 1.00 90.75 1001 LEU A CA 1
ATOM 7925 C C . LEU A 1 1001 ? 4.104 60.670 -12.154 1.00 90.75 1001 LEU A C 1
ATOM 7927 O O . LEU A 1 1001 ? 4.697 60.137 -11.225 1.00 90.75 1001 LEU A O 1
ATOM 7931 N N . TRP A 1 1002 ? 4.188 60.189 -13.399 1.00 95.00 1002 TRP A N 1
ATOM 7932 C CA . TRP A 1 1002 ? 5.006 59.008 -13.720 1.00 95.00 1002 TRP A CA 1
ATOM 7933 C C . TRP A 1 1002 ? 6.499 59.224 -13.462 1.00 95.00 1002 TRP A C 1
ATOM 7935 O O . TRP A 1 1002 ? 7.189 58.312 -13.012 1.00 95.00 1002 TRP A O 1
ATOM 7945 N N . VAL A 1 1003 ? 7.019 60.421 -13.749 1.00 93.12 1003 VAL A N 1
ATOM 7946 C CA . VAL A 1 1003 ? 8.427 60.755 -13.479 1.00 93.12 1003 VAL A CA 1
ATOM 7947 C C . VAL A 1 1003 ? 8.676 60.888 -11.974 1.00 93.12 1003 VAL A C 1
ATOM 7949 O O . VAL A 1 1003 ? 9.722 60.446 -11.497 1.00 93.12 1003 VAL A O 1
ATOM 7952 N N . GLU A 1 1004 ? 7.736 61.468 -11.226 1.00 92.31 1004 GLU A N 1
ATOM 7953 C CA . GLU A 1 1004 ? 7.796 61.567 -9.761 1.00 92.31 1004 GLU A CA 1
ATOM 7954 C C . GLU A 1 1004 ? 7.772 60.180 -9.104 1.00 92.31 1004 GLU A C 1
ATOM 7956 O O . GLU A 1 1004 ? 8.665 59.871 -8.314 1.00 92.31 1004 GLU A O 1
ATOM 7961 N N . GLU A 1 1005 ? 6.841 59.316 -9.509 1.00 92.12 1005 GLU A N 1
ATOM 7962 C CA . GLU A 1 1005 ? 6.720 57.933 -9.035 1.00 92.12 1005 GLU A CA 1
ATOM 7963 C C . GLU A 1 1005 ? 7.970 57.108 -9.369 1.00 92.12 1005 GLU A C 1
ATOM 7965 O O . GLU A 1 1005 ? 8.547 56.447 -8.505 1.00 92.12 1005 GLU A O 1
ATOM 7970 N N . ALA A 1 1006 ? 8.477 57.206 -10.602 1.00 93.25 1006 ALA A N 1
ATOM 7971 C CA . ALA A 1 1006 ? 9.716 56.541 -10.991 1.00 93.25 1006 ALA A CA 1
ATOM 7972 C C . ALA A 1 1006 ? 10.911 56.992 -10.132 1.00 93.25 1006 ALA A C 1
ATOM 7974 O O . ALA A 1 1006 ? 11.751 56.169 -9.766 1.00 93.25 1006 ALA A O 1
ATOM 7975 N N . ARG A 1 1007 ? 11.008 58.288 -9.796 1.00 92.69 1007 ARG A N 1
ATOM 7976 C CA . ARG A 1 1007 ? 12.058 58.811 -8.903 1.00 92.69 1007 ARG A CA 1
ATOM 7977 C C . ARG A 1 1007 ? 11.882 58.305 -7.469 1.00 92.69 1007 ARG A C 1
ATOM 7979 O O . ARG A 1 1007 ? 12.893 57.970 -6.851 1.00 92.69 1007 ARG A O 1
ATOM 7986 N N . ALA A 1 1008 ? 10.647 58.221 -6.972 1.00 89.31 1008 ALA A N 1
ATOM 7987 C CA . ALA A 1 1008 ? 10.337 57.682 -5.649 1.00 89.31 1008 ALA A CA 1
ATOM 7988 C C . ALA A 1 1008 ? 10.770 56.212 -5.535 1.00 89.31 1008 ALA A C 1
ATOM 7990 O O . ALA A 1 1008 ? 11.609 55.899 -4.690 1.00 89.31 1008 ALA A O 1
ATOM 7991 N N . ARG A 1 1009 ? 10.346 55.349 -6.469 1.00 89.56 1009 ARG A N 1
ATOM 7992 C CA . ARG A 1 1009 ? 10.731 53.922 -6.491 1.00 89.56 1009 ARG A CA 1
ATOM 7993 C C . ARG A 1 1009 ? 12.242 53.711 -6.529 1.00 89.56 1009 ARG A C 1
ATOM 7995 O O . ARG A 1 1009 ? 12.792 52.936 -5.753 1.00 89.56 1009 ARG A O 1
ATOM 8002 N N . ILE A 1 1010 ? 12.945 54.477 -7.365 1.00 93.31 1010 ILE A N 1
ATOM 8003 C CA . ILE A 1 1010 ? 14.414 54.423 -7.442 1.00 93.31 1010 ILE A CA 1
ATOM 8004 C C . ILE A 1 1010 ? 15.055 54.846 -6.112 1.00 93.31 1010 ILE A C 1
ATOM 8006 O O . ILE A 1 1010 ? 16.056 54.259 -5.714 1.00 93.31 1010 ILE A O 1
ATOM 8010 N N . SER A 1 1011 ? 14.500 55.840 -5.410 1.00 87.75 1011 SER A N 1
ATOM 8011 C CA . SER A 1 1011 ? 15.011 56.261 -4.096 1.00 87.75 1011 SER A CA 1
ATOM 8012 C C . SER A 1 1011 ? 14.770 55.229 -2.987 1.00 87.75 1011 SER A C 1
ATOM 8014 O O . SER A 1 1011 ? 15.555 55.156 -2.043 1.00 87.75 1011 SER A O 1
ATOM 8016 N N . GLU A 1 1012 ? 13.737 54.397 -3.136 1.00 87.44 1012 GLU A N 1
ATOM 8017 C CA . GLU A 1 1012 ? 13.398 53.287 -2.238 1.00 87.44 1012 GLU A CA 1
ATOM 8018 C C . GLU A 1 1012 ? 14.183 51.997 -2.549 1.00 87.44 1012 GLU A C 1
ATOM 8020 O O . GLU A 1 1012 ? 14.133 51.035 -1.780 1.00 87.44 1012 GLU A O 1
ATOM 8025 N N . GLY A 1 1013 ? 14.952 51.973 -3.644 1.00 87.00 1013 GLY A N 1
ATOM 8026 C CA . GLY A 1 1013 ? 15.694 50.794 -4.101 1.00 87.00 1013 GLY A CA 1
ATOM 8027 C C . GLY A 1 1013 ? 14.838 49.775 -4.865 1.00 87.00 1013 GLY A C 1
ATOM 8028 O O . GLY A 1 1013 ? 15.243 48.612 -4.993 1.00 87.00 1013 GLY A O 1
ATOM 8029 N N . ASP A 1 1014 ? 13.669 50.200 -5.355 1.00 90.19 1014 ASP A N 1
ATOM 8030 C CA . ASP A 1 1014 ? 12.802 49.442 -6.255 1.00 90.19 1014 ASP A CA 1
ATOM 8031 C C . ASP A 1 1014 ? 13.074 49.842 -7.716 1.00 90.19 1014 ASP A C 1
ATOM 8033 O O . ASP A 1 1014 ? 12.629 50.876 -8.235 1.00 90.19 1014 ASP A O 1
ATOM 8037 N N . TYR A 1 1015 ? 13.884 49.023 -8.384 1.00 92.94 1015 TYR A N 1
ATOM 8038 C CA . TYR A 1 1015 ? 14.339 49.259 -9.747 1.00 92.94 1015 TYR A CA 1
ATOM 8039 C C . TYR A 1 1015 ? 13.552 48.416 -10.742 1.00 92.94 1015 TYR A C 1
ATOM 8041 O O . TYR A 1 1015 ? 13.182 47.275 -10.471 1.00 92.94 1015 TYR A O 1
ATOM 8049 N N . HIS A 1 1016 ? 13.375 48.944 -11.952 1.00 93.06 1016 HIS A N 1
ATOM 8050 C CA . HIS A 1 1016 ? 12.681 48.218 -13.007 1.00 93.06 1016 HIS A CA 1
ATOM 8051 C C . HIS A 1 1016 ? 13.361 46.849 -13.264 1.00 93.06 1016 HIS A C 1
ATOM 8053 O O . HIS A 1 1016 ? 14.589 46.817 -13.426 1.00 93.06 1016 HIS A O 1
ATOM 8059 N N . PRO A 1 1017 ? 12.615 45.726 -13.384 1.00 86.25 1017 PRO A N 1
ATOM 8060 C CA . PRO A 1 1017 ? 13.178 44.368 -13.443 1.00 86.25 1017 PRO A CA 1
ATOM 8061 C C . PRO A 1 1017 ? 14.245 44.150 -14.523 1.00 86.25 1017 PRO A C 1
ATOM 8063 O O . PRO A 1 1017 ? 15.190 43.391 -14.326 1.00 86.25 1017 PRO A O 1
ATOM 8066 N N . ALA A 1 1018 ? 14.130 44.855 -15.654 1.00 82.06 1018 ALA A N 1
ATOM 8067 C CA . ALA A 1 1018 ? 15.129 44.818 -16.728 1.00 82.06 1018 ALA A CA 1
ATOM 8068 C C . ALA A 1 1018 ? 16.531 45.307 -16.299 1.00 82.06 1018 ALA A C 1
ATOM 8070 O O . ALA A 1 1018 ? 17.527 44.924 -16.912 1.00 82.06 1018 ALA A O 1
ATOM 8071 N N . TRP A 1 1019 ? 16.619 46.145 -15.260 1.00 88.00 1019 TRP A N 1
ATOM 8072 C CA . TRP A 1 1019 ? 17.856 46.789 -14.805 1.00 88.00 1019 TRP A CA 1
ATOM 8073 C C . TRP A 1 1019 ? 18.234 46.448 -13.358 1.00 88.00 1019 TRP A C 1
ATOM 8075 O O . TRP A 1 1019 ? 19.404 46.595 -13.005 1.00 88.00 1019 TRP A O 1
ATOM 8085 N N . ASP A 1 1020 ? 17.293 45.957 -12.544 1.00 86.94 1020 ASP A N 1
ATOM 8086 C CA . ASP A 1 1020 ? 17.469 45.675 -11.110 1.00 86.94 1020 ASP A CA 1
ATOM 8087 C C . ASP A 1 1020 ? 18.711 44.818 -10.813 1.00 86.94 1020 ASP A C 1
ATOM 8089 O O . ASP A 1 1020 ? 19.577 45.214 -10.032 1.00 86.94 1020 ASP A O 1
ATOM 8093 N N . GLY A 1 1021 ? 18.881 43.698 -11.524 1.00 85.38 1021 GLY A N 1
ATOM 8094 C CA . GLY A 1 1021 ? 20.042 42.822 -11.342 1.00 85.38 1021 GLY A CA 1
ATOM 8095 C C . GLY A 1 1021 ? 21.385 43.514 -11.622 1.00 85.38 1021 GLY A C 1
ATOM 8096 O O . GLY A 1 1021 ? 22.365 43.282 -10.910 1.00 85.38 1021 GLY A O 1
ATOM 8097 N N . PHE A 1 1022 ? 21.442 44.400 -12.622 1.00 86.44 1022 PHE A N 1
ATOM 8098 C CA . PHE A 1 1022 ? 22.657 45.148 -12.963 1.00 86.44 1022 PHE A CA 1
ATOM 8099 C C . PHE A 1 1022 ? 22.952 46.258 -11.951 1.00 86.44 1022 PHE A C 1
ATOM 8101 O O . PHE A 1 1022 ? 24.116 46.464 -11.598 1.00 86.44 1022 PHE A O 1
ATOM 8108 N N . ILE A 1 1023 ? 21.914 46.942 -11.464 1.00 89.00 1023 ILE A N 1
ATOM 8109 C CA . ILE A 1 1023 ? 22.032 48.006 -10.461 1.00 89.00 1023 ILE A CA 1
ATOM 8110 C C . ILE A 1 1023 ? 22.513 47.421 -9.134 1.00 89.00 1023 ILE A C 1
ATOM 8112 O O . ILE A 1 1023 ? 23.554 47.845 -8.635 1.00 89.00 1023 ILE A O 1
ATOM 8116 N N . ARG A 1 1024 ? 21.864 46.362 -8.630 1.00 86.50 1024 ARG A N 1
ATOM 8117 C CA . ARG A 1 1024 ? 22.279 45.685 -7.389 1.00 86.50 1024 ARG A CA 1
ATOM 8118 C C . ARG A 1 1024 ? 23.724 45.193 -7.461 1.00 86.50 1024 ARG A C 1
ATOM 8120 O O . ARG A 1 1024 ? 24.483 45.310 -6.499 1.00 86.50 1024 ARG A O 1
ATOM 8127 N N . LEU A 1 1025 ? 24.149 44.680 -8.618 1.00 81.94 1025 LEU A N 1
ATOM 8128 C CA . LEU A 1 1025 ? 25.531 44.247 -8.834 1.00 81.94 1025 LEU A CA 1
ATOM 8129 C C . LEU A 1 1025 ? 26.529 45.422 -8.847 1.00 81.94 1025 LEU A C 1
ATOM 8131 O O . LEU A 1 1025 ? 27.659 45.276 -8.367 1.00 81.94 1025 LEU A O 1
ATOM 8135 N N . ALA A 1 1026 ? 26.137 46.581 -9.381 1.00 81.00 1026 ALA A N 1
ATOM 8136 C CA . ALA A 1 1026 ? 26.949 47.796 -9.361 1.00 81.00 1026 ALA A CA 1
ATOM 8137 C C . ALA A 1 1026 ? 27.070 48.392 -7.943 1.00 81.00 1026 ALA A C 1
ATOM 8139 O O . ALA A 1 1026 ? 28.174 48.772 -7.546 1.00 81.00 1026 ALA A O 1
ATOM 8140 N N . GLU A 1 1027 ? 25.984 48.394 -7.165 1.00 82.31 1027 GLU A N 1
ATOM 8141 C CA . GLU A 1 1027 ? 25.936 48.862 -5.771 1.00 82.31 1027 GLU A CA 1
ATOM 8142 C C . GLU A 1 1027 ? 26.757 47.974 -4.819 1.00 82.31 1027 GLU A C 1
ATOM 8144 O O . GLU A 1 1027 ? 27.521 48.476 -3.991 1.00 82.31 1027 GLU A O 1
ATOM 8149 N N . LEU A 1 1028 ? 26.672 46.643 -4.960 1.00 74.00 1028 LEU A N 1
ATOM 8150 C CA . LEU A 1 1028 ? 27.452 45.690 -4.152 1.00 74.00 1028 LEU A CA 1
ATOM 8151 C C . LEU A 1 1028 ? 28.964 45.914 -4.293 1.00 74.00 1028 LEU A C 1
ATOM 8153 O O . LEU A 1 1028 ? 29.715 45.852 -3.317 1.00 74.00 1028 LEU A O 1
ATOM 8157 N N . ARG A 1 1029 ? 29.422 46.220 -5.511 1.00 57.78 1029 ARG A N 1
ATOM 8158 C CA . ARG A 1 1029 ? 30.839 46.489 -5.795 1.00 57.78 1029 ARG A CA 1
ATOM 8159 C C . ARG A 1 1029 ? 31.309 47.860 -5.300 1.00 57.78 1029 ARG A C 1
ATOM 8161 O O . ARG A 1 1029 ? 32.509 48.022 -5.114 1.00 57.78 1029 ARG A O 1
ATOM 8168 N N . GLN A 1 1030 ? 30.405 48.811 -5.051 1.00 57.12 1030 GLN A N 1
ATOM 8169 C CA . GLN A 1 1030 ? 30.718 50.103 -4.421 1.00 57.12 1030 GLN A CA 1
ATOM 8170 C C . GLN A 1 1030 ? 30.941 49.992 -2.908 1.00 57.12 1030 GLN A C 1
ATOM 8172 O O . GLN A 1 1030 ? 31.725 50.754 -2.366 1.00 57.12 1030 GLN A O 1
ATOM 8177 N N . ARG A 1 1031 ? 30.304 49.034 -2.220 1.00 53.19 1031 ARG A N 1
ATOM 8178 C CA . ARG A 1 1031 ? 30.538 48.790 -0.779 1.00 53.19 1031 ARG A CA 1
ATOM 8179 C C . ARG A 1 1031 ? 31.853 48.053 -0.482 1.00 53.19 1031 ARG A C 1
ATOM 8181 O O . ARG A 1 1031 ? 32.222 47.913 0.678 1.00 53.19 1031 ARG A O 1
ATOM 8188 N N . SER A 1 1032 ? 32.518 47.549 -1.523 1.00 44.94 1032 SER A N 1
ATOM 8189 C CA . SER A 1 1032 ? 33.702 46.679 -1.440 1.00 44.94 1032 SER A CA 1
ATOM 8190 C C . SER A 1 1032 ? 35.019 47.385 -1.810 1.00 44.94 1032 SER A C 1
ATOM 8192 O O . SER A 1 1032 ? 36.065 46.737 -1.818 1.00 44.94 1032 SER A O 1
ATOM 8194 N N . ALA A 1 1033 ? 34.969 48.673 -2.163 1.00 42.09 1033 ALA A N 1
ATOM 8195 C CA . ALA A 1 1033 ? 36.088 49.517 -2.594 1.00 42.09 1033 ALA A CA 1
ATOM 8196 C C . ALA A 1 1033 ? 36.009 50.870 -1.884 1.00 42.09 1033 ALA A C 1
ATOM 8198 O O . ALA A 1 1033 ? 37.083 51.483 -1.687 1.00 42.09 1033 ALA A O 1
#

Radius of gyration: 41.61 Å; chains: 1; bounding box: 96×98×120 Å